Protein AF-A0A916I749-F1 (afdb_monomer_lite)

Radius of gyration: 33.37 Å; chains: 1; bounding box: 80×60×101 Å

Foldseek 3Di:
DDDDDPQDDDDADPVRDDDDDGPDDQKDKDKDADDDWDQDPNWTHGAQWFIAMDIGGCPPHPDDDDDDDIFGWEKEFEFEADLQLHTDAPVPFQPLLLKFKDWLPDFQLFQGPCLNRLHRSWDWIDDVVHTTTMDTDGQDPPIAIKMWGWDQAPLFGTAIFIFAPLSPHHRGHGPYYDYDHNLLRRLSVLLVVLVVLVVVVVVVVQDADVLLVVLSVQLVVLNVVLVVCVVVVVSSVSNNSSSSNRVSSLVSLQRSLLSLLVVLCCVQFKDKEKEFEAAPVRAGDFFWKKWKWFPDFLAQQEEEAPQQQWFADPDLVTIDRQGYNVLRLVLCVLLPGAEYEDLCLAQCNQDLDPPDGVVDPDCVVSLVVCVVSRHAYAYAACDEAPVDSRNDRPNCPPDDLVVVLVVLLVSLLVSLLSCVVRHQEYQSYAAPLQHDHPQDDLVSSLVSLQSSQVSSCVSPVRHFYEHEHEDSGSFSQSNPPVPRPHNHHRTRPVVSVVVSVVSPRDGQAYEYEDCDLQQGAHHRSSSVLVSVVVVLVPDPHAYEHEEDWHAACPVPPPDDASSQNRAGRPGRHLVVRLVVLLSVCSSQSSDNSYSYYYHYAQEQDHSYPVVPSSRRRHQHYPSSNHGGPSSNSSSVSVVVQIDTDMDIAHSSNMDMDIHGFHKMWMWIADPLRQIDIDIDGGHSDPHHYDYHHDDSVVSLVVLLVLLVVLLVLLVQLLVQCVVQQNDQLNVQLVVLSVQLVVCSVVSVSVSNNVSSVSSNVSLDQDQAFDCSNCPRGDFLDADPDDDDPDDDWAAFGTKGWGDDLWKTKIKTFTRWFHDQFQFRWWKWKADPDDPDTPIFTFTFGHHSSRGDDGGGFGDDVPDPPDRPRDDQDDDAGDGDGGMGMDIGTCVSDDAKIWIKIWHDDDDDDPDDDDTDIRTDDIDHPPD

pLDDT: mean 81.61, std 18.43, range [27.45, 98.75]

Sequence (927 aa):
TAIDKKLAVLTTDSDGNYRVTVPVSDHYIVQVNPLERQRLDGFLFPDSFTDTWRRVARGDSAELTINLTVQPAGVLYLEGYGTGGQYYYLHHYPDPRAFALFPVDTPPVHTSVQALNHQLPVFPVATGSGEVPAILVPAQTGEAYTLWLGWMVPEIGTVMLEMDNGGEGFAPPADTVQRVNVVYEITRTELRKAHQKYTSRLAAGYVFTPAVGEWLDQGDQFFQEAKTLFEAGNRSRVAVSAYRALTPIIKAKEAMALEIAQQDILKFRLVPITIRVVGPDQQPLAGIQVDYRQLHHDFLLSAGAPLDGTWGGTSHKTSYKIGNYVKTIDMVRQAGFENLVAEHCQWGQVQPTADKAHFEYRGNMLLRRLQEDGFRTSCNGIWFTPFHPQVYPSFLNGMSYEQIKTASVNYVTNVVRRYGRGIQAWGVVNEPNFANAYNFTPEQMLELIRATVEAGKAANPESQMQVILGAPGLSWGELQPDKTSSPIGSISSYDYLRQMLDYGIKADAIGLQLYYGVVLMPLDLGTLSDLLDVYGADFDVPFYIEEMEYPSLESYPGLRTPSSYLVWHGGHTDATQAEYATALYTLLFSKPYVIGANWLMGSDLPAYLSESFRIGDGWIEQDGETLRPMAFALHDLFASWTTTGRGKTDAEGRLQFMGYAGNYEITLTGDGDGIYQQSAHFDQTEESEIILQFDERQVKADNRSAAQATLDKAEEALKWADSWGKTAGKVDAQMFFEKANTAFRGEDYQRALELGKLAVESVSIKVDGQPEDWAGIDPIYTAPRPYMAGTDNNRLRRAFSTIDDSYFYLMLEFDGTAPQMDYLFTLRLGSYSKGYRDRWSYAIHTTAMGLESLFLNEYDDTHFDTLKVLNPRSTLDVIYDQVVEFRIPLSSLEGEHKILIENYRETRYPEWIFTESITLGSVERRD

Structure (mmCIF, N/CA/C/O backbone):
data_AF-A0A916I749-F1
#
_entry.id   AF-A0A916I749-F1
#
loop_
_atom_site.group_PDB
_atom_site.id
_atom_site.type_symbol
_atom_site.label_atom_id
_atom_site.label_alt_id
_atom_site.label_comp_id
_atom_site.label_asym_id
_atom_site.label_entity_id
_atom_site.label_seq_id
_atom_site.pdbx_PDB_ins_code
_atom_site.Cartn_x
_atom_site.Cartn_y
_atom_site.Cartn_z
_atom_site.occupancy
_atom_site.B_iso_or_equiv
_atom_site.auth_seq_id
_atom_site.auth_comp_id
_atom_site.auth_asym_id
_atom_site.auth_atom_id
_atom_site.pdbx_PDB_model_num
ATOM 1 N N . THR A 1 1 ? 32.161 -13.472 2.192 1.00 30.34 1 THR A N 1
ATOM 2 C CA . THR A 1 1 ? 31.080 -14.299 1.623 1.00 30.34 1 THR A CA 1
ATOM 3 C C . THR A 1 1 ? 31.488 -14.683 0.220 1.00 30.34 1 THR A C 1
ATOM 5 O O . THR A 1 1 ? 31.960 -13.840 -0.527 1.00 30.34 1 THR A O 1
ATOM 8 N N . ALA A 1 2 ? 31.507 -15.982 -0.059 1.00 30.62 2 ALA A N 1
ATOM 9 C CA . ALA A 1 2 ? 32.100 -16.569 -1.253 1.00 30.62 2 ALA A CA 1
ATOM 10 C C . ALA A 1 2 ? 31.045 -16.680 -2.356 1.00 30.62 2 ALA A C 1
ATOM 12 O O . ALA A 1 2 ? 30.399 -17.715 -2.438 1.00 30.62 2 ALA A O 1
ATOM 13 N N . ILE A 1 3 ? 30.812 -15.627 -3.140 1.00 37.69 3 ILE A N 1
ATOM 14 C CA . ILE A 1 3 ? 29.814 -15.651 -4.220 1.00 37.69 3 ILE A CA 1
ATOM 15 C C . ILE A 1 3 ? 30.368 -14.834 -5.406 1.00 37.69 3 ILE A C 1
ATOM 17 O O . ILE A 1 3 ? 31.003 -13.806 -5.191 1.00 37.69 3 ILE A O 1
ATOM 21 N N . ASP A 1 4 ? 30.228 -15.387 -6.616 1.00 49.81 4 ASP A N 1
ATOM 22 C CA . ASP A 1 4 ? 30.650 -14.878 -7.942 1.00 49.81 4 ASP A CA 1
ATOM 23 C C . ASP A 1 4 ? 32.105 -15.039 -8.379 1.00 49.81 4 ASP A C 1
ATOM 25 O O . ASP A 1 4 ? 32.723 -14.178 -9.012 1.00 49.81 4 ASP A O 1
ATOM 29 N N . LYS A 1 5 ? 32.655 -16.238 -8.174 1.00 58.03 5 LYS A N 1
ATOM 30 C CA . LYS A 1 5 ? 33.818 -16.648 -8.964 1.00 58.03 5 LYS A CA 1
ATOM 31 C C . LYS A 1 5 ? 33.342 -17.128 -10.337 1.00 58.03 5 LYS A C 1
ATOM 33 O O . LYS A 1 5 ? 32.892 -18.265 -10.452 1.00 58.03 5 LYS A O 1
ATOM 38 N N . LYS A 1 6 ? 33.491 -16.299 -11.383 1.00 73.44 6 LYS A N 1
ATOM 39 C CA . LYS A 1 6 ? 33.410 -16.762 -12.784 1.00 73.44 6 LYS A CA 1
ATOM 40 C C . LYS A 1 6 ? 34.273 -18.019 -12.920 1.00 73.44 6 LYS A C 1
ATOM 42 O O . LYS A 1 6 ? 35.494 -17.946 -12.773 1.00 73.44 6 LYS A O 1
ATOM 47 N N . LEU A 1 7 ? 33.635 -19.172 -13.129 1.00 84.00 7 LEU A N 1
ATOM 48 C CA . LEU A 1 7 ? 34.334 -20.460 -13.149 1.00 84.00 7 LEU A CA 1
ATOM 49 C C . LEU A 1 7 ? 35.195 -20.595 -14.411 1.00 84.00 7 LEU A C 1
ATOM 51 O O . LEU A 1 7 ? 36.276 -21.177 -14.352 1.00 84.00 7 LEU A O 1
ATOM 55 N N . ALA A 1 8 ? 34.728 -20.018 -15.522 1.00 84.50 8 ALA A N 1
ATOM 56 C CA . ALA A 1 8 ? 35.454 -19.869 -16.776 1.00 84.50 8 ALA A CA 1
ATOM 57 C C . ALA A 1 8 ? 34.826 -18.764 -17.644 1.00 84.50 8 ALA A C 1
ATOM 59 O O . ALA A 1 8 ? 33.644 -18.459 -17.504 1.00 84.50 8 ALA A O 1
ATOM 60 N N . VAL A 1 9 ? 35.617 -18.191 -18.554 1.00 85.75 9 VAL A N 1
ATOM 61 C CA . VAL A 1 9 ? 35.161 -17.322 -19.651 1.00 85.75 9 VAL A CA 1
ATOM 62 C C . VAL A 1 9 ? 35.869 -17.811 -20.907 1.00 85.75 9 VAL A C 1
ATOM 64 O O . VAL A 1 9 ? 37.098 -17.878 -20.922 1.00 85.75 9 VAL A O 1
ATOM 67 N N . LEU A 1 10 ? 35.104 -18.220 -21.914 1.00 87.81 10 LEU A N 1
ATOM 68 C CA . LEU A 1 10 ? 35.606 -18.906 -23.103 1.00 87.81 10 LEU A CA 1
ATOM 69 C C . LEU A 1 10 ? 34.877 -18.392 -24.343 1.00 87.81 10 LEU A C 1
ATOM 71 O O . LEU A 1 10 ? 33.757 -17.897 -24.245 1.00 87.81 10 LEU A O 1
ATOM 75 N N . THR A 1 11 ? 35.511 -18.546 -25.499 1.00 88.25 11 THR A N 1
ATOM 76 C CA . THR A 1 11 ? 34.900 -18.310 -26.811 1.00 88.25 11 THR A CA 1
ATOM 77 C C . THR A 1 11 ? 34.579 -19.660 -27.442 1.00 88.25 11 THR A C 1
ATOM 79 O O . THR A 1 11 ? 35.359 -20.604 -27.291 1.00 88.25 11 THR A O 1
ATOM 82 N N . THR A 1 12 ? 33.436 -19.763 -28.117 1.00 86.88 12 THR A N 1
ATOM 83 C CA . THR A 1 12 ? 33.058 -20.959 -28.877 1.00 86.88 12 THR A CA 1
ATOM 84 C C . THR A 1 12 ? 33.985 -21.170 -30.073 1.00 86.88 12 THR A C 1
ATOM 86 O O . THR A 1 12 ? 34.573 -20.221 -30.595 1.00 86.88 12 THR A O 1
ATOM 89 N N . ASP A 1 13 ? 34.121 -22.415 -30.518 1.00 88.81 13 ASP A N 1
ATOM 90 C CA . ASP A 1 13 ? 34.719 -22.717 -31.817 1.00 88.81 13 ASP A CA 1
ATOM 91 C C . ASP A 1 13 ? 33.779 -22.341 -32.980 1.00 88.81 13 ASP A C 1
ATOM 93 O O . ASP A 1 13 ? 32.685 -21.805 -32.780 1.00 88.81 13 ASP A O 1
ATOM 97 N N . SER A 1 14 ? 34.218 -22.598 -34.217 1.00 85.88 14 SER A N 1
ATOM 98 C CA . SER A 1 14 ? 33.455 -22.284 -35.434 1.00 85.88 14 SER A CA 1
ATOM 99 C C . SER A 1 14 ? 32.134 -23.042 -35.559 1.00 85.88 14 SER A C 1
ATOM 101 O O . SER A 1 14 ? 31.278 -22.621 -36.332 1.00 85.88 14 SER A O 1
ATOM 103 N N . ASP A 1 15 ? 31.974 -24.142 -34.823 1.00 87.88 15 ASP A N 1
ATOM 104 C CA . ASP A 1 15 ? 30.756 -24.949 -34.801 1.00 87.88 15 ASP A CA 1
ATOM 105 C C . ASP A 1 15 ? 29.852 -24.569 -33.608 1.00 87.88 15 ASP A C 1
ATOM 107 O O . ASP A 1 15 ? 28.849 -25.235 -33.352 1.00 87.88 15 ASP A O 1
ATOM 111 N N . GLY A 1 16 ? 30.200 -23.508 -32.866 1.00 86.25 16 GLY A N 1
ATOM 112 C CA . GLY A 1 16 ? 29.453 -23.025 -31.704 1.00 86.25 16 GLY A CA 1
ATOM 113 C C . GLY A 1 16 ? 29.706 -23.821 -30.420 1.00 86.25 16 GLY A C 1
ATOM 114 O O . GLY A 1 16 ? 29.005 -23.619 -29.429 1.00 86.25 16 GLY A O 1
ATOM 115 N N . ASN A 1 17 ? 30.697 -24.715 -30.399 1.00 89.75 17 ASN A N 1
ATOM 116 C CA . ASN A 1 17 ? 30.955 -25.588 -29.258 1.00 89.75 17 ASN A CA 1
ATOM 117 C C . ASN A 1 17 ? 32.032 -25.016 -28.333 1.00 89.75 17 ASN A C 1
ATOM 119 O O . ASN A 1 17 ? 32.954 -24.313 -28.744 1.00 89.75 17 ASN A O 1
ATOM 123 N N . TYR A 1 18 ? 31.955 -25.374 -27.054 1.00 88.50 18 TYR A N 1
ATOM 124 C CA . TYR A 1 18 ? 33.061 -25.225 -26.115 1.00 88.50 18 TYR A CA 1
ATOM 125 C C . TYR A 1 18 ? 33.040 -26.378 -25.110 1.00 88.50 18 TYR A C 1
ATOM 127 O O . TYR A 1 18 ? 32.007 -26.997 -24.855 1.00 88.50 18 TYR A O 1
ATOM 135 N N . ARG A 1 19 ? 34.195 -26.673 -24.513 1.00 91.12 19 ARG A N 1
ATOM 136 C CA . ARG A 1 19 ? 34.315 -27.648 -23.427 1.00 91.12 19 ARG A CA 1
ATOM 137 C C . ARG A 1 19 ? 35.172 -27.065 -22.321 1.00 91.12 19 ARG A C 1
ATOM 139 O O . ARG A 1 19 ? 36.220 -26.479 -22.583 1.00 91.12 19 ARG A O 1
ATOM 146 N N . VAL A 1 20 ? 34.737 -27.253 -21.082 1.00 92.19 20 VAL A N 1
ATOM 147 C CA . VAL A 1 20 ? 35.431 -26.735 -19.907 1.00 92.19 20 VAL A CA 1
ATOM 148 C C . VAL A 1 20 ? 35.296 -27.681 -18.729 1.00 92.19 20 VAL A C 1
ATOM 150 O O . VAL A 1 20 ? 34.247 -28.285 -18.524 1.00 92.19 20 VAL A O 1
ATOM 153 N N . THR A 1 21 ? 36.359 -27.778 -17.937 1.00 92.88 21 THR A N 1
ATOM 154 C CA . THR A 1 21 ? 36.325 -28.432 -16.629 1.00 92.88 21 THR A CA 1
ATOM 155 C C . THR A 1 21 ? 36.211 -27.355 -15.564 1.00 92.88 21 THR A C 1
ATOM 157 O O . THR A 1 21 ? 37.063 -26.473 -15.476 1.00 92.88 21 THR A O 1
ATOM 160 N N . VAL A 1 22 ? 35.169 -27.434 -14.746 1.00 90.00 22 VAL A N 1
ATOM 161 C CA . VAL A 1 22 ? 34.907 -26.501 -13.645 1.00 90.00 22 VAL A CA 1
ATOM 162 C C . VAL A 1 22 ? 34.875 -27.253 -12.312 1.00 90.00 22 VAL A C 1
ATOM 164 O O . VAL A 1 22 ? 34.677 -28.471 -12.309 1.00 90.00 22 VAL A O 1
ATOM 167 N N . PRO A 1 23 ? 35.079 -26.574 -11.167 1.00 89.06 23 PRO A N 1
ATOM 168 C CA . PRO A 1 23 ? 34.860 -27.181 -9.858 1.00 89.06 23 PRO A CA 1
ATOM 169 C C . PRO A 1 23 ? 33.461 -27.803 -9.738 1.00 89.06 23 PRO A C 1
ATOM 171 O O . PRO A 1 23 ? 32.492 -27.305 -10.319 1.00 89.06 23 PRO A O 1
ATOM 174 N N . VAL A 1 24 ? 33.357 -28.894 -8.976 1.00 85.19 24 VAL A N 1
ATOM 175 C CA . VAL A 1 24 ? 32.072 -29.555 -8.707 1.00 85.19 24 VAL A CA 1
ATOM 176 C C . VAL A 1 24 ? 31.161 -28.600 -7.935 1.00 85.19 24 VAL A C 1
ATOM 178 O O . VAL A 1 24 ? 31.573 -28.031 -6.926 1.00 85.19 24 VAL A O 1
ATOM 181 N N . SER A 1 25 ? 29.936 -28.439 -8.429 1.00 81.81 25 SER A N 1
ATOM 182 C CA . SER A 1 25 ? 28.856 -27.647 -7.836 1.00 81.81 25 SER A CA 1
ATOM 183 C C . SER A 1 25 ? 27.526 -28.372 -8.059 1.00 81.81 25 SER A C 1
ATOM 185 O O . SER A 1 25 ? 27.402 -29.155 -9.002 1.00 81.81 25 SER A O 1
ATOM 187 N N . ASP A 1 26 ? 26.522 -28.125 -7.220 1.00 75.56 26 ASP A N 1
ATOM 188 C CA . ASP A 1 26 ? 25.190 -28.735 -7.370 1.00 75.56 26 ASP A CA 1
ATOM 189 C C . ASP A 1 26 ? 24.421 -28.171 -8.571 1.00 75.56 26 ASP A C 1
ATOM 191 O O . ASP A 1 26 ? 23.558 -28.832 -9.150 1.00 75.56 26 ASP A O 1
ATOM 195 N N . HIS A 1 27 ? 24.766 -26.953 -8.980 1.00 76.81 27 HIS A N 1
ATOM 196 C CA . HIS A 1 27 ? 24.221 -26.296 -10.156 1.00 76.81 27 HIS A CA 1
ATOM 197 C C . HIS A 1 27 ? 25.260 -25.387 -10.812 1.00 76.81 27 HIS A C 1
ATOM 199 O O . HIS A 1 27 ? 26.238 -24.963 -10.187 1.00 76.81 27 HIS A O 1
ATOM 205 N N . TYR A 1 28 ? 25.002 -25.068 -12.075 1.00 81.50 28 TYR A N 1
ATOM 206 C CA . TYR A 1 28 ? 25.783 -24.152 -12.889 1.00 81.50 28 TYR A CA 1
ATOM 207 C C . TYR A 1 28 ? 24.856 -23.152 -13.574 1.00 81.50 28 TYR A C 1
ATOM 209 O O . TYR A 1 28 ? 23.740 -23.496 -13.960 1.00 81.50 28 TYR A O 1
ATOM 217 N N . ILE A 1 29 ? 25.329 -21.922 -13.742 1.00 80.50 29 ILE A N 1
ATOM 218 C CA . ILE A 1 29 ? 24.721 -20.935 -14.631 1.00 80.50 29 ILE A CA 1
ATOM 219 C C . ILE A 1 29 ? 25.610 -20.853 -15.866 1.00 80.50 29 ILE A C 1
ATOM 221 O O . ILE A 1 29 ? 26.815 -20.622 -15.749 1.00 80.50 29 ILE A O 1
ATOM 225 N N . VAL A 1 30 ? 25.022 -21.080 -17.038 1.00 84.88 30 VAL A N 1
ATOM 226 C CA . VAL A 1 30 ? 25.692 -20.894 -18.324 1.00 84.88 30 VAL A CA 1
ATOM 227 C C . VAL A 1 30 ? 25.063 -19.701 -19.011 1.00 84.88 30 VAL A C 1
ATOM 229 O O . VAL A 1 30 ? 23.859 -19.695 -19.236 1.00 84.88 30 VAL A O 1
ATOM 232 N N . GLN A 1 31 ? 25.885 -18.709 -19.334 1.00 83.69 31 GLN A N 1
ATOM 233 C CA . GLN A 1 31 ? 25.492 -17.505 -20.054 1.00 83.69 31 GLN A CA 1
ATOM 234 C C . GLN A 1 31 ? 26.287 -17.429 -21.357 1.00 83.69 31 GLN A C 1
ATOM 236 O O . GLN A 1 31 ? 27.496 -17.677 -21.364 1.00 83.69 31 GLN A O 1
ATOM 241 N N . VAL A 1 32 ? 25.602 -17.095 -22.445 1.00 85.88 32 VAL A N 1
ATOM 242 C CA . VAL A 1 32 ? 26.175 -16.888 -23.772 1.00 85.88 32 VAL A CA 1
ATOM 243 C C . VAL A 1 32 ? 25.912 -15.443 -24.157 1.00 85.88 32 VAL A C 1
ATOM 245 O O . VAL A 1 32 ? 24.762 -15.040 -24.312 1.00 85.88 32 VAL A O 1
ATOM 248 N N . ASN A 1 33 ? 27.002 -14.693 -24.303 1.00 81.69 33 ASN A N 1
ATOM 249 C CA . ASN A 1 33 ? 26.983 -13.297 -24.718 1.00 81.69 33 ASN A CA 1
ATOM 250 C C . ASN A 1 33 ? 27.656 -13.208 -26.093 1.00 81.69 33 ASN A C 1
ATOM 252 O O . ASN A 1 33 ? 28.843 -13.555 -26.194 1.00 81.69 33 ASN A O 1
ATOM 256 N N . PRO A 1 34 ? 26.938 -12.784 -27.140 1.00 79.81 34 PRO A N 1
ATOM 257 C CA . PRO A 1 34 ? 27.517 -12.559 -28.457 1.00 79.81 34 PRO A CA 1
ATOM 258 C C . PRO A 1 34 ? 28.655 -11.522 -28.380 1.00 79.81 34 PRO A C 1
ATOM 260 O O . PRO A 1 34 ? 28.524 -10.466 -27.757 1.00 79.81 34 PRO A O 1
ATOM 263 N N . LEU A 1 35 ? 29.829 -11.861 -28.926 1.00 69.94 35 LEU A N 1
ATOM 264 C CA . LEU A 1 35 ? 31.049 -11.047 -28.788 1.00 69.94 35 LEU A CA 1
ATOM 265 C C . LEU A 1 35 ? 31.276 -10.093 -29.964 1.00 69.94 35 LEU A C 1
ATOM 267 O O . LEU A 1 35 ? 32.113 -9.188 -29.852 1.00 69.94 35 LEU A O 1
ATOM 271 N N . GLU A 1 36 ? 30.598 -10.297 -31.094 1.00 67.56 36 GLU A N 1
ATOM 272 C CA . GLU A 1 36 ? 30.825 -9.482 -32.279 1.00 67.56 36 GLU A CA 1
ATOM 273 C C . GLU A 1 36 ? 30.108 -8.134 -32.146 1.00 67.56 36 GLU A C 1
ATOM 275 O O . GLU A 1 36 ? 29.117 -7.970 -31.442 1.00 67.56 36 GLU A O 1
ATOM 280 N N . ARG A 1 37 ? 30.676 -7.097 -32.762 1.00 72.31 37 ARG A N 1
ATOM 281 C CA . ARG A 1 37 ? 30.046 -5.777 -32.827 1.00 72.31 37 ARG A CA 1
ATOM 282 C C . ARG A 1 37 ? 29.819 -5.440 -34.277 1.00 72.31 37 ARG A C 1
ATOM 284 O O . ARG A 1 37 ? 30.774 -5.417 -35.057 1.00 72.31 37 ARG A O 1
ATOM 291 N N . GLN A 1 38 ? 28.587 -5.102 -34.625 1.00 74.81 38 GLN A N 1
ATOM 292 C CA . GLN A 1 38 ? 28.295 -4.608 -35.959 1.00 74.81 38 GLN A CA 1
ATOM 293 C C . GLN A 1 38 ? 28.712 -3.140 -36.079 1.00 74.81 38 GLN A C 1
ATOM 295 O O . GLN A 1 38 ? 28.508 -2.320 -35.176 1.00 74.81 38 GLN A O 1
ATOM 300 N N . ARG A 1 39 ? 29.327 -2.795 -37.212 1.00 76.19 39 ARG A N 1
ATOM 301 C CA . ARG A 1 39 ? 29.692 -1.414 -37.520 1.00 76.19 39 ARG A CA 1
ATOM 302 C C . ARG A 1 39 ? 28.665 -0.816 -38.468 1.00 76.19 39 ARG A C 1
ATOM 304 O O . ARG A 1 39 ? 28.627 -1.187 -39.637 1.00 76.19 39 ARG A O 1
ATOM 311 N N . LEU A 1 40 ? 27.897 0.152 -37.981 1.00 69.69 40 LEU A N 1
ATOM 312 C CA . LEU A 1 40 ? 26.879 0.865 -38.753 1.00 69.69 40 LEU A CA 1
ATOM 313 C C . LEU A 1 40 ? 27.088 2.375 -38.595 1.00 69.69 40 LEU A C 1
ATOM 315 O O . LEU A 1 40 ? 27.378 2.857 -37.504 1.00 69.69 40 LEU A O 1
ATOM 319 N N . ASP A 1 41 ? 27.032 3.121 -39.702 1.00 68.38 41 ASP A N 1
ATOM 320 C CA . ASP A 1 41 ? 27.251 4.579 -39.752 1.00 68.38 41 ASP A CA 1
ATOM 321 C C . ASP A 1 41 ? 28.530 5.083 -39.046 1.00 68.38 41 ASP A C 1
ATOM 323 O O . ASP A 1 41 ? 28.593 6.203 -38.542 1.00 68.38 41 ASP A O 1
ATOM 327 N N . GLY A 1 42 ? 29.578 4.254 -38.998 1.00 76.00 42 GLY A N 1
ATOM 328 C CA . GLY A 1 42 ? 30.845 4.578 -38.333 1.00 76.00 42 GLY A CA 1
ATOM 329 C C . GLY A 1 42 ? 30.873 4.325 -36.819 1.00 76.00 42 GLY A C 1
ATOM 330 O O . GLY A 1 42 ? 31.951 4.417 -36.226 1.00 76.00 42 GLY A O 1
ATOM 331 N N . PHE A 1 43 ? 29.751 3.929 -36.214 1.00 80.38 43 PHE A N 1
ATOM 332 C CA . PHE A 1 43 ? 29.644 3.544 -34.805 1.00 80.38 43 PHE A CA 1
ATOM 333 C C . PHE A 1 43 ? 29.657 2.021 -34.637 1.00 80.38 43 PHE A C 1
ATOM 335 O O . PHE A 1 43 ? 29.394 1.273 -35.579 1.00 80.38 43 PHE A O 1
ATOM 342 N N . LEU A 1 44 ? 30.018 1.563 -33.438 1.00 82.62 44 LEU A N 1
ATOM 343 C CA . LEU A 1 44 ? 29.990 0.149 -33.062 1.00 82.62 44 LEU A CA 1
ATOM 344 C C . LEU A 1 44 ? 28.759 -0.103 -32.198 1.00 82.62 44 LEU A C 1
ATOM 346 O O . LEU A 1 44 ? 28.671 0.433 -31.093 1.00 82.62 44 LEU A O 1
ATOM 350 N N . PHE A 1 45 ? 27.848 -0.920 -32.705 1.00 82.88 45 PHE A N 1
ATOM 351 C CA . PHE A 1 45 ? 26.634 -1.340 -32.018 1.00 82.88 45 PHE A CA 1
ATOM 352 C C . PHE A 1 45 ? 26.823 -2.728 -31.390 1.00 82.88 45 PHE A C 1
ATOM 354 O O . PHE A 1 45 ? 27.755 -3.445 -31.782 1.00 82.88 45 PHE A O 1
ATOM 361 N N . PRO A 1 46 ? 25.990 -3.102 -30.399 1.00 76.50 46 PRO A N 1
ATOM 362 C CA . PRO A 1 46 ? 25.928 -4.483 -29.926 1.00 76.50 46 PRO A CA 1
ATOM 363 C C . PRO A 1 46 ? 25.594 -5.453 -31.073 1.00 76.50 46 PRO A C 1
ATOM 365 O O . PRO A 1 46 ? 25.061 -5.037 -32.110 1.00 76.50 46 PRO A O 1
ATOM 368 N N . ASP A 1 47 ? 25.975 -6.718 -30.888 1.00 74.06 47 ASP A N 1
ATOM 369 C CA . ASP A 1 47 ? 25.757 -7.797 -31.855 1.00 74.06 47 ASP A CA 1
ATOM 370 C C . ASP A 1 47 ? 24.276 -7.937 -32.222 1.00 74.06 47 ASP A C 1
ATOM 372 O O . ASP A 1 47 ? 23.391 -7.568 -31.453 1.00 74.06 47 ASP A O 1
ATOM 376 N N . SER A 1 48 ? 23.993 -8.530 -33.372 1.00 77.81 48 SER A N 1
ATOM 377 C CA . SER A 1 48 ? 22.633 -8.775 -33.854 1.00 77.81 48 SER A CA 1
ATOM 378 C C . SER A 1 48 ? 22.000 -10.008 -33.220 1.00 77.81 48 SER A C 1
ATOM 380 O O . SER A 1 48 ? 21.219 -10.708 -33.862 1.00 77.81 48 SER A O 1
ATOM 382 N N . PHE A 1 49 ? 22.351 -10.304 -31.973 1.00 87.19 49 PHE A N 1
ATOM 383 C CA . PHE A 1 49 ? 21.837 -11.432 -31.217 1.00 87.19 49 PHE A CA 1
ATOM 384 C C . PHE A 1 49 ? 21.590 -11.012 -29.773 1.00 87.19 49 PHE A C 1
ATOM 386 O O . PHE A 1 49 ? 22.376 -10.259 -29.202 1.00 87.19 49 PHE A O 1
ATOM 393 N N . THR A 1 50 ? 20.510 -11.504 -29.173 1.00 86.69 50 THR A N 1
ATOM 394 C CA . THR A 1 50 ? 20.261 -11.318 -27.742 1.00 86.69 50 THR A CA 1
ATOM 395 C C . THR A 1 50 ? 21.254 -12.135 -26.920 1.00 86.69 50 THR A C 1
ATOM 397 O O . THR A 1 50 ? 21.710 -13.203 -27.347 1.00 86.69 50 THR A O 1
ATOM 400 N N . ASP A 1 51 ? 21.517 -11.683 -25.696 1.00 85.38 51 ASP A N 1
ATOM 401 C CA . ASP A 1 51 ? 22.122 -12.552 -24.689 1.00 85.38 51 ASP A CA 1
ATOM 402 C C . ASP A 1 51 ? 21.168 -13.725 -24.388 1.00 85.38 51 ASP A C 1
ATOM 404 O O . ASP A 1 51 ? 19.960 -13.671 -24.649 1.00 85.38 51 ASP A O 1
ATOM 408 N N . THR A 1 52 ? 21.708 -14.829 -23.880 1.00 84.94 52 THR A N 1
ATOM 409 C CA . THR A 1 52 ? 20.890 -15.920 -23.342 1.00 84.94 52 THR A CA 1
ATOM 410 C C . THR A 1 52 ? 21.608 -16.604 -22.198 1.00 84.94 52 THR A C 1
ATOM 412 O O . THR A 1 52 ? 22.841 -16.628 -22.116 1.00 84.94 52 THR A O 1
ATOM 415 N N . TRP A 1 53 ? 20.841 -17.216 -21.310 1.00 84.06 53 TRP A N 1
ATOM 416 C CA . TRP A 1 53 ? 21.393 -17.955 -20.198 1.00 84.06 53 TRP A CA 1
ATOM 417 C C . TRP A 1 53 ? 20.503 -19.131 -19.823 1.00 84.06 53 TRP A C 1
ATOM 419 O O . TRP A 1 53 ? 19.338 -19.228 -20.207 1.00 84.06 53 TRP A O 1
ATOM 429 N N . ARG A 1 54 ? 21.069 -20.048 -19.044 1.00 82.00 54 ARG A N 1
ATOM 430 C CA . ARG A 1 54 ? 20.326 -21.134 -18.424 1.00 82.00 54 ARG A CA 1
ATOM 431 C C . ARG A 1 54 ? 20.996 -21.574 -17.139 1.00 82.00 54 ARG A C 1
ATOM 433 O O . ARG A 1 54 ? 22.207 -21.806 -17.093 1.00 82.00 54 ARG A O 1
ATOM 440 N N . ARG A 1 55 ? 20.182 -21.784 -16.111 1.00 77.94 55 ARG A N 1
ATOM 441 C CA . ARG A 1 55 ? 20.578 -22.536 -14.923 1.00 77.94 55 ARG A CA 1
ATOM 442 C C . ARG A 1 55 ? 20.406 -24.032 -15.168 1.00 77.94 55 ARG A C 1
ATOM 444 O O . ARG A 1 55 ? 19.383 -24.477 -15.683 1.00 77.94 55 ARG A O 1
ATOM 451 N N . VAL A 1 56 ? 21.409 -24.818 -14.795 1.00 81.69 56 VAL A N 1
ATOM 452 C CA . VAL A 1 56 ? 21.442 -26.269 -15.006 1.00 81.69 56 VAL A CA 1
ATOM 453 C C . VAL A 1 56 ? 21.833 -26.963 -13.708 1.00 81.69 56 VAL A C 1
ATOM 455 O O . VAL A 1 56 ? 22.876 -26.669 -13.126 1.00 81.69 56 VAL A O 1
ATOM 458 N N . ALA A 1 57 ? 20.996 -27.892 -13.249 1.00 81.75 57 ALA A N 1
ATOM 459 C CA . ALA A 1 57 ? 21.315 -28.757 -12.118 1.00 81.75 57 ALA A CA 1
ATOM 460 C C . ALA A 1 57 ? 22.316 -29.842 -12.544 1.00 81.75 57 ALA A C 1
ATOM 462 O O . ALA A 1 57 ? 22.174 -30.434 -13.616 1.00 81.75 57 ALA A O 1
ATOM 463 N N . ARG A 1 58 ? 23.318 -30.126 -11.704 1.00 85.00 58 ARG A N 1
ATOM 464 C CA . ARG A 1 58 ? 24.310 -31.175 -11.986 1.00 85.00 58 ARG A CA 1
ATOM 465 C C . ARG A 1 58 ? 23.734 -32.581 -11.799 1.00 85.00 58 ARG A C 1
ATOM 467 O O . ARG A 1 58 ? 24.037 -33.481 -12.585 1.00 85.00 58 ARG A O 1
ATOM 474 N N . GLY A 1 59 ? 22.940 -32.776 -10.744 1.00 82.62 59 GLY A N 1
ATOM 475 C CA . GLY A 1 59 ? 22.588 -34.114 -10.260 1.00 82.62 59 GLY A CA 1
ATOM 476 C C . GLY A 1 59 ? 23.849 -34.927 -9.940 1.00 82.62 59 GLY A C 1
ATOM 477 O O . GLY A 1 59 ? 24.829 -34.378 -9.440 1.00 82.62 59 GLY A O 1
ATOM 478 N N . ASP A 1 60 ? 23.865 -36.210 -10.295 1.00 85.00 60 ASP A N 1
ATOM 479 C CA . ASP A 1 60 ? 25.027 -37.095 -10.104 1.00 85.00 60 ASP A CA 1
ATOM 480 C C . ASP A 1 60 ? 26.001 -37.109 -11.295 1.00 85.00 60 ASP A C 1
ATOM 482 O O . ASP A 1 60 ? 27.001 -37.829 -11.288 1.00 85.00 60 ASP A O 1
ATOM 486 N N . SER A 1 61 ? 25.742 -36.299 -12.323 1.00 86.94 61 SER A N 1
ATOM 487 C CA . SER A 1 61 ? 26.526 -36.308 -13.557 1.00 86.94 61 SER A CA 1
ATOM 488 C C . SER A 1 61 ? 27.912 -35.687 -13.358 1.00 86.94 61 SER A C 1
ATOM 490 O O . SER A 1 61 ? 28.069 -34.657 -12.693 1.00 86.94 61 SER A O 1
ATOM 492 N N . ALA A 1 62 ? 28.928 -36.311 -13.960 1.00 88.81 62 ALA A N 1
ATOM 493 C CA . ALA A 1 62 ? 30.296 -35.785 -14.029 1.00 88.81 62 ALA A CA 1
ATOM 494 C C . ALA A 1 62 ? 30.542 -34.918 -15.282 1.00 88.81 62 ALA A C 1
ATOM 496 O O . ALA A 1 62 ? 31.494 -34.142 -15.312 1.00 88.81 62 ALA A O 1
ATOM 497 N N . GLU A 1 63 ? 29.683 -35.037 -16.299 1.00 92.25 63 GLU A N 1
ATOM 498 C CA . GLU A 1 63 ? 29.684 -34.233 -17.525 1.00 92.25 63 GLU A CA 1
ATOM 499 C C . GLU A 1 63 ? 28.258 -33.726 -17.780 1.00 92.25 63 GLU A C 1
ATOM 501 O O . GLU A 1 63 ? 27.293 -34.471 -17.613 1.00 92.25 63 GLU A O 1
ATOM 506 N N . LEU A 1 64 ? 28.128 -32.453 -18.158 1.00 90.19 64 LEU A N 1
ATOM 507 C CA . LEU A 1 64 ? 26.862 -31.822 -18.527 1.00 90.19 64 LEU A CA 1
ATOM 508 C C . LEU A 1 64 ? 26.981 -31.292 -19.956 1.00 90.19 64 LEU A C 1
ATOM 510 O O . LEU A 1 64 ? 27.940 -30.591 -20.277 1.00 90.19 64 LEU A O 1
ATOM 514 N N . THR A 1 65 ? 25.994 -31.592 -20.798 1.00 91.56 65 THR A N 1
ATOM 515 C CA . THR A 1 65 ? 25.857 -31.001 -22.135 1.00 91.56 65 THR A CA 1
ATOM 516 C C . THR A 1 65 ? 24.691 -30.028 -22.117 1.00 91.56 65 THR A C 1
ATOM 518 O O . THR A 1 65 ? 23.571 -30.402 -21.770 1.00 91.56 65 THR A O 1
ATOM 521 N N . ILE A 1 66 ? 24.958 -28.771 -22.464 1.00 89.88 66 ILE A N 1
ATOM 522 C CA . ILE A 1 66 ? 23.998 -27.675 -22.347 1.00 89.88 66 ILE A CA 1
ATOM 523 C C . ILE A 1 66 ? 23.888 -27.021 -23.717 1.00 89.88 66 ILE A C 1
ATOM 525 O O . ILE A 1 66 ? 24.851 -26.441 -24.205 1.00 89.88 66 ILE A O 1
ATOM 529 N N . ASN A 1 67 ? 22.707 -27.127 -24.323 1.00 89.38 67 ASN A N 1
ATOM 530 C CA . ASN A 1 67 ? 22.396 -26.455 -25.578 1.00 89.38 67 ASN A CA 1
ATOM 531 C C . ASN A 1 67 ? 21.681 -25.140 -25.266 1.00 89.38 67 ASN A C 1
ATOM 533 O O . ASN A 1 67 ? 20.700 -25.132 -24.515 1.00 89.38 67 ASN A O 1
ATOM 537 N N . LEU A 1 68 ? 22.183 -24.056 -25.848 1.00 87.38 68 LEU A N 1
ATOM 538 C CA . LEU A 1 68 ? 21.627 -22.710 -25.772 1.00 87.38 68 LEU A CA 1
ATOM 539 C C . LEU A 1 68 ? 21.466 -22.175 -27.192 1.00 87.38 68 LEU A C 1
ATOM 541 O O . LEU A 1 68 ? 22.295 -22.447 -28.059 1.00 87.38 68 LEU A O 1
ATOM 545 N N . THR A 1 69 ? 20.399 -21.420 -27.426 1.00 86.62 69 THR A N 1
ATOM 546 C CA . THR A 1 69 ? 20.128 -20.780 -28.714 1.00 86.62 69 THR A CA 1
ATOM 547 C C . THR A 1 69 ? 20.001 -19.287 -28.474 1.00 86.62 69 THR A C 1
ATOM 549 O O . THR A 1 69 ? 19.115 -18.863 -27.738 1.00 86.62 69 THR A O 1
ATOM 552 N N . VAL A 1 70 ? 20.892 -18.507 -29.083 1.00 86.19 70 VAL A N 1
ATOM 553 C CA . VAL A 1 70 ? 20.784 -17.044 -29.120 1.00 86.19 70 VAL A CA 1
ATOM 554 C C . VAL A 1 70 ? 19.792 -16.640 -30.207 1.00 86.19 70 VAL A C 1
ATOM 556 O O . VAL A 1 70 ? 19.773 -17.243 -31.284 1.00 86.19 70 VAL A O 1
ATOM 559 N N . GLN A 1 71 ? 18.945 -15.653 -29.924 1.00 87.75 71 GLN A N 1
ATOM 560 C CA . GLN A 1 71 ? 17.958 -15.163 -30.885 1.00 87.75 71 GLN A CA 1
ATOM 561 C C . GLN A 1 71 ? 18.549 -14.009 -31.689 1.00 87.75 71 GLN A C 1
ATOM 563 O O . GLN A 1 71 ? 19.206 -13.163 -31.085 1.00 87.75 71 GLN A O 1
ATOM 568 N N . PRO A 1 72 ? 18.317 -13.924 -33.011 1.00 90.69 72 PRO A N 1
ATOM 569 C CA . PRO A 1 72 ? 18.637 -12.722 -33.768 1.00 90.69 72 PRO A CA 1
ATOM 570 C C . PRO A 1 72 ? 17.945 -11.495 -33.163 1.00 90.69 72 PRO A C 1
ATOM 572 O O . PRO A 1 72 ? 16.827 -11.590 -32.658 1.00 90.69 72 PRO A O 1
ATOM 575 N N . ALA A 1 73 ? 18.593 -10.342 -33.241 1.00 91.31 73 ALA A N 1
ATOM 576 C CA . ALA A 1 73 ? 18.141 -9.086 -32.673 1.00 91.31 73 ALA A CA 1
ATOM 577 C C . ALA A 1 73 ? 18.393 -7.924 -33.639 1.00 91.31 73 ALA A C 1
ATOM 579 O O . ALA A 1 73 ? 19.393 -7.884 -34.362 1.00 91.31 73 ALA A O 1
ATOM 580 N N . GLY A 1 74 ? 17.471 -6.968 -33.633 1.00 91.69 74 GLY A N 1
ATOM 581 C CA . GLY A 1 74 ? 17.701 -5.623 -34.141 1.00 91.69 74 GLY A CA 1
ATOM 582 C C . GLY A 1 74 ? 18.062 -4.676 -32.996 1.00 91.69 74 GLY A C 1
ATOM 583 O O . GLY A 1 74 ? 17.960 -5.019 -31.816 1.00 91.69 74 GLY A O 1
ATOM 584 N N . VAL A 1 75 ? 18.478 -3.458 -33.334 1.00 91.81 75 VAL A N 1
ATOM 585 C CA . VAL A 1 75 ? 18.921 -2.460 -32.353 1.00 91.81 75 VAL A CA 1
ATOM 586 C C . VAL A 1 75 ? 18.024 -1.229 -32.391 1.00 91.81 75 VAL A C 1
ATOM 588 O O . VAL A 1 75 ? 17.863 -0.607 -33.440 1.00 91.81 75 VAL A O 1
ATOM 591 N N . LEU A 1 76 ? 17.511 -0.808 -31.236 1.00 93.88 76 LEU A N 1
ATOM 592 C CA . LEU A 1 76 ? 16.955 0.532 -31.055 1.00 93.88 76 LEU A CA 1
ATOM 593 C C . LEU A 1 76 ? 18.052 1.487 -30.600 1.00 93.88 76 LEU A C 1
ATOM 595 O O . LEU A 1 76 ? 18.628 1.302 -29.534 1.00 93.88 76 LEU A O 1
ATOM 599 N N . TYR A 1 77 ? 18.330 2.521 -31.389 1.00 93.94 77 TYR A N 1
ATOM 600 C CA . TYR A 1 77 ? 19.246 3.603 -31.031 1.00 93.94 77 TYR A CA 1
ATOM 601 C C . TYR A 1 77 ? 18.454 4.804 -30.516 1.00 93.94 77 TYR A C 1
ATOM 603 O O . TYR A 1 77 ? 17.679 5.406 -31.265 1.00 93.94 77 TYR A O 1
ATOM 611 N N . LEU A 1 78 ? 18.640 5.137 -29.239 1.00 95.31 78 LEU A N 1
ATOM 612 C CA . LEU A 1 78 ? 17.782 6.075 -28.521 1.00 95.31 78 LEU A CA 1
ATOM 613 C C . LEU A 1 78 ? 18.350 7.505 -28.575 1.00 95.31 78 LEU A C 1
ATOM 615 O O . LEU A 1 78 ? 19.266 7.870 -27.832 1.00 95.31 78 LEU A O 1
ATOM 619 N N . GLU A 1 79 ? 17.789 8.339 -29.452 1.00 94.44 79 GLU A N 1
ATOM 620 C CA . GLU A 1 79 ? 18.127 9.760 -29.571 1.00 94.44 79 GLU A CA 1
ATOM 621 C C . GLU A 1 79 ? 17.335 10.574 -28.537 1.00 94.44 79 GLU A C 1
ATOM 623 O O . GLU A 1 79 ? 16.147 10.869 -28.707 1.00 94.44 79 GLU A O 1
ATOM 628 N N . GLY A 1 80 ? 18.010 10.933 -27.447 1.00 95.00 80 GLY A N 1
ATOM 629 C CA . GLY A 1 80 ? 17.447 11.729 -26.361 1.00 95.00 80 GLY A CA 1
ATOM 630 C C . GLY A 1 80 ? 17.735 13.211 -26.554 1.00 95.00 80 GLY A C 1
ATOM 631 O O . GLY A 1 80 ? 18.804 13.591 -27.035 1.00 95.00 80 GLY A O 1
ATOM 632 N N . TYR A 1 81 ? 16.802 14.058 -26.135 1.00 95.75 81 TYR A N 1
ATOM 633 C CA . TYR A 1 81 ? 16.965 15.506 -26.160 1.00 95.75 81 TYR A CA 1
ATOM 634 C C . TYR A 1 81 ? 16.350 16.113 -24.905 1.00 95.75 81 TYR A C 1
ATOM 636 O O . TYR A 1 81 ? 15.279 15.690 -24.483 1.00 95.75 81 TYR A O 1
ATOM 644 N N . GLY A 1 82 ? 17.002 17.120 -24.334 1.00 94.62 82 GLY A N 1
ATOM 645 C CA . GLY A 1 82 ? 16.464 17.850 -23.191 1.00 94.62 82 GLY A CA 1
ATOM 646 C C . GLY A 1 82 ? 15.434 18.910 -23.565 1.00 94.62 82 GLY A C 1
ATOM 647 O O . GLY A 1 82 ? 15.153 19.156 -24.738 1.00 94.62 82 GLY A O 1
ATOM 648 N N . THR A 1 83 ? 14.902 19.589 -22.549 1.00 93.88 83 THR A N 1
ATOM 649 C CA . THR A 1 83 ? 13.815 20.580 -22.682 1.00 93.88 83 THR A CA 1
ATOM 650 C C . THR A 1 83 ? 14.159 21.781 -23.568 1.00 93.88 83 THR A C 1
ATOM 652 O O . THR A 1 83 ? 13.263 22.393 -24.144 1.00 93.88 83 THR A O 1
ATOM 655 N N . GLY A 1 84 ? 15.446 22.104 -23.728 1.00 94.25 84 GLY A N 1
ATOM 656 C CA . GLY A 1 84 ? 15.947 23.136 -24.641 1.00 94.25 84 GLY A CA 1
ATOM 657 C C . GLY A 1 84 ? 16.341 22.616 -26.030 1.00 94.25 84 GLY A C 1
ATOM 658 O O . GLY A 1 84 ? 16.891 23.375 -26.826 1.00 94.25 84 GLY A O 1
ATOM 659 N N . GLY A 1 85 ? 16.103 21.335 -26.329 1.00 93.94 85 GLY A N 1
ATOM 660 C CA . GLY A 1 85 ? 16.482 20.686 -27.588 1.00 93.94 85 GLY A CA 1
ATOM 661 C C . GLY A 1 85 ? 17.953 20.256 -27.663 1.00 93.94 85 GLY A C 1
ATOM 662 O O . GLY A 1 85 ? 18.416 19.842 -28.728 1.00 93.94 85 GLY A O 1
ATOM 663 N N . GLN A 1 86 ? 18.708 20.349 -26.568 1.00 94.94 86 GLN A N 1
ATOM 664 C CA . GLN A 1 86 ? 20.082 19.856 -26.489 1.00 94.94 86 GLN A CA 1
ATOM 665 C C . GLN A 1 86 ? 20.123 18.326 -26.573 1.00 94.94 86 GLN A C 1
ATOM 667 O O . GLN A 1 86 ? 19.304 17.658 -25.952 1.00 94.94 86 GLN A O 1
ATOM 672 N N . TYR A 1 87 ? 21.079 17.773 -27.320 1.00 94.50 87 TYR A N 1
ATOM 673 C CA . TYR A 1 87 ? 21.243 16.323 -27.458 1.00 94.50 87 TYR A CA 1
ATOM 674 C C . TYR A 1 87 ? 21.709 15.689 -26.141 1.00 94.50 87 TYR A C 1
ATOM 676 O O . TYR A 1 87 ? 22.623 16.207 -25.496 1.00 94.50 87 TYR A O 1
ATOM 684 N N . TYR A 1 88 ? 21.107 14.564 -25.758 1.00 95.25 88 TYR A N 1
ATOM 685 C CA . TYR A 1 88 ? 21.447 13.807 -24.556 1.00 95.25 88 TYR A CA 1
ATOM 686 C C . TYR A 1 88 ? 22.294 12.578 -24.877 1.00 95.25 88 TYR A C 1
ATOM 688 O O . TYR A 1 88 ? 21.966 11.746 -25.718 1.00 95.25 88 TYR A O 1
ATOM 696 N N . TYR A 1 89 ? 23.382 12.455 -24.126 1.00 95.50 89 TYR A N 1
ATOM 697 C CA . TYR A 1 89 ? 24.162 11.228 -23.976 1.00 95.50 89 TYR A CA 1
ATOM 698 C C . TYR A 1 89 ? 23.641 10.394 -22.802 1.00 95.50 89 TYR A C 1
ATOM 700 O O . TYR A 1 89 ? 22.938 10.921 -21.944 1.00 95.50 89 TYR A O 1
ATOM 708 N N . LEU A 1 90 ? 24.050 9.129 -22.722 1.00 93.31 90 LEU A N 1
ATOM 709 C CA . LEU A 1 90 ? 23.632 8.129 -21.737 1.00 93.31 90 LEU A CA 1
ATOM 710 C C . LEU A 1 90 ? 23.606 8.648 -20.290 1.00 93.31 90 LEU A C 1
ATOM 712 O O . LEU A 1 90 ? 22.649 8.393 -19.576 1.00 93.31 90 LEU A O 1
ATOM 716 N N . HIS A 1 91 ? 24.601 9.436 -19.873 1.00 91.94 91 HIS A N 1
ATOM 717 C CA . HIS A 1 91 ? 24.674 9.992 -18.514 1.00 91.94 91 HIS A CA 1
ATOM 718 C C . HIS A 1 91 ? 23.592 11.038 -18.179 1.00 91.94 91 HIS A C 1
ATOM 720 O O . HIS A 1 91 ? 23.491 11.447 -17.027 1.00 91.94 91 HIS A O 1
ATOM 726 N N . HIS A 1 92 ? 22.815 11.498 -19.164 1.00 93.50 92 HIS A N 1
ATOM 727 C CA . HIS A 1 92 ? 21.659 12.373 -18.951 1.00 93.50 92 HIS A CA 1
ATOM 728 C C . HIS A 1 92 ? 20.354 11.598 -18.748 1.00 93.50 92 HIS A C 1
ATOM 730 O O . HIS A 1 92 ? 19.373 12.189 -18.304 1.00 93.50 92 HIS A O 1
ATOM 736 N N . TYR A 1 93 ? 20.310 10.315 -19.119 1.00 91.81 93 TYR A N 1
ATOM 737 C CA . TYR A 1 93 ? 19.114 9.500 -18.945 1.00 91.81 93 TYR A CA 1
ATOM 738 C C . TYR A 1 93 ? 18.953 9.145 -17.460 1.00 91.81 93 TYR A C 1
ATOM 740 O O . TYR A 1 93 ? 19.924 8.685 -16.849 1.00 91.81 93 TYR A O 1
ATOM 748 N N . PRO A 1 94 ? 17.762 9.344 -16.872 1.00 86.81 94 PRO A N 1
ATOM 749 C CA . PRO A 1 94 ? 17.492 8.928 -15.504 1.00 86.81 94 PRO A CA 1
ATOM 750 C C . PRO A 1 94 ? 17.557 7.406 -15.387 1.00 86.81 94 PRO A C 1
ATOM 752 O O . PRO A 1 94 ? 16.828 6.699 -16.072 1.00 86.81 94 PRO A O 1
ATOM 755 N N . ASP A 1 95 ? 18.470 6.931 -14.544 1.00 84.12 95 ASP A N 1
ATOM 756 C CA . ASP A 1 95 ? 18.737 5.519 -14.262 1.00 84.12 95 ASP A CA 1
ATOM 757 C C . ASP A 1 95 ? 18.538 4.543 -15.450 1.00 84.12 95 ASP A C 1
ATOM 759 O O . ASP A 1 95 ? 17.551 3.806 -15.504 1.00 84.12 95 ASP A O 1
ATOM 763 N N . PRO A 1 96 ? 19.508 4.447 -16.381 1.00 85.56 96 PRO A N 1
ATOM 764 C CA . PRO A 1 96 ? 19.436 3.533 -17.526 1.00 85.56 96 PRO A CA 1
ATOM 765 C C . PRO A 1 96 ? 19.271 2.048 -17.164 1.00 85.56 96 PRO A C 1
ATOM 767 O O . PRO A 1 96 ? 19.038 1.226 -18.045 1.00 85.56 96 PRO A O 1
ATOM 770 N N . ARG A 1 97 ? 19.418 1.677 -15.884 1.00 79.44 97 ARG A N 1
ATOM 771 C CA . ARG A 1 97 ? 19.212 0.303 -15.408 1.00 79.44 97 ARG A CA 1
ATOM 772 C C . ARG A 1 97 ? 17.730 -0.055 -15.279 1.00 79.44 97 ARG A C 1
ATOM 774 O O . ARG A 1 97 ? 17.431 -1.236 -15.176 1.00 79.44 97 ARG A O 1
ATOM 781 N N . ALA A 1 98 ? 16.831 0.929 -15.289 1.00 81.12 98 ALA A N 1
ATOM 782 C CA . ALA A 1 98 ? 15.385 0.737 -15.182 1.00 81.12 98 ALA A CA 1
ATOM 783 C C . ALA A 1 98 ? 14.687 0.552 -16.546 1.00 81.12 98 ALA A C 1
ATOM 785 O O . ALA A 1 98 ? 13.465 0.611 -16.623 1.00 81.12 98 ALA A O 1
ATOM 786 N N . PHE A 1 99 ? 15.438 0.381 -17.640 1.00 90.06 99 PHE A N 1
ATOM 787 C CA . PHE A 1 99 ? 14.852 0.264 -18.977 1.00 90.06 99 PHE A CA 1
ATOM 788 C C . PHE A 1 99 ? 14.384 -1.168 -19.215 1.00 90.06 99 PHE A C 1
ATOM 790 O O . PHE A 1 99 ? 15.170 -2.104 -19.067 1.00 90.06 99 PHE A O 1
ATOM 797 N N . ALA A 1 100 ? 13.133 -1.329 -19.633 1.00 90.69 100 ALA A N 1
ATOM 798 C CA . ALA A 1 100 ? 12.495 -2.635 -19.751 1.00 90.69 100 ALA A CA 1
ATOM 799 C C . ALA A 1 100 ? 11.702 -2.755 -21.058 1.00 90.69 100 ALA A C 1
ATOM 801 O O . ALA A 1 100 ? 10.921 -1.872 -21.411 1.00 90.69 100 ALA A O 1
ATOM 802 N N . LEU A 1 101 ? 11.931 -3.846 -21.788 1.00 92.75 101 LEU A N 1
ATOM 803 C CA . LEU A 1 101 ? 11.182 -4.224 -22.982 1.00 92.75 101 LEU A CA 1
ATOM 804 C C . LEU A 1 101 ? 10.112 -5.250 -22.622 1.00 92.75 101 LEU A C 1
ATOM 806 O O . LEU A 1 101 ? 10.403 -6.247 -21.955 1.00 92.75 101 LEU A O 1
ATOM 810 N N . PHE A 1 102 ? 8.919 -5.050 -23.173 1.00 93.75 102 PHE A N 1
ATOM 811 C CA . PHE A 1 102 ? 7.806 -5.993 -23.098 1.00 93.75 102 PHE A CA 1
ATOM 812 C C . PHE A 1 102 ? 7.217 -6.193 -24.494 1.00 93.75 102 PHE A C 1
ATOM 814 O O . PHE A 1 102 ? 7.226 -5.252 -25.287 1.00 93.75 102 PHE A O 1
ATOM 821 N N . PRO A 1 103 ? 6.710 -7.384 -24.845 1.00 94.81 103 PRO A N 1
ATOM 822 C CA . PRO A 1 103 ? 5.849 -7.523 -26.018 1.00 94.81 103 PRO A CA 1
ATOM 823 C C . PRO A 1 103 ? 4.637 -6.573 -25.930 1.00 94.81 103 PRO A C 1
ATOM 825 O O . PRO A 1 103 ? 4.153 -6.305 -24.834 1.00 94.81 103 PRO A O 1
ATOM 828 N N . VAL A 1 104 ? 4.133 -6.067 -27.063 1.00 92.19 104 VAL A N 1
ATOM 829 C CA . VAL A 1 104 ? 3.056 -5.042 -27.102 1.00 92.19 104 VAL A CA 1
ATOM 830 C C . VAL A 1 104 ? 1.803 -5.418 -26.298 1.00 92.19 104 VAL A C 1
ATOM 832 O O . VAL A 1 104 ? 1.216 -4.552 -25.654 1.00 92.19 104 VAL A O 1
ATOM 835 N N . ASP A 1 105 ? 1.426 -6.696 -26.290 1.00 85.94 105 ASP A N 1
ATOM 836 C CA . ASP A 1 105 ? 0.239 -7.197 -25.583 1.00 85.94 105 ASP A CA 1
ATOM 837 C C . ASP A 1 105 ? 0.553 -7.742 -24.177 1.00 85.94 105 ASP A C 1
ATOM 839 O O . ASP A 1 105 ? -0.279 -8.397 -23.550 1.00 85.94 105 ASP A O 1
ATOM 843 N N . THR A 1 106 ? 1.765 -7.509 -23.674 1.00 90.88 106 THR A N 1
ATOM 844 C CA . THR A 1 106 ? 2.209 -7.965 -22.356 1.00 90.88 106 THR A CA 1
ATOM 845 C C . THR A 1 106 ? 2.248 -6.781 -21.393 1.00 90.88 106 THR A C 1
ATOM 847 O O . THR A 1 106 ? 3.053 -5.866 -21.583 1.00 90.88 106 THR A O 1
ATOM 850 N N . PRO A 1 107 ? 1.409 -6.768 -20.342 1.00 91.19 107 PRO A N 1
ATOM 851 C CA . PRO A 1 107 ? 1.434 -5.689 -19.368 1.00 91.19 107 PRO A CA 1
ATOM 852 C C . PRO A 1 107 ? 2.787 -5.615 -18.636 1.00 91.19 107 PRO A C 1
ATOM 854 O O . PRO A 1 107 ? 3.420 -6.648 -18.400 1.00 91.19 107 PRO A O 1
ATOM 857 N N . PRO A 1 108 ? 3.229 -4.422 -18.202 1.00 92.00 108 PRO A N 1
ATOM 858 C CA . PRO A 1 108 ? 4.558 -4.211 -17.619 1.00 92.00 108 PRO A CA 1
ATOM 859 C C . PRO A 1 108 ? 4.685 -4.688 -16.150 1.00 92.00 108 PRO A C 1
ATOM 861 O O . PRO A 1 108 ? 5.414 -4.108 -15.343 1.00 92.00 108 PRO A O 1
ATOM 864 N N . VAL A 1 109 ? 3.941 -5.738 -15.800 1.00 92.62 109 VAL A N 1
ATOM 865 C CA . VAL A 1 109 ? 4.005 -6.493 -14.534 1.00 92.62 109 VAL A CA 1
ATOM 866 C C . VAL A 1 109 ? 4.750 -7.817 -14.693 1.00 92.62 109 VAL A C 1
ATOM 868 O O . VAL A 1 109 ? 5.171 -8.414 -13.706 1.00 92.62 109 VAL A O 1
ATOM 871 N N . HIS A 1 110 ? 4.893 -8.298 -15.929 1.00 91.00 110 HIS A N 1
ATOM 872 C CA . HIS A 1 110 ? 5.636 -9.511 -16.256 1.00 91.00 110 HIS A CA 1
ATOM 873 C C . HIS A 1 110 ? 7.144 -9.293 -16.169 1.00 91.00 110 HIS A C 1
ATOM 875 O O . HIS A 1 110 ? 7.612 -8.161 -16.101 1.00 91.00 110 HIS A O 1
ATOM 881 N N . THR A 1 111 ? 7.903 -10.384 -16.228 1.00 86.88 111 THR A N 1
ATOM 882 C CA . THR A 1 111 ? 9.360 -10.324 -16.351 1.00 86.88 111 THR A CA 1
ATOM 883 C C . THR A 1 111 ? 9.749 -9.746 -17.715 1.00 86.88 111 THR A C 1
ATOM 885 O O . THR A 1 111 ? 9.326 -10.247 -18.760 1.00 86.88 111 THR A O 1
ATOM 888 N N . SER A 1 112 ? 10.567 -8.694 -17.725 1.00 87.44 112 SER A N 1
ATOM 889 C CA . SER A 1 112 ? 11.022 -8.032 -18.952 1.00 87.44 112 SER A CA 1
ATOM 890 C C . SER A 1 112 ? 11.856 -8.949 -19.853 1.00 87.44 112 SER A C 1
ATOM 892 O O . SER A 1 112 ? 12.530 -9.881 -19.405 1.00 87.44 112 SER A O 1
ATOM 894 N N . VAL A 1 113 ? 11.878 -8.647 -21.154 1.00 87.81 113 VAL A N 1
ATOM 895 C CA . VAL A 1 113 ? 12.666 -9.405 -22.143 1.00 87.81 113 VAL A CA 1
ATOM 896 C C . VAL A 1 113 ? 14.151 -9.418 -21.780 1.00 87.81 113 VAL A C 1
ATOM 898 O O . VAL A 1 113 ? 14.812 -10.450 -21.915 1.00 87.81 113 VAL A O 1
ATOM 901 N N . GLN A 1 114 ? 14.692 -8.294 -21.300 1.00 85.19 114 GLN A N 1
ATOM 902 C CA . GLN A 1 114 ? 16.091 -8.233 -20.883 1.00 85.19 114 GLN A CA 1
ATOM 903 C C . GLN A 1 114 ? 16.362 -9.154 -19.693 1.00 85.19 114 GLN A C 1
ATOM 905 O O . GLN A 1 114 ? 17.351 -9.886 -19.711 1.00 85.19 114 GLN A O 1
ATOM 910 N N . ALA A 1 115 ? 15.473 -9.167 -18.701 1.00 80.75 115 ALA A N 1
ATOM 911 C CA . ALA A 1 115 ? 15.610 -10.020 -17.530 1.00 80.75 115 ALA A CA 1
ATOM 912 C C . ALA A 1 115 ? 15.528 -11.507 -17.886 1.00 80.75 115 ALA A C 1
ATOM 914 O O . ALA A 1 115 ? 16.410 -12.275 -17.501 1.00 80.75 115 ALA A O 1
ATOM 915 N N . LEU A 1 116 ? 14.559 -11.908 -18.716 1.00 82.19 116 LEU A N 1
ATOM 916 C CA . LEU A 1 116 ? 14.441 -13.288 -19.206 1.00 82.19 116 LEU A CA 1
ATOM 917 C C . LEU A 1 116 ? 15.721 -13.765 -19.908 1.00 82.19 116 LEU A C 1
ATOM 919 O O . LEU A 1 116 ? 16.159 -14.901 -19.718 1.00 82.19 116 LEU A O 1
ATOM 923 N N . ASN A 1 117 ? 16.357 -12.877 -20.671 1.00 80.00 117 ASN A N 1
ATOM 924 C CA . ASN A 1 117 ? 17.553 -13.179 -21.451 1.00 80.00 117 ASN A CA 1
ATOM 925 C C . ASN A 1 117 ? 18.878 -12.983 -20.690 1.00 80.00 117 ASN A C 1
ATOM 927 O O . ASN A 1 117 ? 19.932 -13.297 -21.243 1.00 80.00 117 ASN A O 1
ATOM 931 N N . HIS A 1 118 ? 18.861 -12.496 -19.438 1.00 78.00 118 HIS A N 1
ATOM 932 C CA . HIS A 1 118 ? 20.059 -11.986 -18.740 1.00 78.00 118 HIS A CA 1
ATOM 933 C C . HIS A 1 118 ? 20.845 -10.963 -19.582 1.00 78.00 118 HIS A C 1
ATOM 935 O O . HIS A 1 118 ? 22.078 -10.895 -19.542 1.00 78.00 118 HIS A O 1
ATOM 941 N N . GLN A 1 119 ? 20.112 -10.167 -20.354 1.00 79.50 119 GLN A N 1
ATOM 942 C CA . GLN A 1 119 ? 20.651 -9.137 -21.221 1.00 79.50 119 GLN A CA 1
ATOM 943 C C . GLN A 1 119 ? 20.840 -7.833 -20.449 1.00 79.50 119 GLN A C 1
ATOM 945 O O . GLN A 1 119 ? 20.071 -7.509 -19.543 1.00 79.50 119 GLN A O 1
ATOM 950 N N . LEU A 1 120 ? 21.833 -7.034 -20.843 1.00 80.25 120 LEU A N 1
ATOM 951 C CA . LEU A 1 120 ? 21.940 -5.670 -20.331 1.00 80.25 120 LEU A CA 1
ATOM 952 C C . LEU A 1 120 ? 20.676 -4.850 -20.676 1.00 80.25 120 LEU A C 1
ATOM 954 O O . LEU A 1 120 ? 20.205 -4.910 -21.818 1.00 80.25 120 LEU A O 1
ATOM 958 N N . PRO A 1 121 ? 20.173 -4.024 -19.735 1.00 82.81 121 PRO A N 1
ATOM 959 C CA . PRO A 1 121 ? 19.060 -3.113 -19.998 1.00 82.81 121 PRO A CA 1
ATOM 960 C C . PRO A 1 121 ? 19.372 -2.159 -21.159 1.00 82.81 121 PRO A C 1
ATOM 962 O O . PRO A 1 121 ? 18.512 -1.879 -21.990 1.00 82.81 121 PRO A O 1
ATOM 965 N N . VAL A 1 122 ? 20.626 -1.690 -21.221 1.00 89.06 122 VAL A N 1
ATOM 966 C CA . VAL A 1 122 ? 21.138 -0.715 -22.188 1.00 89.06 122 VAL A CA 1
ATOM 967 C C . VAL A 1 122 ? 22.567 -1.066 -22.601 1.00 89.06 122 VAL A C 1
ATOM 969 O O . VAL A 1 122 ? 23.421 -1.353 -21.761 1.00 89.06 122 VAL A O 1
ATOM 972 N N . PHE A 1 123 ? 22.855 -0.933 -23.894 1.00 88.12 123 PHE A N 1
ATOM 973 C CA . PHE A 1 123 ? 24.191 -0.999 -24.477 1.00 88.12 123 PHE A CA 1
ATOM 974 C C . PHE A 1 123 ? 24.703 0.411 -24.814 1.00 88.12 123 PHE A C 1
ATOM 976 O O . PHE A 1 123 ? 24.082 1.111 -25.619 1.00 88.12 123 PHE A O 1
ATOM 983 N N . PRO A 1 124 ? 25.837 0.858 -24.244 1.00 90.25 124 PRO A N 1
ATOM 984 C CA . PRO A 1 124 ? 26.417 2.154 -24.577 1.00 90.25 124 PRO A CA 1
ATOM 985 C C . PRO A 1 124 ? 27.065 2.130 -25.970 1.00 90.25 124 PRO A C 1
ATOM 987 O O . PRO A 1 124 ? 28.024 1.397 -26.221 1.00 90.25 124 PRO A O 1
ATOM 990 N N . VAL A 1 125 ? 26.578 2.981 -26.874 1.00 90.44 125 VAL A N 1
ATOM 991 C CA . VAL A 1 125 ? 27.170 3.202 -28.201 1.00 90.44 125 VAL A CA 1
ATOM 992 C C . VAL A 1 125 ? 28.071 4.429 -28.152 1.00 90.44 125 VAL A C 1
ATOM 994 O O . VAL A 1 125 ? 27.600 5.558 -28.014 1.00 90.44 125 VAL A O 1
ATOM 997 N N . ALA A 1 126 ? 29.381 4.220 -28.285 1.00 90.06 126 ALA A N 1
ATOM 998 C CA . ALA A 1 126 ? 30.357 5.303 -28.281 1.00 90.06 126 ALA A CA 1
ATOM 999 C C . ALA A 1 126 ? 30.261 6.138 -29.566 1.00 90.06 126 ALA A C 1
ATOM 1001 O O . ALA A 1 126 ? 30.637 5.693 -30.652 1.00 90.06 126 ALA A O 1
ATOM 1002 N N . THR A 1 127 ? 29.807 7.380 -29.423 1.00 83.88 127 THR A N 1
ATOM 1003 C CA . THR A 1 127 ? 29.929 8.434 -30.431 1.00 83.88 127 THR A CA 1
ATOM 1004 C C . THR A 1 127 ? 31.105 9.317 -30.019 1.00 83.88 127 THR A C 1
ATOM 1006 O O . THR A 1 127 ? 31.348 9.471 -28.829 1.00 83.88 127 THR A O 1
ATOM 1009 N N . GLY A 1 128 ? 31.882 9.906 -30.931 1.00 83.50 128 GLY A N 1
ATOM 1010 C CA . GLY A 1 128 ? 33.097 10.666 -30.559 1.00 83.50 128 GLY A CA 1
ATOM 1011 C C . GLY A 1 128 ? 32.906 11.811 -29.541 1.00 83.50 128 GLY A C 1
ATOM 1012 O O . GLY A 1 128 ? 33.890 12.389 -29.090 1.00 83.50 128 GLY A O 1
ATOM 1013 N N . SER A 1 129 ? 31.662 12.138 -29.181 1.00 86.62 129 SER A N 1
ATOM 1014 C CA . SER A 1 129 ? 31.266 13.156 -28.207 1.00 86.62 129 SER A CA 1
ATOM 1015 C C . SER A 1 129 ? 30.671 12.598 -26.900 1.00 86.62 129 SER A C 1
ATOM 1017 O O . SER A 1 129 ? 30.484 13.364 -25.959 1.00 86.62 129 SER A O 1
ATOM 1019 N N . GLY A 1 130 ? 30.390 11.294 -26.817 1.00 91.50 130 GLY A N 1
ATOM 1020 C CA . GLY A 1 130 ? 29.790 10.639 -25.653 1.00 91.50 130 GLY A CA 1
ATOM 1021 C C . GLY A 1 130 ? 29.094 9.321 -26.004 1.00 91.50 130 GLY A C 1
ATOM 1022 O O . GLY A 1 130 ? 29.006 8.932 -27.169 1.00 91.50 130 GLY A O 1
ATOM 1023 N N . GLU A 1 131 ? 28.580 8.621 -25.000 1.00 93.56 131 GLU A N 1
ATOM 1024 C CA . GLU A 1 131 ? 27.845 7.364 -25.193 1.00 93.56 131 GLU A CA 1
ATOM 1025 C C . GLU A 1 131 ? 26.353 7.626 -25.398 1.00 93.56 131 GLU A C 1
ATOM 1027 O O . GLU A 1 131 ? 25.791 8.509 -24.756 1.00 93.56 131 GLU A O 1
ATOM 1032 N N . VAL A 1 132 ? 25.701 6.870 -26.277 1.00 93.06 132 VAL A N 1
ATOM 1033 C CA . VAL A 1 132 ? 24.251 6.939 -26.519 1.00 93.06 132 VAL A CA 1
ATOM 1034 C C . VAL A 1 132 ? 23.631 5.580 -26.192 1.00 93.06 132 VAL A C 1
ATOM 1036 O O . VAL A 1 132 ? 24.231 4.565 -26.553 1.00 93.06 132 VAL A O 1
ATOM 1039 N N . PRO A 1 133 ? 22.478 5.528 -25.501 1.00 93.88 133 PRO A N 1
ATOM 1040 C CA . PRO A 1 133 ? 21.832 4.262 -25.195 1.00 93.88 133 PRO A CA 1
ATOM 1041 C C . PRO A 1 133 ? 21.347 3.557 -26.462 1.00 93.88 133 PRO A C 1
ATOM 1043 O O . PRO A 1 133 ? 20.717 4.164 -27.332 1.00 93.88 133 PRO A O 1
ATOM 1046 N N . ALA A 1 134 ? 21.604 2.257 -26.531 1.00 92.56 134 ALA A N 1
ATOM 1047 C CA . ALA A 1 134 ? 20.991 1.358 -27.490 1.00 92.56 134 ALA A CA 1
ATOM 1048 C C . ALA A 1 134 ? 20.396 0.136 -26.788 1.00 92.56 134 ALA A C 1
ATOM 1050 O O . ALA A 1 134 ? 20.917 -0.307 -25.768 1.00 92.56 134 ALA A O 1
ATOM 1051 N N . ILE A 1 135 ? 19.323 -0.415 -27.344 1.00 91.81 135 ILE A N 1
ATOM 1052 C CA . ILE A 1 135 ? 18.618 -1.577 -26.797 1.00 91.81 135 ILE A CA 1
ATOM 1053 C C . ILE A 1 135 ? 18.601 -2.675 -27.854 1.00 91.81 135 ILE A C 1
ATOM 1055 O O . ILE A 1 135 ? 18.275 -2.400 -29.009 1.00 91.81 135 ILE A O 1
ATOM 1059 N N . LEU A 1 136 ? 18.937 -3.905 -27.467 1.00 90.19 136 LEU A N 1
ATOM 1060 C CA . LEU A 1 136 ? 18.718 -5.072 -28.319 1.00 90.19 136 LEU A CA 1
ATOM 1061 C C . LEU A 1 136 ? 17.267 -5.524 -28.196 1.00 90.19 136 LEU A C 1
ATOM 1063 O O . LEU A 1 136 ? 16.793 -5.796 -27.092 1.00 90.19 136 LEU A O 1
ATOM 1067 N N . VAL A 1 137 ? 16.594 -5.608 -29.338 1.00 92.69 137 VAL A N 1
ATOM 1068 C CA . VAL A 1 137 ? 15.212 -6.069 -29.464 1.00 92.69 137 VAL A CA 1
ATOM 1069 C C . VAL A 1 137 ? 15.226 -7.388 -30.231 1.00 92.69 137 VAL A C 1
ATOM 1071 O O . VAL A 1 137 ? 15.762 -7.410 -31.344 1.00 92.69 137 VAL A O 1
ATOM 1074 N N . PRO A 1 138 ? 14.660 -8.482 -29.690 1.00 92.00 138 PRO A N 1
ATOM 1075 C CA . PRO A 1 138 ? 14.592 -9.743 -30.417 1.00 92.00 138 PRO A CA 1
ATOM 1076 C C . PRO A 1 138 ? 13.886 -9.560 -31.769 1.00 92.00 138 PRO A C 1
ATOM 1078 O O . PRO A 1 138 ? 12.803 -8.991 -31.851 1.00 92.00 138 PRO A O 1
ATOM 1081 N N . ALA A 1 139 ? 14.489 -10.058 -32.844 1.00 89.88 139 ALA A N 1
ATOM 1082 C CA . ALA A 1 139 ? 13.947 -9.981 -34.198 1.00 89.88 139 ALA A CA 1
ATOM 1083 C C . ALA A 1 139 ? 13.078 -11.213 -34.501 1.00 89.88 139 ALA A C 1
ATOM 1085 O O . ALA A 1 139 ? 13.325 -11.961 -35.452 1.00 89.88 139 ALA A O 1
ATOM 1086 N N . GLN A 1 140 ? 12.076 -11.455 -33.654 1.00 82.31 140 GLN A N 1
ATOM 1087 C CA . GLN A 1 140 ? 11.156 -12.578 -33.807 1.00 82.31 140 GLN A CA 1
ATOM 1088 C C . GLN A 1 140 ? 10.068 -12.252 -34.832 1.00 82.31 140 GLN A C 1
ATOM 1090 O O . GLN A 1 140 ? 9.534 -11.146 -34.892 1.00 82.31 140 GLN A O 1
ATOM 1095 N N . THR A 1 141 ? 9.745 -13.221 -35.691 1.00 77.50 141 THR A N 1
ATOM 1096 C CA . THR A 1 141 ? 8.765 -12.996 -36.760 1.00 77.50 141 THR A CA 1
ATOM 1097 C C . THR A 1 141 ? 7.372 -12.798 -36.168 1.00 77.50 141 THR A C 1
ATOM 1099 O O . THR A 1 141 ? 6.814 -13.730 -35.602 1.00 77.50 141 THR A O 1
ATOM 1102 N N . GLY A 1 142 ? 6.793 -11.614 -36.377 1.00 80.31 142 GLY A N 1
ATOM 1103 C CA . GLY A 1 142 ? 5.426 -11.296 -35.954 1.00 80.31 142 GLY A CA 1
ATOM 1104 C C . GLY A 1 142 ? 5.296 -10.780 -34.520 1.00 80.31 142 GLY A C 1
ATOM 1105 O O . GLY A 1 142 ? 4.171 -10.561 -34.087 1.00 80.31 142 GLY A O 1
ATOM 1106 N N . GLU A 1 143 ? 6.404 -10.557 -33.811 1.00 91.06 143 GLU A N 1
ATOM 1107 C CA . GLU A 1 143 ? 6.402 -9.912 -32.494 1.00 91.06 143 GLU A CA 1
ATOM 1108 C C . GLU A 1 143 ? 6.914 -8.472 -32.585 1.00 91.06 143 GLU A C 1
ATOM 1110 O O . GLU A 1 143 ? 7.805 -8.158 -33.376 1.00 91.06 143 GLU A O 1
ATOM 1115 N N . ALA A 1 144 ? 6.352 -7.600 -31.750 1.00 95.62 144 ALA A N 1
ATOM 1116 C CA . ALA A 1 144 ? 6.791 -6.226 -31.566 1.00 95.62 144 ALA A CA 1
ATOM 1117 C C . ALA A 1 144 ? 6.798 -5.883 -30.075 1.00 95.62 144 ALA A C 1
ATOM 1119 O O . ALA A 1 144 ? 6.068 -6.489 -29.286 1.00 95.62 144 ALA A O 1
ATOM 1120 N N . TYR A 1 145 ? 7.620 -4.905 -29.698 1.00 96.06 145 TYR A N 1
ATOM 1121 C CA . TYR A 1 145 ? 7.923 -4.616 -28.299 1.00 96.06 145 TYR A CA 1
ATOM 1122 C C . TYR A 1 145 ? 7.686 -3.146 -27.949 1.00 96.06 145 TYR A C 1
ATOM 1124 O O . TYR A 1 145 ? 7.973 -2.248 -28.743 1.00 96.06 145 TYR A O 1
ATOM 1132 N N . THR A 1 146 ? 7.196 -2.888 -26.745 1.00 97.00 146 THR A N 1
ATOM 1133 C CA . THR A 1 146 ? 7.167 -1.564 -26.121 1.00 97.00 146 THR A CA 1
ATOM 1134 C C . THR A 1 146 ? 8.399 -1.403 -25.243 1.00 97.00 146 THR A C 1
ATOM 1136 O O . THR A 1 146 ? 8.969 -2.381 -24.751 1.00 97.00 146 THR A O 1
ATOM 1139 N N . LEU A 1 147 ? 8.849 -0.161 -25.078 1.00 96.25 147 LEU A N 1
ATOM 1140 C CA . LEU A 1 147 ? 9.987 0.167 -24.231 1.00 96.25 147 LEU A CA 1
ATOM 1141 C C . LEU A 1 147 ? 9.542 1.114 -23.126 1.00 96.25 147 LEU A C 1
ATOM 1143 O O . LEU A 1 147 ? 9.009 2.187 -23.396 1.00 96.25 147 LEU A O 1
ATOM 1147 N N . TRP A 1 148 ? 9.817 0.715 -21.893 1.00 95.62 148 TRP A N 1
ATOM 1148 C CA . TRP A 1 148 ? 9.602 1.507 -20.697 1.00 95.62 148 TRP A CA 1
ATOM 1149 C C . TRP A 1 148 ? 10.926 2.055 -20.187 1.00 95.62 148 TRP A C 1
ATOM 1151 O O . TRP A 1 148 ? 11.926 1.334 -20.135 1.00 95.62 148 TRP A O 1
ATOM 1161 N N . LEU A 1 149 ? 10.939 3.332 -19.818 1.00 93.75 149 LEU A N 1
ATOM 1162 C CA . LEU A 1 149 ? 12.132 4.009 -19.326 1.00 93.75 149 LEU A CA 1
ATOM 1163 C C . LEU A 1 149 ? 11.790 5.178 -18.403 1.00 93.75 149 LEU A C 1
ATOM 1165 O O . LEU A 1 149 ? 10.751 5.818 -18.551 1.00 93.75 149 LEU A O 1
ATOM 1169 N N . GLY A 1 150 ? 12.711 5.493 -17.493 1.00 91.88 150 GLY A N 1
ATOM 1170 C CA . GLY A 1 150 ? 12.633 6.698 -16.676 1.00 91.88 150 GLY A CA 1
ATOM 1171 C C . GLY A 1 150 ? 12.874 7.951 -17.512 1.00 91.88 150 GLY A C 1
ATOM 1172 O O . GLY A 1 150 ? 13.870 8.046 -18.237 1.00 91.88 150 GLY A O 1
ATOM 1173 N N . TRP A 1 151 ? 11.990 8.938 -17.393 1.00 93.69 151 TRP A N 1
ATOM 1174 C CA . TRP A 1 151 ? 12.126 10.213 -18.088 1.00 93.69 151 TRP A CA 1
ATOM 1175 C C . TRP A 1 151 ? 11.675 11.385 -17.217 1.00 93.69 151 TRP A C 1
ATOM 1177 O O . TRP A 1 151 ? 10.653 11.314 -16.542 1.00 93.69 151 TRP A O 1
ATOM 1187 N N . MET A 1 152 ? 12.433 12.485 -17.249 1.00 92.88 152 MET A N 1
ATOM 1188 C CA . MET A 1 152 ? 12.061 13.712 -16.542 1.00 92.88 152 MET A CA 1
ATOM 1189 C C . MET A 1 152 ? 11.067 14.516 -17.377 1.00 92.88 152 MET A C 1
ATOM 1191 O O . MET A 1 152 ? 11.388 14.926 -18.496 1.00 92.88 152 MET A O 1
ATOM 1195 N N . VAL A 1 153 ? 9.891 14.772 -16.813 1.00 94.69 153 VAL A N 1
ATOM 1196 C CA . VAL A 1 153 ? 8.828 15.600 -17.380 1.00 94.69 153 VAL A CA 1
ATOM 1197 C C . VAL A 1 153 ? 8.680 16.870 -16.530 1.00 94.69 153 VAL A C 1
ATOM 1199 O O . VAL A 1 153 ? 8.533 16.773 -15.309 1.00 94.69 153 VAL A O 1
ATOM 1202 N N . PRO A 1 154 ? 8.713 18.075 -17.133 1.00 92.12 154 PRO A N 1
ATOM 1203 C CA . PRO A 1 154 ? 8.526 19.320 -16.392 1.00 92.12 154 PRO A CA 1
ATOM 1204 C C . PRO A 1 154 ? 7.237 19.311 -15.564 1.00 92.12 154 PRO A C 1
ATOM 1206 O O . PRO A 1 154 ? 6.193 18.896 -16.067 1.00 92.12 154 PRO A O 1
ATOM 1209 N N . GLU A 1 155 ? 7.328 19.789 -14.318 1.00 91.44 155 GLU A N 1
ATOM 1210 C CA . GLU A 1 155 ? 6.247 19.843 -13.309 1.00 91.44 155 GLU A CA 1
ATOM 1211 C C . GLU A 1 155 ? 5.759 18.487 -12.770 1.00 91.44 155 GLU A C 1
ATOM 1213 O O . GLU A 1 155 ? 5.083 18.471 -11.751 1.00 91.44 155 GLU A O 1
ATOM 1218 N N . ILE A 1 156 ? 6.122 17.369 -13.401 1.00 95.06 156 ILE A N 1
ATOM 1219 C CA . ILE A 1 156 ? 5.708 16.013 -12.999 1.00 95.06 156 ILE A CA 1
ATOM 1220 C C . ILE A 1 156 ? 6.843 15.254 -12.301 1.00 95.06 156 ILE A C 1
ATOM 1222 O O . ILE A 1 156 ? 6.591 14.407 -11.453 1.00 95.06 156 ILE A O 1
ATOM 1226 N N . GLY A 1 157 ? 8.100 15.545 -12.643 1.00 93.56 157 GLY A N 1
ATOM 1227 C CA . GLY A 1 157 ? 9.264 14.848 -12.095 1.00 93.56 157 GLY A CA 1
ATOM 1228 C C . GLY A 1 157 ? 9.778 13.734 -13.008 1.00 93.56 157 GLY A C 1
ATOM 1229 O O . GLY A 1 157 ? 9.551 13.751 -14.218 1.00 93.56 157 GLY A O 1
ATOM 1230 N N . THR A 1 158 ? 10.544 12.802 -12.448 1.00 92.06 158 THR A N 1
ATOM 1231 C CA . THR A 1 158 ? 11.107 11.661 -13.176 1.00 92.06 158 THR A CA 1
ATOM 1232 C C . THR A 1 158 ? 10.217 10.447 -12.971 1.00 92.06 158 THR A C 1
ATOM 1234 O O . THR A 1 158 ? 10.189 9.898 -11.877 1.00 92.06 158 THR A O 1
ATOM 1237 N N . VAL A 1 159 ? 9.523 10.016 -14.021 1.00 93.75 159 VAL A N 1
ATOM 1238 C CA . VAL A 1 159 ? 8.578 8.891 -13.972 1.00 93.75 159 VAL A CA 1
ATOM 1239 C C . VAL A 1 159 ? 8.907 7.844 -15.035 1.00 93.75 159 VAL A C 1
ATOM 1241 O O . VAL A 1 159 ? 9.541 8.163 -16.045 1.00 93.75 159 VAL A O 1
ATOM 1244 N N . MET A 1 160 ? 8.490 6.594 -14.823 1.00 94.06 160 MET A N 1
ATOM 1245 C CA . MET A 1 160 ? 8.495 5.580 -15.883 1.00 94.06 160 MET A CA 1
ATOM 1246 C C . MET A 1 160 ? 7.431 5.909 -16.924 1.00 94.06 160 MET A C 1
ATOM 1248 O O . MET A 1 160 ? 6.264 6.078 -16.578 1.00 94.06 160 MET A O 1
ATOM 1252 N N . LEU A 1 161 ? 7.833 5.954 -18.191 1.00 96.00 161 LEU A N 1
ATOM 1253 C CA . LEU A 1 161 ? 6.937 6.186 -19.319 1.00 96.00 161 LEU A CA 1
ATOM 1254 C C . LEU A 1 161 ? 7.122 5.112 -20.377 1.00 96.00 161 LEU A C 1
ATOM 1256 O O . LEU A 1 161 ? 8.218 4.567 -20.548 1.00 96.00 161 LEU A O 1
ATOM 1260 N N . GLU A 1 162 ? 6.047 4.851 -21.104 1.00 96.44 162 GLU A N 1
ATOM 1261 C CA . GLU A 1 162 ? 6.037 3.922 -22.217 1.00 96.44 162 GLU A CA 1
ATOM 1262 C C . GLU A 1 162 ? 6.325 4.653 -23.525 1.00 96.44 162 GLU A C 1
ATOM 1264 O O . GLU A 1 162 ? 5.854 5.766 -23.776 1.00 96.44 162 GLU A O 1
ATOM 1269 N N . MET A 1 163 ? 7.053 3.991 -24.417 1.00 96.50 163 MET A N 1
ATOM 1270 C CA . MET A 1 163 ? 7.083 4.370 -25.817 1.00 96.50 163 MET A CA 1
ATOM 1271 C C . MET A 1 163 ? 6.973 3.169 -26.745 1.00 96.50 163 MET A C 1
ATOM 1273 O O . MET A 1 163 ? 7.528 2.095 -26.498 1.00 96.50 163 MET A O 1
ATOM 1277 N N . ASP A 1 164 ? 6.285 3.396 -27.856 1.00 95.62 164 ASP A N 1
ATOM 1278 C CA . ASP A 1 164 ? 6.142 2.467 -28.963 1.00 95.62 164 ASP A CA 1
ATOM 1279 C C . ASP A 1 164 ? 6.190 3.199 -30.314 1.00 95.62 164 ASP A C 1
ATOM 1281 O O . ASP A 1 164 ? 6.365 4.415 -30.386 1.00 95.62 164 ASP A O 1
ATOM 1285 N N . ASN A 1 165 ? 6.038 2.461 -31.414 1.00 94.31 165 ASN A N 1
ATOM 1286 C CA . ASN A 1 165 ? 6.010 3.024 -32.766 1.00 94.31 165 ASN A CA 1
ATOM 1287 C C . ASN A 1 165 ? 4.600 3.495 -33.182 1.00 94.31 165 ASN A C 1
ATOM 1289 O O . ASN A 1 165 ? 4.118 3.206 -34.280 1.00 94.31 165 ASN A O 1
ATOM 1293 N N . GLY A 1 166 ? 3.901 4.205 -32.298 1.00 90.94 166 GLY A N 1
ATOM 1294 C CA . GLY A 1 166 ? 2.552 4.708 -32.541 1.00 90.94 166 GLY A CA 1
ATOM 1295 C C . GLY A 1 166 ? 1.458 3.647 -32.543 1.00 90.94 166 GLY A C 1
ATOM 1296 O O . GLY A 1 166 ? 0.530 3.761 -33.342 1.00 90.94 166 GLY A O 1
ATOM 1297 N N . GLY A 1 167 ? 1.557 2.657 -31.659 1.00 92.94 167 GLY A N 1
ATOM 1298 C CA . GLY A 1 167 ? 0.625 1.533 -31.525 1.00 92.94 167 GLY A CA 1
ATOM 1299 C C . GLY A 1 167 ? 1.109 0.219 -32.135 1.00 92.94 167 GLY A C 1
ATOM 1300 O O . GLY A 1 167 ? 0.559 -0.824 -31.810 1.00 92.94 167 GLY A O 1
ATOM 1301 N N . GLU A 1 168 ? 2.137 0.250 -32.987 1.00 94.31 168 GLU A N 1
ATOM 1302 C CA . GLU A 1 168 ? 2.629 -0.941 -33.703 1.00 94.31 168 GLU A CA 1
ATOM 1303 C C . GLU A 1 168 ? 3.764 -1.674 -32.964 1.00 94.31 168 GLU A C 1
ATOM 1305 O O . GLU A 1 168 ? 4.197 -2.740 -33.392 1.00 94.31 168 GLU A O 1
ATOM 1310 N N . GLY A 1 169 ? 4.294 -1.089 -31.884 1.00 96.25 169 GLY A N 1
ATOM 1311 C CA . GLY A 1 169 ? 5.511 -1.577 -31.233 1.00 96.25 169 GLY A CA 1
ATOM 1312 C C . GLY A 1 169 ? 6.782 -1.430 -32.081 1.00 96.25 169 GLY A C 1
ATOM 1313 O O . GLY A 1 169 ? 6.772 -1.061 -33.257 1.00 96.25 169 GLY A O 1
ATOM 1314 N N . PHE A 1 170 ? 7.923 -1.698 -31.459 1.00 96.81 170 PHE A N 1
ATOM 1315 C CA . PHE A 1 170 ? 9.224 -1.742 -32.111 1.00 96.81 170 PHE A CA 1
ATOM 1316 C C . PHE A 1 170 ? 9.576 -3.174 -32.509 1.00 96.81 170 PHE A C 1
ATOM 1318 O O . PHE A 1 170 ? 9.573 -4.072 -31.672 1.00 96.81 170 PHE A O 1
ATOM 1325 N N . ALA A 1 171 ? 9.927 -3.371 -33.778 1.00 95.06 171 ALA A N 1
ATOM 1326 C CA . ALA A 1 171 ? 10.373 -4.653 -34.320 1.00 95.06 171 ALA A CA 1
ATOM 1327 C C . ALA A 1 171 ? 11.470 -4.427 -35.379 1.00 95.06 171 ALA A C 1
ATOM 1329 O O . ALA A 1 171 ? 11.245 -4.674 -36.569 1.00 95.06 171 ALA A O 1
ATOM 1330 N N . PRO A 1 172 ? 12.639 -3.871 -34.998 1.00 92.62 172 PRO A N 1
ATOM 1331 C CA . PRO A 1 172 ? 13.733 -3.701 -35.943 1.00 92.62 172 PRO A CA 1
ATOM 1332 C C . PRO A 1 172 ? 14.152 -5.078 -36.488 1.00 92.62 172 PRO A C 1
ATOM 1334 O O . PRO A 1 172 ? 14.366 -6.000 -35.696 1.00 92.62 172 PRO A O 1
ATOM 1337 N N . PRO A 1 173 ? 14.283 -5.251 -37.818 1.00 90.81 173 PRO A N 1
ATOM 1338 C CA . PRO A 1 173 ? 14.787 -6.498 -38.381 1.00 90.81 173 PRO A CA 1
ATOM 1339 C C . PRO A 1 173 ? 16.159 -6.877 -37.808 1.00 90.81 173 PRO A C 1
ATOM 1341 O O . PRO A 1 173 ? 16.937 -6.003 -37.411 1.00 90.81 173 PRO A O 1
ATOM 1344 N N . ALA A 1 174 ? 16.479 -8.173 -37.828 1.00 88.44 174 ALA A N 1
ATOM 1345 C CA . ALA A 1 174 ? 17.812 -8.655 -37.472 1.00 88.44 174 ALA A CA 1
ATOM 1346 C C . ALA A 1 174 ? 18.893 -7.907 -38.271 1.00 88.44 174 ALA A C 1
ATOM 1348 O O . ALA A 1 174 ? 18.679 -7.583 -39.442 1.00 88.44 174 ALA A O 1
ATOM 1349 N N . ASP A 1 175 ? 20.028 -7.617 -37.632 1.00 83.12 175 ASP A N 1
ATOM 1350 C CA . ASP A 1 175 ? 21.155 -6.889 -38.238 1.00 83.12 175 ASP A CA 1
ATOM 1351 C C . ASP A 1 175 ? 20.843 -5.446 -38.675 1.00 83.12 175 ASP A C 1
ATOM 1353 O O . ASP A 1 175 ? 21.541 -4.867 -39.512 1.00 83.12 175 ASP A O 1
ATOM 1357 N N . THR A 1 176 ? 19.792 -4.832 -38.122 1.00 88.75 176 THR A N 1
ATOM 1358 C CA . THR A 1 176 ? 19.446 -3.434 -38.415 1.00 88.75 176 THR A CA 1
ATOM 1359 C C . THR A 1 176 ? 19.433 -2.556 -37.171 1.00 88.75 176 THR A C 1
ATOM 1361 O O . THR A 1 176 ? 19.214 -3.017 -36.052 1.00 88.75 176 THR A O 1
ATOM 1364 N N . VAL A 1 177 ? 19.651 -1.255 -37.382 1.00 90.38 177 VAL A N 1
ATOM 1365 C CA . VAL A 1 177 ? 19.505 -0.217 -36.358 1.00 90.38 177 VAL A CA 1
ATOM 1366 C C . VAL A 1 177 ? 18.327 0.676 -36.727 1.00 90.38 177 VAL A C 1
ATOM 1368 O O . VAL A 1 177 ? 18.335 1.331 -37.771 1.00 90.38 177 VAL A O 1
ATOM 1371 N N . GLN A 1 178 ? 17.348 0.761 -35.836 1.00 92.25 178 GLN A N 1
ATOM 1372 C CA . GLN A 1 178 ? 16.260 1.726 -35.896 1.00 92.25 178 GLN A CA 1
ATOM 1373 C C . GLN A 1 178 ? 16.551 2.872 -34.922 1.00 92.25 178 GLN A C 1
ATOM 1375 O O . GLN A 1 178 ? 16.671 2.675 -33.715 1.00 92.25 178 GLN A O 1
ATOM 1380 N N . ARG A 1 179 ? 16.673 4.095 -35.447 1.00 91.75 179 ARG A N 1
ATOM 1381 C CA . ARG A 1 179 ? 16.863 5.304 -34.633 1.00 91.75 179 ARG A CA 1
ATOM 1382 C C . ARG A 1 179 ? 15.515 5.875 -34.213 1.00 91.75 179 ARG A C 1
ATOM 1384 O O . ARG A 1 179 ? 14.649 6.065 -35.068 1.00 91.75 179 ARG A O 1
ATOM 1391 N N . VAL A 1 180 ? 15.365 6.190 -32.932 1.00 94.06 180 VAL A N 1
ATOM 1392 C CA . VAL A 1 180 ? 14.115 6.709 -32.360 1.00 94.06 180 VAL A CA 1
ATOM 1393 C C . VAL A 1 180 ? 14.369 8.001 -31.597 1.00 94.06 180 VAL A C 1
ATOM 1395 O O . VAL A 1 180 ? 15.359 8.118 -30.880 1.00 94.06 180 VAL A O 1
ATOM 1398 N N . ASN A 1 181 ? 13.473 8.979 -31.746 1.00 95.38 181 ASN A N 1
ATOM 1399 C CA . ASN A 1 181 ? 13.493 10.183 -30.919 1.00 95.38 181 ASN A CA 1
ATOM 1400 C C . ASN A 1 181 ? 12.673 9.907 -29.658 1.00 95.38 181 ASN A C 1
ATOM 1402 O O . ASN A 1 181 ? 11.450 9.810 -29.732 1.00 95.38 181 ASN A O 1
ATOM 1406 N N . VAL A 1 182 ? 13.354 9.775 -28.522 1.00 96.50 182 VAL A N 1
ATOM 1407 C CA . VAL A 1 182 ? 12.765 9.246 -27.283 1.00 96.50 182 VAL A CA 1
ATOM 1408 C C . VAL A 1 182 ? 11.561 10.068 -26.819 1.00 96.50 182 VAL A C 1
ATOM 1410 O O . VAL A 1 182 ? 10.475 9.527 -26.648 1.00 96.50 182 VAL A O 1
ATOM 1413 N N . VAL A 1 183 ? 11.711 11.390 -26.687 1.00 96.44 183 VAL A N 1
ATOM 1414 C CA . VAL A 1 183 ? 10.630 12.265 -26.188 1.00 96.44 183 VAL A CA 1
ATOM 1415 C C . VAL A 1 183 ? 9.434 12.268 -27.130 1.00 96.44 183 VAL A C 1
ATOM 1417 O O . VAL A 1 183 ? 8.291 12.321 -26.681 1.00 96.44 183 VAL A O 1
ATOM 1420 N N . TYR A 1 184 ? 9.687 12.229 -28.439 1.00 97.25 184 TYR A N 1
ATOM 1421 C CA . TYR A 1 184 ? 8.628 12.194 -29.438 1.00 97.25 184 TYR A CA 1
ATOM 1422 C C . TYR A 1 184 ? 7.786 10.922 -29.331 1.00 97.25 184 TYR A C 1
ATOM 1424 O O . TYR A 1 184 ? 6.562 11.028 -29.265 1.00 97.25 184 TYR A O 1
ATOM 1432 N N . GLU A 1 185 ? 8.422 9.747 -29.280 1.00 97.62 185 GLU A N 1
ATOM 1433 C CA . GLU A 1 185 ? 7.692 8.476 -29.209 1.00 97.62 185 GLU A CA 1
ATOM 1434 C C . GLU A 1 185 ? 7.004 8.287 -27.850 1.00 97.62 185 GLU A C 1
ATOM 1436 O O . GLU A 1 185 ? 5.855 7.849 -27.831 1.00 97.62 185 GLU A O 1
ATOM 1441 N N . ILE A 1 186 ? 7.622 8.715 -26.737 1.00 98.00 186 ILE A N 1
ATOM 1442 C CA . ILE A 1 186 ? 6.950 8.785 -25.424 1.00 98.00 186 ILE A CA 1
ATOM 1443 C C . ILE A 1 186 ? 5.674 9.622 -25.544 1.00 98.00 186 ILE A C 1
ATOM 1445 O O . ILE A 1 186 ? 4.577 9.161 -25.254 1.00 98.00 186 ILE A O 1
ATOM 1449 N N . THR A 1 187 ? 5.794 10.850 -26.051 1.00 98.31 187 THR A N 1
ATOM 1450 C CA . THR A 1 187 ? 4.664 11.786 -26.128 1.00 98.31 187 THR A CA 1
ATOM 1451 C C . THR A 1 187 ? 3.549 11.248 -27.022 1.00 98.31 187 THR A C 1
ATOM 1453 O O . THR A 1 187 ? 2.373 11.347 -26.678 1.00 98.31 187 THR A O 1
ATOM 1456 N N . ARG A 1 188 ? 3.908 10.646 -28.161 1.00 97.88 188 ARG A N 1
ATOM 1457 C CA . ARG A 1 188 ? 2.961 10.011 -29.083 1.00 97.88 188 ARG A CA 1
ATOM 1458 C C . ARG A 1 188 ? 2.208 8.855 -28.422 1.00 97.88 188 ARG A C 1
ATOM 1460 O O . ARG A 1 188 ? 1.000 8.726 -28.624 1.00 97.88 188 ARG A O 1
ATOM 1467 N N . THR A 1 189 ? 2.922 8.024 -27.669 1.00 98.12 189 THR A N 1
ATOM 1468 C CA . THR A 1 189 ? 2.382 6.831 -27.006 1.00 98.12 189 THR A CA 1
ATOM 1469 C C . THR A 1 189 ? 1.459 7.223 -25.860 1.00 98.12 189 THR A C 1
ATOM 1471 O O . THR A 1 189 ? 0.293 6.825 -25.843 1.00 98.12 189 THR A O 1
ATOM 1474 N N . GLU A 1 190 ? 1.939 8.081 -24.962 1.00 98.12 190 GLU A N 1
ATOM 1475 C CA . GLU A 1 190 ? 1.197 8.537 -23.787 1.00 98.12 190 GLU A CA 1
ATOM 1476 C C . GLU A 1 190 ? -0.074 9.307 -24.176 1.00 98.12 190 GLU A C 1
ATOM 1478 O O . GLU A 1 190 ? -1.138 9.052 -23.615 1.00 98.12 190 GLU A O 1
ATOM 1483 N N . LEU A 1 191 ? -0.019 10.174 -25.200 1.00 98.44 191 LEU A N 1
ATOM 1484 C CA . LEU A 1 191 ? -1.202 10.882 -25.712 1.00 98.44 191 LEU A CA 1
ATOM 1485 C C . LEU A 1 191 ? -2.263 9.906 -26.236 1.00 98.44 191 LEU A C 1
ATOM 1487 O O . LEU A 1 191 ? -3.446 10.022 -25.914 1.00 98.44 191 LEU A O 1
ATOM 1491 N N . ARG A 1 192 ? -1.839 8.922 -27.040 1.00 98.00 192 ARG A N 1
ATOM 1492 C CA . ARG A 1 192 ? -2.733 7.901 -27.598 1.00 98.00 192 ARG A CA 1
ATOM 1493 C C . ARG A 1 192 ? -3.407 7.103 -26.483 1.00 98.00 192 ARG A C 1
ATOM 1495 O O . ARG A 1 192 ? -4.624 6.923 -26.530 1.00 98.00 192 ARG A O 1
ATOM 1502 N N . LYS A 1 193 ? -2.641 6.632 -25.494 1.00 97.19 193 LYS A N 1
ATOM 1503 C CA . LYS A 1 193 ? -3.176 5.845 -24.371 1.00 97.19 193 LYS A CA 1
ATOM 1504 C C . LYS A 1 193 ? -4.089 6.680 -23.473 1.00 97.19 193 LYS A C 1
ATOM 1506 O O . LYS A 1 193 ? -5.143 6.187 -23.074 1.00 97.19 193 LYS A O 1
ATOM 1511 N N . ALA A 1 194 ? -3.759 7.950 -23.232 1.00 98.38 194 ALA A N 1
ATOM 1512 C CA . ALA A 1 194 ? -4.618 8.864 -22.484 1.00 98.38 194 ALA A CA 1
ATOM 1513 C C . ALA A 1 194 ? -5.983 9.049 -23.174 1.00 98.38 194 ALA A C 1
ATOM 1515 O O . ALA A 1 194 ? -7.017 8.877 -22.532 1.00 98.38 194 ALA A O 1
ATOM 1516 N N . HIS A 1 195 ? -6.009 9.274 -24.492 1.00 98.50 195 HIS A N 1
ATOM 1517 C CA . HIS A 1 195 ? -7.258 9.358 -25.268 1.00 98.50 195 HIS A CA 1
ATOM 1518 C C . HIS A 1 195 ? -8.060 8.053 -25.282 1.00 98.50 195 HIS A C 1
ATOM 1520 O O . HIS A 1 195 ? -9.288 8.073 -25.158 1.00 98.50 195 HIS A O 1
ATOM 1526 N N . GLN A 1 196 ? -7.382 6.908 -25.416 1.00 97.56 196 GLN A N 1
ATOM 1527 C CA . GLN A 1 196 ? -8.019 5.588 -25.354 1.00 97.56 196 GLN A CA 1
ATOM 1528 C C . GLN A 1 196 ? -8.687 5.356 -23.992 1.00 97.56 196 GLN A C 1
ATOM 1530 O O . GLN A 1 196 ? -9.838 4.914 -23.944 1.00 97.56 196 GLN A O 1
ATOM 1535 N N . LYS A 1 197 ? -7.999 5.693 -22.894 1.00 97.62 197 LYS A N 1
ATOM 1536 C CA . LYS A 1 197 ? -8.532 5.601 -21.528 1.00 97.62 197 LYS A CA 1
ATOM 1537 C C . LYS A 1 197 ? -9.688 6.575 -21.310 1.00 97.62 197 LYS A C 1
ATOM 1539 O O . LYS A 1 197 ? -10.741 6.152 -20.848 1.00 97.62 197 LYS A O 1
ATOM 1544 N N . TYR A 1 198 ? -9.541 7.834 -21.715 1.00 98.56 198 TYR A N 1
ATOM 1545 C CA . TYR A 1 198 ? -10.601 8.839 -21.617 1.00 98.56 198 TYR A CA 1
ATOM 1546 C C . TYR A 1 198 ? -11.881 8.379 -22.325 1.00 98.56 198 TYR A C 1
ATOM 1548 O O . TYR A 1 198 ? -12.954 8.318 -21.726 1.00 98.56 198 TYR A O 1
ATOM 1556 N N . THR A 1 199 ? -11.755 7.953 -23.584 1.00 98.31 199 THR A N 1
ATOM 1557 C CA . THR A 1 199 ? -12.891 7.509 -24.403 1.00 98.31 199 THR A CA 1
ATOM 1558 C C . THR A 1 199 ? -13.546 6.249 -23.839 1.00 98.31 199 THR A C 1
ATOM 1560 O O . THR A 1 199 ? -14.773 6.178 -23.755 1.00 98.31 199 THR A O 1
ATOM 1563 N N . SER A 1 200 ? -12.752 5.248 -23.440 1.00 98.12 200 SER A N 1
ATOM 1564 C CA . SER A 1 200 ? -13.294 3.989 -22.916 1.00 98.12 200 SER A CA 1
ATOM 1565 C C . SER A 1 200 ? -14.007 4.183 -21.578 1.00 98.12 200 SER A C 1
ATOM 1567 O O . SER A 1 200 ? -15.069 3.601 -21.360 1.00 98.12 200 SER A O 1
ATOM 1569 N N . ARG A 1 201 ? -13.481 5.047 -20.704 1.00 98.06 201 ARG A N 1
ATOM 1570 C CA . ARG A 1 201 ? -14.073 5.321 -19.390 1.00 98.06 201 ARG A CA 1
ATOM 1571 C C . ARG A 1 201 ? -15.306 6.220 -19.492 1.00 98.06 201 ARG A C 1
ATOM 1573 O O . ARG A 1 201 ? -16.298 5.923 -18.834 1.00 98.06 201 ARG A O 1
ATOM 1580 N N . LEU A 1 202 ? -15.329 7.202 -20.398 1.00 97.69 202 LEU A N 1
ATOM 1581 C CA . LEU A 1 202 ? -16.570 7.915 -20.735 1.00 97.69 202 LEU A CA 1
ATOM 1582 C C . LEU A 1 202 ? -17.662 6.951 -21.225 1.00 97.69 202 LEU A C 1
ATOM 1584 O O . LEU A 1 202 ? -18.806 7.032 -20.783 1.00 97.69 202 LEU A O 1
ATOM 1588 N N . ALA A 1 203 ? -17.313 6.004 -22.103 1.00 98.19 203 ALA A N 1
ATOM 1589 C CA . ALA A 1 203 ? -18.254 4.992 -22.584 1.00 98.19 203 ALA A CA 1
ATOM 1590 C C . ALA A 1 203 ? -18.738 4.046 -21.466 1.00 98.19 203 ALA A C 1
ATOM 1592 O O . ALA A 1 203 ? -19.864 3.554 -21.529 1.00 98.19 203 ALA A O 1
ATOM 1593 N N . ALA A 1 204 ? -17.919 3.826 -20.433 1.00 97.25 204 ALA A N 1
ATOM 1594 C CA . ALA A 1 204 ? -18.277 3.073 -19.232 1.00 97.25 204 ALA A CA 1
ATOM 1595 C C . ALA A 1 204 ? -19.084 3.890 -18.196 1.00 97.25 204 ALA A C 1
ATOM 1597 O O . ALA A 1 204 ? -19.451 3.349 -17.154 1.00 97.25 204 ALA A O 1
ATOM 1598 N N . GLY A 1 205 ? -19.392 5.161 -18.483 1.00 97.94 205 GLY A N 1
ATOM 1599 C CA . GLY A 1 205 ? -20.244 6.016 -17.653 1.00 97.94 205 GLY A CA 1
ATOM 1600 C C . GLY A 1 205 ? -19.508 6.857 -16.609 1.00 97.94 205 GLY A C 1
ATOM 1601 O O . GLY A 1 205 ? -20.174 7.517 -15.814 1.00 97.94 205 GLY A O 1
ATOM 1602 N N . TYR A 1 206 ? -18.172 6.862 -16.613 1.00 98.38 206 TYR A N 1
ATOM 1603 C CA . TYR A 1 206 ? -17.400 7.764 -15.760 1.00 98.38 206 TYR A CA 1
ATOM 1604 C C . TYR A 1 206 ? -17.552 9.206 -16.239 1.00 98.38 206 TYR A C 1
ATOM 1606 O O . TYR A 1 206 ? -17.591 9.479 -17.441 1.00 98.38 206 TYR A O 1
ATOM 1614 N N . VAL A 1 207 ? -17.617 10.135 -15.291 1.00 98.19 207 VAL A N 1
ATOM 1615 C CA . VAL A 1 207 ? -17.664 11.574 -15.554 1.00 98.19 207 VAL A CA 1
ATOM 1616 C C . VAL A 1 207 ? -16.313 12.181 -15.212 1.00 98.19 207 VAL A C 1
ATOM 1618 O O . VAL A 1 207 ? -15.759 11.875 -14.159 1.00 98.19 207 VAL A O 1
ATOM 1621 N N . PHE A 1 208 ? -15.813 13.046 -16.094 1.00 98.44 208 PHE A N 1
ATOM 1622 C CA . PHE A 1 208 ? -14.567 13.775 -15.882 1.00 98.44 208 PHE A CA 1
ATOM 1623 C C . PHE A 1 208 ? -14.800 15.279 -15.753 1.00 98.44 208 PHE A C 1
ATOM 1625 O O . PHE A 1 208 ? -15.712 15.833 -16.378 1.00 98.44 208 PHE A O 1
ATOM 1632 N N . THR A 1 209 ? -13.952 15.952 -14.980 1.00 98.25 209 THR A N 1
ATOM 1633 C CA . THR A 1 209 ? -13.917 17.413 -14.923 1.00 98.25 209 THR A CA 1
ATOM 1634 C C . THR A 1 209 ? -13.493 18.006 -16.276 1.00 98.25 209 THR A C 1
ATOM 1636 O O . THR A 1 209 ? -12.782 17.358 -17.054 1.00 98.25 209 THR A O 1
ATOM 1639 N N . PRO A 1 210 ? -13.880 19.261 -16.588 1.00 98.12 210 PRO A N 1
ATOM 1640 C CA . PRO A 1 210 ? -13.456 19.919 -17.827 1.00 98.12 210 PRO A CA 1
ATOM 1641 C C . PRO A 1 210 ? -11.932 19.986 -18.002 1.00 98.12 210 PRO A C 1
ATOM 1643 O O . PRO A 1 210 ? -11.450 19.911 -19.130 1.00 98.12 210 PRO A O 1
ATOM 1646 N N . ALA A 1 211 ? -11.180 20.059 -16.898 1.00 98.00 211 ALA A N 1
ATOM 1647 C CA . ALA A 1 211 ? -9.722 20.152 -16.908 1.00 98.00 211 ALA A CA 1
ATOM 1648 C C . ALA A 1 211 ? -9.056 18.964 -17.622 1.00 98.00 211 ALA A C 1
ATOM 1650 O O . ALA A 1 211 ? -8.111 19.166 -18.382 1.00 98.00 211 ALA A O 1
ATOM 1651 N N . VAL A 1 212 ? -9.581 17.742 -17.451 1.00 98.44 212 VAL A N 1
ATOM 1652 C CA . VAL A 1 212 ? -9.069 16.546 -18.144 1.00 98.44 212 VAL A CA 1
ATOM 1653 C C . VAL A 1 212 ? -9.142 16.725 -19.662 1.00 98.44 212 VAL A C 1
ATOM 1655 O O . VAL A 1 212 ? -8.152 16.506 -20.357 1.00 98.44 212 VAL A O 1
ATOM 1658 N N . GLY A 1 213 ? -10.294 17.170 -20.176 1.00 97.88 213 GLY A N 1
ATOM 1659 C CA . GLY A 1 213 ? -10.478 17.435 -21.606 1.00 97.88 213 GLY A CA 1
ATOM 1660 C C . GLY A 1 213 ? -9.583 18.570 -22.107 1.00 97.88 213 GLY A C 1
ATOM 1661 O O . GLY A 1 213 ? -8.906 18.419 -23.119 1.00 97.88 213 GLY A O 1
ATOM 1662 N N . GLU A 1 214 ? -9.501 19.673 -21.357 1.00 98.44 214 GLU A N 1
ATOM 1663 C CA . GLU A 1 214 ? -8.648 20.821 -21.697 1.00 98.44 214 GLU A CA 1
ATOM 1664 C C . GLU A 1 214 ? -7.157 20.457 -21.769 1.00 98.44 214 GLU A C 1
ATOM 1666 O O . GLU A 1 214 ? -6.424 20.999 -22.601 1.00 98.44 214 GLU A O 1
ATOM 1671 N N . TRP A 1 215 ? -6.681 19.556 -20.908 1.00 98.56 215 TRP A N 1
ATOM 1672 C CA . TRP A 1 215 ? -5.307 19.064 -20.960 1.00 98.56 215 TRP A CA 1
ATOM 1673 C C . TRP A 1 215 ? -5.059 18.127 -22.144 1.00 98.56 215 TRP A C 1
ATOM 1675 O O . TRP A 1 215 ? -4.012 18.239 -22.782 1.00 98.56 215 TRP A O 1
ATOM 1685 N N . LEU A 1 216 ? -6.008 17.250 -22.484 1.00 98.62 216 LEU A N 1
ATOM 1686 C CA . LEU A 1 216 ? -5.898 16.406 -23.679 1.00 98.62 216 LEU A CA 1
ATOM 1687 C C . LEU A 1 216 ? -5.866 17.251 -24.960 1.00 98.62 216 LEU A C 1
ATOM 1689 O O . LEU A 1 216 ? -4.986 17.043 -25.795 1.00 98.62 216 LEU A O 1
ATOM 1693 N N . ASP A 1 217 ? -6.724 18.271 -25.062 1.00 98.31 217 ASP A N 1
ATOM 1694 C CA . ASP A 1 217 ? -6.742 19.211 -26.191 1.00 98.31 217 ASP A CA 1
ATOM 1695 C C . ASP A 1 217 ? -5.409 19.977 -26.325 1.00 98.31 217 ASP A C 1
ATOM 1697 O O . ASP A 1 217 ? -4.883 20.159 -27.429 1.00 98.31 217 ASP A O 1
ATOM 1701 N N . GLN A 1 218 ? -4.818 20.406 -25.202 1.00 97.75 218 GLN A N 1
ATOM 1702 C CA . GLN A 1 218 ? -3.479 21.012 -25.183 1.00 97.75 218 GLN A CA 1
ATOM 1703 C C . GLN A 1 218 ? -2.398 20.023 -25.635 1.00 97.75 218 GLN A C 1
ATOM 1705 O O . GLN A 1 218 ? -1.518 20.385 -26.424 1.00 97.75 218 GLN A O 1
ATOM 1710 N N . GLY A 1 219 ? -2.472 18.778 -25.155 1.00 97.94 219 GLY A N 1
ATOM 1711 C CA . GLY A 1 219 ? -1.603 17.681 -25.569 1.00 97.94 219 GLY A CA 1
ATOM 1712 C C . GLY A 1 219 ? -1.643 17.472 -27.082 1.00 97.94 219 GLY A C 1
ATOM 1713 O O . GLY A 1 219 ? -0.593 17.478 -27.727 1.00 97.94 219 GLY A O 1
ATOM 1714 N N . ASP A 1 220 ? -2.841 17.396 -27.666 1.00 98.44 220 ASP A N 1
ATOM 1715 C CA . ASP A 1 220 ? -3.040 17.284 -29.112 1.00 98.44 220 ASP A CA 1
ATOM 1716 C C . ASP A 1 220 ? -2.437 18.469 -29.862 1.00 98.44 220 ASP A C 1
ATOM 1718 O O . ASP A 1 220 ? -1.660 18.281 -30.802 1.00 98.44 220 ASP A O 1
ATOM 1722 N N . GLN A 1 221 ? -2.751 19.698 -29.442 1.00 96.81 221 GLN A N 1
ATOM 1723 C CA . GLN A 1 221 ? -2.268 20.906 -30.105 1.00 96.81 221 GLN A CA 1
ATOM 1724 C C . GLN A 1 221 ? -0.734 20.943 -30.174 1.00 96.81 221 GLN A C 1
ATOM 1726 O O . GLN A 1 221 ? -0.162 21.190 -31.242 1.00 96.81 221 GLN A O 1
ATOM 1731 N N . PHE A 1 222 ? -0.055 20.698 -29.051 1.00 96.62 222 PHE A N 1
ATOM 1732 C CA . PHE A 1 222 ? 1.407 20.716 -29.000 1.00 96.62 222 PHE A CA 1
ATOM 1733 C C . PHE A 1 222 ? 2.029 19.500 -29.691 1.00 96.62 222 PHE A C 1
ATOM 1735 O O . PHE A 1 222 ? 3.074 19.629 -30.338 1.00 96.62 222 PHE A O 1
ATOM 1742 N N . PHE A 1 223 ? 1.378 18.337 -29.641 1.00 97.75 223 PHE A N 1
ATOM 1743 C CA . PHE A 1 223 ? 1.856 17.157 -30.348 1.00 97.75 223 PHE A CA 1
ATOM 1744 C C . PHE A 1 223 ? 1.761 17.310 -31.873 1.00 97.75 223 PHE A C 1
ATOM 1746 O O . PHE A 1 223 ? 2.676 16.883 -32.579 1.00 97.75 223 PHE A O 1
ATOM 1753 N N . GLN A 1 224 ? 0.738 17.989 -32.410 1.00 97.75 224 GLN A N 1
ATOM 1754 C CA . GLN A 1 224 ? 0.681 18.296 -33.849 1.00 97.75 224 GLN A CA 1
ATOM 1755 C C . GLN A 1 224 ? 1.857 19.178 -34.304 1.00 97.75 224 GLN A C 1
ATOM 1757 O O . GLN A 1 224 ? 2.407 18.972 -35.393 1.00 97.75 224 GLN A O 1
ATOM 1762 N N . GLU A 1 225 ? 2.295 20.128 -33.469 1.00 95.44 225 GLU A N 1
ATOM 1763 C CA . GLU A 1 225 ? 3.510 20.911 -33.732 1.00 95.44 225 GLU A CA 1
ATOM 1764 C C . GLU A 1 225 ? 4.750 20.002 -33.757 1.00 95.44 225 GLU A C 1
ATOM 1766 O O . GLU A 1 225 ? 5.532 20.042 -34.714 1.00 95.44 225 GLU A O 1
ATOM 1771 N N . ALA A 1 226 ? 4.904 19.135 -32.749 1.00 96.50 226 ALA A N 1
ATOM 1772 C CA . ALA A 1 226 ? 6.013 18.183 -32.667 1.00 96.50 226 ALA A CA 1
ATOM 1773 C C . ALA A 1 226 ? 6.049 17.235 -33.878 1.00 96.50 226 ALA A C 1
ATOM 1775 O O . ALA A 1 226 ? 7.111 17.018 -34.461 1.00 96.50 226 ALA A O 1
ATOM 1776 N N . LYS A 1 227 ? 4.889 16.728 -34.311 1.00 96.81 227 LYS A N 1
ATOM 1777 C CA . LYS A 1 227 ? 4.740 15.879 -35.499 1.00 96.81 227 LYS A CA 1
ATOM 1778 C C . LYS A 1 227 ? 5.169 16.600 -36.777 1.00 96.81 227 LYS A C 1
ATOM 1780 O O . LYS A 1 227 ? 5.969 16.060 -37.535 1.00 96.81 227 LYS A O 1
ATOM 1785 N N . THR A 1 228 ? 4.723 17.840 -36.977 1.00 96.88 228 THR A N 1
ATOM 1786 C CA . THR A 1 228 ? 5.127 18.656 -38.137 1.00 96.88 228 THR A CA 1
ATOM 1787 C C . THR A 1 228 ? 6.647 18.857 -38.173 1.00 96.88 228 THR A C 1
ATOM 1789 O O . THR A 1 228 ? 7.284 18.743 -39.221 1.00 96.88 228 THR A O 1
ATOM 1792 N N . LEU A 1 229 ? 7.263 19.129 -37.017 1.00 96.06 229 LEU A N 1
ATOM 1793 C CA . LEU A 1 229 ? 8.717 19.278 -36.896 1.00 96.06 229 LEU A CA 1
ATOM 1794 C C . LEU A 1 229 ? 9.466 17.960 -37.137 1.00 96.06 229 LEU A C 1
ATOM 1796 O O . LEU A 1 229 ? 10.573 17.982 -37.683 1.00 96.06 229 LEU A O 1
ATOM 1800 N N . PHE A 1 230 ? 8.872 16.831 -36.747 1.00 94.88 230 PHE A N 1
ATOM 1801 C CA . PHE A 1 230 ? 9.435 15.497 -36.939 1.00 94.88 230 PHE A CA 1
ATOM 1802 C C . PHE A 1 230 ? 9.464 15.134 -38.422 1.00 94.88 230 PHE A C 1
ATOM 1804 O O . PHE A 1 230 ? 10.514 14.744 -38.932 1.00 94.88 230 PHE A O 1
ATOM 1811 N N . GLU A 1 231 ? 8.360 15.368 -39.135 1.00 94.56 231 GLU A N 1
ATOM 1812 C CA . GLU A 1 231 ? 8.257 15.196 -40.591 1.00 94.56 231 GLU A CA 1
ATOM 1813 C C . GLU A 1 231 ? 9.232 16.113 -41.352 1.00 94.56 231 GLU A C 1
ATOM 1815 O O . GLU A 1 231 ? 9.788 15.725 -42.378 1.00 94.56 231 GLU A O 1
ATOM 1820 N N . ALA A 1 232 ? 9.517 17.304 -40.813 1.00 94.88 232 ALA A N 1
ATOM 1821 C CA . ALA A 1 232 ? 10.522 18.226 -41.344 1.00 94.88 232 ALA A CA 1
ATOM 1822 C C . ALA A 1 232 ? 11.982 17.861 -40.983 1.00 94.88 232 ALA A C 1
ATOM 1824 O O . ALA A 1 232 ? 12.904 18.593 -41.350 1.00 94.88 232 ALA A O 1
ATOM 1825 N N . GLY A 1 233 ? 12.220 16.771 -40.243 1.00 92.69 233 GLY A N 1
ATOM 1826 C CA . GLY A 1 233 ? 13.555 16.306 -39.848 1.00 92.69 233 GLY A CA 1
ATOM 1827 C C . GLY A 1 233 ? 14.233 17.135 -38.747 1.00 92.69 233 GLY A C 1
ATOM 1828 O O . GLY A 1 233 ? 15.435 16.992 -38.518 1.00 92.69 233 GLY A O 1
ATOM 1829 N N . ASN A 1 234 ? 13.500 18.001 -38.040 1.00 92.75 234 ASN A N 1
ATOM 1830 C CA . ASN A 1 234 ? 14.065 18.919 -37.048 1.00 92.75 234 ASN A CA 1
ATOM 1831 C C . ASN A 1 234 ? 14.125 18.307 -35.637 1.00 92.75 234 ASN A C 1
ATOM 1833 O O . ASN A 1 234 ? 13.479 18.788 -34.706 1.00 92.75 234 ASN A O 1
ATOM 1837 N N . ARG A 1 235 ? 14.912 17.234 -35.479 1.00 89.00 235 ARG A N 1
ATOM 1838 C CA . ARG A 1 235 ? 14.954 16.375 -34.274 1.00 89.00 235 ARG A CA 1
ATOM 1839 C C . ARG A 1 235 ? 15.070 17.131 -32.941 1.00 89.00 235 ARG A C 1
ATOM 1841 O O . ARG A 1 235 ? 14.373 16.796 -31.992 1.00 89.00 235 ARG A O 1
ATOM 1848 N N . SER A 1 236 ? 15.907 18.167 -32.884 1.00 90.88 236 SER A N 1
ATOM 1849 C CA . SER A 1 236 ? 16.103 18.993 -31.681 1.00 90.88 236 SER A CA 1
ATOM 1850 C C . SER A 1 236 ? 14.850 19.800 -31.315 1.00 90.88 236 SER A C 1
ATOM 1852 O O . SER A 1 236 ? 14.436 19.809 -30.157 1.00 90.88 236 SER A O 1
ATOM 1854 N N . ARG A 1 237 ? 14.193 20.436 -32.297 1.00 93.75 237 ARG A N 1
ATOM 1855 C CA . ARG A 1 237 ? 12.970 21.220 -32.049 1.00 93.75 237 ARG A CA 1
ATOM 1856 C C . ARG A 1 237 ? 11.753 20.350 -31.754 1.00 93.75 237 ARG A C 1
ATOM 1858 O O . ARG A 1 237 ? 10.883 20.803 -31.019 1.00 93.75 237 ARG A O 1
ATOM 1865 N N . VAL A 1 238 ? 11.705 19.125 -32.286 1.00 94.44 238 VAL A N 1
ATOM 1866 C CA . VAL A 1 238 ? 10.656 18.147 -31.951 1.00 94.44 238 VAL A CA 1
ATOM 1867 C C . VAL A 1 238 ? 10.555 17.965 -30.443 1.00 94.44 238 VAL A C 1
ATOM 1869 O O . VAL A 1 238 ? 9.457 18.042 -29.905 1.00 94.44 238 VAL A O 1
ATOM 1872 N N . ALA A 1 239 ? 11.690 17.785 -29.762 1.00 91.25 239 ALA A N 1
ATOM 1873 C CA . ALA A 1 239 ? 11.713 17.558 -28.322 1.00 91.25 239 ALA A CA 1
ATOM 1874 C C . ALA A 1 239 ? 11.112 18.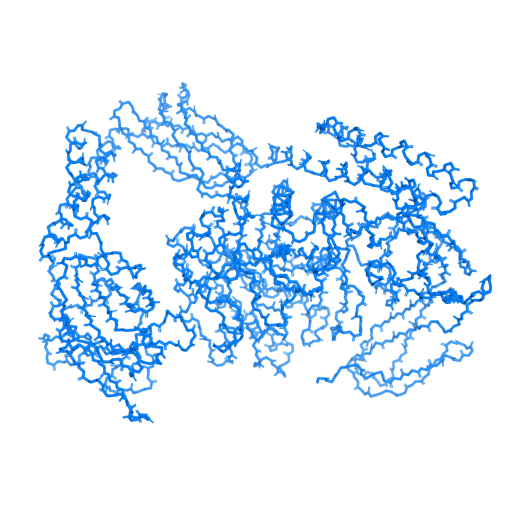730 -27.537 1.00 91.25 239 ALA A C 1
ATOM 1876 O O . ALA A 1 239 ? 10.301 18.512 -26.645 1.00 91.25 239 ALA A O 1
ATOM 1877 N N . VAL A 1 240 ? 11.435 19.973 -27.914 1.00 92.69 240 VAL A N 1
ATOM 1878 C CA . VAL A 1 240 ? 10.894 21.180 -27.262 1.00 92.69 240 VAL A CA 1
ATOM 1879 C C . VAL A 1 240 ? 9.363 21.217 -27.335 1.00 92.69 240 VAL A C 1
ATOM 1881 O O . VAL A 1 240 ? 8.707 21.487 -26.332 1.00 92.69 240 VAL A O 1
ATOM 1884 N N . SER A 1 241 ? 8.777 20.919 -28.500 1.00 94.06 241 SER A N 1
ATOM 1885 C CA . SER A 1 241 ? 7.315 20.848 -28.646 1.00 94.06 241 SER A CA 1
ATOM 1886 C C . SER A 1 241 ? 6.718 19.619 -27.956 1.00 94.06 241 SER A C 1
ATOM 1888 O O . SER A 1 241 ? 5.661 19.728 -27.343 1.00 94.06 241 SER A O 1
ATOM 1890 N N . ALA A 1 242 ? 7.402 18.473 -27.992 1.00 96.00 242 ALA A N 1
ATOM 1891 C CA . ALA A 1 242 ? 6.947 17.247 -27.344 1.00 96.00 242 ALA A CA 1
ATOM 1892 C C . ALA A 1 242 ? 6.873 17.397 -25.813 1.00 96.00 242 ALA A C 1
ATOM 1894 O O . ALA A 1 242 ? 5.864 17.035 -25.221 1.00 96.00 242 ALA A O 1
ATOM 1895 N N . TYR A 1 243 ? 7.847 18.053 -25.172 1.00 95.94 243 TYR A N 1
ATOM 1896 C CA . TYR A 1 243 ? 7.777 18.363 -23.736 1.00 95.94 243 TYR A CA 1
ATOM 1897 C C . TYR A 1 243 ? 6.566 19.223 -23.356 1.00 95.94 243 TYR A C 1
ATOM 1899 O O . TYR A 1 243 ? 5.973 19.005 -22.303 1.00 95.94 243 TYR A O 1
ATOM 1907 N N . ARG A 1 244 ? 6.171 20.176 -24.212 1.00 95.50 244 ARG A N 1
ATOM 1908 C CA . ARG A 1 244 ? 4.978 21.010 -23.978 1.00 95.50 244 ARG A CA 1
ATOM 1909 C C . ARG A 1 244 ? 3.688 20.198 -24.031 1.00 95.50 244 ARG A C 1
ATOM 1911 O O . ARG A 1 244 ? 2.743 20.551 -23.338 1.00 95.50 244 ARG A O 1
ATOM 1918 N N . ALA A 1 245 ? 3.653 19.143 -24.842 1.00 97.75 245 ALA A N 1
ATOM 1919 C CA . ALA A 1 245 ? 2.535 18.207 -24.890 1.00 97.75 245 ALA A CA 1
ATOM 1920 C C . ALA A 1 245 ? 2.555 17.239 -23.699 1.00 97.75 245 ALA A C 1
ATOM 1922 O O . ALA A 1 245 ? 1.511 16.950 -23.128 1.00 97.75 245 ALA A O 1
ATOM 1923 N N . LEU A 1 246 ? 3.734 16.753 -23.304 1.00 96.88 246 LEU A N 1
ATOM 1924 C CA . LEU A 1 246 ? 3.862 15.677 -22.324 1.00 96.88 246 LEU A CA 1
ATOM 1925 C C . LEU A 1 246 ? 3.332 16.062 -20.935 1.00 96.88 246 LEU A C 1
ATOM 1927 O O . LEU A 1 246 ? 2.597 15.284 -20.339 1.00 96.88 246 LEU A O 1
ATOM 1931 N N . THR A 1 247 ? 3.624 17.270 -20.441 1.00 96.50 247 THR A N 1
ATOM 1932 C CA . THR A 1 247 ? 3.124 17.728 -19.130 1.00 96.50 247 THR A CA 1
ATOM 1933 C C . THR A 1 247 ? 1.589 17.671 -19.013 1.00 96.50 247 THR A C 1
ATOM 1935 O O . THR A 1 247 ? 1.109 17.011 -18.092 1.00 96.50 247 THR A O 1
ATOM 1938 N N . PRO A 1 248 ? 0.781 18.301 -19.896 1.00 98.19 248 PRO A N 1
ATOM 1939 C CA . PRO A 1 248 ? -0.675 18.198 -19.799 1.00 98.19 248 PRO A CA 1
ATOM 1940 C C . PRO A 1 248 ? -1.192 16.770 -20.041 1.00 98.19 248 PRO A C 1
ATOM 1942 O O . PRO A 1 248 ? -2.153 16.374 -19.390 1.00 98.19 248 PRO A O 1
ATOM 1945 N N . ILE A 1 249 ? -0.538 15.960 -20.885 1.00 98.62 249 ILE A N 1
ATOM 1946 C CA . ILE A 1 249 ? -0.911 14.544 -21.065 1.00 98.62 249 ILE A CA 1
ATOM 1947 C C . ILE A 1 249 ? -0.824 13.780 -19.740 1.00 98.62 249 ILE A C 1
ATOM 1949 O O . ILE A 1 249 ? -1.778 13.098 -19.367 1.00 98.62 249 ILE A O 1
ATOM 1953 N N . ILE A 1 250 ? 0.291 13.904 -19.010 1.00 98.31 250 ILE A N 1
ATOM 1954 C CA . ILE A 1 250 ? 0.447 13.196 -17.734 1.00 98.31 250 ILE A CA 1
ATOM 1955 C C . ILE A 1 250 ? -0.512 13.755 -16.674 1.00 98.31 250 ILE A C 1
ATOM 1957 O O . ILE A 1 250 ? -1.163 12.964 -15.996 1.00 98.31 250 ILE A O 1
ATOM 1961 N N . LYS A 1 251 ? -0.725 15.080 -16.610 1.00 98.06 251 LYS A N 1
ATOM 1962 C CA . LYS A 1 251 ? -1.762 15.672 -15.735 1.00 98.06 251 LYS A CA 1
ATOM 1963 C C . LYS A 1 251 ? -3.147 15.079 -16.006 1.00 98.06 251 LYS A C 1
ATOM 1965 O O . LYS A 1 251 ? -3.859 14.734 -15.068 1.00 98.06 251 LYS A O 1
ATOM 1970 N N . ALA A 1 252 ? -3.514 14.904 -17.278 1.00 98.69 252 ALA A N 1
ATOM 1971 C CA . ALA A 1 252 ? -4.771 14.263 -17.650 1.00 98.69 252 ALA A CA 1
ATOM 1972 C C . ALA A 1 252 ? -4.825 12.792 -17.208 1.00 98.69 252 ALA A C 1
ATOM 1974 O O . ALA A 1 252 ? -5.850 12.361 -16.683 1.00 98.69 252 ALA A O 1
ATOM 1975 N N . LYS A 1 253 ? -3.740 12.019 -17.379 1.00 98.50 253 LYS A N 1
ATOM 1976 C CA . LYS A 1 253 ? -3.668 10.619 -16.917 1.00 98.50 253 LYS A CA 1
ATOM 1977 C C . LYS A 1 253 ? -3.872 10.501 -15.406 1.00 98.50 253 LYS A C 1
ATOM 1979 O O . LYS A 1 253 ? -4.668 9.668 -14.971 1.00 98.50 253 LYS A O 1
ATOM 1984 N N . GLU A 1 254 ? -3.175 11.323 -14.628 1.00 98.31 254 GLU A N 1
ATOM 1985 C CA . GLU A 1 254 ? -3.245 11.301 -13.166 1.00 98.31 254 GLU A CA 1
ATOM 1986 C C . GLU A 1 254 ? -4.618 11.752 -12.658 1.00 98.31 254 GLU A C 1
ATOM 1988 O O . GLU A 1 254 ? -5.228 11.065 -11.837 1.00 98.31 254 GLU A O 1
ATOM 1993 N N . ALA A 1 255 ? -5.163 12.837 -13.216 1.00 98.50 255 ALA A N 1
ATOM 1994 C CA . ALA A 1 255 ? -6.498 13.313 -12.869 1.00 98.50 255 ALA A CA 1
ATOM 1995 C C . ALA A 1 255 ? -7.587 12.295 -13.226 1.00 98.50 255 ALA A C 1
ATOM 1997 O O . ALA A 1 255 ? -8.451 12.018 -12.400 1.00 98.50 255 ALA A O 1
ATOM 1998 N N . MET A 1 256 ? -7.518 11.659 -14.404 1.00 98.75 256 MET A N 1
ATOM 1999 C CA . MET A 1 256 ? -8.442 10.572 -14.744 1.00 98.75 256 MET A CA 1
ATOM 2000 C C . MET A 1 256 ? -8.374 9.433 -13.728 1.00 98.75 256 MET A C 1
ATOM 2002 O O . MET A 1 256 ? -9.414 8.897 -13.360 1.00 98.75 256 MET A O 1
ATOM 2006 N N . ALA A 1 257 ? -7.177 9.047 -13.276 1.00 98.62 257 ALA A N 1
ATOM 2007 C CA . ALA A 1 257 ? -7.016 7.968 -12.305 1.00 98.62 257 ALA A CA 1
ATOM 2008 C C . ALA A 1 257 ? -7.698 8.297 -10.968 1.00 98.62 257 ALA A C 1
ATOM 2010 O O . ALA A 1 257 ? -8.423 7.458 -10.436 1.00 98.62 257 ALA A O 1
ATOM 2011 N N . LEU A 1 258 ? -7.520 9.523 -10.468 1.00 98.75 258 LEU A N 1
ATOM 2012 C CA . LEU A 1 258 ? -8.137 9.984 -9.224 1.00 98.75 258 LEU A CA 1
ATOM 2013 C C . LEU A 1 258 ? -9.651 10.195 -9.353 1.00 98.75 258 LEU A C 1
ATOM 2015 O O . LEU A 1 258 ? -10.399 9.792 -8.467 1.00 98.75 258 LEU A O 1
ATOM 2019 N N . GLU A 1 259 ? -10.129 10.769 -10.456 1.00 98.69 259 GLU A N 1
ATOM 2020 C CA . GLU A 1 259 ? -11.565 10.986 -10.680 1.00 98.69 259 GLU A CA 1
ATOM 2021 C C . GLU A 1 259 ? -12.321 9.664 -10.902 1.00 98.69 259 GLU A C 1
ATOM 2023 O O . GLU A 1 259 ? -13.464 9.521 -10.457 1.00 98.69 259 GLU A O 1
ATOM 2028 N N . ILE A 1 260 ? -11.687 8.667 -11.536 1.00 98.75 260 ILE A N 1
ATOM 2029 C CA . ILE A 1 260 ? -12.198 7.286 -11.586 1.00 98.75 260 ILE A CA 1
ATOM 2030 C C . ILE A 1 260 ? -12.243 6.705 -10.173 1.00 98.75 260 ILE A C 1
ATOM 2032 O O . ILE A 1 260 ? -13.286 6.198 -9.771 1.00 98.75 260 ILE A O 1
ATOM 2036 N N . ALA A 1 261 ? -11.156 6.829 -9.406 1.00 98.75 261 ALA A N 1
ATOM 2037 C CA . ALA A 1 261 ? -11.072 6.295 -8.051 1.00 98.75 261 ALA A CA 1
ATOM 2038 C C . ALA A 1 261 ? -12.155 6.865 -7.125 1.00 98.75 261 ALA A C 1
ATOM 2040 O O . ALA A 1 261 ? -12.819 6.115 -6.419 1.00 98.75 261 ALA A O 1
ATOM 2041 N N . GLN A 1 262 ? -12.406 8.173 -7.173 1.00 98.50 262 GLN A N 1
ATOM 2042 C CA . GLN A 1 262 ? -13.468 8.817 -6.392 1.00 98.50 262 GLN A CA 1
ATOM 2043 C C . GLN A 1 262 ? -14.860 8.258 -6.724 1.00 98.50 262 GLN A C 1
ATOM 2045 O O . GLN A 1 262 ? -15.659 8.007 -5.823 1.00 98.50 262 GLN A O 1
ATOM 2050 N N . GLN A 1 263 ? -15.152 8.023 -8.006 1.00 98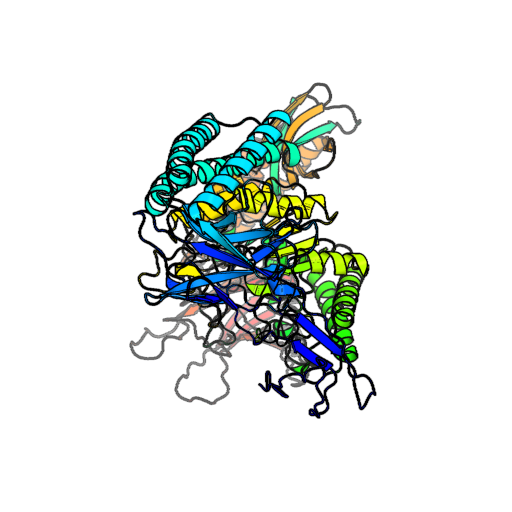.19 263 GLN A N 1
ATOM 2051 C CA . GLN A 1 263 ? -16.416 7.412 -8.435 1.00 98.19 263 GLN A CA 1
ATOM 2052 C C . GLN A 1 263 ? -16.497 5.932 -8.039 1.00 98.19 263 GLN A C 1
ATOM 2054 O O . GLN A 1 263 ? -17.549 5.465 -7.599 1.00 98.19 263 GLN A O 1
ATOM 2059 N N . ASP A 1 264 ? -15.387 5.206 -8.148 1.00 97.75 264 ASP A N 1
ATOM 2060 C CA . ASP A 1 264 ? -15.283 3.799 -7.773 1.00 97.75 264 ASP A CA 1
ATOM 2061 C C . ASP A 1 264 ? -15.422 3.594 -6.257 1.00 97.75 264 ASP A C 1
ATOM 2063 O O . ASP A 1 264 ? -16.067 2.637 -5.842 1.00 97.75 264 ASP A O 1
ATOM 2067 N N . ILE A 1 265 ? -14.944 4.519 -5.417 1.00 97.38 265 ILE A N 1
ATOM 2068 C CA . ILE A 1 265 ? -15.200 4.503 -3.966 1.00 97.38 265 ILE A CA 1
ATOM 2069 C C . ILE A 1 265 ? -16.709 4.548 -3.693 1.00 97.38 265 ILE A C 1
ATOM 2071 O O . ILE A 1 265 ? -17.236 3.700 -2.974 1.00 97.38 265 ILE A O 1
ATOM 2075 N N . LEU A 1 266 ? -17.431 5.484 -4.315 1.00 94.44 266 LEU A N 1
ATOM 2076 C CA . LEU A 1 266 ? -18.886 5.595 -4.145 1.00 94.44 266 LEU A CA 1
ATOM 2077 C C . LEU A 1 266 ? -19.636 4.367 -4.673 1.00 94.44 266 LEU A C 1
ATOM 2079 O O . LEU A 1 266 ? -20.708 4.038 -4.173 1.00 94.44 266 LEU A O 1
ATOM 2083 N N . LYS A 1 267 ? -19.091 3.706 -5.695 1.00 92.94 267 LYS A N 1
ATOM 2084 C CA . LYS A 1 267 ? -19.707 2.544 -6.337 1.00 92.94 267 LYS A CA 1
ATOM 2085 C C . LYS A 1 267 ? -19.433 1.235 -5.603 1.00 92.94 267 LYS A C 1
ATOM 2087 O O . LYS A 1 267 ? -20.314 0.384 -5.545 1.00 92.94 267 LYS A O 1
ATOM 2092 N N . PHE A 1 268 ? -18.208 1.045 -5.125 1.00 91.75 268 PHE A N 1
ATOM 2093 C CA . PHE A 1 268 ? -17.733 -0.237 -4.619 1.00 91.75 268 PHE A CA 1
ATOM 2094 C C . PHE A 1 268 ? -17.574 -0.262 -3.104 1.00 91.75 268 PHE A C 1
ATOM 2096 O O . PHE A 1 268 ? -17.723 -1.335 -2.533 1.00 91.75 268 PHE A O 1
ATOM 2103 N N . ARG A 1 269 ? -17.283 0.866 -2.442 1.00 92.19 269 ARG A N 1
ATOM 2104 C CA . ARG A 1 269 ? -17.042 0.915 -0.985 1.00 92.19 269 ARG A CA 1
ATOM 2105 C C . ARG A 1 269 ? -18.240 1.378 -0.175 1.00 92.19 269 ARG A C 1
ATOM 2107 O O . ARG A 1 269 ? -18.331 1.034 1.000 1.00 92.19 269 ARG A O 1
ATOM 2114 N N . LEU A 1 270 ? -19.129 2.156 -0.784 1.00 90.88 270 LEU A N 1
ATOM 2115 C CA . LEU A 1 270 ? -20.313 2.687 -0.127 1.00 90.88 270 LEU A CA 1
ATOM 2116 C C . LEU A 1 270 ? -21.512 1.759 -0.369 1.00 90.88 270 LEU A C 1
ATOM 2118 O O . LEU A 1 270 ? -21.951 1.585 -1.506 1.00 90.88 270 LEU A O 1
ATOM 2122 N N . VAL A 1 271 ? -22.057 1.177 0.699 1.00 89.75 271 VAL A N 1
ATOM 2123 C CA . VAL A 1 271 ? -23.150 0.195 0.648 1.00 89.75 271 VAL A CA 1
ATOM 2124 C C . VAL A 1 271 ? -24.412 0.710 1.353 1.00 89.75 271 VAL A C 1
ATOM 2126 O O . VAL A 1 271 ? -24.319 1.510 2.290 1.00 89.75 271 VAL A O 1
ATOM 2129 N N . PRO A 1 272 ? -25.615 0.294 0.916 1.00 92.38 272 PRO A N 1
ATOM 2130 C CA . PRO A 1 272 ? -26.847 0.590 1.636 1.00 92.38 272 PRO A CA 1
ATOM 2131 C C . PRO A 1 272 ? -26.932 -0.250 2.919 1.00 92.38 272 PRO A C 1
ATOM 2133 O O . PRO A 1 272 ? -26.939 -1.478 2.866 1.00 92.38 272 PRO A O 1
ATOM 2136 N N . ILE A 1 273 ? -27.061 0.415 4.065 1.00 93.81 273 ILE A N 1
ATOM 2137 C CA . ILE A 1 273 ? -27.236 -0.207 5.382 1.00 93.81 273 ILE A CA 1
ATOM 2138 C C . ILE A 1 273 ? -28.667 0.037 5.858 1.00 93.81 273 ILE A C 1
ATOM 2140 O O . ILE A 1 273 ? -29.166 1.165 5.796 1.00 93.81 273 ILE A O 1
ATOM 2144 N N . THR A 1 274 ? -29.321 -1.017 6.355 1.00 94.56 274 THR A N 1
ATOM 2145 C CA . THR A 1 274 ? -30.666 -0.928 6.936 1.00 94.56 274 THR A CA 1
ATOM 2146 C C . THR A 1 274 ? -30.650 -1.358 8.397 1.00 94.56 274 THR A C 1
ATOM 2148 O O . THR A 1 274 ? -30.262 -2.472 8.738 1.00 94.56 274 THR A O 1
ATOM 2151 N N . ILE A 1 275 ? -31.134 -0.489 9.279 1.00 95.69 275 ILE A N 1
ATOM 2152 C CA . ILE A 1 275 ? -31.387 -0.819 10.682 1.00 95.69 275 ILE A CA 1
ATOM 2153 C C . ILE A 1 275 ? -32.893 -0.945 10.856 1.00 95.69 275 ILE A C 1
ATOM 2155 O O . ILE A 1 275 ? -33.623 0.027 10.660 1.00 95.69 275 ILE A O 1
ATOM 2159 N N . ARG A 1 276 ? -33.361 -2.131 11.243 1.00 96.19 276 ARG A N 1
ATOM 2160 C CA . ARG A 1 276 ? -34.766 -2.388 11.549 1.00 96.19 276 ARG A CA 1
ATOM 2161 C C . ARG A 1 276 ? -34.952 -2.582 13.045 1.00 96.19 276 ARG A C 1
ATOM 2163 O O . ARG A 1 276 ? -34.403 -3.510 13.627 1.00 96.19 276 ARG A O 1
ATOM 2170 N N . VAL A 1 277 ? -35.763 -1.737 13.664 1.00 96.25 277 VAL A N 1
ATOM 2171 C CA . VAL A 1 277 ? -36.057 -1.785 15.096 1.00 96.25 277 VAL A CA 1
ATOM 2172 C C . VAL A 1 277 ? -37.428 -2.408 15.325 1.00 96.25 277 VAL A C 1
ATOM 2174 O O . VAL A 1 277 ? -38.432 -1.980 14.748 1.00 96.25 277 VAL A O 1
ATOM 2177 N N . VAL A 1 278 ? -37.476 -3.421 16.187 1.00 96.06 278 VAL A N 1
ATOM 2178 C CA . VAL A 1 278 ? -38.704 -4.132 16.559 1.00 96.06 278 VAL A CA 1
ATOM 2179 C C . VAL A 1 278 ? -38.896 -4.163 18.071 1.00 96.06 278 VAL A C 1
ATOM 2181 O O . VAL A 1 278 ? -37.933 -4.156 18.835 1.00 96.06 278 VAL A O 1
ATOM 2184 N N . GLY A 1 279 ? -40.147 -4.213 18.516 1.00 93.56 279 GLY A N 1
ATOM 2185 C CA . GLY A 1 279 ? -40.491 -4.422 19.917 1.00 93.56 279 GLY A CA 1
ATOM 2186 C C . GLY A 1 279 ? -40.331 -5.888 20.345 1.00 93.56 279 GLY A C 1
ATOM 2187 O O . GLY A 1 279 ? -40.066 -6.765 19.516 1.00 93.56 279 GLY A O 1
ATOM 2188 N N . PRO A 1 280 ? -40.547 -6.201 21.636 1.00 91.62 280 PRO A N 1
ATOM 2189 C CA . PRO A 1 280 ? -40.528 -7.578 22.146 1.00 91.62 280 PRO A CA 1
ATOM 2190 C C . PRO A 1 280 ? -41.522 -8.529 21.467 1.00 91.62 280 PRO A C 1
ATOM 2192 O O . PRO A 1 280 ? -41.338 -9.743 21.475 1.00 91.62 280 PRO A O 1
ATOM 2195 N N . ASP A 1 281 ? -42.583 -7.979 20.882 1.00 93.31 281 ASP A N 1
ATOM 2196 C CA . ASP A 1 281 ? -43.624 -8.678 20.130 1.00 93.31 281 ASP A CA 1
ATOM 2197 C C . ASP A 1 281 ? -43.305 -8.823 18.630 1.00 93.31 281 ASP A C 1
ATOM 2199 O O . ASP A 1 281 ? -44.165 -9.255 17.856 1.00 93.31 281 ASP A O 1
ATOM 2203 N N . GLN A 1 282 ? -42.077 -8.476 18.220 1.00 92.62 282 GLN A N 1
ATOM 2204 C CA . GLN A 1 282 ? -41.597 -8.471 16.834 1.00 92.62 282 GLN A CA 1
ATOM 2205 C C . GLN A 1 282 ? -42.342 -7.484 15.915 1.00 92.62 282 GLN A C 1
ATOM 2207 O O . GLN A 1 282 ? -42.191 -7.546 14.692 1.00 92.62 282 GLN A O 1
ATOM 2212 N N . GLN A 1 283 ? -43.138 -6.564 16.472 1.00 96.06 283 GLN A N 1
ATOM 2213 C CA . GLN A 1 283 ? -43.757 -5.492 15.695 1.00 96.06 283 GLN A CA 1
ATOM 2214 C C . GLN A 1 283 ? -42.758 -4.353 15.453 1.00 96.06 283 GLN A C 1
ATOM 2216 O O . GLN A 1 283 ? -41.935 -4.069 16.324 1.00 96.06 283 GLN A O 1
ATOM 2221 N N . PRO A 1 284 ? -42.802 -3.695 14.283 1.00 96.75 284 PRO A N 1
ATOM 2222 C CA . PRO A 1 284 ? -41.911 -2.582 13.980 1.00 96.75 284 PRO A CA 1
ATOM 2223 C C . PRO A 1 284 ? -42.165 -1.383 14.899 1.00 96.75 284 PRO A C 1
ATOM 2225 O O . PRO A 1 284 ? -43.315 -1.045 15.187 1.00 96.75 284 PRO A O 1
ATOM 2228 N N . LEU A 1 285 ? -41.089 -0.723 15.333 1.00 94.88 285 LEU A N 1
ATOM 2229 C CA . LEU A 1 285 ? -41.165 0.490 16.148 1.00 94.88 285 LEU A CA 1
ATOM 2230 C C . LEU A 1 285 ? -40.803 1.716 15.313 1.00 94.88 285 LEU A C 1
ATOM 2232 O O . LEU A 1 285 ? -39.647 1.898 14.936 1.00 94.88 285 LEU A O 1
ATOM 2236 N N . ALA A 1 286 ? -41.794 2.565 15.055 1.00 94.81 286 ALA A N 1
ATOM 2237 C CA . ALA A 1 286 ? -41.633 3.820 14.327 1.00 94.81 286 ALA A CA 1
ATOM 2238 C C . ALA A 1 286 ? -41.179 4.972 15.235 1.00 94.81 286 ALA A C 1
ATOM 2240 O O . ALA A 1 286 ? -41.542 5.028 16.408 1.00 94.81 286 ALA A O 1
ATOM 2241 N N . GLY A 1 287 ? -40.436 5.929 14.675 1.00 93.25 287 GLY A N 1
ATOM 2242 C CA . GLY A 1 287 ? -40.028 7.158 15.361 1.00 93.25 287 GLY A CA 1
ATOM 2243 C C . GLY A 1 287 ? -38.875 7.013 16.359 1.00 93.25 287 GLY A C 1
ATOM 2244 O O . GLY A 1 287 ? -38.467 8.032 16.924 1.00 93.25 287 GLY A O 1
ATOM 2245 N N . ILE A 1 288 ? -38.321 5.807 16.525 1.00 94.88 288 ILE A N 1
ATOM 2246 C CA . ILE A 1 288 ? -37.136 5.548 17.352 1.00 94.88 288 ILE A CA 1
ATOM 2247 C C . ILE A 1 288 ? -35.951 6.271 16.727 1.00 94.88 288 ILE A C 1
ATOM 2249 O O . ILE A 1 288 ? -35.676 6.104 15.537 1.00 94.88 288 ILE A O 1
ATOM 2253 N N . GLN A 1 289 ? -35.257 7.090 17.514 1.00 95.19 289 GLN A N 1
ATOM 2254 C CA . GLN A 1 289 ? -34.033 7.729 17.054 1.00 95.19 289 GLN A CA 1
ATOM 2255 C C . GLN A 1 289 ? -32.911 6.693 17.008 1.00 95.19 289 GLN A C 1
ATOM 2257 O O . GLN A 1 289 ? -32.741 5.921 17.945 1.00 95.19 289 GLN A O 1
ATOM 2262 N N . VAL A 1 290 ? -32.142 6.706 15.926 1.00 96.38 290 VAL A N 1
ATOM 2263 C CA . VAL A 1 290 ? -30.981 5.845 15.726 1.00 96.38 290 VAL A CA 1
ATOM 2264 C C . VAL A 1 290 ? -29.782 6.736 15.435 1.00 96.38 290 VAL A C 1
ATOM 2266 O O . VAL A 1 290 ? -29.755 7.422 14.413 1.00 96.38 290 VAL A O 1
ATOM 2269 N N . ASP A 1 291 ? -28.807 6.737 16.333 1.00 96.50 291 ASP A N 1
ATOM 2270 C CA . ASP A 1 291 ? -27.478 7.297 16.111 1.00 96.50 291 ASP A CA 1
ATOM 2271 C C . ASP A 1 291 ? -26.539 6.159 15.699 1.00 96.50 291 ASP A C 1
ATOM 2273 O O . ASP A 1 291 ? -26.545 5.095 16.318 1.00 96.50 291 ASP A O 1
ATOM 2277 N N . TYR A 1 292 ? -25.738 6.358 14.658 1.00 96.50 292 TYR A N 1
ATOM 2278 C CA . TYR A 1 292 ? -24.788 5.359 14.172 1.00 96.50 292 TYR A CA 1
ATOM 2279 C C . TYR A 1 292 ? -23.410 5.986 13.974 1.00 96.50 292 TYR A C 1
ATOM 2281 O O . TYR A 1 292 ? -23.281 7.096 13.450 1.00 96.50 292 TYR A O 1
ATOM 2289 N N . ARG A 1 293 ? -22.372 5.264 14.400 1.00 96.25 293 ARG A N 1
ATOM 2290 C CA . ARG A 1 293 ? -20.974 5.687 14.305 1.00 96.25 293 ARG A CA 1
ATOM 2291 C C . ARG A 1 293 ? -20.102 4.513 13.893 1.00 96.25 293 ARG A C 1
ATOM 2293 O O . ARG A 1 293 ? -20.017 3.533 14.627 1.00 96.25 293 ARG A O 1
ATOM 2300 N N . GLN A 1 294 ? -19.446 4.621 12.746 1.00 95.25 294 GLN A N 1
ATOM 2301 C CA . GLN A 1 294 ? -18.437 3.657 12.332 1.00 95.25 294 GLN A CA 1
ATOM 2302 C C . GLN A 1 294 ? -17.248 3.715 13.299 1.00 95.25 294 GLN A C 1
ATOM 2304 O O . GLN A 1 294 ? -16.761 4.791 13.648 1.00 95.25 294 GLN A O 1
ATOM 2309 N N . LEU A 1 295 ? -16.850 2.545 13.785 1.00 90.94 295 LEU A N 1
ATOM 2310 C CA . LEU A 1 295 ? -15.735 2.332 14.703 1.00 90.94 295 LEU A CA 1
ATOM 2311 C C . LEU A 1 295 ? -14.473 1.915 13.956 1.00 90.94 295 LEU A C 1
ATOM 2313 O O . LEU A 1 295 ? -13.389 2.344 14.327 1.00 90.94 295 LEU A O 1
ATOM 2317 N N . HIS A 1 296 ? -14.635 1.061 12.942 1.00 91.81 296 HIS A N 1
ATOM 2318 C CA . HIS A 1 296 ? -13.541 0.569 12.115 1.00 91.81 296 HIS A CA 1
ATOM 2319 C C . HIS A 1 296 ? -14.016 0.291 10.696 1.00 91.81 296 HIS A C 1
ATOM 2321 O O . HIS A 1 296 ? -15.151 -0.153 10.506 1.00 91.81 296 HIS A O 1
ATOM 2327 N N . HIS A 1 297 ? -13.124 0.454 9.730 1.00 94.56 297 HIS A N 1
ATOM 2328 C CA . HIS A 1 297 ? -13.324 0.059 8.341 1.00 94.56 297 HIS A CA 1
ATOM 2329 C C . HIS A 1 297 ? -12.996 -1.423 8.145 1.00 94.56 297 HIS A C 1
ATOM 2331 O O . HIS A 1 297 ? -12.202 -2.006 8.886 1.00 94.56 297 HIS A O 1
ATOM 2337 N N . ASP A 1 298 ? -13.569 -2.056 7.126 1.00 92.56 298 ASP A N 1
ATOM 2338 C CA . ASP A 1 298 ? -13.059 -3.355 6.657 1.00 92.56 298 ASP A CA 1
ATOM 2339 C C . ASP A 1 298 ? -11.743 -3.202 5.908 1.00 92.56 298 ASP A C 1
ATOM 2341 O O . ASP A 1 298 ? -10.852 -4.041 6.030 1.00 92.56 298 ASP A O 1
ATOM 2345 N N . PHE A 1 299 ? -11.593 -2.084 5.196 1.00 95.12 299 PHE A N 1
ATOM 2346 C CA . PHE A 1 299 ? -10.320 -1.700 4.616 1.00 95.12 299 PHE A CA 1
ATOM 2347 C C . PHE A 1 299 ? -9.309 -1.399 5.727 1.00 95.12 299 PHE A C 1
ATOM 2349 O O . PHE A 1 299 ? -9.534 -0.525 6.563 1.00 95.12 299 PHE A O 1
ATOM 2356 N N . LEU A 1 300 ? -8.186 -2.112 5.742 1.00 93.75 300 LEU A N 1
ATOM 2357 C CA . LEU A 1 300 ? -7.167 -1.946 6.774 1.00 93.75 300 LEU A CA 1
ATOM 2358 C C . LEU A 1 300 ? -6.360 -0.667 6.520 1.00 93.75 300 LEU A C 1
ATOM 2360 O O . LEU A 1 300 ? -5.468 -0.644 5.671 1.00 93.75 300 LEU A O 1
ATOM 2364 N N . LEU A 1 301 ? -6.683 0.389 7.270 1.00 95.88 301 LEU A N 1
ATOM 2365 C CA . LEU A 1 301 ? -5.925 1.640 7.336 1.00 95.88 301 LEU A CA 1
ATOM 2366 C C . LEU A 1 301 ? -4.735 1.449 8.279 1.00 95.88 301 LEU A C 1
ATOM 2368 O O . LEU A 1 301 ? -4.889 1.534 9.501 1.00 95.88 301 LEU A O 1
ATOM 2372 N N . SER A 1 302 ? -3.574 1.118 7.715 1.00 93.88 302 SER A N 1
ATOM 2373 C CA . SER A 1 302 ? -2.431 0.626 8.480 1.00 93.88 302 SER A CA 1
ATOM 2374 C C . SER A 1 302 ? -1.234 1.570 8.483 1.00 93.88 302 SER A C 1
ATOM 2376 O O . SER A 1 302 ? -0.963 2.266 7.503 1.00 93.88 302 SER A O 1
ATOM 2378 N N . ALA A 1 303 ? -0.474 1.523 9.574 1.00 91.62 303 ALA A N 1
ATOM 2379 C CA . ALA A 1 303 ? 0.852 2.116 9.644 1.00 91.62 303 ALA A CA 1
ATOM 2380 C C . ALA A 1 303 ? 1.839 1.242 10.428 1.00 91.62 303 ALA A C 1
ATOM 2382 O O . ALA A 1 303 ? 1.470 0.539 11.377 1.00 91.62 303 ALA A O 1
ATOM 2383 N N . GLY A 1 304 ? 3.121 1.340 10.077 1.00 87.62 304 GLY A N 1
ATOM 2384 C CA . GLY A 1 304 ? 4.191 1.028 11.019 1.00 87.62 304 GLY A CA 1
ATOM 2385 C C . GLY A 1 304 ? 4.294 2.129 12.074 1.00 87.62 304 GLY A C 1
ATOM 2386 O O . GLY A 1 304 ? 4.051 3.305 11.796 1.00 87.62 304 GLY A O 1
ATOM 2387 N N . ALA A 1 305 ? 4.626 1.753 13.308 1.00 80.62 305 ALA A N 1
ATOM 2388 C CA . ALA A 1 305 ? 4.723 2.688 14.423 1.00 80.62 305 ALA A CA 1
ATOM 2389 C C . ALA A 1 305 ? 5.798 2.241 15.428 1.00 80.62 305 ALA A C 1
ATOM 2391 O O . ALA A 1 305 ? 5.911 1.042 15.699 1.00 80.62 305 ALA A O 1
ATOM 2392 N N . PRO A 1 306 ? 6.550 3.176 16.038 1.00 70.00 306 PRO A N 1
ATOM 2393 C CA . PRO A 1 306 ? 7.540 2.876 17.072 1.00 70.00 306 PRO A CA 1
ATOM 2394 C C . PRO A 1 306 ? 6.875 2.578 18.420 1.00 70.00 306 PRO A C 1
ATOM 2396 O O . PRO A 1 306 ? 6.997 3.335 19.380 1.00 70.00 306 PRO A O 1
ATOM 2399 N N . LEU A 1 307 ? 6.129 1.476 18.498 1.00 67.25 307 LEU A N 1
ATOM 2400 C CA . LEU A 1 307 ? 5.254 1.167 19.635 1.00 67.25 307 LEU A CA 1
ATOM 2401 C C . LEU A 1 307 ? 5.994 0.990 20.958 1.00 67.25 307 LEU A C 1
ATOM 2403 O O . LEU A 1 307 ? 5.415 1.201 22.019 1.00 67.25 307 LEU A O 1
ATOM 2407 N N . ASP A 1 308 ? 7.266 0.622 20.910 1.00 56.19 308 ASP A N 1
ATOM 2408 C CA . ASP A 1 308 ? 8.105 0.485 22.089 1.00 56.19 308 ASP A CA 1
ATOM 2409 C C . ASP A 1 308 ? 8.928 1.776 22.351 1.00 56.19 308 ASP A C 1
ATOM 2411 O O . ASP A 1 308 ? 9.831 1.827 23.175 1.00 56.19 308 ASP A O 1
ATOM 2415 N N . GLY A 1 309 ? 8.632 2.888 21.672 1.00 54.66 309 GLY A N 1
ATOM 2416 C CA . GLY A 1 309 ? 9.380 4.139 21.840 1.00 54.66 309 GLY A CA 1
ATOM 2417 C C . GLY A 1 309 ? 10.856 4.027 21.443 1.00 54.66 309 GLY A C 1
ATOM 2418 O O . GLY A 1 309 ? 11.632 4.966 21.651 1.00 54.66 309 GLY A O 1
ATOM 2419 N N . THR A 1 310 ? 11.258 2.894 20.863 1.00 55.69 310 THR A N 1
ATOM 2420 C CA . THR A 1 310 ? 12.529 2.718 20.185 1.00 55.69 310 THR A CA 1
ATOM 2421 C C . THR A 1 310 ? 12.290 2.462 18.713 1.00 55.69 310 THR A C 1
ATOM 2423 O O . THR A 1 310 ? 11.306 1.863 18.295 1.00 55.69 310 THR A O 1
ATOM 2426 N N . TRP A 1 311 ? 13.196 2.976 17.900 1.00 55.72 311 TRP A N 1
ATOM 2427 C CA . TRP A 1 311 ? 13.162 2.787 16.464 1.00 55.72 311 TRP A CA 1
ATOM 2428 C C . TRP A 1 311 ? 14.583 2.796 15.951 1.00 55.72 311 TRP A C 1
ATOM 2430 O O . TRP A 1 311 ? 15.444 3.523 16.455 1.00 55.72 311 TRP A O 1
ATOM 2440 N N . GLY A 1 312 ? 14.857 1.963 14.960 1.00 48.38 312 GLY A N 1
ATOM 2441 C CA . GLY A 1 312 ? 16.222 1.781 14.501 1.00 48.38 312 GLY A CA 1
ATOM 2442 C C . GLY A 1 312 ? 17.009 0.736 15.296 1.00 48.38 312 GLY A C 1
ATOM 2443 O O . GLY A 1 312 ? 16.832 0.557 16.497 1.00 48.38 312 GLY A O 1
ATOM 2444 N N . GLY A 1 313 ? 17.967 0.097 14.626 1.00 45.41 313 GLY A N 1
ATOM 2445 C CA . GLY A 1 313 ? 19.101 -0.592 15.236 1.00 45.41 313 GLY A CA 1
ATOM 2446 C C . GLY A 1 313 ? 18.887 -2.061 15.612 1.00 45.41 313 GLY A C 1
ATOM 2447 O O . GLY A 1 313 ? 17.847 -2.492 16.083 1.00 45.41 313 GLY A O 1
ATOM 2448 N N . THR A 1 314 ? 19.948 -2.861 15.484 1.00 44.59 314 THR A N 1
ATOM 2449 C CA . THR A 1 314 ? 19.965 -4.280 15.901 1.00 44.59 314 THR A CA 1
ATOM 2450 C C . THR A 1 314 ? 20.561 -4.479 17.301 1.00 44.59 314 THR A C 1
ATOM 2452 O O . THR A 1 314 ? 20.881 -5.599 17.696 1.00 44.59 314 THR A O 1
ATOM 2455 N N . SER A 1 315 ? 20.812 -3.386 18.027 1.00 47.00 315 SER A N 1
ATOM 2456 C CA . SER A 1 315 ? 21.427 -3.362 19.357 1.00 47.00 315 SER A CA 1
ATOM 2457 C C . SER A 1 315 ? 21.072 -2.076 20.103 1.00 47.00 315 SER A C 1
ATOM 2459 O O . SER A 1 315 ? 20.815 -1.054 19.468 1.00 47.00 315 SER A O 1
ATOM 2461 N N . HIS A 1 316 ? 21.210 -2.088 21.434 1.00 43.09 316 HIS A N 1
ATOM 2462 C CA . HIS A 1 316 ? 21.000 -0.911 22.292 1.00 43.09 316 HIS A CA 1
ATOM 2463 C C . HIS A 1 316 ? 21.851 0.317 21.893 1.00 43.09 316 HIS A C 1
ATOM 2465 O O . HIS A 1 316 ? 21.524 1.446 22.240 1.00 43.09 316 HIS A O 1
ATOM 2471 N N . LYS A 1 317 ? 22.979 0.102 21.198 1.00 39.41 317 LYS A N 1
ATOM 2472 C CA . LYS A 1 317 ? 23.904 1.168 20.771 1.00 39.41 317 LYS A CA 1
ATOM 2473 C C . LYS A 1 317 ? 23.499 1.831 19.460 1.00 39.41 317 LYS A C 1
ATOM 2475 O O . LYS A 1 317 ? 24.078 2.845 19.090 1.00 39.41 317 LYS A O 1
ATOM 2480 N N . THR A 1 318 ? 22.591 1.198 18.730 1.00 48.97 318 THR A N 1
ATOM 2481 C CA . THR A 1 318 ? 22.166 1.590 17.383 1.00 48.97 318 THR A CA 1
ATOM 2482 C C . THR A 1 318 ? 20.681 1.930 17.324 1.00 48.97 318 THR A C 1
ATOM 2484 O O . THR A 1 318 ? 20.226 2.354 16.271 1.00 48.97 318 THR A O 1
ATOM 2487 N N . SER A 1 319 ? 19.944 1.703 18.416 1.00 53.44 319 SER A N 1
ATOM 2488 C CA . SER A 1 319 ? 18.534 2.050 18.552 1.00 53.44 319 SER A CA 1
ATOM 2489 C C . SER A 1 319 ? 18.355 3.477 19.033 1.00 53.44 319 SER A C 1
ATOM 2491 O O . SER A 1 319 ? 18.999 3.891 20.000 1.00 53.44 319 SER A O 1
ATOM 2493 N N . TYR A 1 320 ? 17.472 4.214 18.368 1.00 54.59 320 TYR A N 1
ATOM 2494 C CA . TYR A 1 320 ? 17.098 5.569 18.736 1.00 54.59 320 TYR A CA 1
ATOM 2495 C C . TYR A 1 320 ? 15.864 5.503 19.627 1.00 54.59 320 TYR A C 1
ATOM 2497 O O . TYR A 1 320 ? 14.912 4.791 19.322 1.00 54.59 320 TYR A O 1
ATOM 2505 N N . LYS A 1 321 ? 15.877 6.231 20.744 1.00 57.31 321 LYS A N 1
ATOM 2506 C CA . LYS A 1 321 ? 14.663 6.447 21.530 1.00 57.31 321 LYS A CA 1
ATOM 2507 C C . LYS A 1 321 ? 13.892 7.579 20.859 1.00 57.31 321 LYS A C 1
ATOM 2509 O O . LYS A 1 321 ? 14.413 8.690 20.813 1.00 57.31 321 LYS A O 1
ATOM 2514 N N . ILE A 1 322 ? 12.711 7.284 20.330 1.00 55.00 322 ILE A N 1
ATOM 2515 C CA . ILE A 1 322 ? 11.911 8.216 19.525 1.00 55.00 322 ILE A CA 1
ATOM 2516 C C . ILE A 1 322 ? 10.477 8.340 20.060 1.00 55.00 322 ILE A C 1
ATOM 2518 O O . ILE A 1 322 ? 9.513 8.332 19.312 1.00 55.00 322 ILE A O 1
ATOM 2522 N N . GLY A 1 323 ? 10.323 8.401 21.382 1.00 54.62 323 GLY A N 1
ATOM 2523 C CA . GLY A 1 323 ? 9.025 8.586 22.036 1.00 54.62 323 GLY A CA 1
ATOM 2524 C C . GLY A 1 323 ? 8.690 7.478 23.034 1.00 54.62 323 GLY A C 1
ATOM 2525 O O . GLY A 1 323 ? 9.584 6.874 23.632 1.00 54.62 323 GLY A O 1
ATOM 2526 N N . ASN A 1 324 ? 7.393 7.252 23.254 1.00 61.69 324 ASN A N 1
ATOM 2527 C CA . ASN A 1 324 ? 6.844 6.180 24.090 1.00 61.69 324 ASN A CA 1
ATOM 2528 C C . ASN A 1 324 ? 5.509 5.677 23.519 1.00 61.69 324 ASN A C 1
ATOM 2530 O O . ASN A 1 324 ? 4.926 6.322 22.642 1.00 61.69 324 ASN A O 1
ATOM 2534 N N . TYR A 1 325 ? 5.017 4.547 24.033 1.00 70.81 325 TYR A N 1
ATOM 2535 C CA . TYR A 1 325 ? 3.788 3.920 23.547 1.00 70.81 325 TYR A CA 1
ATOM 2536 C C . TYR A 1 325 ? 2.578 4.871 23.579 1.00 70.81 325 TYR A C 1
ATOM 2538 O O . TYR A 1 325 ? 1.894 5.004 22.571 1.00 70.81 325 TYR A O 1
ATOM 2546 N N . VAL A 1 326 ? 2.317 5.551 24.705 1.00 68.31 326 VAL A N 1
ATOM 2547 C CA . VAL A 1 326 ? 1.113 6.393 24.887 1.00 68.31 326 VAL A CA 1
ATOM 2548 C C . VAL A 1 326 ? 1.076 7.510 23.851 1.00 68.31 326 VAL A C 1
ATOM 2550 O O . VAL A 1 326 ? 0.094 7.655 23.127 1.00 68.31 326 VAL A O 1
ATOM 2553 N N . LYS A 1 327 ? 2.184 8.245 23.720 1.00 72.94 327 LYS A N 1
ATOM 2554 C CA . LYS A 1 327 ? 2.310 9.328 22.747 1.00 72.94 327 LYS A CA 1
ATOM 2555 C C . LYS A 1 327 ? 2.196 8.808 21.317 1.00 72.94 327 LYS A C 1
ATOM 2557 O O . LYS A 1 327 ? 1.516 9.420 20.500 1.00 72.94 327 LYS A O 1
ATOM 2562 N N . THR A 1 328 ? 2.829 7.672 21.024 1.00 77.69 328 THR A N 1
ATOM 2563 C CA . THR A 1 328 ? 2.752 7.036 19.702 1.00 77.69 328 THR A CA 1
ATOM 2564 C C . THR A 1 328 ? 1.314 6.683 19.362 1.00 77.69 328 THR A C 1
ATOM 2566 O O . THR A 1 328 ? 0.839 7.048 18.295 1.00 77.69 328 THR A O 1
ATOM 2569 N N . ILE A 1 329 ? 0.584 6.052 20.278 1.00 82.62 329 ILE A N 1
ATOM 2570 C CA . ILE A 1 329 ? -0.815 5.694 20.065 1.00 82.62 329 ILE A CA 1
ATOM 2571 C C . ILE A 1 329 ? -1.712 6.923 19.898 1.00 82.62 329 ILE A C 1
ATOM 2573 O O . ILE A 1 329 ? -2.572 6.923 19.020 1.00 82.62 329 ILE A O 1
ATOM 2577 N N . ASP A 1 330 ? -1.501 7.993 20.662 1.00 83.50 330 ASP A N 1
ATOM 2578 C CA . ASP A 1 330 ? -2.251 9.236 20.462 1.00 83.50 330 ASP A CA 1
ATOM 2579 C C . ASP A 1 330 ? -1.979 9.853 19.084 1.00 83.50 330 ASP A C 1
ATOM 2581 O O . ASP A 1 330 ? -2.899 10.372 18.451 1.00 83.50 330 ASP A O 1
ATOM 2585 N N . MET A 1 331 ? -0.743 9.763 18.589 1.00 89.25 331 MET A N 1
ATOM 2586 C CA . MET A 1 331 ? -0.383 10.174 17.231 1.00 89.25 331 MET A CA 1
ATOM 2587 C C . MET A 1 331 ? -1.016 9.264 16.166 1.00 89.25 331 MET A C 1
ATOM 2589 O O . MET A 1 331 ? -1.540 9.777 15.181 1.00 89.25 331 MET A O 1
ATOM 2593 N N . VAL A 1 332 ? -1.053 7.942 16.380 1.00 91.94 332 VAL A N 1
ATOM 2594 C CA . VAL A 1 332 ? -1.748 6.979 15.500 1.00 91.94 332 VAL A CA 1
ATOM 2595 C C . VAL A 1 332 ? -3.238 7.334 15.397 1.00 91.94 332 VAL A C 1
ATOM 2597 O O . VAL A 1 332 ? -3.772 7.420 14.290 1.00 91.94 332 VAL A O 1
ATOM 2600 N N . ARG A 1 333 ? -3.906 7.610 16.531 1.00 91.62 333 ARG A N 1
ATOM 2601 C CA . ARG A 1 333 ? -5.320 8.038 16.563 1.00 91.62 333 ARG A CA 1
ATOM 2602 C C . ARG A 1 333 ? -5.527 9.366 15.842 1.00 91.62 333 ARG A C 1
ATOM 2604 O O . ARG A 1 333 ? -6.495 9.508 15.100 1.00 91.62 333 ARG A O 1
ATOM 2611 N N . GLN A 1 334 ? -4.627 10.328 16.046 1.00 93.50 334 GLN A N 1
ATOM 2612 C CA . GLN A 1 334 ? -4.677 11.622 15.362 1.00 93.50 334 GLN A CA 1
ATOM 2613 C C . GLN A 1 334 ? -4.509 11.483 13.850 1.00 93.50 334 GLN A C 1
ATOM 2615 O O . GLN A 1 334 ? -5.219 12.159 13.120 1.00 93.50 334 GLN A O 1
ATOM 2620 N N . ALA A 1 335 ? -3.638 10.591 13.376 1.00 94.81 335 ALA A N 1
ATOM 2621 C CA . ALA A 1 335 ? -3.473 10.308 11.951 1.00 94.81 335 ALA A CA 1
ATOM 2622 C C . ALA A 1 335 ? -4.648 9.507 11.348 1.00 94.81 335 ALA A C 1
ATOM 2624 O O . ALA A 1 335 ? -4.819 9.485 10.133 1.00 94.81 335 ALA A O 1
ATOM 2625 N N . GLY A 1 336 ? -5.474 8.868 12.185 1.00 94.69 336 GLY A N 1
ATOM 2626 C CA . GLY A 1 336 ? -6.646 8.095 11.761 1.00 94.69 336 GLY A CA 1
ATOM 2627 C C . GLY A 1 336 ? -6.348 6.648 11.351 1.00 94.69 336 GLY A C 1
ATOM 2628 O O . GLY A 1 336 ? -7.189 6.018 10.716 1.00 94.69 336 GLY A O 1
ATOM 2629 N N . PHE A 1 337 ? -5.176 6.106 11.693 1.00 95.44 337 PHE A N 1
ATOM 2630 C CA . PHE A 1 337 ? -4.866 4.694 11.448 1.00 95.44 337 PHE A CA 1
ATOM 2631 C C . PHE A 1 337 ? -5.631 3.783 12.420 1.00 95.44 337 PHE A C 1
ATOM 2633 O O . PHE A 1 337 ? -5.828 4.120 13.587 1.00 95.44 337 PHE A O 1
ATOM 2640 N N . GLU A 1 338 ? -6.028 2.600 11.952 1.00 93.69 338 GLU A N 1
ATOM 2641 C CA . GLU A 1 338 ? -6.839 1.633 12.714 1.00 93.69 338 GLU A CA 1
ATOM 2642 C C . GLU A 1 338 ? -6.147 0.271 12.888 1.00 93.69 338 GLU A C 1
ATOM 2644 O O . GLU A 1 338 ? -6.523 -0.528 13.754 1.00 93.69 338 GLU A O 1
ATOM 2649 N N . ASN A 1 339 ? -5.132 -0.001 12.066 1.00 93.06 339 ASN A N 1
ATOM 2650 C CA . ASN A 1 339 ? -4.313 -1.204 12.104 1.00 93.06 339 ASN A CA 1
ATOM 2651 C C . ASN A 1 339 ? -2.836 -0.838 12.275 1.00 93.06 339 ASN A C 1
ATOM 2653 O O . ASN A 1 339 ? -2.357 0.137 11.704 1.00 93.06 339 ASN A O 1
ATOM 2657 N N . LEU A 1 340 ? -2.106 -1.641 13.046 1.00 90.12 340 LEU A N 1
ATOM 2658 C CA . LEU A 1 340 ? -0.675 -1.452 13.254 1.00 90.12 340 LEU A CA 1
ATOM 2659 C C . LEU A 1 340 ? 0.102 -2.712 12.879 1.00 90.12 340 LEU A C 1
ATOM 2661 O O . LEU A 1 340 ? -0.329 -3.837 13.150 1.00 90.12 340 LEU A O 1
ATOM 2665 N N . VAL A 1 341 ? 1.259 -2.533 12.250 1.00 83.38 341 VAL A N 1
ATOM 2666 C CA . VAL A 1 341 ? 2.176 -3.642 11.961 1.00 83.38 341 VAL A CA 1
ATOM 2667 C C . VAL A 1 341 ? 3.052 -3.886 13.188 1.00 83.38 341 VAL A C 1
ATOM 2669 O O . VAL A 1 341 ? 3.856 -3.043 13.576 1.00 83.38 341 VAL A O 1
ATOM 2672 N N . ALA A 1 342 ? 2.894 -5.044 13.825 1.00 71.06 342 ALA A N 1
ATOM 2673 C CA . ALA A 1 342 ? 3.722 -5.458 14.945 1.00 71.06 342 ALA A CA 1
ATOM 2674 C C . ALA A 1 342 ? 5.044 -6.053 14.451 1.00 71.06 342 ALA A C 1
ATOM 2676 O O . ALA A 1 342 ? 5.072 -7.124 13.850 1.00 71.06 342 ALA A O 1
ATOM 2677 N N . GLU A 1 343 ? 6.159 -5.417 14.805 1.00 64.25 343 GLU A N 1
ATOM 2678 C CA . GLU A 1 343 ? 7.506 -5.907 14.474 1.00 64.25 343 GLU A CA 1
ATOM 2679 C C . GLU A 1 343 ? 7.966 -7.070 15.380 1.00 64.25 343 GLU A C 1
ATOM 2681 O O . GLU A 1 343 ? 8.918 -7.782 15.073 1.00 64.25 343 GLU A O 1
ATOM 2686 N N . HIS A 1 344 ? 7.261 -7.332 16.487 1.00 63.16 344 HIS A N 1
ATOM 2687 C CA . HIS A 1 344 ? 7.664 -8.307 17.515 1.00 63.16 344 HIS A CA 1
ATOM 2688 C C . HIS A 1 344 ? 7.262 -9.764 17.240 1.00 63.16 344 HIS A C 1
ATOM 2690 O O . HIS A 1 344 ? 7.315 -10.611 18.136 1.00 63.16 344 HIS A O 1
ATOM 2696 N N . CYS A 1 345 ? 6.841 -10.061 16.015 1.00 71.88 345 CYS A N 1
ATOM 2697 C CA . CYS A 1 345 ? 6.500 -11.403 15.545 1.00 71.88 345 CYS A CA 1
ATOM 2698 C C . CYS A 1 345 ? 7.578 -12.013 14.628 1.00 71.88 345 CYS A C 1
ATOM 2700 O O . CYS A 1 345 ? 7.413 -13.136 14.156 1.00 71.88 345 CYS A O 1
ATOM 2702 N N . GLN A 1 346 ? 8.669 -11.288 14.372 1.00 76.94 346 GLN A N 1
ATOM 2703 C CA . GLN A 1 346 ? 9.753 -11.729 13.501 1.00 76.94 346 GLN A CA 1
ATOM 2704 C C . GLN A 1 346 ? 10.550 -12.882 14.131 1.00 76.94 346 GLN A C 1
ATOM 2706 O O . GLN A 1 346 ? 10.824 -12.900 15.338 1.00 76.94 346 GLN A O 1
ATOM 2711 N N . TRP A 1 347 ? 10.956 -13.865 13.320 1.00 83.88 347 TRP A N 1
ATOM 2712 C CA . TRP A 1 347 ? 11.497 -15.120 13.849 1.00 83.88 347 TRP A CA 1
ATOM 2713 C C . TRP A 1 347 ? 12.803 -14.946 14.629 1.00 83.88 347 TRP A C 1
ATOM 2715 O O . TRP A 1 347 ? 12.909 -15.433 15.753 1.00 83.88 347 TRP A O 1
ATOM 2725 N N . GLY A 1 348 ? 13.775 -14.205 14.103 1.00 78.06 348 GLY A N 1
ATOM 2726 C CA . GLY A 1 348 ? 15.036 -13.937 14.805 1.00 78.06 348 GLY A CA 1
ATOM 2727 C C . GLY A 1 348 ? 14.865 -13.198 16.144 1.00 78.06 348 GLY A C 1
ATOM 2728 O O . GLY A 1 348 ? 15.641 -13.444 17.067 1.00 78.06 348 GLY A O 1
ATOM 2729 N N . GLN A 1 349 ? 13.835 -12.356 16.290 1.00 73.50 349 GLN A N 1
ATOM 2730 C CA . GLN A 1 349 ? 13.501 -11.686 17.551 1.00 73.50 349 GLN A CA 1
ATOM 2731 C C . GLN A 1 349 ? 12.853 -12.654 18.550 1.00 73.50 349 GLN A C 1
ATOM 2733 O O . GLN A 1 349 ? 13.237 -12.702 19.720 1.00 73.50 349 GLN A O 1
ATOM 2738 N N . VAL A 1 350 ? 11.874 -13.443 18.093 1.00 77.06 350 VAL A N 1
ATOM 2739 C CA . VAL A 1 350 ? 11.105 -14.353 18.957 1.00 77.06 350 VAL A CA 1
ATOM 2740 C C . VAL A 1 350 ? 11.915 -15.594 19.334 1.00 77.06 350 VAL A C 1
ATOM 2742 O O . VAL A 1 350 ? 11.784 -16.099 20.444 1.00 77.06 350 VAL A O 1
ATOM 2745 N N . GLN A 1 351 ? 12.754 -16.110 18.442 1.00 79.50 351 GLN A N 1
ATOM 2746 C CA . GLN A 1 351 ? 13.570 -17.302 18.662 1.00 79.50 351 GLN A CA 1
ATOM 2747 C C . GLN A 1 351 ? 14.982 -17.084 18.089 1.00 79.50 351 GLN A C 1
ATOM 2749 O O . GLN A 1 351 ? 15.286 -17.549 16.993 1.00 79.50 351 GLN A O 1
ATOM 2754 N N . PRO A 1 352 ? 15.882 -16.401 18.815 1.00 74.44 352 PRO A N 1
ATOM 2755 C CA . PRO A 1 352 ? 17.243 -16.144 18.343 1.00 74.44 352 PRO A CA 1
ATOM 2756 C C . PRO A 1 352 ? 18.150 -17.385 18.390 1.00 74.44 352 PRO A C 1
ATOM 2758 O O . PRO A 1 352 ? 19.146 -17.436 17.664 1.00 74.44 352 PRO A O 1
ATOM 2761 N N . THR A 1 353 ? 17.835 -18.392 19.219 1.00 76.31 353 THR A N 1
ATOM 2762 C CA . THR A 1 353 ? 18.570 -19.669 19.297 1.00 76.31 353 THR A CA 1
ATOM 2763 C C . THR A 1 353 ? 17.623 -20.869 19.236 1.00 76.31 353 THR A C 1
ATOM 2765 O O . THR A 1 353 ? 16.454 -20.779 19.608 1.00 76.31 353 THR A O 1
ATOM 2768 N N . ALA A 1 354 ? 18.123 -22.021 18.775 1.00 73.94 354 ALA A N 1
ATOM 2769 C CA . ALA A 1 354 ? 17.306 -23.222 18.570 1.00 73.94 354 ALA A CA 1
ATOM 2770 C C . ALA A 1 354 ? 16.622 -23.728 19.859 1.00 73.94 354 ALA A C 1
ATOM 2772 O O . ALA A 1 354 ? 15.529 -24.284 19.804 1.00 73.94 354 ALA A O 1
ATOM 2773 N N . ASP A 1 355 ? 17.266 -23.524 21.009 1.00 70.31 355 ASP A N 1
ATOM 2774 C CA . ASP A 1 355 ? 16.856 -23.972 22.342 1.00 70.31 355 ASP A CA 1
ATOM 2775 C C . ASP A 1 355 ? 16.070 -22.922 23.146 1.00 70.31 355 ASP A C 1
ATOM 2777 O O . ASP A 1 355 ? 15.437 -23.274 24.142 1.00 70.31 355 ASP A O 1
ATOM 2781 N N . LYS A 1 356 ? 16.084 -21.646 22.735 1.00 60.50 356 LYS A N 1
ATOM 2782 C CA . LYS A 1 356 ? 15.411 -20.551 23.446 1.00 60.50 356 LYS A CA 1
ATOM 2783 C C . LYS A 1 356 ? 14.475 -19.801 22.516 1.00 60.50 356 LYS A C 1
ATOM 2785 O O . LYS A 1 356 ? 14.888 -18.945 21.738 1.00 60.50 356 LYS A O 1
ATOM 2790 N N . ALA A 1 357 ? 13.187 -20.080 22.661 1.00 59.53 357 ALA A N 1
ATOM 2791 C CA . ALA A 1 357 ? 12.163 -19.181 22.169 1.00 59.53 357 ALA A CA 1
ATOM 2792 C C . ALA A 1 357 ? 11.803 -18.177 23.274 1.00 59.53 357 ALA A C 1
ATOM 2794 O O . ALA A 1 357 ? 11.322 -18.551 24.342 1.00 59.53 357 ALA A O 1
ATOM 2795 N N . HIS A 1 358 ? 12.033 -16.894 23.016 1.00 58.72 358 HIS A N 1
ATOM 2796 C CA . HIS A 1 358 ? 11.643 -15.772 23.864 1.00 58.72 358 HIS A CA 1
ATOM 2797 C C . HIS A 1 358 ? 10.180 -15.370 23.613 1.00 58.72 358 HIS A C 1
ATOM 2799 O O . HIS A 1 358 ? 9.863 -14.201 23.420 1.00 58.72 358 HIS A O 1
ATOM 2805 N N . PHE A 1 359 ? 9.261 -16.339 23.659 1.00 56.19 359 PHE A N 1
ATOM 2806 C CA . PHE A 1 359 ? 7.821 -16.121 23.462 1.00 56.19 359 PHE A CA 1
ATOM 2807 C C . PHE A 1 359 ? 7.158 -15.203 24.517 1.00 56.19 359 PHE A C 1
ATOM 2809 O O . PHE A 1 359 ? 5.947 -14.971 24.469 1.00 56.19 359 PHE A O 1
ATOM 2816 N N . GLU A 1 360 ? 7.863 -14.779 25.568 1.00 49.78 360 GLU A N 1
ATOM 2817 C CA . GLU A 1 360 ? 7.191 -14.568 26.854 1.00 49.78 360 GLU A CA 1
ATOM 2818 C C . GLU A 1 360 ? 6.835 -13.129 27.236 1.00 49.78 360 GLU A C 1
ATOM 2820 O O . GLU A 1 360 ? 5.796 -12.982 27.877 1.00 49.78 360 GLU A O 1
ATOM 2825 N N . TYR A 1 361 ? 7.546 -12.075 26.808 1.00 43.97 361 TYR A N 1
ATOM 2826 C CA . TYR A 1 361 ? 7.337 -10.754 27.436 1.00 43.97 361 TYR A CA 1
ATOM 2827 C C . TYR A 1 361 ? 6.900 -9.605 26.510 1.00 43.97 361 TYR A C 1
ATOM 2829 O O . TYR A 1 361 ? 5.739 -9.204 26.567 1.00 43.97 361 TYR A O 1
ATOM 2837 N N . ARG A 1 362 ? 7.776 -9.083 25.636 1.00 53.06 362 ARG A N 1
ATOM 2838 C CA . ARG A 1 362 ? 7.503 -7.832 24.889 1.00 53.06 362 ARG A CA 1
ATOM 2839 C C . ARG A 1 362 ? 6.289 -7.919 23.960 1.00 53.06 362 ARG A C 1
ATOM 2841 O O . ARG A 1 362 ? 5.386 -7.096 24.061 1.00 53.06 362 ARG A O 1
ATOM 2848 N N . GLY A 1 363 ? 6.223 -8.966 23.133 1.00 57.78 363 GLY A N 1
ATOM 2849 C CA . GLY A 1 363 ? 5.109 -9.160 22.200 1.00 57.78 363 GLY A CA 1
ATOM 2850 C C . GLY A 1 363 ? 3.756 -9.332 22.899 1.00 57.78 363 GLY A C 1
ATOM 2851 O O . GLY A 1 363 ? 2.769 -8.767 22.457 1.00 57.78 363 GLY A O 1
ATOM 2852 N N . ASN A 1 364 ? 3.692 -10.043 24.032 1.00 62.38 364 ASN A N 1
ATOM 2853 C CA . ASN A 1 364 ? 2.429 -10.253 24.755 1.00 62.38 364 ASN A CA 1
ATOM 2854 C C . ASN A 1 364 ? 1.851 -8.955 25.340 1.00 62.38 364 ASN A C 1
ATOM 2856 O O . ASN A 1 364 ? 0.638 -8.763 25.296 1.00 62.38 364 ASN A O 1
ATOM 2860 N N . MET A 1 365 ? 2.697 -8.102 25.931 1.00 60.78 365 MET A N 1
ATOM 2861 C CA . MET A 1 365 ? 2.229 -6.864 26.560 1.00 60.78 365 MET A CA 1
ATOM 2862 C C . MET A 1 365 ? 1.798 -5.835 25.523 1.00 60.78 365 MET A C 1
ATOM 2864 O O . MET A 1 365 ? 0.699 -5.304 25.636 1.00 60.78 365 MET A O 1
ATOM 2868 N N . LEU A 1 366 ? 2.624 -5.606 24.498 1.00 69.12 366 LEU A N 1
ATOM 2869 C CA . LEU A 1 366 ? 2.308 -4.645 23.442 1.00 69.12 366 LEU A CA 1
ATOM 2870 C C . LEU A 1 366 ? 1.059 -5.063 22.668 1.00 69.12 366 LEU A C 1
ATOM 2872 O O . LEU A 1 366 ? 0.150 -4.257 22.530 1.00 69.12 366 LEU A O 1
ATOM 2876 N N . LEU A 1 367 ? 0.950 -6.335 22.263 1.00 73.12 367 LEU A N 1
ATOM 2877 C CA . LEU A 1 367 ? -0.252 -6.827 21.580 1.00 73.12 367 LEU A CA 1
ATOM 2878 C C . LEU A 1 367 ? -1.505 -6.674 22.440 1.00 73.12 367 LEU A C 1
ATOM 2880 O O . LEU A 1 367 ? -2.533 -6.236 21.939 1.00 73.12 367 LEU A O 1
ATOM 2884 N N . ARG A 1 368 ? -1.435 -6.996 23.738 1.00 72.06 368 ARG A N 1
ATOM 2885 C CA . ARG A 1 368 ? -2.575 -6.780 24.635 1.00 72.06 368 ARG A CA 1
ATOM 2886 C C . ARG A 1 368 ? -2.942 -5.300 24.714 1.00 72.06 368 ARG A C 1
ATOM 2888 O O . ARG A 1 368 ? -4.122 -4.987 24.662 1.00 72.06 368 ARG A O 1
ATOM 2895 N N . ARG A 1 369 ? -1.956 -4.415 24.857 1.00 73.56 369 ARG A N 1
ATOM 2896 C CA . ARG A 1 369 ? -2.204 -2.980 24.991 1.00 73.56 369 ARG A CA 1
ATOM 2897 C C . ARG A 1 369 ? -2.847 -2.414 23.730 1.00 73.56 369 ARG A C 1
ATOM 2899 O O . ARG A 1 369 ? -3.854 -1.734 23.838 1.00 73.56 369 ARG A O 1
ATOM 2906 N N . LEU A 1 370 ? -2.362 -2.815 22.553 1.00 79.12 370 LEU A N 1
ATOM 2907 C CA . LEU A 1 370 ? -2.984 -2.481 21.271 1.00 79.12 370 LEU A CA 1
ATOM 2908 C C . LEU A 1 370 ? -4.453 -2.915 21.226 1.00 79.12 370 LEU A C 1
ATOM 2910 O O . LEU A 1 370 ? -5.310 -2.130 20.835 1.00 79.12 370 LEU A O 1
ATOM 2914 N N . GLN A 1 371 ? -4.755 -4.135 21.681 1.00 79.50 371 GLN A N 1
ATOM 2915 C CA . GLN A 1 371 ? -6.131 -4.631 21.756 1.00 79.50 371 GLN A CA 1
ATOM 2916 C C . GLN A 1 371 ? -6.993 -3.839 22.749 1.00 79.50 371 GLN A C 1
ATOM 2918 O O . GLN A 1 371 ? -8.141 -3.529 22.441 1.00 79.50 371 GLN A O 1
ATOM 2923 N N . GLU A 1 372 ? -6.465 -3.525 23.936 1.00 76.94 372 GLU A N 1
ATOM 2924 C CA . GLU A 1 372 ? -7.145 -2.705 24.952 1.00 76.94 372 GLU A CA 1
ATOM 2925 C C . GLU A 1 372 ? -7.406 -1.278 24.444 1.00 76.94 372 GLU A C 1
ATOM 2927 O O . GLU A 1 372 ? -8.446 -0.698 24.745 1.00 76.94 372 GLU A O 1
ATOM 2932 N N . ASP A 1 373 ? -6.500 -0.753 23.620 1.00 80.56 373 ASP A N 1
ATOM 2933 C CA . ASP A 1 373 ? -6.589 0.553 22.971 1.00 80.56 373 ASP A CA 1
ATOM 2934 C C . ASP A 1 373 ? -7.464 0.576 21.708 1.00 80.56 373 ASP A C 1
ATOM 2936 O O . ASP A 1 373 ? -7.677 1.656 21.144 1.00 80.56 373 ASP A O 1
ATOM 2940 N N . GLY A 1 374 ? -7.984 -0.584 21.288 1.00 85.00 374 GLY A N 1
ATOM 2941 C CA . GLY A 1 374 ? -8.908 -0.737 20.163 1.00 85.00 374 GLY A CA 1
ATOM 2942 C C . GLY A 1 374 ? -8.252 -0.914 18.790 1.00 85.00 374 GLY A C 1
ATOM 2943 O O . GLY A 1 374 ? -8.944 -0.802 17.784 1.00 85.00 374 GLY A O 1
ATOM 2944 N N . PHE A 1 375 ? -6.951 -1.192 18.712 1.00 88.00 375 PHE A N 1
ATOM 2945 C CA . PHE A 1 375 ? -6.247 -1.371 17.439 1.00 88.00 375 PHE A CA 1
ATOM 2946 C C . PHE A 1 375 ? -6.272 -2.810 16.938 1.00 88.00 375 PHE A C 1
ATOM 2948 O O . PHE A 1 375 ? -6.146 -3.774 17.701 1.00 88.00 375 PHE A O 1
ATOM 2955 N N . ARG A 1 376 ? -6.355 -2.946 15.612 1.00 89.50 376 ARG A N 1
ATOM 2956 C CA . ARG A 1 376 ? -6.035 -4.196 14.917 1.00 89.50 376 ARG A CA 1
ATOM 2957 C C . ARG A 1 376 ? -4.526 -4.332 14.764 1.00 89.50 376 ARG A C 1
ATOM 2959 O O . ARG A 1 376 ? -3.782 -3.350 14.835 1.00 89.50 376 ARG A O 1
ATOM 2966 N N . THR A 1 377 ? -4.057 -5.558 14.579 1.00 88.38 377 THR A N 1
ATOM 2967 C CA . THR A 1 377 ? -2.635 -5.833 14.428 1.00 88.38 377 THR A CA 1
ATOM 2968 C C . THR A 1 377 ? -2.360 -6.841 13.326 1.00 88.38 377 THR A C 1
ATOM 2970 O O . THR A 1 377 ? -2.955 -7.918 13.244 1.00 88.38 377 THR A O 1
ATOM 2973 N N . SER A 1 378 ? -1.367 -6.505 12.518 1.00 89.19 378 SER A N 1
ATOM 2974 C CA . SER A 1 378 ? -0.789 -7.368 11.493 1.00 89.19 378 SER A CA 1
ATOM 2975 C C . SER A 1 378 ? 0.677 -7.648 11.810 1.00 89.19 378 SER A C 1
ATOM 2977 O O . SER A 1 378 ? 1.286 -6.965 12.628 1.00 89.19 378 SER A O 1
ATOM 2979 N N . CYS A 1 379 ? 1.235 -8.686 11.210 1.00 85.75 379 CYS A N 1
ATOM 2980 C CA . CYS A 1 379 ? 2.629 -9.070 11.361 1.00 85.75 379 CYS A CA 1
ATOM 2981 C C . CYS A 1 379 ? 3.283 -9.114 9.985 1.00 85.75 379 CYS A C 1
ATOM 2983 O O . CYS A 1 379 ? 2.861 -9.914 9.150 1.00 85.75 379 CYS A O 1
ATOM 2985 N N . ASN A 1 380 ? 4.330 -8.315 9.783 1.00 79.88 380 ASN A N 1
ATOM 2986 C CA . ASN A 1 380 ? 5.129 -8.351 8.564 1.00 79.88 380 ASN A CA 1
ATOM 2987 C C . ASN A 1 380 ? 6.285 -9.351 8.727 1.00 79.88 380 ASN A C 1
ATOM 2989 O O . ASN A 1 380 ? 7.083 -9.258 9.664 1.00 79.88 380 ASN A O 1
ATOM 2993 N N . GLY A 1 381 ? 6.356 -10.304 7.796 1.00 70.19 381 GLY A N 1
ATOM 2994 C CA . GLY A 1 381 ? 7.521 -11.150 7.564 1.00 70.19 381 GLY A CA 1
ATOM 2995 C C . GLY A 1 381 ? 7.937 -12.021 8.751 1.00 70.19 381 GLY A C 1
ATOM 2996 O O . GLY A 1 381 ? 8.882 -11.707 9.471 1.00 70.19 381 GLY A O 1
ATOM 2997 N N . ILE A 1 382 ? 7.334 -13.204 8.893 1.00 75.12 382 ILE A N 1
ATOM 2998 C CA . ILE A 1 382 ? 7.896 -14.273 9.738 1.00 75.12 382 ILE A CA 1
ATOM 2999 C C . ILE A 1 382 ? 9.239 -14.750 9.164 1.00 75.12 382 ILE A C 1
ATOM 3001 O O . ILE A 1 382 ? 10.181 -15.030 9.911 1.00 75.12 382 ILE A O 1
ATOM 3005 N N . TRP A 1 383 ? 9.328 -14.850 7.836 1.00 73.44 383 TRP A N 1
ATOM 3006 C CA . TRP A 1 383 ? 10.517 -15.288 7.118 1.00 73.44 383 TRP A CA 1
ATOM 3007 C C . TRP A 1 383 ? 10.860 -14.311 5.990 1.00 73.44 383 TRP A C 1
ATOM 3009 O O . TRP A 1 383 ? 9.984 -13.945 5.216 1.00 73.44 383 TRP A O 1
ATOM 3019 N N . PHE A 1 384 ? 12.125 -13.884 5.903 1.00 71.06 384 PHE A N 1
ATOM 3020 C CA . PHE A 1 384 ? 12.560 -12.841 4.966 1.00 71.06 384 PHE A CA 1
ATOM 3021 C C . PHE A 1 384 ? 13.917 -13.168 4.315 1.00 71.06 384 PHE A C 1
ATOM 3023 O O . PHE A 1 384 ? 14.008 -13.981 3.400 1.00 71.06 384 PHE A O 1
ATOM 3030 N N . THR A 1 385 ? 15.007 -12.571 4.797 1.00 66.56 385 THR A N 1
ATOM 3031 C CA . THR A 1 385 ? 16.332 -12.607 4.155 1.00 66.56 385 THR A CA 1
ATOM 3032 C C . THR A 1 385 ? 17.440 -12.599 5.221 1.00 66.56 385 THR A C 1
ATOM 3034 O O . THR A 1 385 ? 17.199 -12.116 6.331 1.00 66.56 385 THR A O 1
ATOM 3037 N N . PRO A 1 386 ? 18.669 -13.104 4.961 1.00 60.28 386 PRO A N 1
ATOM 3038 C CA . PRO A 1 386 ? 19.684 -13.250 6.002 1.00 60.28 386 PRO A CA 1
ATOM 3039 C C . PRO A 1 386 ? 20.331 -11.915 6.392 1.00 60.28 386 PRO A C 1
ATOM 3041 O O . PRO A 1 386 ? 21.126 -11.870 7.330 1.00 60.28 386 PRO A O 1
ATOM 3044 N N . PHE A 1 387 ? 20.011 -10.831 5.678 1.00 60.41 387 PHE A N 1
ATOM 3045 C CA . PHE A 1 387 ? 20.499 -9.484 5.968 1.00 60.41 387 PHE A CA 1
ATOM 3046 C C . PHE A 1 387 ? 19.833 -8.864 7.205 1.00 60.41 387 PHE A C 1
ATOM 3048 O O . PHE A 1 387 ? 20.420 -7.970 7.812 1.00 60.41 387 PHE A O 1
ATOM 3055 N N . HIS A 1 388 ? 18.667 -9.375 7.623 1.00 68.50 388 HIS A N 1
ATOM 3056 C CA . HIS A 1 388 ? 17.931 -8.886 8.790 1.00 68.50 388 HIS A CA 1
ATOM 3057 C C . HIS A 1 388 ? 17.943 -9.941 9.908 1.00 68.50 388 HIS A C 1
ATOM 3059 O O . HIS A 1 388 ? 17.091 -10.832 9.928 1.00 68.50 388 HIS A O 1
ATOM 3065 N N . PRO A 1 389 ? 18.878 -9.863 10.877 1.00 66.31 389 PRO A N 1
ATOM 3066 C CA . PRO A 1 389 ? 19.016 -10.865 11.942 1.00 66.31 389 PRO A CA 1
ATOM 3067 C C . PRO A 1 389 ? 17.804 -10.936 12.886 1.00 66.31 389 PRO A C 1
ATOM 3069 O O . PRO A 1 389 ? 17.680 -11.884 13.655 1.00 66.31 389 PRO A O 1
ATOM 3072 N N . GLN A 1 390 ? 16.917 -9.939 12.835 1.00 66.31 390 GLN A N 1
ATOM 3073 C CA . GLN A 1 390 ? 15.655 -9.902 13.570 1.00 66.31 390 GLN A CA 1
ATOM 3074 C C . GLN A 1 390 ? 14.583 -10.815 12.951 1.00 66.31 390 GLN A C 1
ATOM 3076 O O . GLN A 1 390 ? 13.781 -11.389 13.677 1.00 66.31 390 GLN A O 1
ATOM 3081 N N . VAL A 1 391 ? 14.612 -11.038 11.636 1.00 72.69 391 VAL A N 1
ATOM 3082 C CA . VAL A 1 391 ? 13.697 -11.964 10.943 1.00 72.69 391 VAL A CA 1
ATOM 3083 C C . VAL A 1 391 ? 14.365 -13.306 10.664 1.00 72.69 391 VAL A C 1
ATOM 3085 O O . VAL A 1 391 ? 13.702 -14.330 10.577 1.00 72.69 391 VAL A O 1
ATOM 3088 N N . TYR A 1 392 ? 15.693 -13.326 10.569 1.00 77.94 392 TYR A N 1
ATOM 3089 C CA . TYR A 1 392 ? 16.471 -14.507 10.226 1.00 77.94 392 TYR A CA 1
ATOM 3090 C C . TYR A 1 392 ? 17.246 -15.054 11.437 1.00 77.94 392 TYR A C 1
ATOM 3092 O O . TYR A 1 392 ? 18.265 -14.476 11.834 1.00 77.94 392 TYR A O 1
ATOM 3100 N N . PRO A 1 393 ? 16.839 -16.200 12.014 1.00 79.19 393 PRO A N 1
ATOM 3101 C CA . PRO A 1 393 ? 17.598 -16.827 13.086 1.00 79.19 393 PRO A CA 1
ATOM 3102 C C . PRO A 1 393 ? 18.912 -17.429 12.582 1.00 79.19 393 PRO A C 1
ATOM 3104 O O . PRO A 1 393 ? 18.943 -18.353 11.767 1.00 79.19 393 PRO A O 1
ATOM 3107 N N . SER A 1 394 ? 20.031 -16.965 13.138 1.00 78.12 394 SER A N 1
ATOM 3108 C CA . SER A 1 394 ? 21.368 -17.425 12.731 1.00 78.12 394 SER A CA 1
ATOM 3109 C C . SER A 1 394 ? 21.616 -18.927 12.942 1.00 78.12 394 SER A C 1
ATOM 3111 O O . SER A 1 394 ? 22.471 -19.501 12.266 1.00 78.12 394 SER A O 1
ATOM 3113 N N . PHE A 1 395 ? 20.867 -19.588 13.835 1.00 83.75 395 PHE A N 1
ATOM 3114 C CA . PHE A 1 395 ? 21.016 -21.024 14.104 1.00 83.75 395 PHE A CA 1
ATOM 3115 C C . PHE A 1 395 ? 20.584 -21.913 12.931 1.00 83.75 395 PHE A C 1
ATOM 3117 O O . PHE A 1 395 ? 20.967 -23.078 12.886 1.00 83.75 395 PHE A O 1
ATOM 3124 N N . LEU A 1 396 ? 19.812 -21.380 11.982 1.00 85.81 396 LEU A N 1
ATOM 3125 C CA . LEU A 1 396 ? 19.418 -22.095 10.770 1.00 85.81 396 LEU A CA 1
ATOM 3126 C C . LEU A 1 396 ? 20.593 -22.276 9.788 1.00 85.81 396 LEU A C 1
ATOM 3128 O O . LEU A 1 396 ? 20.518 -23.078 8.857 1.00 85.81 396 LEU A O 1
ATOM 3132 N N . ASN A 1 397 ? 21.698 -21.547 9.982 1.00 83.38 397 ASN A N 1
ATOM 3133 C CA . ASN A 1 397 ? 22.879 -21.648 9.131 1.00 83.38 397 ASN A CA 1
ATOM 3134 C C . ASN A 1 397 ? 23.463 -23.070 9.146 1.00 83.38 397 ASN A C 1
ATOM 3136 O O . ASN A 1 397 ? 23.798 -23.613 10.197 1.00 83.38 397 ASN A O 1
ATOM 3140 N N . GLY A 1 398 ? 23.641 -23.652 7.957 1.00 81.88 398 GLY A N 1
ATOM 3141 C CA . GLY A 1 398 ? 24.199 -24.997 7.784 1.00 81.88 398 GLY A CA 1
ATOM 3142 C C . GLY A 1 398 ? 23.194 -26.141 7.957 1.00 81.88 398 GLY A C 1
ATOM 3143 O O . GLY A 1 398 ? 23.585 -27.301 7.833 1.00 81.88 398 GLY A O 1
ATOM 3144 N N . MET A 1 399 ? 21.917 -25.844 8.215 1.00 89.38 399 MET A N 1
ATOM 3145 C CA . MET A 1 399 ? 20.850 -26.844 8.192 1.00 89.38 399 MET A CA 1
ATOM 3146 C C . MET A 1 399 ? 20.496 -27.259 6.755 1.00 89.38 399 MET A C 1
ATOM 3148 O O . MET A 1 399 ? 20.621 -26.483 5.810 1.00 89.38 399 MET A O 1
ATOM 3152 N N . SER A 1 400 ? 20.031 -28.499 6.595 1.00 90.50 400 SER A N 1
ATOM 3153 C CA . SER A 1 400 ? 19.447 -28.984 5.337 1.00 90.50 400 SER A CA 1
ATOM 3154 C C . SER A 1 400 ? 18.077 -28.353 5.066 1.00 90.50 400 SER A C 1
ATOM 3156 O O . SER A 1 400 ? 17.409 -27.885 5.989 1.00 90.50 400 SER A O 1
ATOM 3158 N N . TYR A 1 401 ? 17.619 -28.408 3.810 1.00 90.56 401 TYR A N 1
ATOM 3159 C CA . TYR A 1 401 ? 16.281 -27.945 3.421 1.00 90.56 401 TYR A CA 1
ATOM 3160 C C . TYR A 1 401 ? 15.170 -28.527 4.312 1.00 90.56 401 TYR A C 1
ATOM 3162 O O . TYR A 1 401 ? 14.371 -27.775 4.860 1.00 90.56 401 TYR A O 1
ATOM 3170 N N . GLU A 1 402 ? 15.163 -29.846 4.536 1.00 95.12 402 GLU A N 1
ATOM 3171 C CA . GLU A 1 402 ? 14.139 -30.507 5.360 1.00 95.12 402 GLU A CA 1
ATOM 3172 C C . GLU A 1 402 ? 14.159 -30.034 6.821 1.00 95.12 402 GLU A C 1
ATOM 3174 O O . GLU A 1 402 ? 13.110 -29.881 7.451 1.00 95.12 402 GLU A O 1
ATOM 3179 N N . GLN A 1 403 ? 15.348 -29.756 7.366 1.00 93.25 403 GLN A N 1
ATOM 3180 C CA . GLN A 1 403 ? 15.489 -29.206 8.715 1.00 93.25 403 GLN A CA 1
ATOM 3181 C C . GLN A 1 403 ? 14.959 -27.773 8.794 1.00 93.25 403 GLN A C 1
ATOM 3183 O O . GLN A 1 403 ? 14.228 -27.463 9.733 1.00 93.25 403 GLN A O 1
ATOM 3188 N N . ILE A 1 404 ? 15.277 -26.928 7.807 1.00 91.38 404 ILE A N 1
ATOM 3189 C CA . ILE A 1 404 ? 14.780 -25.547 7.751 1.00 91.38 404 ILE A CA 1
ATOM 3190 C C . ILE A 1 404 ? 13.261 -25.548 7.592 1.00 91.38 404 ILE A C 1
ATOM 3192 O O . ILE A 1 404 ? 12.579 -24.918 8.390 1.00 91.38 404 ILE A O 1
ATOM 3196 N N . LYS A 1 405 ? 12.714 -26.328 6.653 1.00 93.31 405 LYS A N 1
ATOM 3197 C CA . LYS A 1 405 ? 11.265 -26.466 6.461 1.00 93.31 405 LYS A CA 1
ATOM 3198 C C . LYS A 1 405 ? 10.553 -26.896 7.740 1.00 93.31 405 LYS A C 1
ATOM 3200 O O . LYS A 1 405 ? 9.559 -26.285 8.129 1.00 93.31 405 LYS A O 1
ATOM 3205 N N . THR A 1 406 ? 11.083 -27.910 8.423 1.00 94.19 406 THR A N 1
ATOM 3206 C CA . THR A 1 406 ? 10.535 -28.379 9.703 1.00 94.19 406 THR A CA 1
ATOM 3207 C C . THR A 1 406 ? 10.583 -27.280 10.766 1.00 94.19 406 THR A C 1
ATOM 3209 O O . THR A 1 406 ? 9.605 -27.075 11.485 1.00 94.19 406 THR A O 1
ATOM 3212 N N . ALA A 1 407 ? 11.696 -26.548 10.867 1.00 91.19 407 ALA A N 1
ATOM 3213 C CA . ALA A 1 407 ? 11.834 -25.438 11.803 1.00 91.19 407 ALA A CA 1
ATOM 3214 C C . ALA A 1 407 ? 10.837 -24.305 11.499 1.00 91.19 407 ALA A C 1
ATOM 3216 O O . ALA A 1 407 ? 10.186 -23.829 12.427 1.00 91.19 407 ALA A O 1
ATOM 3217 N N . SER A 1 408 ? 10.652 -23.944 10.225 1.00 90.69 408 SER A N 1
ATOM 3218 C CA . SER A 1 408 ? 9.717 -22.897 9.791 1.00 90.69 408 SER A CA 1
ATOM 3219 C C . SER A 1 408 ? 8.275 -23.263 10.117 1.00 90.69 408 SER A C 1
ATOM 3221 O O . SER A 1 408 ? 7.557 -22.471 10.722 1.00 90.69 408 SER A O 1
ATOM 3223 N N . VAL A 1 409 ? 7.857 -24.492 9.791 1.00 93.94 409 VAL A N 1
ATOM 3224 C CA . VAL A 1 409 ? 6.516 -25.004 10.116 1.00 93.94 409 VAL A CA 1
ATOM 3225 C C . VAL A 1 409 ? 6.271 -24.984 11.624 1.00 93.94 409 VAL A C 1
ATOM 3227 O O . VAL A 1 409 ? 5.217 -24.529 12.073 1.00 93.94 409 VAL A O 1
ATOM 3230 N N . ASN A 1 410 ? 7.244 -25.435 12.421 1.00 91.38 410 ASN A N 1
ATOM 3231 C CA . ASN A 1 410 ? 7.133 -25.427 13.878 1.00 91.38 410 ASN A CA 1
ATOM 3232 C C . ASN A 1 410 ? 7.029 -24.004 14.433 1.00 91.38 410 ASN A C 1
ATOM 3234 O O . ASN A 1 410 ? 6.200 -23.749 15.307 1.00 91.38 410 ASN A O 1
ATOM 3238 N N . TYR A 1 411 ? 7.848 -23.079 13.930 1.00 89.31 411 TYR A N 1
ATOM 3239 C CA . TYR A 1 411 ? 7.821 -21.690 14.365 1.00 89.31 411 TYR A CA 1
ATOM 3240 C C . TYR A 1 411 ? 6.475 -21.029 14.047 1.00 89.31 411 TYR A C 1
ATOM 3242 O O . TYR A 1 411 ? 5.815 -20.548 14.969 1.00 89.31 411 TYR A O 1
ATOM 3250 N N . VAL A 1 412 ? 6.026 -21.097 12.787 1.00 91.38 412 VAL A N 1
ATOM 3251 C CA . VAL A 1 412 ? 4.736 -20.539 12.345 1.00 91.38 412 VAL A CA 1
ATOM 3252 C C . VAL A 1 412 ? 3.584 -21.126 13.161 1.00 91.38 412 VAL A C 1
ATOM 3254 O O . VAL A 1 412 ? 2.753 -20.392 13.691 1.00 91.38 412 VAL A O 1
ATOM 3257 N N . THR A 1 413 ? 3.575 -22.446 13.361 1.00 91.88 413 THR A N 1
ATOM 3258 C CA . THR A 1 413 ? 2.552 -23.109 14.181 1.00 91.88 413 THR A CA 1
ATOM 3259 C C . THR A 1 413 ? 2.515 -22.546 15.603 1.00 91.88 413 THR A C 1
ATOM 3261 O O . THR A 1 413 ? 1.440 -22.283 16.144 1.00 91.88 413 THR A O 1
ATOM 3264 N N . ASN A 1 414 ? 3.678 -22.371 16.234 1.00 87.69 414 ASN A N 1
ATOM 3265 C CA . ASN A 1 414 ? 3.767 -21.922 17.621 1.00 87.69 414 ASN A CA 1
ATOM 3266 C C . ASN A 1 414 ? 3.411 -20.438 17.777 1.00 87.69 414 ASN A C 1
ATOM 3268 O O . ASN A 1 414 ? 2.670 -20.092 18.700 1.00 87.69 414 ASN A O 1
ATOM 3272 N N . VAL A 1 415 ? 3.904 -19.574 16.885 1.00 85.88 415 VAL A N 1
ATOM 3273 C CA . VAL A 1 415 ? 3.663 -18.124 16.944 1.00 85.88 415 VAL A CA 1
ATOM 3274 C C . VAL A 1 415 ? 2.193 -17.805 16.653 1.00 85.88 415 VAL A C 1
ATOM 3276 O O . VAL A 1 415 ? 1.571 -17.077 17.426 1.00 85.88 415 VAL A O 1
ATOM 3279 N N . VAL A 1 416 ? 1.585 -18.454 15.652 1.00 89.69 416 VAL A N 1
ATOM 3280 C CA . VAL A 1 416 ? 0.166 -18.264 15.314 1.00 89.69 416 VAL A CA 1
ATOM 3281 C C . VAL A 1 416 ? -0.746 -18.842 16.399 1.00 89.69 416 VAL A C 1
ATOM 3283 O O . VAL A 1 416 ? -1.687 -18.175 16.816 1.00 89.69 416 VAL A O 1
ATOM 3286 N N . ARG A 1 417 ? -0.456 -20.028 16.961 1.00 87.69 417 ARG A N 1
ATOM 3287 C CA . ARG A 1 417 ? -1.243 -20.558 18.100 1.00 87.69 417 ARG A CA 1
ATOM 3288 C C . ARG A 1 417 ? -1.218 -19.633 19.311 1.00 87.69 417 ARG A C 1
ATOM 3290 O O . ARG A 1 417 ? -2.192 -19.575 20.060 1.00 87.69 417 ARG A O 1
ATOM 3297 N N . ARG A 1 418 ? -0.091 -18.959 19.538 1.00 84.25 418 ARG A N 1
ATOM 3298 C CA . ARG A 1 418 ? 0.100 -18.092 20.699 1.00 84.25 418 ARG A CA 1
ATOM 3299 C C . ARG A 1 418 ? -0.542 -16.722 20.510 1.00 84.25 418 ARG A C 1
ATOM 3301 O O . ARG A 1 418 ? -1.246 -16.273 21.409 1.00 84.25 418 ARG A O 1
ATOM 3308 N N . TYR A 1 419 ? -0.302 -16.077 19.370 1.00 82.69 419 TYR A N 1
ATOM 3309 C CA . TYR A 1 419 ? -0.673 -14.679 19.134 1.00 82.69 419 TYR A CA 1
ATOM 3310 C C . TYR A 1 419 ? -1.811 -14.492 18.128 1.00 82.69 419 TYR A C 1
ATOM 3312 O O . TYR A 1 419 ? -2.279 -13.373 17.967 1.00 82.69 419 TYR A O 1
ATOM 3320 N N . GLY A 1 420 ? -2.313 -15.550 17.486 1.00 84.69 420 GLY A N 1
ATOM 3321 C CA . GLY A 1 420 ? -3.349 -15.462 16.446 1.00 84.69 420 GLY A CA 1
ATOM 3322 C C . GLY A 1 420 ? -4.698 -14.908 16.918 1.00 84.69 420 GLY A C 1
ATOM 3323 O O . GLY A 1 420 ? -5.539 -14.575 16.094 1.00 84.69 420 GLY A O 1
ATOM 3324 N N . ARG A 1 421 ? -4.910 -14.770 18.236 1.00 82.50 421 ARG A N 1
ATOM 3325 C CA . ARG A 1 421 ? -6.051 -14.021 18.793 1.00 82.50 421 ARG A CA 1
ATOM 3326 C C . ARG A 1 421 ? -5.860 -12.501 18.754 1.00 82.50 421 ARG A C 1
ATOM 3328 O O . ARG A 1 421 ? -6.851 -11.784 18.785 1.00 82.50 421 ARG A O 1
ATOM 3335 N N . GLY A 1 422 ? -4.615 -12.025 18.768 1.00 81.06 422 GLY A N 1
ATOM 3336 C CA . GLY A 1 422 ? -4.278 -10.599 18.757 1.00 81.06 422 GLY A CA 1
ATOM 3337 C C . GLY A 1 422 ? -3.752 -10.080 17.431 1.00 81.06 422 GLY A C 1
ATOM 3338 O O . GLY A 1 422 ? -3.961 -8.912 17.138 1.00 81.06 422 GLY A O 1
ATOM 3339 N N . ILE A 1 423 ? -3.151 -10.945 16.617 1.00 87.88 423 ILE A N 1
ATOM 3340 C CA . ILE A 1 423 ? -2.685 -10.616 15.271 1.00 87.88 423 ILE A CA 1
ATOM 3341 C C . ILE A 1 423 ? -3.617 -11.286 14.261 1.00 87.88 423 ILE A C 1
ATOM 3343 O O . ILE A 1 423 ? -3.714 -12.520 14.220 1.00 8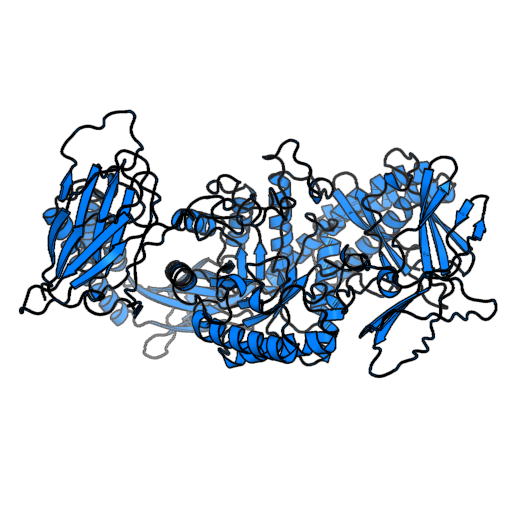7.88 423 ILE A O 1
ATOM 3347 N N . GLN A 1 424 ? -4.297 -10.473 13.454 1.00 85.56 424 GLN A N 1
ATOM 3348 C CA . GLN A 1 424 ? -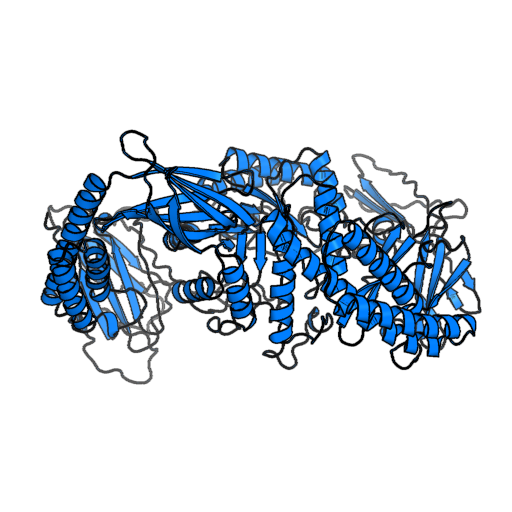5.281 -10.942 12.478 1.00 85.56 424 GLN A CA 1
ATOM 3349 C C . GLN A 1 424 ? -4.618 -11.371 11.166 1.00 85.56 424 GLN A C 1
ATOM 3351 O O . GLN A 1 424 ? -4.985 -12.412 10.628 1.00 85.56 424 GLN A O 1
ATOM 3356 N N . ALA A 1 425 ? -3.618 -10.623 10.691 1.00 89.81 425 ALA A N 1
ATOM 3357 C CA . ALA A 1 425 ? -2.939 -10.864 9.418 1.00 89.81 425 ALA A CA 1
ATOM 3358 C C . ALA A 1 425 ? -1.445 -11.162 9.594 1.00 89.81 425 ALA A C 1
ATOM 3360 O O . ALA A 1 425 ? -0.767 -10.525 10.398 1.00 89.81 425 ALA A O 1
ATOM 3361 N N . TRP A 1 426 ? -0.941 -12.137 8.838 1.00 91.50 426 TRP A N 1
ATOM 3362 C CA . TRP A 1 426 ? 0.406 -12.680 8.979 1.00 91.50 426 TRP A CA 1
ATOM 3363 C C . TRP A 1 426 ? 1.108 -12.792 7.628 1.00 91.50 426 TRP A C 1
ATOM 3365 O O . TRP A 1 426 ? 0.822 -13.709 6.860 1.00 91.50 426 TRP A O 1
ATOM 3375 N N . GLY A 1 427 ? 2.082 -11.924 7.372 1.00 90.75 427 GLY A N 1
ATOM 3376 C CA . GLY A 1 427 ? 3.054 -12.074 6.296 1.00 90.75 427 GLY A CA 1
ATOM 3377 C C . GLY A 1 427 ? 3.995 -13.239 6.589 1.00 90.75 427 GLY A C 1
ATOM 3378 O O . GLY A 1 427 ? 4.987 -13.098 7.301 1.00 90.75 427 GLY A O 1
ATOM 3379 N N . VAL A 1 428 ? 3.683 -14.427 6.076 1.00 89.00 428 VAL A N 1
ATOM 3380 C CA . VAL A 1 428 ? 4.415 -15.657 6.413 1.00 89.00 428 VAL A CA 1
ATOM 3381 C C . VAL A 1 428 ? 5.798 -15.672 5.764 1.00 89.00 428 VAL A C 1
ATOM 3383 O O . VAL A 1 428 ? 6.775 -16.096 6.384 1.00 89.00 428 VAL A O 1
ATOM 3386 N N . VAL A 1 429 ? 5.882 -15.206 4.517 1.00 88.38 429 VAL A N 1
ATOM 3387 C CA . VAL A 1 429 ? 7.122 -15.115 3.743 1.00 88.38 429 VAL A CA 1
ATOM 3388 C C . VAL A 1 429 ? 7.155 -13.773 3.026 1.00 88.38 429 VAL A C 1
ATOM 3390 O O . VAL A 1 429 ? 6.195 -13.433 2.332 1.00 88.38 429 VAL A O 1
ATOM 3393 N N . ASN A 1 430 ? 8.251 -13.039 3.204 1.00 87.75 430 ASN A N 1
ATOM 3394 C CA . ASN A 1 430 ? 8.473 -11.735 2.605 1.00 87.75 430 ASN A CA 1
ATOM 3395 C C . ASN A 1 430 ? 9.411 -11.825 1.396 1.00 87.75 430 ASN A C 1
ATOM 3397 O O . ASN A 1 430 ? 10.515 -12.364 1.490 1.00 87.75 430 ASN A O 1
ATOM 3401 N N . GLU A 1 431 ? 8.938 -11.299 0.272 1.00 85.88 431 GLU A N 1
ATOM 3402 C CA . GLU A 1 431 ? 9.650 -11.101 -0.990 1.00 85.88 431 GLU A CA 1
ATOM 3403 C C . GLU A 1 431 ? 10.362 -12.344 -1.572 1.00 85.88 431 GLU A C 1
ATOM 3405 O O . GLU A 1 431 ? 11.509 -12.279 -2.035 1.00 85.88 431 GLU A O 1
ATOM 3410 N N . PRO A 1 432 ? 9.693 -13.514 -1.610 1.00 84.94 432 PRO A N 1
ATOM 3411 C CA . PRO A 1 432 ? 10.280 -14.748 -2.125 1.00 84.94 432 PRO A CA 1
ATOM 3412 C C . PRO A 1 432 ? 10.583 -14.703 -3.634 1.00 84.94 432 PRO A C 1
ATOM 3414 O O . PRO A 1 432 ? 11.313 -15.560 -4.135 1.00 84.94 432 PRO A O 1
ATOM 3417 N N . ASN A 1 433 ? 10.049 -13.707 -4.354 1.00 82.25 433 ASN A N 1
ATOM 3418 C CA . ASN A 1 433 ? 10.330 -13.449 -5.766 1.00 82.25 433 ASN A CA 1
ATOM 3419 C C . ASN A 1 433 ? 11.765 -12.944 -6.015 1.00 82.25 433 ASN A C 1
ATOM 3421 O O . ASN A 1 433 ? 12.242 -13.001 -7.147 1.00 82.25 433 ASN A O 1
ATOM 3425 N N . PHE A 1 434 ? 12.483 -12.515 -4.969 1.00 74.31 434 PHE A N 1
ATOM 3426 C CA . PHE A 1 434 ? 13.904 -12.166 -5.071 1.00 74.31 434 PHE A CA 1
ATOM 3427 C C . PHE A 1 434 ? 14.778 -12.675 -3.913 1.00 74.31 434 PHE A C 1
ATOM 3429 O O . PHE A 1 434 ? 15.974 -12.921 -4.109 1.00 74.31 434 PHE A O 1
ATOM 3436 N N . ALA A 1 435 ? 14.228 -12.851 -2.708 1.00 75.00 435 ALA A N 1
ATOM 3437 C CA . ALA A 1 435 ? 14.984 -13.248 -1.526 1.00 75.00 435 ALA A CA 1
ATOM 3438 C C . ALA A 1 435 ? 15.116 -14.778 -1.423 1.00 75.00 435 ALA A C 1
ATOM 3440 O O . ALA A 1 435 ? 14.133 -15.511 -1.366 1.00 75.00 435 ALA A O 1
ATOM 3441 N N . ASN A 1 436 ? 16.356 -15.281 -1.358 1.00 76.62 436 ASN A N 1
ATOM 3442 C CA . ASN A 1 436 ? 16.630 -16.709 -1.160 1.00 76.62 436 ASN A CA 1
ATOM 3443 C C . ASN A 1 436 ? 17.975 -16.945 -0.461 1.00 76.62 436 ASN A C 1
ATOM 3445 O O . ASN A 1 436 ? 18.985 -17.291 -1.074 1.00 76.62 436 ASN A O 1
ATOM 3449 N N . ALA A 1 437 ? 17.975 -16.754 0.855 1.00 72.31 437 ALA A N 1
ATOM 3450 C CA . ALA A 1 437 ? 19.155 -16.869 1.713 1.00 72.31 437 ALA A CA 1
ATOM 3451 C C . ALA A 1 437 ? 19.890 -18.220 1.619 1.00 72.31 437 ALA A C 1
ATOM 3453 O O . ALA A 1 437 ? 21.106 -18.288 1.801 1.00 72.31 437 ALA A O 1
ATOM 3454 N N . TYR A 1 438 ? 19.136 -19.298 1.395 1.00 76.56 438 TYR A N 1
ATOM 3455 C CA . TYR A 1 438 ? 19.600 -20.683 1.529 1.00 76.56 438 TYR A CA 1
ATOM 3456 C C . TYR A 1 438 ? 19.787 -21.395 0.203 1.00 76.56 438 TYR A C 1
ATOM 3458 O O . TYR A 1 438 ? 20.027 -22.603 0.173 1.00 76.56 438 TYR A O 1
ATOM 3466 N N . ASN A 1 439 ? 19.681 -20.657 -0.894 1.00 74.62 439 ASN A N 1
ATOM 3467 C CA . ASN A 1 439 ? 19.828 -21.205 -2.220 1.00 74.62 439 ASN A CA 1
ATOM 3468 C C . ASN A 1 439 ? 18.844 -22.351 -2.533 1.00 74.62 439 ASN A C 1
ATOM 3470 O O . ASN A 1 439 ? 19.195 -23.314 -3.220 1.00 74.62 439 ASN A O 1
ATOM 3474 N N . PHE A 1 440 ? 17.602 -22.241 -2.059 1.00 80.56 440 PHE A N 1
ATOM 3475 C CA . PHE A 1 440 ? 16.544 -23.198 -2.371 1.00 80.56 440 PHE A CA 1
ATOM 3476 C C . PHE A 1 440 ? 16.202 -23.192 -3.860 1.00 80.56 440 PHE A C 1
ATOM 3478 O O . PHE A 1 440 ? 16.174 -22.148 -4.508 1.00 80.56 440 PHE A O 1
ATOM 3485 N N . THR A 1 441 ? 15.931 -24.368 -4.416 1.00 80.00 441 THR A N 1
ATOM 3486 C CA . THR A 1 441 ? 15.315 -24.467 -5.747 1.00 80.00 441 THR A CA 1
ATOM 3487 C C . THR A 1 441 ? 13.940 -23.779 -5.757 1.00 80.00 441 THR A C 1
ATOM 3489 O O . THR A 1 441 ? 13.321 -23.679 -4.694 1.00 80.00 441 THR A O 1
ATOM 3492 N N . PRO A 1 442 ? 13.443 -23.314 -6.920 1.00 81.94 442 PRO A N 1
ATOM 3493 C CA . PRO A 1 442 ? 12.090 -22.767 -7.026 1.00 81.94 442 PRO A CA 1
ATOM 3494 C C . PRO A 1 442 ? 11.031 -23.675 -6.387 1.00 81.94 442 PRO A C 1
ATOM 3496 O O . PRO A 1 442 ? 10.246 -23.221 -5.561 1.00 81.94 442 PRO A O 1
ATOM 3499 N N . GLU A 1 443 ? 11.083 -24.982 -6.652 1.00 87.56 443 GLU A N 1
ATOM 3500 C CA . GLU A 1 443 ? 10.144 -25.959 -6.095 1.00 87.56 443 GLU A CA 1
ATOM 3501 C C . GLU A 1 443 ? 10.263 -26.077 -4.570 1.00 87.56 443 GLU A C 1
ATOM 3503 O O . GLU A 1 443 ? 9.253 -26.158 -3.876 1.00 87.56 443 GLU A O 1
ATOM 3508 N N . GLN A 1 444 ? 11.485 -26.055 -4.028 1.00 90.12 444 GLN A N 1
ATOM 3509 C CA . GLN A 1 444 ? 11.709 -26.052 -2.579 1.00 90.12 444 GLN A CA 1
ATOM 3510 C C . GLN A 1 444 ? 11.136 -24.801 -1.910 1.00 90.12 444 GLN A C 1
ATOM 3512 O O . GLN A 1 444 ? 10.595 -24.909 -0.807 1.00 90.12 444 GLN A O 1
ATOM 3517 N N . MET A 1 445 ? 11.258 -23.639 -2.559 1.00 89.44 445 MET A N 1
ATOM 3518 C CA . MET A 1 445 ? 10.716 -22.376 -2.063 1.00 89.44 445 MET A CA 1
ATOM 3519 C C . MET A 1 445 ? 9.185 -22.393 -2.061 1.00 89.44 445 MET A C 1
ATOM 3521 O O . MET A 1 445 ? 8.578 -22.117 -1.028 1.00 89.44 445 MET A O 1
ATOM 3525 N N . LEU A 1 446 ? 8.565 -22.800 -3.175 1.00 93.38 446 LEU A N 1
ATOM 3526 C CA . LEU A 1 446 ? 7.110 -22.937 -3.291 1.00 93.38 446 LEU A CA 1
ATOM 3527 C C . LEU A 1 446 ? 6.552 -23.930 -2.262 1.00 93.38 446 LEU A C 1
ATOM 3529 O O . LEU A 1 446 ? 5.584 -23.631 -1.566 1.00 93.38 446 LEU A O 1
ATOM 3533 N N . GLU A 1 447 ? 7.204 -25.081 -2.089 1.00 95.94 447 GLU A N 1
ATOM 3534 C CA . GLU A 1 447 ? 6.803 -26.078 -1.095 1.00 95.94 447 GLU A CA 1
ATOM 3535 C C . GLU A 1 447 ? 6.962 -25.578 0.348 1.00 95.94 447 GLU A C 1
ATOM 3537 O O . GLU A 1 447 ? 6.165 -25.928 1.220 1.00 95.94 447 GLU A O 1
ATOM 3542 N N . LEU A 1 448 ? 7.979 -24.759 0.621 1.00 93.25 448 LEU A N 1
ATOM 3543 C CA . LEU A 1 448 ? 8.164 -24.156 1.936 1.00 93.25 448 LEU A CA 1
ATOM 3544 C C . LEU A 1 448 ? 7.058 -23.142 2.241 1.00 93.25 448 LEU A C 1
ATOM 3546 O O . LEU A 1 448 ? 6.477 -23.216 3.320 1.00 93.25 448 LEU A O 1
ATOM 3550 N N . ILE A 1 449 ? 6.728 -22.265 1.284 1.00 94.81 449 ILE A N 1
ATOM 3551 C CA . ILE A 1 449 ? 5.613 -21.312 1.396 1.00 94.81 449 ILE A CA 1
ATOM 3552 C C . ILE A 1 449 ? 4.293 -22.063 1.610 1.00 94.81 449 ILE A C 1
ATOM 3554 O O . ILE A 1 449 ? 3.541 -21.743 2.528 1.00 94.81 449 ILE A O 1
ATOM 3558 N N . ARG A 1 450 ? 4.022 -23.104 0.809 1.00 97.25 450 ARG A N 1
ATOM 3559 C CA . ARG A 1 450 ? 2.822 -23.939 0.957 1.00 97.25 450 ARG A CA 1
ATOM 3560 C C . ARG A 1 450 ? 2.722 -24.513 2.371 1.00 97.25 450 ARG A C 1
ATOM 3562 O O . ARG A 1 450 ? 1.693 -24.371 3.027 1.00 97.25 450 ARG A O 1
ATOM 3569 N N . ALA A 1 451 ? 3.805 -25.126 2.852 1.00 97.00 451 ALA A N 1
ATOM 3570 C CA . ALA A 1 451 ? 3.840 -25.769 4.159 1.00 97.00 451 ALA A CA 1
ATOM 3571 C C . ALA A 1 451 ? 3.657 -24.776 5.319 1.00 97.00 451 ALA A C 1
ATOM 3573 O O . ALA A 1 451 ? 2.999 -25.111 6.302 1.00 97.00 451 ALA A O 1
ATOM 3574 N N . THR A 1 452 ? 4.218 -23.567 5.234 1.00 94.44 452 THR A N 1
ATOM 3575 C CA . THR A 1 452 ? 4.078 -22.556 6.292 1.00 94.44 452 THR A CA 1
ATOM 3576 C C . THR A 1 452 ? 2.697 -21.900 6.292 1.00 94.44 452 THR A C 1
ATOM 3578 O O . THR A 1 452 ? 2.127 -21.731 7.369 1.00 94.44 452 THR A O 1
ATOM 3581 N N . VAL A 1 453 ? 2.112 -21.616 5.122 1.00 96.44 453 VAL A N 1
ATOM 3582 C CA . VAL A 1 453 ? 0.721 -21.134 5.004 1.00 96.44 453 VAL A CA 1
ATOM 3583 C C . VAL A 1 453 ? -0.259 -22.162 5.582 1.00 96.44 453 VAL A C 1
ATOM 3585 O O . VAL A 1 453 ? -1.087 -21.823 6.430 1.00 96.44 453 VAL A O 1
ATOM 3588 N N . GLU A 1 454 ? -0.128 -23.439 5.206 1.00 96.88 454 GLU A N 1
ATOM 3589 C CA . GLU A 1 454 ? -0.959 -24.525 5.747 1.00 96.88 454 GLU A CA 1
ATOM 3590 C C . GLU A 1 454 ? -0.788 -24.682 7.266 1.00 96.88 454 GLU A C 1
ATOM 3592 O O . GLU A 1 454 ? -1.768 -24.887 7.984 1.00 96.88 454 GLU A O 1
ATOM 3597 N N . ALA A 1 455 ? 0.442 -24.552 7.775 1.00 96.12 455 ALA A N 1
ATOM 3598 C CA . ALA A 1 455 ? 0.729 -24.629 9.204 1.00 96.12 455 ALA A CA 1
ATOM 3599 C C . ALA A 1 455 ? 0.065 -23.493 9.996 1.00 96.12 455 ALA A C 1
ATOM 3601 O O . ALA A 1 455 ? -0.523 -23.746 11.050 1.00 96.12 455 ALA A O 1
ATOM 3602 N N . GLY A 1 456 ? 0.123 -22.261 9.484 1.00 94.69 456 GLY A N 1
ATOM 3603 C CA . GLY A 1 456 ? -0.540 -21.106 10.086 1.00 94.69 456 GLY A CA 1
ATOM 3604 C C . GLY A 1 456 ? -2.060 -21.269 10.115 1.00 94.69 456 GLY A C 1
ATOM 3605 O O . GLY A 1 456 ? -2.674 -21.138 11.175 1.00 94.69 456 GLY A O 1
ATOM 3606 N N . LYS A 1 457 ? -2.663 -21.698 8.998 1.00 95.75 457 LYS A N 1
ATOM 3607 C CA . LYS A 1 457 ? -4.101 -22.003 8.936 1.00 95.75 457 LYS A CA 1
ATOM 3608 C C . LYS A 1 457 ? -4.526 -23.124 9.881 1.00 95.75 457 LYS A C 1
ATOM 3610 O O . LYS A 1 457 ? -5.561 -23.025 10.535 1.00 95.75 457 LYS A O 1
ATOM 3615 N N . ALA A 1 458 ? -3.730 -24.187 9.989 1.00 96.56 458 ALA A N 1
ATOM 3616 C CA . ALA A 1 458 ? -3.999 -25.281 10.921 1.00 96.56 458 ALA A CA 1
ATOM 3617 C C . ALA A 1 458 ? -3.816 -24.865 12.393 1.00 96.56 458 ALA A C 1
ATOM 3619 O O . ALA A 1 458 ? -4.418 -25.461 13.289 1.00 96.56 458 ALA A O 1
ATOM 3620 N N . ALA A 1 459 ? -2.968 -23.870 12.660 1.00 95.12 459 ALA A N 1
ATOM 3621 C CA . ALA A 1 459 ? -2.751 -23.304 13.984 1.00 95.12 459 ALA A CA 1
ATOM 3622 C C . ALA A 1 459 ? -3.914 -22.412 14.440 1.00 95.12 459 ALA A C 1
ATOM 3624 O O . ALA A 1 459 ? -4.339 -22.537 15.591 1.00 95.12 459 ALA A O 1
ATOM 3625 N N . ASN A 1 460 ? -4.420 -21.549 13.555 1.00 94.56 460 ASN A N 1
ATOM 3626 C CA . ASN A 1 460 ? -5.610 -20.735 13.779 1.00 94.56 460 ASN A CA 1
ATOM 3627 C C . ASN A 1 460 ? -6.320 -20.424 12.443 1.00 94.56 460 ASN A C 1
ATOM 3629 O O . ASN A 1 460 ? -5.815 -19.596 11.684 1.00 94.56 460 ASN A O 1
ATOM 3633 N N . PRO A 1 461 ? -7.491 -21.026 12.159 1.00 93.44 461 PRO A N 1
ATOM 3634 C CA . PRO A 1 461 ? -8.214 -20.802 10.902 1.00 93.44 461 PRO A CA 1
ATOM 3635 C C . PRO A 1 461 ? -8.640 -19.346 10.659 1.00 93.44 461 PRO A C 1
ATOM 3637 O O . PRO A 1 461 ? -8.713 -18.929 9.502 1.00 93.44 461 PRO A O 1
ATOM 3640 N N . GLU A 1 462 ? -8.876 -18.592 11.740 1.00 91.25 462 GLU A N 1
ATOM 3641 C CA . GLU A 1 462 ? -9.296 -17.181 11.721 1.00 91.25 462 GLU A CA 1
ATOM 3642 C C . GLU A 1 462 ? -8.153 -16.217 11.369 1.00 91.25 462 GLU A C 1
ATOM 3644 O O . GLU A 1 462 ? -8.394 -15.065 11.021 1.00 91.25 462 GLU A O 1
ATOM 3649 N N . SER A 1 463 ? -6.895 -16.656 11.477 1.00 90.69 463 SER A N 1
ATOM 3650 C CA . SER A 1 463 ? -5.753 -15.824 11.102 1.00 90.69 463 SER A CA 1
ATOM 3651 C C . SER A 1 463 ? -5.572 -15.829 9.581 1.00 90.69 463 SER A C 1
ATOM 3653 O O . SER A 1 463 ? -5.516 -16.888 8.949 1.00 90.69 463 SER A O 1
ATOM 3655 N N . GLN A 1 464 ? -5.445 -14.639 9.000 1.00 92.12 464 GLN A N 1
ATOM 3656 C CA . GLN A 1 464 ? -5.161 -14.447 7.583 1.00 92.12 464 GLN A CA 1
ATOM 3657 C C . GLN A 1 464 ? -3.678 -14.693 7.313 1.00 92.12 464 GLN A C 1
ATOM 3659 O O . GLN A 1 464 ? -2.815 -14.018 7.875 1.00 92.12 464 GLN A O 1
ATOM 3664 N N . MET A 1 465 ? -3.378 -15.668 6.464 1.00 94.69 465 MET A N 1
ATOM 3665 C CA . MET A 1 465 ? -2.029 -16.001 6.024 1.00 94.69 465 MET A CA 1
ATOM 3666 C C . MET A 1 465 ? -1.747 -15.315 4.695 1.00 94.69 465 MET A C 1
ATOM 3668 O O . MET A 1 465 ? -2.424 -15.573 3.701 1.00 94.69 465 MET A O 1
ATOM 3672 N N . GLN A 1 466 ? -0.724 -14.471 4.679 1.00 94.69 466 GLN A N 1
ATOM 3673 C CA . GLN A 1 466 ? -0.325 -13.678 3.529 1.00 94.69 466 GLN A CA 1
ATOM 3674 C C . GLN A 1 466 ? 1.073 -14.072 3.052 1.00 94.69 466 GLN A C 1
ATOM 3676 O O . GLN A 1 466 ? 1.929 -14.499 3.834 1.00 94.69 466 GLN A O 1
ATOM 3681 N N . VAL A 1 467 ? 1.311 -13.905 1.755 1.00 94.69 467 VAL A N 1
ATOM 3682 C CA . VAL A 1 467 ? 2.654 -13.935 1.165 1.00 94.69 467 VAL A CA 1
ATOM 3683 C C . VAL A 1 467 ? 2.899 -12.574 0.547 1.00 94.69 467 VAL A C 1
ATOM 3685 O O . VAL A 1 467 ? 2.053 -12.087 -0.200 1.00 94.69 467 VAL A O 1
ATOM 3688 N N . ILE A 1 468 ? 4.027 -11.958 0.880 1.00 92.94 468 ILE A N 1
ATOM 3689 C CA . ILE A 1 468 ? 4.328 -10.587 0.479 1.00 92.94 468 ILE A CA 1
ATOM 3690 C C . ILE A 1 468 ? 5.293 -10.632 -0.704 1.00 92.94 468 ILE A C 1
ATOM 3692 O O . ILE A 1 468 ? 6.317 -11.306 -0.636 1.00 92.94 468 ILE A O 1
ATOM 3696 N N . LEU A 1 469 ? 4.965 -9.934 -1.785 1.00 91.56 469 LEU A N 1
ATOM 3697 C CA . LEU A 1 469 ? 5.748 -9.847 -3.012 1.00 91.56 469 LEU A CA 1
ATOM 3698 C C . LEU A 1 469 ? 6.231 -8.411 -3.217 1.00 91.56 469 LEU A C 1
ATOM 3700 O O . LEU A 1 469 ? 5.464 -7.451 -3.104 1.00 91.56 469 LEU A O 1
ATOM 3704 N N . GLY A 1 470 ? 7.513 -8.265 -3.537 1.00 87.00 470 GLY A N 1
ATOM 3705 C CA . GLY A 1 470 ? 8.128 -6.954 -3.699 1.00 87.00 470 GLY A CA 1
ATOM 3706 C C . GLY A 1 470 ? 8.017 -6.437 -5.127 1.00 87.00 470 GLY A C 1
ATOM 3707 O O . GLY A 1 470 ? 8.234 -7.196 -6.071 1.00 87.00 470 GLY A O 1
ATOM 3708 N N . ALA A 1 471 ? 7.734 -5.145 -5.296 1.00 83.69 471 ALA A N 1
ATOM 3709 C CA . ALA A 1 471 ? 7.789 -4.439 -6.575 1.00 83.69 471 ALA A CA 1
ATOM 3710 C C . ALA A 1 471 ? 6.927 -5.080 -7.699 1.00 83.69 471 ALA A C 1
ATOM 3712 O O . ALA A 1 471 ? 7.443 -5.819 -8.543 1.00 83.69 471 ALA A O 1
ATOM 3713 N N . PRO A 1 472 ? 5.610 -4.799 -7.742 1.00 89.38 472 PRO A N 1
ATOM 3714 C CA . PRO A 1 472 ? 4.641 -5.516 -8.585 1.00 89.38 472 PRO A CA 1
ATOM 3715 C C . PRO A 1 472 ? 4.783 -5.308 -10.105 1.00 89.38 472 PRO A C 1
ATOM 3717 O O . PRO A 1 472 ? 4.098 -5.950 -10.891 1.00 89.38 472 PRO A O 1
ATOM 3720 N N . GLY A 1 473 ? 5.674 -4.432 -10.557 1.00 88.88 473 GLY A N 1
ATOM 3721 C CA . GLY A 1 473 ? 5.988 -4.261 -11.974 1.00 88.88 473 GLY A CA 1
ATOM 3722 C C . GLY A 1 473 ? 7.002 -3.147 -12.186 1.00 88.88 473 GLY A C 1
ATOM 3723 O O . GLY A 1 473 ? 7.348 -2.442 -11.236 1.00 88.88 473 GLY A O 1
ATOM 3724 N N . LEU A 1 474 ? 7.498 -2.984 -13.414 1.00 86.50 474 LEU A N 1
ATOM 3725 C CA . LEU A 1 474 ? 8.442 -1.911 -13.776 1.00 86.50 474 LEU A CA 1
ATOM 3726 C C . LEU A 1 474 ? 9.585 -1.713 -12.759 1.00 86.50 474 LEU A C 1
ATOM 3728 O O . LEU A 1 474 ? 9.944 -0.585 -12.415 1.00 86.50 474 LEU A O 1
ATOM 3732 N N . SER A 1 475 ? 10.119 -2.810 -12.220 1.00 71.88 475 SER A N 1
ATOM 3733 C CA . SER A 1 475 ? 11.021 -2.760 -11.076 1.00 71.88 475 SER A CA 1
ATOM 3734 C C . SER A 1 475 ? 12.474 -3.020 -11.456 1.00 71.88 475 SER A C 1
ATOM 3736 O O . SER A 1 475 ? 12.811 -3.790 -12.352 1.00 71.88 475 SER A O 1
ATOM 3738 N N . TRP A 1 476 ? 13.366 -2.361 -10.720 1.00 55.12 476 TRP A N 1
ATOM 3739 C CA . TRP A 1 476 ? 14.816 -2.397 -10.919 1.00 55.12 476 TRP A CA 1
ATOM 3740 C C . TRP A 1 476 ? 15.445 -3.763 -10.543 1.00 55.12 476 TRP A C 1
ATOM 3742 O O . TRP A 1 476 ? 16.609 -4.032 -10.851 1.00 55.12 476 TRP A O 1
ATOM 3752 N N . GLY A 1 477 ? 14.670 -4.645 -9.895 1.00 49.94 477 GLY A N 1
ATOM 3753 C CA . GLY A 1 477 ? 15.106 -5.941 -9.368 1.00 49.94 477 GLY A CA 1
ATOM 3754 C C . GLY A 1 477 ? 15.253 -7.054 -10.404 1.00 49.94 477 GLY A C 1
ATOM 3755 O O . GLY A 1 477 ? 15.908 -8.056 -10.119 1.00 49.94 477 GLY A O 1
ATOM 3756 N N . GLU A 1 478 ? 14.730 -6.883 -11.618 1.00 51.25 478 GLU A N 1
ATOM 3757 C CA . GLU A 1 478 ? 14.802 -7.917 -12.658 1.00 51.25 478 GLU A CA 1
ATOM 3758 C C . GLU A 1 478 ? 16.199 -8.059 -13.302 1.00 51.25 478 GLU A C 1
ATOM 3760 O O . GLU A 1 478 ? 16.427 -8.953 -14.111 1.00 51.25 478 GLU A O 1
ATOM 3765 N N . LEU A 1 479 ? 17.162 -7.189 -12.955 1.00 42.53 479 LEU A N 1
ATOM 3766 C CA . LEU A 1 479 ? 18.376 -6.981 -13.761 1.00 42.53 479 LEU A CA 1
ATOM 3767 C C . LEU A 1 479 ? 19.703 -6.953 -12.976 1.00 42.53 479 LEU A C 1
ATOM 3769 O O . LEU A 1 479 ? 20.694 -6.436 -13.490 1.00 42.53 479 LEU A O 1
ATOM 3773 N N . GLN A 1 480 ? 19.790 -7.532 -11.769 1.00 44.09 480 GLN A N 1
ATOM 3774 C CA . GLN A 1 480 ? 21.098 -7.744 -11.101 1.00 44.09 480 GLN A CA 1
ATOM 3775 C C . GLN A 1 480 ? 21.417 -9.224 -10.829 1.00 44.09 480 GLN A C 1
ATOM 3777 O O . GLN A 1 480 ? 21.577 -9.626 -9.672 1.00 44.09 480 GLN A O 1
ATOM 3782 N N . PRO A 1 481 ? 21.593 -10.036 -11.895 1.00 41.12 481 PRO A N 1
ATOM 3783 C CA . PRO A 1 481 ? 22.041 -11.424 -11.776 1.00 41.12 481 PRO A CA 1
ATOM 3784 C C . PRO A 1 481 ? 23.449 -11.565 -11.168 1.00 41.12 481 PRO A C 1
ATOM 3786 O O . PRO A 1 481 ? 23.825 -12.662 -10.769 1.00 41.12 481 PRO A O 1
ATOM 3789 N N . ASP A 1 482 ? 24.229 -10.480 -11.073 1.00 40.09 482 ASP A N 1
ATOM 3790 C CA . ASP A 1 482 ? 25.555 -10.446 -10.441 1.00 40.09 482 ASP A CA 1
ATOM 3791 C C . ASP A 1 482 ? 25.528 -10.119 -8.938 1.00 40.09 482 ASP A C 1
ATOM 3793 O O . ASP A 1 482 ? 26.583 -10.073 -8.308 1.00 40.09 482 ASP A O 1
ATOM 3797 N N . LYS A 1 483 ? 24.350 -9.855 -8.354 1.00 38.47 483 LYS A N 1
ATOM 3798 C CA . LYS A 1 483 ? 24.209 -9.579 -6.912 1.00 38.47 483 LYS A CA 1
ATOM 3799 C C . LYS A 1 483 ? 23.166 -10.425 -6.213 1.00 38.47 483 LYS A C 1
ATOM 3801 O O . LYS A 1 483 ? 23.265 -10.613 -4.999 1.00 38.47 483 LYS A O 1
ATOM 3806 N N . THR A 1 484 ? 22.186 -10.960 -6.935 1.00 43.84 484 THR A N 1
ATOM 3807 C CA . THR A 1 484 ? 21.280 -11.949 -6.363 1.00 43.84 484 THR A CA 1
ATOM 3808 C C . THR A 1 484 ? 21.974 -13.303 -6.400 1.00 43.84 484 THR A C 1
ATOM 3810 O O . THR A 1 484 ? 21.897 -14.044 -7.373 1.00 43.84 484 THR A O 1
ATOM 3813 N N . SER A 1 485 ? 22.599 -13.680 -5.288 1.00 41.75 485 SER A N 1
ATOM 3814 C CA . SER A 1 485 ? 23.060 -15.044 -4.999 1.00 41.75 485 SER A CA 1
ATOM 3815 C C . SER A 1 485 ? 21.955 -16.115 -5.063 1.00 41.75 485 SER A C 1
ATOM 3817 O O . SER A 1 485 ? 22.214 -17.265 -4.726 1.00 41.75 485 SER A O 1
ATOM 3819 N N . SER A 1 486 ? 20.725 -15.740 -5.437 1.00 48.38 486 SER A N 1
ATOM 3820 C CA . SER A 1 486 ? 19.513 -16.545 -5.382 1.00 48.38 486 SER A CA 1
ATOM 3821 C C . SER A 1 486 ? 19.393 -17.478 -6.597 1.00 48.38 486 SER A C 1
ATOM 3823 O O . SER A 1 486 ? 19.281 -17.017 -7.732 1.00 48.38 486 SER A O 1
ATOM 3825 N N . PRO A 1 487 ? 19.317 -18.800 -6.392 1.00 46.28 487 PRO A N 1
ATOM 3826 C CA . PRO A 1 487 ? 19.055 -19.777 -7.443 1.00 46.28 487 PRO A CA 1
ATOM 3827 C C . PRO A 1 487 ? 17.652 -19.729 -8.059 1.00 46.28 487 PRO A C 1
ATOM 3829 O O . PRO A 1 487 ? 17.404 -20.487 -9.001 1.00 46.28 487 PRO A O 1
ATOM 3832 N N . ILE A 1 488 ? 16.751 -18.891 -7.540 1.00 49.56 488 ILE A N 1
ATOM 3833 C CA . ILE A 1 488 ? 15.421 -18.668 -8.124 1.00 49.56 488 ILE A CA 1
ATOM 3834 C C . ILE A 1 488 ? 15.523 -17.754 -9.360 1.00 49.56 488 ILE A C 1
ATOM 3836 O O . ILE A 1 488 ? 14.700 -17.875 -10.260 1.00 49.56 488 ILE A O 1
ATOM 3840 N N . GLY A 1 489 ? 16.583 -16.936 -9.466 1.00 54.09 489 GLY A N 1
ATOM 3841 C CA . GLY A 1 489 ? 16.639 -15.830 -10.428 1.00 54.09 489 GLY A CA 1
ATOM 3842 C C . GLY A 1 489 ? 15.684 -14.701 -10.025 1.00 54.09 489 GLY A C 1
ATOM 3843 O O . GLY A 1 489 ? 14.815 -14.897 -9.177 1.00 54.09 489 GLY A O 1
ATOM 3844 N N . SER A 1 490 ? 15.860 -13.509 -10.593 1.00 62.19 490 SER A N 1
ATOM 3845 C CA . SER A 1 490 ? 14.863 -12.447 -10.447 1.00 62.19 490 SER A CA 1
ATOM 3846 C C . SER A 1 490 ? 13.690 -12.743 -11.378 1.00 62.19 490 SER A C 1
ATOM 3848 O O . SER A 1 490 ? 13.870 -12.818 -12.591 1.00 62.19 490 SER A O 1
ATOM 3850 N N . ILE A 1 491 ? 12.506 -12.926 -10.808 1.00 78.50 491 ILE A N 1
ATOM 3851 C CA . ILE A 1 491 ? 11.240 -13.110 -11.521 1.00 78.50 491 ILE A CA 1
ATOM 3852 C C . ILE A 1 491 ? 10.271 -12.030 -11.052 1.00 78.50 491 ILE A C 1
ATOM 3854 O O . ILE A 1 491 ? 10.300 -11.638 -9.880 1.00 78.50 491 ILE A O 1
ATOM 3858 N N . SER A 1 492 ? 9.425 -11.535 -11.953 1.00 86.06 492 SER A N 1
ATOM 3859 C CA . SER A 1 492 ? 8.444 -10.526 -11.573 1.00 86.06 492 SER A CA 1
ATOM 3860 C C . SER A 1 492 ? 7.465 -11.066 -10.527 1.00 86.06 492 SER A C 1
ATOM 3862 O O . SER A 1 492 ? 7.165 -12.263 -10.466 1.00 86.06 492 SER A O 1
ATOM 3864 N N . SER A 1 493 ? 6.931 -10.175 -9.696 1.00 90.25 493 SER A N 1
ATOM 3865 C CA . SER A 1 493 ? 5.924 -10.541 -8.695 1.00 90.25 493 SER A CA 1
ATOM 3866 C C . SER A 1 493 ? 4.674 -11.153 -9.323 1.00 90.25 493 SER A C 1
ATOM 3868 O O . SER A 1 493 ? 4.093 -12.071 -8.753 1.00 90.25 493 SER A O 1
ATOM 3870 N N . TYR A 1 494 ? 4.273 -10.686 -10.507 1.00 93.44 494 TYR A N 1
ATOM 3871 C CA . TYR A 1 494 ? 3.137 -11.242 -11.239 1.00 93.44 494 TYR A CA 1
ATOM 3872 C C . TYR A 1 494 ? 3.398 -12.698 -11.651 1.00 93.44 494 TYR A C 1
ATOM 3874 O O . TYR A 1 494 ? 2.590 -13.585 -11.365 1.00 93.44 494 TYR A O 1
ATOM 3882 N N . ASP A 1 495 ? 4.548 -12.967 -12.278 1.00 91.19 495 ASP A N 1
ATOM 3883 C CA . ASP A 1 495 ? 4.885 -14.312 -12.748 1.00 91.19 495 ASP A CA 1
ATOM 3884 C C . ASP A 1 495 ? 5.120 -15.270 -11.565 1.00 91.19 495 ASP A C 1
ATOM 3886 O O . ASP A 1 495 ? 4.730 -16.439 -11.623 1.00 91.19 495 ASP A O 1
ATOM 3890 N N . TYR A 1 496 ? 5.694 -14.777 -10.461 1.00 91.50 496 TYR A N 1
ATOM 3891 C CA . TYR A 1 496 ? 5.861 -15.554 -9.231 1.00 91.50 496 TYR A CA 1
ATOM 3892 C C . TYR A 1 496 ? 4.520 -15.897 -8.575 1.00 91.50 496 TYR A C 1
ATOM 3894 O O . TYR A 1 496 ? 4.300 -17.051 -8.204 1.00 91.50 496 TYR A O 1
ATOM 3902 N N . LEU A 1 497 ? 3.595 -14.933 -8.479 1.00 95.44 497 LEU A N 1
ATOM 3903 C CA . LEU A 1 497 ? 2.245 -15.174 -7.967 1.00 95.44 497 LEU A CA 1
ATOM 3904 C C . LEU A 1 497 ? 1.532 -16.249 -8.791 1.00 95.44 497 LEU A C 1
ATOM 3906 O O . LEU A 1 497 ? 0.955 -17.179 -8.228 1.00 95.44 497 LEU A O 1
ATOM 3910 N N . ARG A 1 498 ? 1.634 -16.181 -10.122 1.00 95.56 498 ARG A N 1
ATOM 3911 C CA . ARG A 1 498 ? 1.076 -17.212 -11.002 1.00 95.56 498 ARG A CA 1
ATOM 3912 C C . ARG A 1 498 ? 1.647 -18.596 -10.689 1.00 95.56 498 ARG A C 1
ATOM 3914 O O . ARG A 1 498 ? 0.878 -19.532 -10.491 1.00 95.56 498 ARG A O 1
ATOM 3921 N N . GLN A 1 499 ? 2.971 -18.716 -10.557 1.00 94.12 499 GLN A N 1
ATOM 3922 C CA . GLN A 1 499 ? 3.614 -19.982 -10.180 1.00 94.12 499 GLN A CA 1
ATOM 3923 C C . GLN A 1 499 ? 3.148 -20.495 -8.816 1.00 94.12 499 GLN A C 1
ATOM 3925 O O . GLN A 1 499 ? 2.929 -21.694 -8.656 1.00 94.12 499 GLN A O 1
ATOM 3930 N N . MET A 1 500 ? 2.973 -19.608 -7.834 1.00 95.62 500 MET A N 1
ATOM 3931 C CA . MET A 1 500 ? 2.464 -19.982 -6.515 1.00 95.62 500 MET A CA 1
ATOM 3932 C C . MET A 1 500 ? 1.051 -20.567 -6.582 1.00 95.62 500 MET A C 1
ATOM 3934 O O . MET A 1 500 ? 0.789 -21.614 -5.981 1.00 95.62 500 MET A O 1
ATOM 3938 N N . LEU A 1 501 ? 0.150 -19.904 -7.310 1.00 96.50 501 LEU A N 1
ATOM 3939 C CA . LEU A 1 501 ? -1.235 -20.346 -7.466 1.00 96.50 501 LEU A CA 1
ATOM 3940 C C . LEU A 1 501 ? -1.313 -21.660 -8.255 1.00 96.50 501 LEU A C 1
ATOM 3942 O O . LEU A 1 501 ? -2.006 -22.583 -7.824 1.00 96.50 501 LEU A O 1
ATOM 3946 N N . ASP A 1 502 ? -0.533 -21.795 -9.332 1.00 96.69 502 ASP A N 1
ATOM 3947 C CA . ASP A 1 502 ? -0.429 -23.031 -10.121 1.00 96.69 502 ASP A CA 1
ATOM 3948 C C . ASP A 1 502 ? 0.133 -24.203 -9.293 1.00 96.69 502 ASP A C 1
ATOM 3950 O O . ASP A 1 502 ? -0.273 -25.354 -9.475 1.00 96.69 502 ASP A O 1
ATOM 3954 N N . TYR A 1 503 ? 1.027 -23.925 -8.336 1.00 97.44 503 TYR A N 1
ATOM 3955 C CA . TYR A 1 503 ? 1.543 -24.911 -7.377 1.00 97.44 503 TYR A CA 1
ATOM 3956 C C . TYR A 1 503 ? 0.513 -25.309 -6.299 1.00 97.44 503 TYR A C 1
ATOM 3958 O O . TYR A 1 503 ? 0.726 -26.261 -5.546 1.00 97.44 503 TYR A O 1
ATOM 3966 N N . GLY A 1 504 ? -0.623 -24.609 -6.219 1.00 96.75 504 GLY A N 1
ATOM 3967 C CA . GLY A 1 504 ? -1.711 -24.891 -5.283 1.00 96.75 504 GLY A CA 1
ATOM 3968 C C . GLY A 1 504 ? -1.570 -24.219 -3.915 1.00 96.75 504 GLY A C 1
ATOM 3969 O O . GLY A 1 504 ? -2.184 -24.682 -2.951 1.00 96.75 504 GLY A O 1
ATOM 3970 N N . ILE A 1 505 ? -0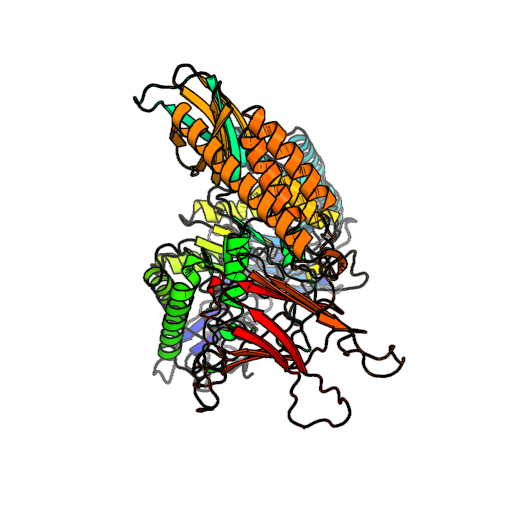.774 -23.151 -3.805 1.00 97.12 505 ILE A N 1
ATOM 3971 C CA . ILE A 1 505 ? -0.655 -22.351 -2.577 1.00 97.12 505 ILE A CA 1
ATOM 3972 C C . ILE A 1 505 ? -1.930 -21.519 -2.394 1.00 97.12 505 ILE A C 1
ATOM 3974 O O . ILE A 1 505 ? -2.363 -20.826 -3.308 1.00 97.12 505 ILE A O 1
ATOM 3978 N N . LYS A 1 506 ? -2.525 -21.577 -1.198 1.00 94.75 506 LYS A N 1
ATOM 3979 C CA . LYS A 1 506 ? -3.791 -20.903 -0.860 1.00 94.75 506 LYS A CA 1
ATOM 3980 C C . LYS A 1 506 ? -3.592 -19.894 0.269 1.00 94.75 506 LYS A C 1
ATOM 3982 O O . LYS A 1 506 ? -4.003 -20.146 1.400 1.00 94.75 506 LYS A O 1
ATOM 3987 N N . ALA A 1 507 ? -2.895 -18.802 -0.029 1.00 95.44 507 ALA A N 1
ATOM 3988 C CA . ALA A 1 507 ? -2.847 -17.649 0.868 1.00 95.44 507 ALA A CA 1
ATOM 3989 C C . ALA A 1 507 ? -4.223 -16.955 0.901 1.00 95.44 507 ALA A C 1
ATOM 3991 O O . ALA A 1 507 ? -4.954 -17.002 -0.086 1.00 95.44 507 ALA A O 1
ATOM 3992 N N . ASP A 1 508 ? -4.572 -16.325 2.023 1.00 95.81 508 ASP A N 1
ATOM 3993 C CA . ASP A 1 508 ? -5.825 -15.565 2.162 1.00 95.81 508 ASP A CA 1
ATOM 3994 C C . ASP A 1 508 ? -5.756 -14.201 1.470 1.00 95.81 508 ASP A C 1
ATOM 3996 O O . ASP A 1 508 ? -6.782 -13.659 1.075 1.00 95.81 508 ASP A O 1
ATOM 4000 N N . ALA A 1 509 ? -4.549 -13.646 1.347 1.00 95.50 509 ALA A N 1
ATOM 4001 C CA . ALA A 1 509 ? -4.266 -12.426 0.605 1.00 95.50 509 ALA A CA 1
ATOM 4002 C C . ALA A 1 509 ? -2.798 -12.400 0.153 1.00 95.50 509 ALA A C 1
ATOM 4004 O O . ALA A 1 509 ? -1.954 -13.136 0.676 1.00 95.50 509 ALA A O 1
ATOM 4005 N N . ILE A 1 510 ? -2.493 -11.527 -0.802 1.00 97.06 510 ILE A N 1
ATOM 4006 C CA . ILE A 1 510 ? -1.135 -11.256 -1.277 1.00 97.06 510 ILE A CA 1
ATOM 4007 C C . ILE A 1 510 ? -0.732 -9.842 -0.864 1.00 97.06 510 ILE A C 1
ATOM 4009 O O . ILE A 1 510 ? -1.417 -8.875 -1.194 1.00 97.06 510 ILE A O 1
ATOM 4013 N N . GLY A 1 511 ? 0.386 -9.731 -0.151 1.00 95.31 511 GLY A N 1
ATOM 4014 C CA . GLY A 1 511 ? 1.011 -8.449 0.156 1.00 95.31 511 GLY A CA 1
ATOM 4015 C C . GLY A 1 511 ? 1.760 -7.923 -1.070 1.00 95.31 511 GLY A C 1
ATOM 4016 O O . GLY A 1 511 ? 2.492 -8.688 -1.693 1.00 95.31 511 GLY A O 1
ATOM 4017 N N . LEU A 1 512 ? 1.615 -6.647 -1.423 1.00 95.19 512 LEU A N 1
ATOM 4018 C CA . LEU A 1 512 ? 2.414 -5.986 -2.463 1.00 95.19 512 LEU A CA 1
ATOM 4019 C C . LEU A 1 512 ? 3.196 -4.815 -1.867 1.00 95.19 512 LEU A C 1
ATOM 4021 O O . LEU A 1 512 ? 2.624 -4.000 -1.145 1.00 95.19 512 LEU A O 1
ATOM 4025 N N . GLN A 1 513 ? 4.480 -4.705 -2.208 1.00 92.44 513 GLN A N 1
ATOM 4026 C CA . GLN A 1 513 ? 5.330 -3.590 -1.775 1.00 92.44 513 GLN A CA 1
ATOM 4027 C C . GLN A 1 513 ? 5.566 -2.583 -2.911 1.00 92.44 513 GLN A C 1
ATOM 4029 O O . GLN A 1 513 ? 6.092 -2.931 -3.974 1.00 92.44 513 GLN A O 1
ATOM 4034 N N . LEU A 1 514 ? 5.177 -1.329 -2.685 1.00 92.94 514 LEU A N 1
ATOM 4035 C CA . LEU A 1 514 ? 5.202 -0.211 -3.628 1.00 92.94 514 LEU A CA 1
ATOM 4036 C C . LEU A 1 514 ? 6.288 0.807 -3.244 1.00 92.94 514 LEU A C 1
ATOM 4038 O O . LEU A 1 514 ? 6.017 1.827 -2.620 1.00 92.94 514 LEU A O 1
ATOM 4042 N N . TYR A 1 515 ? 7.522 0.572 -3.686 1.00 89.00 515 TYR A N 1
ATOM 4043 C CA . TYR A 1 515 ? 8.664 1.467 -3.427 1.00 89.00 515 TYR A CA 1
ATOM 4044 C C . TYR A 1 515 ? 8.906 2.542 -4.509 1.00 89.00 515 TYR A C 1
ATOM 4046 O O . TYR A 1 515 ? 10.035 3.022 -4.687 1.00 89.00 515 TYR A O 1
ATOM 4054 N N . TYR A 1 516 ? 7.875 2.905 -5.277 1.00 91.12 516 TYR A N 1
ATOM 4055 C CA . TYR A 1 516 ? 7.973 3.894 -6.359 1.00 91.12 516 TYR A CA 1
ATOM 4056 C C . TYR A 1 516 ? 8.147 5.312 -5.799 1.00 91.12 516 TYR A C 1
ATOM 4058 O O . TYR A 1 516 ? 7.235 5.857 -5.188 1.00 91.12 516 TYR A O 1
ATOM 4066 N N . GLY A 1 517 ? 9.312 5.920 -6.036 1.00 89.69 517 GLY A N 1
ATOM 4067 C CA . GLY A 1 517 ? 9.724 7.204 -5.450 1.00 89.69 517 GLY A CA 1
ATOM 4068 C C . GLY A 1 517 ? 10.663 7.092 -4.250 1.00 89.69 517 GLY A C 1
ATOM 4069 O O . GLY A 1 517 ? 11.190 8.106 -3.799 1.00 89.69 517 GLY A O 1
ATOM 4070 N N . VAL A 1 518 ? 10.946 5.869 -3.791 1.00 87.75 518 VAL A N 1
ATOM 4071 C CA . VAL A 1 518 ? 11.902 5.596 -2.706 1.00 87.75 518 VAL A CA 1
ATOM 4072 C C . VAL A 1 518 ? 13.158 4.933 -3.265 1.00 87.75 518 VAL A C 1
ATOM 4074 O O . VAL A 1 518 ? 14.234 5.523 -3.293 1.00 87.75 518 VAL A O 1
ATOM 4077 N N . VAL A 1 519 ? 13.023 3.710 -3.783 1.00 83.56 519 VAL A N 1
ATOM 4078 C CA . VAL A 1 519 ? 14.120 2.977 -4.445 1.00 83.56 519 VAL A CA 1
ATOM 4079 C C . VAL A 1 519 ? 13.765 2.512 -5.854 1.00 83.56 519 VAL A C 1
ATOM 4081 O O . VAL A 1 519 ? 14.657 2.113 -6.598 1.00 83.56 519 VAL A O 1
ATOM 4084 N N . LEU A 1 520 ? 12.493 2.593 -6.247 1.00 86.25 520 LEU A N 1
ATOM 4085 C CA . LEU A 1 520 ? 12.029 2.356 -7.611 1.00 86.25 520 LEU A CA 1
ATOM 4086 C C . LEU A 1 520 ? 11.679 3.682 -8.280 1.00 86.25 520 LEU A C 1
ATOM 4088 O O . LEU A 1 520 ? 11.257 4.629 -7.618 1.00 86.25 520 LEU A O 1
ATOM 4092 N N . MET A 1 521 ? 11.821 3.741 -9.603 1.00 88.94 521 MET A N 1
ATOM 4093 C CA . MET A 1 521 ? 11.433 4.919 -10.377 1.00 88.94 521 MET A CA 1
ATOM 4094 C C . MET A 1 521 ? 9.959 5.276 -10.105 1.00 88.94 521 MET A C 1
ATOM 4096 O O . MET A 1 521 ? 9.125 4.374 -10.168 1.00 88.94 521 MET A O 1
ATOM 4100 N N . PRO A 1 522 ? 9.613 6.543 -9.817 1.00 92.94 522 PRO A N 1
ATOM 4101 C CA . PRO A 1 522 ? 8.224 6.956 -9.654 1.00 92.94 522 PRO A CA 1
ATOM 4102 C C . PRO A 1 522 ? 7.348 6.545 -10.843 1.00 92.94 522 PRO A C 1
ATOM 4104 O O . PRO A 1 522 ? 7.804 6.499 -11.989 1.00 92.94 522 PRO A O 1
ATOM 4107 N N . LEU A 1 523 ? 6.072 6.286 -10.576 1.00 94.50 523 LEU A N 1
ATOM 4108 C CA . LEU A 1 523 ? 5.051 6.089 -11.603 1.00 94.50 523 LEU A CA 1
ATOM 4109 C C . LEU A 1 523 ? 4.084 7.269 -11.567 1.00 94.50 523 LEU A C 1
ATOM 4111 O O . LEU A 1 523 ? 3.789 7.786 -10.491 1.00 94.50 523 LEU A O 1
ATOM 4115 N N . ASP A 1 524 ? 3.551 7.663 -12.724 1.00 95.88 524 ASP A N 1
ATOM 4116 C CA . ASP A 1 524 ? 2.340 8.480 -12.717 1.00 95.88 524 ASP A CA 1
ATOM 4117 C C . ASP A 1 524 ? 1.158 7.659 -12.175 1.00 95.88 524 ASP A C 1
ATOM 4119 O O . ASP A 1 524 ? 1.082 6.437 -12.362 1.00 95.88 524 ASP A O 1
ATOM 4123 N N . LEU A 1 525 ? 0.214 8.335 -11.522 1.00 97.44 525 LEU A N 1
ATOM 4124 C CA . LEU A 1 525 ? -0.954 7.703 -10.896 1.00 97.44 525 LEU A CA 1
ATOM 4125 C C . LEU A 1 525 ? -1.806 6.889 -11.886 1.00 97.44 525 LEU A C 1
ATOM 4127 O O . LEU A 1 525 ? -2.416 5.887 -11.508 1.00 97.44 525 LEU A O 1
ATOM 4131 N N . GLY A 1 526 ? -1.842 7.290 -13.162 1.00 97.31 526 GLY A N 1
ATOM 4132 C CA . GLY A 1 526 ? -2.541 6.561 -14.217 1.00 97.31 526 GLY A CA 1
ATOM 4133 C C . GLY A 1 526 ? -1.910 5.202 -14.492 1.00 97.31 526 GLY A C 1
ATOM 4134 O O . GLY A 1 526 ? -2.628 4.202 -14.518 1.00 97.31 526 GLY A O 1
ATOM 4135 N N . THR A 1 527 ? -0.587 5.174 -14.639 1.00 96.50 527 THR A N 1
ATOM 4136 C CA . THR A 1 527 ? 0.202 3.953 -14.841 1.00 96.50 527 THR A CA 1
ATOM 4137 C C . THR A 1 527 ? 0.126 3.025 -13.632 1.00 96.50 527 THR A C 1
ATOM 4139 O O . THR A 1 527 ? -0.111 1.832 -13.806 1.00 96.50 527 THR A O 1
ATOM 4142 N N . LEU A 1 528 ? 0.261 3.548 -12.407 1.00 96.31 528 LEU A N 1
ATOM 4143 C CA . LEU A 1 528 ? 0.133 2.732 -11.194 1.00 96.31 528 LEU A CA 1
ATOM 4144 C C . LEU A 1 528 ? -1.269 2.112 -11.064 1.00 96.31 528 LEU A C 1
ATOM 4146 O O . LEU A 1 528 ? -1.398 0.935 -10.735 1.00 96.31 528 LEU A O 1
ATOM 4150 N N . SER A 1 529 ? -2.320 2.880 -11.365 1.00 97.56 529 SER A N 1
ATOM 4151 C CA . SER A 1 529 ? -3.703 2.385 -11.356 1.00 97.56 529 SER A CA 1
ATOM 4152 C C . SER A 1 529 ? -3.918 1.264 -12.378 1.00 97.56 529 SER A C 1
ATOM 4154 O O . SER A 1 529 ? -4.504 0.240 -12.034 1.00 97.56 529 SER A O 1
ATOM 4156 N N . ASP A 1 530 ? -3.400 1.422 -13.602 1.00 96.44 530 ASP A N 1
ATOM 4157 C CA . ASP A 1 530 ? -3.500 0.397 -14.651 1.00 96.44 530 ASP A CA 1
ATOM 4158 C C . ASP A 1 530 ? -2.697 -0.866 -14.292 1.00 96.44 530 ASP A C 1
ATOM 4160 O O . ASP A 1 530 ? -3.151 -1.979 -14.544 1.00 96.44 530 ASP A O 1
ATOM 4164 N N . LEU A 1 531 ? -1.533 -0.708 -13.651 1.00 95.69 531 LEU A N 1
ATOM 4165 C CA . LEU A 1 531 ? -0.721 -1.817 -13.146 1.00 95.69 531 LEU A CA 1
ATOM 4166 C C . LEU A 1 531 ? -1.509 -2.658 -12.130 1.00 95.69 531 LEU A C 1
ATOM 4168 O O . LEU A 1 531 ? -1.572 -3.880 -12.253 1.00 95.69 531 LEU A O 1
ATOM 4172 N N . LEU A 1 532 ? -2.151 -2.012 -11.153 1.00 97.06 532 LEU A N 1
ATOM 4173 C CA . LEU A 1 532 ? -2.973 -2.698 -10.152 1.00 97.06 532 LEU A CA 1
ATOM 4174 C C . LEU A 1 532 ? -4.260 -3.293 -10.751 1.00 97.06 532 LEU A C 1
ATOM 4176 O O . LEU A 1 532 ? -4.735 -4.311 -10.251 1.00 97.06 532 LEU A O 1
ATOM 4180 N N . ASP A 1 533 ? -4.831 -2.688 -11.800 1.00 97.38 533 ASP A N 1
ATOM 4181 C CA . ASP A 1 533 ? -5.988 -3.237 -12.534 1.00 97.38 533 ASP A CA 1
ATOM 4182 C C . ASP A 1 533 ? -5.666 -4.592 -13.177 1.00 97.38 533 ASP A C 1
ATOM 4184 O O . ASP A 1 533 ? -6.521 -5.475 -13.178 1.00 97.38 533 ASP A O 1
ATOM 4188 N N . VAL A 1 534 ? -4.435 -4.799 -13.660 1.00 97.25 534 VAL A N 1
ATOM 4189 C CA . VAL A 1 534 ? -4.002 -6.099 -14.204 1.00 97.25 534 VAL A CA 1
ATOM 4190 C C . VAL A 1 534 ? -4.033 -7.182 -13.123 1.00 97.25 534 VAL A C 1
ATOM 4192 O O . VAL A 1 534 ? -4.588 -8.255 -13.344 1.00 97.25 534 VAL A O 1
ATOM 4195 N N . TYR A 1 535 ? -3.510 -6.891 -11.928 1.00 97.38 535 TYR A N 1
ATOM 4196 C CA . TYR A 1 535 ? -3.546 -7.835 -10.805 1.00 97.38 535 TYR A CA 1
ATOM 4197 C C . TYR A 1 535 ? -4.976 -8.210 -10.402 1.00 97.38 535 TYR A C 1
ATOM 4199 O O . TYR A 1 535 ? -5.275 -9.393 -10.253 1.00 97.38 535 TYR A O 1
ATOM 4207 N N . GLY A 1 536 ? -5.861 -7.219 -10.258 1.00 96.75 536 GLY A N 1
ATOM 4208 C CA . GLY A 1 536 ? -7.257 -7.458 -9.887 1.00 96.75 536 GLY A CA 1
ATOM 4209 C C . GLY A 1 536 ? -8.092 -8.144 -10.971 1.00 96.75 536 GLY A C 1
ATOM 4210 O O . GLY A 1 536 ? -9.098 -8.773 -10.654 1.00 96.75 536 GLY A O 1
ATOM 4211 N N . ALA A 1 537 ? -7.699 -8.027 -12.242 1.00 96.88 537 ALA A N 1
ATOM 4212 C CA . ALA A 1 537 ? -8.359 -8.710 -13.351 1.00 96.88 537 ALA A CA 1
ATOM 4213 C C . ALA A 1 537 ? -7.923 -10.178 -13.485 1.00 96.88 537 ALA A C 1
ATOM 4215 O O . ALA A 1 537 ? -8.751 -11.034 -13.800 1.00 96.88 537 ALA A O 1
ATOM 4216 N N . ASP A 1 538 ? -6.640 -10.463 -13.252 1.00 96.88 538 ASP A N 1
ATOM 4217 C CA . ASP A 1 538 ? -6.051 -11.772 -13.544 1.00 96.88 538 ASP A CA 1
ATOM 4218 C C . ASP A 1 538 ? -6.046 -12.733 -12.348 1.00 96.88 538 ASP A C 1
ATOM 4220 O O . ASP A 1 538 ? -5.977 -13.951 -12.547 1.00 96.88 538 ASP A O 1
ATOM 4224 N N . PHE A 1 539 ? -6.127 -12.219 -11.116 1.00 96.75 539 PHE A N 1
ATOM 4225 C CA . PHE A 1 539 ? -6.067 -13.032 -9.903 1.00 96.75 539 PHE A CA 1
ATOM 4226 C C . PHE A 1 539 ? -7.283 -12.822 -8.996 1.00 96.75 539 PHE A C 1
ATOM 4228 O O . PHE A 1 539 ? -7.571 -11.714 -8.555 1.00 96.75 539 PHE A O 1
ATOM 4235 N N . ASP A 1 540 ? -7.942 -13.925 -8.641 1.00 94.38 540 ASP A N 1
ATOM 4236 C CA . ASP A 1 540 ? -9.056 -13.963 -7.684 1.00 94.38 540 ASP A CA 1
ATOM 4237 C C . ASP A 1 540 ? -8.537 -14.147 -6.246 1.00 94.38 540 ASP A C 1
ATOM 4239 O O . ASP A 1 540 ? -8.828 -15.132 -5.565 1.00 94.38 540 ASP A O 1
ATOM 4243 N N . VAL A 1 541 ? -7.661 -13.233 -5.819 1.00 95.75 541 VAL A N 1
ATOM 4244 C CA . VAL A 1 541 ? -7.140 -13.161 -4.447 1.00 95.75 541 VAL A CA 1
ATOM 4245 C C . VAL A 1 541 ? -7.161 -11.711 -3.959 1.00 95.75 541 VAL A C 1
ATOM 4247 O O . VAL A 1 541 ? -6.883 -10.802 -4.741 1.00 95.75 541 VAL A O 1
ATOM 4250 N N . PRO A 1 542 ? -7.454 -11.464 -2.674 1.00 96.38 542 PRO A N 1
ATOM 4251 C CA . PRO A 1 542 ? -7.318 -10.135 -2.097 1.00 96.38 542 PRO A CA 1
ATOM 4252 C C . PRO A 1 542 ? -5.864 -9.653 -2.089 1.00 96.38 542 PRO A C 1
ATOM 4254 O O . PRO A 1 542 ? -4.942 -10.428 -1.820 1.00 96.38 542 PRO A O 1
ATOM 4257 N N . PHE A 1 543 ? -5.667 -8.355 -2.301 1.00 97.56 543 PHE A N 1
ATOM 4258 C CA . PHE A 1 543 ? -4.365 -7.700 -2.226 1.00 97.56 543 PHE A CA 1
ATOM 4259 C C . PHE A 1 543 ? -4.298 -6.743 -1.041 1.00 97.56 543 PHE A C 1
ATOM 4261 O O . PHE A 1 543 ? -5.199 -5.937 -0.824 1.00 97.56 543 PHE A O 1
ATOM 4268 N N . TYR A 1 544 ? -3.211 -6.793 -0.287 1.00 96.12 544 TYR A N 1
ATOM 4269 C CA . TYR A 1 544 ? -2.903 -5.827 0.759 1.00 96.12 544 TYR A CA 1
ATOM 4270 C C . TYR A 1 544 ? -1.637 -5.077 0.355 1.00 96.12 544 TYR A C 1
ATOM 4272 O O . TYR A 1 544 ? -0.649 -5.700 -0.027 1.00 96.12 544 TYR A O 1
ATOM 4280 N N . ILE A 1 545 ? -1.653 -3.746 0.375 1.00 96.31 545 ILE A N 1
ATOM 4281 C CA . ILE A 1 545 ? -0.424 -2.989 0.123 1.00 96.31 545 ILE A CA 1
ATOM 4282 C C . ILE A 1 545 ? 0.383 -2.984 1.416 1.00 96.31 545 ILE A C 1
ATOM 4284 O O . ILE A 1 545 ? 0.088 -2.221 2.332 1.00 96.31 545 ILE A O 1
ATOM 4288 N N . GLU A 1 546 ? 1.359 -3.886 1.496 1.00 92.50 546 GLU A N 1
ATOM 4289 C CA . GLU A 1 546 ? 2.124 -4.164 2.715 1.00 92.50 546 GLU A CA 1
ATOM 4290 C C . GLU A 1 546 ? 3.109 -3.038 3.031 1.00 92.50 546 GLU A C 1
ATOM 4292 O O . GLU A 1 546 ? 3.332 -2.712 4.194 1.00 92.50 546 GLU A O 1
ATOM 4297 N N . GLU A 1 547 ? 3.716 -2.444 2.003 1.00 90.31 547 GLU A N 1
ATOM 4298 C CA . GLU A 1 547 ? 4.742 -1.420 2.177 1.00 90.31 547 GLU A CA 1
ATOM 4299 C C . GLU A 1 547 ? 4.586 -0.345 1.107 1.00 90.31 547 GLU A C 1
ATOM 4301 O O . GLU A 1 547 ? 4.670 -0.630 -0.086 1.00 90.31 547 GLU A O 1
ATOM 4306 N N . MET A 1 548 ? 4.340 0.892 1.530 1.00 93.25 548 MET A N 1
ATOM 4307 C CA . MET A 1 548 ? 4.399 2.080 0.682 1.00 93.25 548 MET A CA 1
ATOM 4308 C C . MET A 1 548 ? 4.881 3.279 1.496 1.00 93.25 548 MET A C 1
ATOM 4310 O O . MET A 1 548 ? 4.572 3.401 2.684 1.00 93.25 548 MET A O 1
ATOM 4314 N N . GLU A 1 549 ? 5.646 4.145 0.843 1.00 92.12 549 GLU A N 1
ATOM 4315 C CA . GLU A 1 549 ? 6.408 5.231 1.457 1.00 92.12 549 GLU A CA 1
ATOM 4316 C C . GLU A 1 549 ? 6.702 6.306 0.395 1.00 92.12 549 GLU A C 1
ATOM 4318 O O . GLU A 1 549 ? 6.714 6.021 -0.806 1.00 92.12 549 GLU A O 1
ATOM 4323 N N . TYR A 1 550 ? 6.989 7.533 0.829 1.00 93.88 550 TYR A N 1
ATOM 4324 C CA . TYR A 1 550 ? 7.588 8.568 -0.016 1.00 93.88 550 TYR A CA 1
ATOM 4325 C C . TYR A 1 550 ? 8.353 9.585 0.854 1.00 93.88 550 TYR A C 1
ATOM 4327 O O . TYR A 1 550 ? 7.797 10.016 1.871 1.00 93.88 550 TYR A O 1
ATOM 4335 N N . PRO A 1 551 ? 9.578 10.015 0.482 1.00 93.06 551 PRO A N 1
ATOM 4336 C CA . PRO A 1 551 ? 10.382 10.874 1.348 1.00 93.06 551 PRO A CA 1
ATOM 4337 C C . PRO A 1 551 ? 9.946 12.338 1.335 1.00 93.06 551 PRO A C 1
ATOM 4339 O O . PRO A 1 551 ? 9.763 12.931 0.266 1.00 93.06 551 PRO A O 1
ATOM 4342 N N . SER A 1 552 ? 9.971 12.969 2.509 1.00 92.88 552 SER A N 1
ATOM 4343 C CA . SER A 1 552 ? 10.184 14.410 2.670 1.00 92.88 552 SER A CA 1
ATOM 4344 C C . SER A 1 552 ? 11.624 14.680 3.120 1.00 92.88 552 SER A C 1
ATOM 4346 O O . SER A 1 552 ? 12.077 14.223 4.169 1.00 92.88 552 SER A O 1
ATOM 4348 N N . LEU A 1 553 ? 12.374 15.443 2.321 1.00 90.38 553 LEU A N 1
ATOM 4349 C CA . LEU A 1 553 ? 13.778 15.784 2.582 1.00 90.38 553 LEU A CA 1
ATOM 4350 C C . LEU A 1 553 ? 13.966 17.245 3.025 1.00 90.38 553 LEU A C 1
ATOM 4352 O O . LEU A 1 553 ? 15.104 17.693 3.182 1.00 90.38 553 LEU A O 1
ATOM 4356 N N . GLU A 1 554 ? 12.881 17.992 3.257 1.00 87.38 554 GLU A N 1
ATOM 4357 C CA . GLU A 1 554 ? 12.931 19.390 3.719 1.00 87.38 554 GLU A CA 1
ATOM 4358 C C . GLU A 1 554 ? 13.632 19.528 5.076 1.00 87.38 554 GLU A C 1
ATOM 4360 O O . GLU A 1 554 ? 14.474 20.413 5.252 1.00 87.38 554 GLU A O 1
ATOM 4365 N N . SER A 1 555 ? 13.369 18.596 5.997 1.00 84.44 555 SER A N 1
ATOM 4366 C CA . SER A 1 555 ? 14.015 18.528 7.316 1.00 84.44 555 SER A CA 1
ATOM 4367 C C . SER A 1 555 ? 15.470 18.030 7.256 1.00 84.44 555 SER A C 1
ATOM 4369 O O . SER A 1 555 ? 16.178 18.070 8.263 1.00 84.44 555 SER A O 1
ATOM 4371 N N . TYR A 1 556 ? 15.952 17.599 6.081 1.00 86.62 556 TYR A N 1
ATOM 4372 C CA . TYR A 1 556 ? 17.265 16.968 5.881 1.00 86.62 556 TYR A CA 1
ATOM 4373 C C . TYR A 1 556 ? 18.119 17.685 4.822 1.00 86.62 556 TYR A C 1
ATOM 4375 O O . TYR A 1 556 ? 18.586 17.065 3.856 1.00 86.62 556 TYR A O 1
ATOM 4383 N N . PRO A 1 557 ? 18.382 18.997 4.974 1.00 82.62 557 PRO A N 1
ATOM 4384 C CA . PRO A 1 557 ? 19.085 19.768 3.961 1.00 82.62 557 PRO A CA 1
ATOM 4385 C C . PRO A 1 557 ? 20.485 19.202 3.690 1.00 82.62 557 PRO A C 1
ATOM 4387 O O . PRO A 1 557 ? 21.333 19.098 4.575 1.00 82.62 557 PRO A O 1
ATOM 4390 N N . GLY A 1 558 ? 20.745 18.870 2.424 1.00 82.19 558 GLY A N 1
ATOM 4391 C CA . GLY A 1 558 ? 22.037 18.356 1.965 1.00 82.19 558 GLY A CA 1
ATOM 4392 C C . GLY A 1 558 ? 22.209 16.839 2.070 1.00 82.19 558 GLY A C 1
ATOM 4393 O O . GLY A 1 558 ? 23.219 16.331 1.573 1.00 82.19 558 GLY A O 1
ATOM 4394 N N . LEU A 1 559 ? 21.241 16.113 2.642 1.00 83.94 559 LEU A N 1
ATOM 4395 C CA . LEU A 1 559 ? 21.209 14.656 2.566 1.00 83.94 559 LEU A CA 1
ATOM 4396 C C . LEU A 1 559 ? 21.026 14.221 1.103 1.00 83.94 559 LEU A C 1
ATOM 4398 O O . LEU A 1 559 ? 20.234 14.794 0.358 1.00 83.94 559 LEU A O 1
ATOM 4402 N N . ARG A 1 560 ? 21.800 13.218 0.680 1.00 83.00 560 ARG A N 1
ATOM 4403 C CA . ARG A 1 560 ? 21.669 12.589 -0.638 1.00 83.00 560 ARG A CA 1
ATOM 4404 C C . ARG A 1 560 ? 21.545 11.086 -0.455 1.00 83.00 560 ARG A C 1
ATOM 4406 O O . ARG A 1 560 ? 22.534 10.420 -0.151 1.00 83.00 560 ARG A O 1
ATOM 4413 N N . THR A 1 561 ? 20.341 10.578 -0.654 1.00 80.69 561 THR A N 1
ATOM 4414 C CA . THR A 1 561 ? 20.012 9.153 -0.711 1.00 80.69 561 THR A CA 1
ATOM 4415 C C . THR A 1 561 ? 19.723 8.754 -2.163 1.00 80.69 561 THR A C 1
ATOM 4417 O O . THR A 1 561 ? 19.585 9.631 -3.021 1.00 80.69 561 THR A O 1
ATOM 4420 N N . PRO A 1 562 ? 19.646 7.450 -2.489 1.00 78.62 562 PRO A N 1
ATOM 4421 C CA . PRO A 1 562 ? 19.083 6.998 -3.762 1.00 78.62 562 PRO A CA 1
ATOM 4422 C C . PRO A 1 562 ? 17.734 7.660 -4.089 1.00 78.62 562 PRO A C 1
ATOM 4424 O O . PRO A 1 562 ? 17.564 8.137 -5.211 1.00 78.62 562 PRO A O 1
ATOM 4427 N N . SER A 1 563 ? 16.849 7.798 -3.096 1.00 80.38 563 SER A N 1
ATOM 4428 C CA . SER A 1 563 ? 15.534 8.439 -3.218 1.00 80.38 563 SER A CA 1
ATOM 4429 C C . SER A 1 563 ? 15.623 9.900 -3.652 1.00 80.38 563 SER A C 1
ATOM 4431 O O . SER A 1 563 ? 14.795 10.342 -4.431 1.00 80.38 563 SER A O 1
ATOM 4433 N N . SER A 1 564 ? 16.678 10.638 -3.269 1.00 83.31 564 SER A N 1
ATOM 4434 C CA . SER A 1 564 ? 16.862 12.058 -3.634 1.00 83.31 564 SER A CA 1
ATOM 4435 C C . SER A 1 564 ? 16.946 12.337 -5.145 1.00 83.31 564 SER A C 1
ATOM 4437 O O . SER A 1 564 ? 16.960 13.499 -5.555 1.00 83.31 564 SER A O 1
ATOM 4439 N N . TYR A 1 565 ? 17.087 11.298 -5.972 1.00 83.31 565 TYR A N 1
ATOM 4440 C CA . TYR A 1 565 ? 17.110 11.391 -7.434 1.00 83.31 565 TYR A CA 1
ATOM 4441 C C . TYR A 1 565 ? 15.788 10.946 -8.082 1.00 83.31 565 TYR A C 1
ATOM 4443 O O . TYR A 1 565 ? 15.632 11.076 -9.297 1.00 83.31 565 TYR A O 1
ATOM 4451 N N . LEU A 1 566 ? 14.843 10.440 -7.288 1.00 87.94 566 LEU A N 1
ATOM 4452 C CA . LEU A 1 566 ? 13.575 9.840 -7.697 1.00 87.94 566 LEU A CA 1
ATOM 4453 C C . LEU A 1 566 ? 12.421 10.801 -7.398 1.00 87.94 566 LEU A C 1
ATOM 4455 O O . LEU A 1 566 ? 11.546 10.546 -6.579 1.00 87.94 566 LEU A O 1
ATOM 4459 N N . VAL A 1 567 ? 12.464 11.946 -8.072 1.00 90.56 567 VAL A N 1
ATOM 4460 C CA . VAL A 1 567 ? 11.550 13.068 -7.839 1.00 90.56 567 VAL A CA 1
ATOM 4461 C C . VAL A 1 567 ? 10.187 12.812 -8.475 1.00 90.56 567 VAL A C 1
ATOM 4463 O O . VAL A 1 567 ? 10.108 12.699 -9.697 1.00 90.56 567 VAL A O 1
ATOM 4466 N N . TRP A 1 568 ? 9.128 12.825 -7.669 1.00 94.19 568 TRP A N 1
ATOM 4467 C CA . TRP A 1 568 ? 7.740 12.969 -8.111 1.00 94.19 568 TRP A CA 1
ATOM 4468 C C . TRP A 1 568 ? 7.258 14.401 -7.826 1.00 94.19 568 TRP A C 1
ATOM 4470 O O . TRP A 1 568 ? 7.596 14.983 -6.796 1.00 94.19 568 TRP A O 1
ATOM 4480 N N . HIS A 1 569 ? 6.539 14.997 -8.778 1.00 94.19 569 HIS A N 1
ATOM 4481 C CA . HIS A 1 569 ? 5.946 16.341 -8.729 1.00 94.19 569 HIS A CA 1
ATOM 4482 C C . HIS A 1 569 ? 6.887 17.416 -8.156 1.00 94.19 569 HIS A C 1
ATOM 4484 O O . HIS A 1 569 ? 7.924 17.727 -8.751 1.00 94.19 569 HIS A O 1
ATOM 4490 N N . GLY A 1 570 ? 6.525 18.000 -7.008 1.00 88.12 570 GLY A N 1
ATOM 4491 C CA . GLY A 1 570 ? 7.232 19.089 -6.337 1.00 88.12 570 GLY A CA 1
ATOM 4492 C C . GLY A 1 570 ? 8.554 18.690 -5.678 1.00 88.12 570 GLY A C 1
ATOM 4493 O O . GLY A 1 570 ? 9.234 19.559 -5.129 1.00 88.12 570 GLY A O 1
ATOM 4494 N N . GLY A 1 571 ? 8.951 17.415 -5.745 1.00 91.88 571 GLY A N 1
ATOM 4495 C CA . GLY A 1 571 ? 10.159 16.904 -5.106 1.00 91.88 571 GLY A CA 1
ATOM 4496 C C . GLY A 1 571 ? 9.870 16.164 -3.810 1.00 91.88 571 GLY A C 1
ATOM 4497 O O . GLY A 1 571 ? 8.853 15.500 -3.654 1.00 91.88 571 GLY A O 1
ATOM 4498 N N . HIS A 1 572 ? 10.811 16.256 -2.879 1.00 93.00 572 HIS A N 1
ATOM 4499 C CA . HIS A 1 572 ? 10.720 15.617 -1.570 1.00 93.00 572 HIS A CA 1
ATOM 4500 C C . HIS A 1 572 ? 10.390 16.677 -0.522 1.00 93.00 572 HIS A C 1
ATOM 4502 O O . HIS A 1 572 ? 11.246 17.058 0.277 1.00 93.00 572 HIS A O 1
ATOM 4508 N N . THR A 1 573 ? 9.176 17.216 -0.607 1.00 93.94 573 THR A N 1
ATOM 4509 C CA . THR A 1 573 ? 8.637 18.228 0.312 1.00 93.94 573 THR A CA 1
ATOM 4510 C C . THR A 1 573 ? 7.485 17.655 1.117 1.00 93.94 573 THR A C 1
ATOM 4512 O O . THR A 1 573 ? 6.844 16.707 0.662 1.00 93.94 573 THR A O 1
ATOM 4515 N N . ASP A 1 574 ? 7.156 18.262 2.258 1.00 95.44 574 ASP A N 1
ATOM 4516 C CA . ASP A 1 574 ? 6.006 17.824 3.058 1.00 95.44 574 ASP A CA 1
ATOM 4517 C C . ASP A 1 574 ? 4.696 17.895 2.268 1.00 95.44 574 ASP A C 1
ATOM 4519 O O . ASP A 1 574 ? 3.846 17.011 2.369 1.00 95.44 574 ASP A O 1
ATOM 4523 N N . ALA A 1 575 ? 4.551 18.925 1.428 1.00 96.50 575 ALA A N 1
ATOM 4524 C CA . ALA A 1 575 ? 3.399 19.065 0.546 1.00 96.50 575 ALA A CA 1
ATOM 4525 C C . ALA A 1 575 ? 3.309 17.911 -0.464 1.00 96.50 575 ALA A C 1
ATOM 4527 O O . ALA A 1 575 ? 2.231 17.359 -0.661 1.00 96.50 575 ALA A O 1
ATOM 4528 N N . THR A 1 576 ? 4.439 17.513 -1.058 1.00 96.12 576 THR A N 1
ATOM 4529 C CA . THR A 1 576 ? 4.468 16.421 -2.042 1.00 96.12 576 THR A CA 1
ATOM 4530 C C . THR A 1 576 ? 4.270 15.059 -1.374 1.00 96.12 576 THR A C 1
ATOM 4532 O O . THR A 1 576 ? 3.589 14.205 -1.927 1.00 96.12 576 THR A O 1
ATOM 4535 N N . GLN A 1 577 ? 4.804 14.850 -0.165 1.00 96.69 577 GLN A N 1
ATOM 4536 C CA . GLN A 1 577 ? 4.561 13.630 0.610 1.00 96.69 577 GLN A CA 1
ATOM 4537 C C . GLN A 1 577 ? 3.076 13.491 0.983 1.00 96.69 577 GLN A C 1
ATOM 4539 O O . GLN A 1 577 ? 2.503 12.413 0.831 1.00 96.69 577 GLN A O 1
ATOM 4544 N N . ALA A 1 578 ? 2.432 14.580 1.419 1.00 97.56 578 ALA A N 1
ATOM 4545 C CA . ALA A 1 578 ? 0.998 14.598 1.702 1.00 97.56 578 ALA A CA 1
ATOM 4546 C C . ALA A 1 578 ? 0.151 14.356 0.439 1.00 97.56 578 ALA A C 1
ATOM 4548 O O . ALA A 1 578 ? -0.806 13.579 0.473 1.00 97.56 578 ALA A O 1
ATOM 4549 N N . GLU A 1 579 ? 0.518 14.975 -0.685 1.00 97.69 579 GLU A N 1
ATOM 4550 C CA . GLU A 1 579 ? -0.123 14.749 -1.984 1.00 97.69 579 GLU A CA 1
ATOM 4551 C C . GLU A 1 579 ? 0.011 13.286 -2.430 1.00 97.69 579 GLU A C 1
ATOM 4553 O O . GLU A 1 579 ? -0.990 12.651 -2.756 1.00 97.69 579 GLU A O 1
ATOM 4558 N N . TYR A 1 580 ? 1.219 12.719 -2.363 1.00 97.31 580 TYR A N 1
ATOM 4559 C CA . TYR A 1 580 ? 1.481 11.328 -2.729 1.00 97.31 580 TYR A CA 1
ATOM 4560 C C . TYR A 1 580 ? 0.665 10.366 -1.863 1.00 97.31 580 TYR A C 1
ATOM 4562 O O . TYR A 1 580 ? -0.023 9.489 -2.386 1.00 97.31 580 TYR A O 1
ATOM 4570 N N . ALA A 1 581 ? 0.688 10.553 -0.539 1.00 97.50 581 ALA A N 1
ATOM 4571 C CA . ALA A 1 581 ? -0.037 9.699 0.393 1.00 97.50 581 ALA A CA 1
ATOM 4572 C C . ALA A 1 581 ? -1.551 9.748 0.144 1.00 97.50 581 ALA A C 1
ATOM 4574 O O . ALA A 1 581 ? -2.187 8.705 -0.001 1.00 97.50 581 ALA A O 1
ATOM 4575 N N . THR A 1 582 ? -2.137 10.943 0.030 1.00 98.38 582 THR A N 1
ATOM 4576 C CA . THR A 1 582 ? -3.585 11.087 -0.193 1.00 98.38 582 THR A CA 1
ATOM 4577 C C . THR A 1 582 ? -4.027 10.542 -1.552 1.00 98.38 582 THR A C 1
ATOM 4579 O O . THR A 1 582 ? -5.047 9.849 -1.634 1.00 98.38 582 THR A O 1
ATOM 4582 N N . ALA A 1 583 ? -3.251 10.782 -2.611 1.00 98.31 583 ALA A N 1
ATOM 4583 C CA . ALA A 1 583 ? -3.517 10.241 -3.940 1.00 98.31 583 ALA A CA 1
ATOM 4584 C C . ALA A 1 583 ? -3.439 8.708 -3.961 1.00 98.31 583 ALA A C 1
ATOM 4586 O O . ALA A 1 583 ? -4.335 8.046 -4.496 1.00 98.31 583 ALA A O 1
ATOM 4587 N N . LEU A 1 584 ? -2.401 8.138 -3.343 1.00 97.50 584 LEU A N 1
ATOM 4588 C CA . LEU A 1 584 ? -2.191 6.697 -3.313 1.00 97.50 584 LEU A CA 1
ATOM 4589 C C . LEU A 1 584 ? -3.263 5.992 -2.478 1.00 97.50 584 LEU A C 1
ATOM 4591 O O . LEU A 1 584 ? -3.895 5.066 -2.981 1.00 97.50 584 LEU A O 1
ATOM 4595 N N . TYR A 1 585 ? -3.566 6.463 -1.263 1.00 98.38 585 TYR A N 1
ATOM 4596 C CA . TYR A 1 585 ? -4.662 5.895 -0.469 1.00 98.38 585 TYR A CA 1
ATOM 4597 C C . TYR A 1 585 ? -6.009 5.999 -1.195 1.00 98.38 585 TYR A C 1
ATOM 4599 O O . TYR A 1 585 ? -6.780 5.043 -1.161 1.00 98.38 585 TYR A O 1
ATOM 4607 N N . THR A 1 586 ? -6.290 7.102 -1.902 1.00 98.75 586 THR A N 1
ATOM 4608 C CA . THR A 1 586 ? -7.527 7.245 -2.695 1.00 98.75 586 THR A CA 1
ATOM 4609 C C . THR A 1 586 ? -7.609 6.195 -3.804 1.00 98.75 586 THR A C 1
ATOM 4611 O O . THR A 1 586 ? -8.640 5.538 -3.963 1.00 98.75 586 THR A O 1
ATOM 4614 N N . LEU A 1 587 ? -6.518 5.991 -4.551 1.00 98.50 587 LEU A N 1
ATOM 4615 C CA . LEU A 1 587 ? -6.443 4.937 -5.563 1.00 98.50 587 LEU A CA 1
ATOM 4616 C C . LEU A 1 587 ? -6.660 3.556 -4.946 1.00 98.50 587 LEU A C 1
ATOM 4618 O O . LEU A 1 587 ? -7.512 2.811 -5.425 1.00 98.50 587 LEU A O 1
ATOM 4622 N N . LEU A 1 588 ? -5.928 3.219 -3.885 1.00 98.25 588 LEU A N 1
ATOM 4623 C CA . LEU A 1 588 ? -5.971 1.898 -3.258 1.00 98.25 588 LEU A CA 1
ATOM 4624 C C . LEU A 1 588 ? -7.340 1.600 -2.638 1.00 98.25 588 LEU A C 1
ATOM 4626 O O . LEU A 1 588 ? -7.890 0.520 -2.854 1.00 98.25 588 LEU A O 1
ATOM 4630 N N . PHE A 1 589 ? -7.938 2.572 -1.946 1.00 98.12 589 PHE A N 1
ATOM 4631 C CA . PHE A 1 589 ? -9.277 2.434 -1.381 1.00 98.12 589 PHE A CA 1
ATOM 4632 C C . PHE A 1 589 ? -10.335 2.233 -2.473 1.00 98.12 589 PHE A C 1
ATOM 4634 O O . PHE A 1 589 ? -11.280 1.479 -2.270 1.00 98.12 589 PHE A O 1
ATOM 4641 N N . SER A 1 590 ? -10.169 2.806 -3.668 1.00 97.88 590 SER A N 1
ATOM 4642 C CA . SER A 1 590 ? -11.136 2.628 -4.763 1.00 97.88 590 SER A CA 1
ATOM 4643 C C . SER A 1 590 ? -11.189 1.221 -5.368 1.00 97.88 590 SER A C 1
ATOM 4645 O O . SER A 1 590 ? -12.212 0.841 -5.939 1.00 97.88 590 SER A O 1
ATOM 4647 N N . LYS A 1 591 ? -10.114 0.429 -5.251 1.00 97.31 591 LYS A N 1
ATOM 4648 C CA . LYS A 1 591 ? -10.018 -0.887 -5.897 1.00 97.31 591 LYS A CA 1
ATOM 4649 C C . LYS A 1 591 ? -10.680 -1.969 -5.033 1.00 97.31 591 LYS A C 1
ATOM 4651 O O . LYS A 1 591 ? -10.186 -2.230 -3.939 1.00 97.31 591 LYS A O 1
ATOM 4656 N N . PRO A 1 592 ? -11.741 -2.660 -5.492 1.00 94.25 592 PRO A N 1
ATOM 4657 C CA . PRO A 1 592 ? -12.479 -3.617 -4.658 1.00 94.25 592 PRO A CA 1
ATOM 4658 C C . PRO A 1 592 ? -11.663 -4.851 -4.238 1.00 94.25 592 PRO A C 1
ATOM 4660 O O . PRO A 1 592 ? -11.956 -5.445 -3.208 1.00 94.25 592 PRO A O 1
ATOM 4663 N N . TYR A 1 593 ? -10.633 -5.220 -5.002 1.00 95.81 593 TYR A N 1
ATOM 4664 C CA . TYR A 1 593 ? -9.726 -6.335 -4.700 1.00 95.81 593 TYR A CA 1
ATOM 4665 C C . TYR A 1 593 ? -8.556 -5.944 -3.780 1.00 95.81 593 TYR A C 1
ATOM 4667 O O . TYR A 1 593 ? -7.777 -6.810 -3.392 1.00 95.81 593 TYR A O 1
ATOM 4675 N N . VAL A 1 594 ? -8.417 -4.665 -3.410 1.00 97.50 594 VAL A N 1
ATOM 4676 C CA . VAL A 1 594 ? -7.437 -4.216 -2.409 1.00 97.50 594 VAL A CA 1
ATOM 4677 C C . VAL A 1 594 ? -8.130 -4.132 -1.048 1.00 97.50 594 VAL A C 1
ATOM 4679 O O . VAL A 1 594 ? -9.137 -3.446 -0.911 1.00 97.50 594 VAL A O 1
ATOM 4682 N N . ILE A 1 595 ? -7.626 -4.819 -0.028 1.00 95.25 595 ILE A N 1
ATOM 4683 C CA . ILE A 1 595 ? -8.267 -4.914 1.299 1.00 95.25 595 ILE A CA 1
ATOM 4684 C C . ILE A 1 595 ? -7.627 -4.017 2.359 1.00 95.25 595 ILE A C 1
ATOM 4686 O O . ILE A 1 595 ? -8.109 -3.945 3.485 1.00 95.25 595 ILE A O 1
ATOM 4690 N N . GLY A 1 596 ? -6.547 -3.324 2.023 1.00 95.38 596 GLY A N 1
ATOM 4691 C CA . GLY A 1 596 ? -5.893 -2.402 2.936 1.00 95.38 596 GLY A CA 1
ATOM 4692 C C . GLY A 1 596 ? -4.571 -1.895 2.397 1.00 95.38 596 GLY A C 1
ATOM 4693 O O . GLY A 1 596 ? -4.073 -2.380 1.375 1.00 95.38 596 GLY A O 1
ATOM 4694 N N . ALA A 1 597 ? -4.014 -0.921 3.102 1.00 96.12 597 ALA A N 1
ATOM 4695 C CA . ALA A 1 597 ? -2.728 -0.344 2.771 1.00 96.12 597 ALA A CA 1
ATOM 4696 C C . ALA A 1 597 ? -1.990 0.096 4.032 1.00 96.12 597 ALA A C 1
ATOM 4698 O O . ALA A 1 597 ? -2.605 0.586 4.982 1.00 96.12 597 ALA A O 1
ATOM 4699 N N . ASN A 1 598 ? -0.674 -0.079 4.012 1.00 94.69 598 ASN A N 1
ATOM 4700 C CA . ASN A 1 598 ? 0.209 0.207 5.123 1.00 94.69 598 ASN A CA 1
ATOM 4701 C C . ASN A 1 598 ? 1.272 1.230 4.742 1.00 94.69 598 ASN A C 1
ATOM 4703 O O . ASN A 1 598 ? 2.132 0.960 3.902 1.00 94.69 598 ASN A O 1
ATOM 4707 N N . TRP A 1 599 ? 1.247 2.383 5.410 1.00 94.69 599 TRP A N 1
ATOM 4708 C CA . TRP A 1 599 ? 2.394 3.284 5.378 1.00 94.69 599 TRP A CA 1
ATOM 4709 C C . TRP A 1 599 ? 3.489 2.719 6.283 1.00 94.69 599 TRP A C 1
ATOM 4711 O O . TRP A 1 599 ? 3.333 2.697 7.505 1.00 94.69 599 TRP A O 1
ATOM 4721 N N . LEU A 1 600 ? 4.571 2.204 5.698 1.00 88.62 600 LEU A N 1
ATOM 4722 C CA . LEU A 1 600 ? 5.491 1.343 6.446 1.00 88.62 600 LEU A CA 1
ATOM 4723 C C . LEU A 1 600 ? 6.284 2.109 7.512 1.00 88.62 600 LEU A C 1
ATOM 4725 O O . LEU A 1 600 ? 6.375 1.648 8.649 1.00 88.62 600 LEU A O 1
ATOM 4729 N N . MET A 1 601 ? 6.849 3.271 7.179 1.00 85.44 601 MET A N 1
ATOM 4730 C CA . MET A 1 601 ? 7.723 3.985 8.112 1.00 85.44 601 MET A CA 1
ATOM 4731 C C . MET A 1 601 ? 6.925 4.795 9.130 1.00 85.44 601 MET A C 1
ATOM 4733 O O . MET A 1 601 ? 6.273 5.781 8.794 1.00 85.44 601 MET A O 1
ATOM 4737 N N . GLY A 1 602 ? 7.046 4.408 10.401 1.00 85.50 602 GLY A N 1
ATOM 4738 C CA . GLY A 1 602 ? 6.517 5.165 11.532 1.00 85.50 602 GLY A CA 1
ATOM 4739 C C . GLY A 1 602 ? 7.211 6.507 11.725 1.00 85.50 602 GLY A C 1
ATOM 4740 O O . GLY A 1 602 ? 6.565 7.535 11.890 1.00 85.50 602 GLY A O 1
ATOM 4741 N N . SER A 1 603 ? 8.540 6.492 11.660 1.00 84.75 603 SER A N 1
ATOM 4742 C CA . SER A 1 603 ? 9.402 7.653 11.876 1.00 84.75 603 SER A CA 1
ATOM 4743 C C . SER A 1 603 ? 10.378 7.837 10.724 1.00 84.75 603 SER A C 1
ATOM 4745 O O . SER A 1 603 ? 10.753 6.872 10.066 1.00 84.75 603 SER A O 1
ATOM 4747 N N . ASP A 1 604 ? 10.842 9.066 10.515 1.00 85.75 604 ASP A N 1
ATOM 4748 C CA . ASP A 1 604 ? 11.851 9.386 9.500 1.00 85.75 604 ASP A CA 1
ATOM 4749 C C . ASP A 1 604 ? 13.226 8.769 9.723 1.00 85.75 604 ASP A C 1
ATOM 4751 O O . ASP A 1 604 ? 14.081 8.825 8.837 1.00 85.75 604 ASP A O 1
ATOM 4755 N N . LEU A 1 605 ? 13.507 8.257 10.917 1.00 76.44 605 LEU A N 1
ATOM 4756 C CA . LEU A 1 605 ? 14.716 7.474 11.109 1.00 76.44 605 LEU A CA 1
ATOM 4757 C C . LEU A 1 605 ? 14.491 6.080 10.532 1.00 76.44 605 LEU A C 1
ATOM 4759 O O . LEU A 1 605 ? 13.441 5.504 10.755 1.00 76.44 605 LEU A O 1
ATOM 4763 N N . PRO A 1 606 ? 15.448 5.478 9.819 1.00 69.94 606 PRO A N 1
ATOM 4764 C CA . PRO A 1 606 ? 15.275 4.120 9.334 1.00 69.94 606 PRO A CA 1
ATOM 4765 C C . PRO A 1 606 ? 15.328 3.114 10.491 1.00 69.94 606 PRO A C 1
ATOM 4767 O O . PRO A 1 606 ? 16.105 3.280 11.440 1.00 69.94 606 PRO A O 1
ATOM 4770 N N . ALA A 1 607 ? 14.591 2.007 10.363 1.00 62.41 607 ALA A N 1
ATOM 4771 C CA . ALA A 1 607 ? 14.671 0.882 11.298 1.00 62.41 607 ALA A CA 1
ATOM 4772 C C . ALA A 1 607 ? 16.072 0.223 11.306 1.00 62.41 607 ALA A C 1
ATOM 4774 O O . ALA A 1 607 ? 16.489 -0.397 12.288 1.00 62.41 607 ALA A O 1
ATOM 4775 N N . TYR A 1 608 ? 16.873 0.416 10.252 1.00 65.19 608 TYR A N 1
ATOM 4776 C CA . TYR A 1 608 ? 18.233 -0.113 10.158 1.00 65.19 608 TYR A CA 1
ATOM 4777 C C . TYR A 1 608 ? 19.204 0.914 9.564 1.00 65.19 608 TYR A C 1
ATOM 4779 O O . TYR A 1 608 ? 18.875 1.646 8.639 1.00 65.19 608 TYR A O 1
ATOM 4787 N N . LEU A 1 609 ? 20.466 0.922 10.015 1.00 65.25 609 LEU A N 1
ATOM 4788 C CA . LEU A 1 609 ? 21.502 1.788 9.420 1.00 65.25 609 LEU A CA 1
ATOM 4789 C C . LEU A 1 609 ? 21.731 1.494 7.925 1.00 65.25 609 LEU A C 1
ATOM 4791 O O . LEU A 1 609 ? 22.033 2.402 7.146 1.00 65.25 609 LEU A O 1
ATOM 4795 N N . SER A 1 610 ? 21.572 0.229 7.520 1.00 64.31 610 SER A N 1
ATOM 4796 C CA . SER A 1 610 ? 21.608 -0.203 6.116 1.00 64.31 610 SER A CA 1
ATOM 4797 C C . SER A 1 610 ? 20.485 0.399 5.273 1.00 64.31 610 SER A C 1
ATOM 4799 O O . SER A 1 610 ? 20.589 0.407 4.053 1.00 64.31 610 SER A O 1
ATOM 4801 N N . GLU A 1 611 ? 19.452 0.934 5.918 1.00 73.56 611 GLU A N 1
ATOM 4802 C CA . GLU A 1 611 ? 18.281 1.541 5.295 1.00 73.56 611 GLU A CA 1
ATOM 4803 C C . GLU A 1 611 ? 18.270 3.061 5.416 1.00 73.56 611 GLU A C 1
ATOM 4805 O O . GLU A 1 611 ? 17.244 3.696 5.227 1.00 73.56 611 GLU A O 1
ATOM 4810 N N . SER A 1 612 ? 19.427 3.682 5.648 1.00 75.00 612 SER A N 1
ATOM 4811 C CA . SER A 1 612 ? 19.589 5.146 5.600 1.00 75.00 612 SER A CA 1
ATOM 4812 C C . SER A 1 612 ? 19.105 5.814 4.305 1.00 75.00 612 SER A C 1
ATOM 4814 O O . SER A 1 612 ? 19.014 7.037 4.260 1.00 75.00 612 SER A O 1
ATOM 4816 N N . PHE A 1 613 ? 18.770 5.046 3.264 1.00 79.06 613 PHE A N 1
ATOM 4817 C CA . PHE A 1 613 ? 18.082 5.564 2.087 1.00 79.06 613 PHE A CA 1
ATOM 4818 C C . PHE A 1 613 ? 16.619 5.970 2.342 1.00 79.06 613 PHE A C 1
ATOM 4820 O O . PHE A 1 613 ? 16.135 6.816 1.600 1.00 79.06 613 PHE A O 1
ATOM 4827 N N . ARG A 1 614 ? 15.970 5.441 3.389 1.00 82.88 614 ARG A N 1
ATOM 4828 C CA . ARG A 1 614 ? 14.573 5.718 3.782 1.00 82.88 614 ARG A CA 1
ATOM 4829 C C . ARG A 1 614 ? 14.405 6.887 4.760 1.00 82.88 614 ARG A C 1
ATOM 4831 O O . ARG A 1 614 ? 13.408 6.997 5.470 1.00 82.88 614 ARG A O 1
ATOM 4838 N N . ILE A 1 615 ? 15.439 7.718 4.910 1.00 86.62 615 ILE A N 1
ATOM 4839 C CA . ILE A 1 615 ? 15.347 8.878 5.801 1.00 86.62 615 ILE A CA 1
ATOM 4840 C C . ILE A 1 615 ? 14.334 9.870 5.224 1.00 86.62 615 ILE A C 1
ATOM 4842 O O . ILE A 1 615 ? 14.494 10.299 4.082 1.00 86.62 615 ILE A O 1
ATOM 4846 N N . GLY A 1 616 ? 13.367 10.276 6.049 1.00 89.81 616 GLY A N 1
ATOM 4847 C CA . GLY A 1 616 ? 12.300 11.207 5.666 1.00 89.81 616 GLY A CA 1
ATOM 4848 C C . GLY A 1 616 ? 11.012 10.544 5.175 1.00 89.81 616 GLY A C 1
ATOM 4849 O O . GLY A 1 616 ? 10.100 11.250 4.755 1.00 89.81 616 GLY A O 1
ATOM 4850 N N . ASP A 1 617 ? 10.928 9.213 5.214 1.00 90.56 617 ASP A N 1
ATOM 4851 C CA . ASP A 1 617 ? 9.771 8.454 4.721 1.00 90.56 617 ASP A CA 1
ATOM 4852 C C . ASP A 1 617 ? 8.660 8.308 5.781 1.00 90.56 617 ASP A C 1
ATOM 4854 O O . ASP A 1 617 ? 7.609 7.728 5.505 1.00 90.56 617 ASP A O 1
ATOM 4858 N N . GLY A 1 618 ? 8.881 8.804 7.003 1.00 91.12 618 GLY A N 1
ATOM 4859 C CA . GLY A 1 618 ? 7.982 8.618 8.137 1.00 91.12 618 GLY A CA 1
ATOM 4860 C C . GLY A 1 618 ? 6.707 9.453 8.058 1.00 91.12 618 GLY A C 1
ATOM 4861 O O . GLY A 1 618 ? 6.625 10.421 7.307 1.00 91.12 618 GLY A O 1
ATOM 4862 N N . TRP A 1 619 ? 5.717 9.107 8.884 1.00 92.50 619 TRP A N 1
ATOM 4863 C CA . TRP A 1 619 ? 4.590 9.995 9.212 1.00 92.50 619 TRP A CA 1
ATOM 4864 C C . TRP A 1 619 ? 4.796 10.745 10.545 1.00 92.50 619 TRP A C 1
ATOM 4866 O O . TRP A 1 619 ? 4.078 11.704 10.841 1.00 92.50 619 TRP A O 1
ATOM 4876 N N . ILE A 1 620 ? 5.821 10.355 11.310 1.00 89.75 620 ILE A N 1
ATOM 4877 C CA . ILE A 1 620 ? 6.369 11.061 12.474 1.00 89.75 620 ILE A CA 1
ATOM 4878 C C . ILE A 1 620 ? 7.777 11.563 12.126 1.00 89.75 620 ILE A C 1
ATOM 4880 O O . ILE A 1 620 ? 8.570 10.848 11.505 1.00 89.75 620 ILE A O 1
ATOM 4884 N N . GLU A 1 621 ? 8.115 12.773 12.564 1.00 87.12 621 GLU A N 1
ATOM 4885 C CA . GLU A 1 621 ? 9.453 13.326 12.391 1.00 87.12 621 GLU A CA 1
ATOM 4886 C C . GLU A 1 621 ? 10.547 12.510 13.117 1.00 87.12 621 GLU A C 1
ATOM 4888 O O . GLU A 1 621 ? 10.287 11.611 13.925 1.00 87.12 621 GLU A O 1
ATOM 4893 N N . GLN A 1 622 ? 11.818 12.826 12.848 1.00 80.62 622 GLN A N 1
ATOM 4894 C CA . GLN A 1 622 ? 12.966 12.204 13.526 1.00 80.62 622 GLN A CA 1
ATOM 4895 C C . GLN A 1 622 ? 12.941 12.361 15.061 1.00 80.62 622 GLN A C 1
ATOM 4897 O O . GLN A 1 622 ? 13.561 11.556 15.762 1.00 80.62 622 GLN A O 1
ATOM 4902 N N . ASP A 1 623 ? 12.280 13.392 15.594 1.00 75.25 623 ASP A N 1
ATOM 4903 C CA . ASP A 1 623 ? 12.136 13.567 17.042 1.00 75.25 623 ASP A CA 1
ATOM 4904 C C . ASP A 1 623 ? 11.258 12.484 17.687 1.00 75.25 623 ASP A C 1
ATOM 4906 O O . ASP A 1 623 ? 11.340 12.284 18.899 1.00 75.25 623 ASP A O 1
ATOM 4910 N N . GLY A 1 624 ? 10.473 11.754 16.885 1.00 75.12 624 GLY A N 1
ATOM 4911 C CA . GLY A 1 624 ? 9.547 10.743 17.376 1.00 75.12 624 GLY A CA 1
ATOM 4912 C C . GLY A 1 624 ? 8.311 11.320 18.062 1.00 75.12 624 GLY A C 1
ATOM 4913 O O . GLY A 1 624 ? 7.594 10.623 18.778 1.00 75.12 624 GLY A O 1
ATOM 4914 N N . GLU A 1 625 ? 8.087 12.618 17.904 1.00 76.12 625 GLU A N 1
ATOM 4915 C CA . GLU A 1 625 ? 7.175 13.384 18.737 1.00 76.12 625 GLU A CA 1
ATOM 4916 C C . GLU A 1 625 ? 6.268 14.333 17.955 1.00 76.12 625 GLU A C 1
ATOM 4918 O O . GLU A 1 625 ? 5.242 14.758 18.497 1.00 76.12 625 GLU A O 1
ATOM 4923 N N . THR A 1 626 ? 6.638 14.646 16.715 1.00 85.94 626 THR A N 1
ATOM 4924 C CA . THR A 1 626 ? 5.944 15.588 15.843 1.00 85.94 626 THR A CA 1
ATOM 4925 C C . THR A 1 626 ? 5.356 14.851 14.637 1.00 85.94 626 THR A C 1
ATOM 4927 O O . THR A 1 626 ? 6.070 14.191 13.887 1.00 85.94 626 THR A O 1
ATOM 4930 N N . LEU A 1 627 ? 4.040 14.966 14.440 1.00 92.50 627 LEU A N 1
ATOM 4931 C CA . LEU A 1 627 ? 3.352 14.476 13.243 1.00 92.50 627 LEU A CA 1
ATOM 4932 C C . LEU A 1 627 ? 3.759 15.300 12.021 1.00 92.50 627 LEU A C 1
ATOM 4934 O O . LEU A 1 627 ? 3.704 16.532 12.060 1.00 92.50 627 LEU A O 1
ATOM 4938 N N . ARG A 1 628 ? 4.069 14.630 10.911 1.00 94.25 628 ARG A N 1
ATOM 4939 C CA . ARG A 1 628 ? 4.282 15.309 9.631 1.00 94.25 628 ARG A CA 1
ATOM 4940 C C . ARG A 1 628 ? 2.959 15.799 9.032 1.00 94.25 628 ARG A C 1
ATOM 4942 O O . ARG A 1 628 ? 1.911 15.202 9.293 1.00 94.25 628 ARG A O 1
ATOM 4949 N N . PRO A 1 629 ? 2.975 16.824 8.156 1.00 96.19 629 PRO A N 1
ATOM 4950 C CA . PRO A 1 629 ? 1.773 17.316 7.474 1.00 96.19 629 PRO A CA 1
ATOM 4951 C C . PRO A 1 629 ? 0.955 16.230 6.763 1.00 96.19 629 PRO A C 1
ATOM 4953 O O . PRO A 1 629 ? -0.274 16.305 6.733 1.00 96.19 629 PRO A O 1
ATOM 4956 N N . MET A 1 630 ? 1.619 15.191 6.248 1.00 96.38 630 MET A N 1
ATOM 4957 C CA . MET A 1 630 ? 0.951 14.060 5.605 1.00 96.38 630 MET A CA 1
ATOM 4958 C C . MET A 1 630 ? -0.005 13.307 6.547 1.00 96.38 630 MET A C 1
ATOM 4960 O O . MET A 1 630 ? -1.056 12.861 6.095 1.00 96.38 630 MET A O 1
ATOM 4964 N N . ALA A 1 631 ? 0.284 13.235 7.852 1.00 96.88 631 ALA A N 1
ATOM 4965 C CA . ALA A 1 631 ? -0.560 12.535 8.818 1.00 96.88 631 ALA A CA 1
ATOM 4966 C C . ALA A 1 631 ? -1.913 13.239 9.004 1.00 96.88 631 ALA A C 1
ATOM 4968 O O . ALA A 1 631 ? -2.949 12.587 9.098 1.00 96.88 631 ALA A O 1
ATOM 4969 N N . PHE A 1 632 ? -1.922 14.576 8.986 1.00 97.81 632 PHE A N 1
ATOM 4970 C CA . PHE A 1 632 ? -3.157 15.363 9.035 1.00 97.81 632 PHE A CA 1
ATOM 4971 C C . PHE A 1 632 ? -3.952 15.255 7.728 1.00 97.81 632 PHE A C 1
ATOM 4973 O O . PHE A 1 632 ? -5.174 15.152 7.755 1.00 97.81 632 PHE A O 1
ATOM 4980 N N . ALA A 1 633 ? -3.265 15.220 6.582 1.00 98.31 633 ALA A N 1
ATOM 4981 C CA . ALA A 1 633 ? -3.920 15.012 5.293 1.00 98.31 633 ALA A CA 1
ATOM 4982 C C . ALA A 1 633 ? -4.587 13.624 5.205 1.00 98.31 633 ALA A C 1
ATOM 4984 O O . ALA A 1 633 ? -5.691 13.502 4.673 1.00 98.31 633 ALA A O 1
ATOM 4985 N N . LEU A 1 634 ? -3.947 12.588 5.762 1.00 97.94 634 LEU A N 1
ATOM 4986 C CA . LEU A 1 634 ? -4.536 11.255 5.882 1.00 97.94 634 LEU A CA 1
ATOM 4987 C C . LEU A 1 634 ? -5.694 11.214 6.880 1.00 97.94 634 LEU A C 1
ATOM 4989 O O . LEU A 1 634 ? -6.710 10.604 6.562 1.00 97.94 634 LEU A O 1
ATOM 4993 N N . HIS A 1 635 ? -5.600 11.910 8.016 1.00 97.75 635 HIS A N 1
ATOM 4994 C CA . HIS A 1 635 ? -6.717 12.037 8.953 1.00 97.75 635 HIS A CA 1
ATOM 4995 C C . HIS A 1 635 ? -7.977 12.566 8.261 1.00 97.75 635 HIS A C 1
ATOM 4997 O O . HIS A 1 635 ? -9.034 11.940 8.341 1.00 97.75 635 HIS A O 1
ATOM 5003 N N . ASP A 1 636 ? -7.859 13.685 7.540 1.00 98.25 636 ASP A N 1
ATOM 5004 C CA . ASP A 1 636 ? -8.985 14.293 6.825 1.00 98.25 636 ASP A CA 1
ATOM 5005 C C . ASP A 1 636 ? -9.547 13.347 5.748 1.00 98.25 636 ASP A C 1
ATOM 5007 O O . ASP A 1 636 ? -10.766 13.231 5.578 1.00 98.25 636 ASP A O 1
ATOM 5011 N N . LEU A 1 637 ? -8.666 12.628 5.043 1.00 98.38 637 LEU A N 1
ATOM 5012 C CA . LEU A 1 637 ? -9.055 11.651 4.028 1.00 98.38 637 LEU A CA 1
ATOM 5013 C C . LEU A 1 637 ? -9.806 10.460 4.638 1.00 98.38 637 LEU A C 1
ATOM 5015 O O . LEU A 1 637 ? -10.894 10.122 4.172 1.00 98.38 637 LEU A O 1
ATOM 5019 N N . PHE A 1 638 ? -9.276 9.849 5.695 1.00 97.81 638 PHE A N 1
ATOM 5020 C CA . PHE A 1 638 ? -9.892 8.703 6.367 1.00 97.81 638 PHE A CA 1
ATOM 5021 C C . PHE A 1 638 ? -11.196 9.096 7.067 1.00 97.81 638 PHE A C 1
ATOM 5023 O O . PHE A 1 638 ? -12.183 8.360 7.006 1.00 97.81 638 PHE A O 1
ATOM 5030 N N . ALA A 1 639 ? -11.264 10.301 7.638 1.00 96.25 639 ALA A N 1
ATOM 5031 C CA . ALA A 1 639 ? -12.503 10.859 8.169 1.00 96.25 639 ALA A CA 1
ATOM 5032 C C . ALA A 1 639 ? -13.578 11.008 7.077 1.00 96.25 639 ALA A C 1
ATOM 5034 O O . ALA A 1 639 ? -14.754 10.758 7.339 1.00 96.25 639 ALA A O 1
ATOM 5035 N N . SER A 1 640 ? -13.194 11.335 5.834 1.00 96.81 640 SER A N 1
ATOM 5036 C CA . SER A 1 640 ? -14.125 11.372 4.691 1.00 96.81 640 SER A CA 1
ATOM 5037 C C . SER A 1 640 ? -14.663 9.990 4.284 1.00 96.81 640 SER A C 1
ATOM 5039 O O . SER A 1 640 ? -15.702 9.892 3.621 1.00 96.81 640 SER A O 1
ATOM 5041 N N . TRP A 1 641 ? -13.988 8.920 4.712 1.00 96.62 641 TRP A N 1
ATOM 5042 C CA . TRP A 1 641 ? -14.409 7.530 4.535 1.00 96.62 641 TRP A CA 1
ATOM 5043 C C . TRP A 1 641 ? -15.067 6.936 5.781 1.00 96.62 641 TRP A C 1
ATOM 5045 O O . TRP A 1 641 ? -15.450 5.775 5.771 1.00 96.62 641 TRP A O 1
ATOM 5055 N N . THR A 1 642 ? -15.285 7.736 6.827 1.00 96.00 642 THR A N 1
ATOM 5056 C CA . THR A 1 642 ? -15.909 7.282 8.071 1.00 96.00 642 THR A CA 1
ATOM 5057 C C . THR A 1 642 ? -17.389 7.658 8.109 1.00 96.00 642 THR A C 1
ATOM 5059 O O . THR A 1 642 ? -17.771 8.823 7.988 1.00 96.00 642 THR A O 1
ATOM 5062 N N . THR A 1 643 ? -18.256 6.674 8.333 1.00 96.44 643 THR A N 1
ATOM 5063 C CA . THR A 1 643 ? -19.709 6.883 8.349 1.00 96.44 643 THR A CA 1
ATOM 5064 C C . THR A 1 643 ? -20.215 7.226 9.745 1.00 96.44 643 THR A C 1
ATOM 5066 O O . THR A 1 643 ? -20.103 6.432 10.678 1.00 96.44 643 THR A O 1
ATOM 5069 N N . THR A 1 644 ? -20.866 8.378 9.893 1.00 96.94 644 THR A N 1
ATOM 5070 C CA . THR A 1 644 ? -21.605 8.732 11.114 1.00 96.94 644 THR A CA 1
ATOM 5071 C C . THR A 1 644 ? -22.919 9.422 10.766 1.00 96.94 644 THR A C 1
ATOM 5073 O O . THR A 1 644 ? -23.050 10.032 9.704 1.00 96.94 644 THR A O 1
ATOM 5076 N N . GLY A 1 645 ? -23.915 9.329 11.642 1.00 96.94 645 GLY A N 1
ATOM 5077 C CA . GLY A 1 645 ? -25.164 10.051 11.443 1.00 96.94 645 GLY A CA 1
ATOM 5078 C C . GLY A 1 645 ? -26.245 9.734 12.463 1.00 96.94 645 GLY A C 1
ATOM 5079 O O . GLY A 1 645 ? -26.047 8.994 13.424 1.00 96.94 645 GLY A O 1
ATOM 5080 N N . ARG A 1 646 ? -27.407 10.351 12.242 1.00 97.25 646 ARG A N 1
ATOM 5081 C CA . ARG A 1 646 ? -28.608 10.213 13.066 1.00 97.25 646 ARG A CA 1
ATOM 5082 C C . ARG A 1 646 ? -29.839 10.190 12.173 1.00 97.25 646 ARG A C 1
ATOM 5084 O O . ARG A 1 646 ? -29.980 11.040 11.295 1.00 97.25 646 ARG A O 1
ATOM 5091 N N . GLY A 1 647 ? -30.762 9.279 12.450 1.00 96.56 647 GLY A N 1
ATOM 5092 C CA . GLY A 1 647 ? -32.058 9.192 11.783 1.00 96.56 647 GLY A CA 1
ATOM 5093 C C . GLY A 1 647 ? -33.171 8.761 12.732 1.00 96.56 647 GLY A C 1
ATOM 5094 O O . GLY A 1 647 ? -32.943 8.549 13.922 1.00 96.56 647 GLY A O 1
ATOM 5095 N N . LYS A 1 648 ? -34.389 8.646 12.204 1.00 96.44 648 LYS A N 1
ATOM 5096 C CA . LYS A 1 648 ? -35.522 8.030 12.902 1.00 96.44 648 LYS A CA 1
ATOM 5097 C C . LYS A 1 648 ? -36.072 6.884 12.074 1.00 96.44 648 LYS A C 1
ATOM 5099 O O . LYS A 1 648 ? -36.075 6.983 10.849 1.00 96.44 648 LYS A O 1
ATOM 5104 N N . THR A 1 649 ? -36.555 5.843 12.740 1.00 97.25 649 THR A N 1
ATOM 5105 C CA . THR A 1 649 ? -37.226 4.734 12.066 1.00 97.25 649 THR A CA 1
ATOM 5106 C C . THR A 1 649 ? -38.558 5.161 11.443 1.00 97.25 649 THR A C 1
ATOM 5108 O O . THR A 1 649 ? -39.296 5.971 12.015 1.00 97.25 649 THR A O 1
ATOM 5111 N N . ASP A 1 650 ? -38.866 4.623 10.265 1.00 97.31 650 ASP A N 1
ATOM 5112 C CA . ASP A 1 650 ? -40.135 4.811 9.555 1.00 97.31 650 ASP A CA 1
ATOM 5113 C C . ASP A 1 650 ? -41.286 3.964 10.143 1.00 97.31 650 ASP A C 1
ATOM 5115 O O . ASP A 1 650 ? -41.158 3.365 11.211 1.00 97.31 650 ASP A O 1
ATOM 5119 N N . ALA A 1 651 ? -42.441 3.929 9.466 1.00 96.81 651 ALA A N 1
ATOM 5120 C CA . ALA A 1 651 ? -43.616 3.173 9.913 1.00 96.81 651 ALA A CA 1
ATOM 5121 C C . ALA A 1 651 ? -43.373 1.650 9.963 1.00 96.81 651 ALA A C 1
ATOM 5123 O O . ALA A 1 651 ? -44.014 0.942 10.742 1.00 96.81 651 ALA A O 1
ATOM 5124 N N . GLU A 1 652 ? -42.431 1.157 9.163 1.00 96.81 652 GLU A N 1
ATOM 5125 C CA . GLU A 1 652 ? -41.971 -0.225 9.103 1.00 96.81 652 GLU A CA 1
ATOM 5126 C C . GLU A 1 652 ? -40.803 -0.498 10.071 1.00 96.81 652 GLU A C 1
ATOM 5128 O O . GLU A 1 652 ? -40.271 -1.614 10.113 1.00 96.81 652 GLU A O 1
ATOM 5133 N N . GLY A 1 653 ? -40.441 0.490 10.896 1.00 96.69 653 GLY A N 1
ATOM 5134 C CA . GLY A 1 653 ? -39.389 0.399 11.899 1.00 96.69 653 GLY A CA 1
ATOM 5135 C C . GLY A 1 653 ? -37.985 0.486 11.310 1.00 96.69 653 GLY A C 1
ATOM 5136 O O . GLY A 1 653 ? -37.039 0.053 11.961 1.00 96.69 653 GLY A O 1
ATOM 5137 N N . ARG A 1 654 ? -37.822 1.008 10.091 1.00 97.31 654 ARG A N 1
ATOM 5138 C CA . ARG A 1 654 ? -36.554 1.009 9.355 1.00 97.31 654 ARG A CA 1
ATOM 5139 C C . ARG A 1 654 ? -35.904 2.382 9.293 1.00 97.31 654 ARG A C 1
ATOM 5141 O O . ARG A 1 654 ? -36.569 3.398 9.122 1.00 97.31 654 ARG A O 1
ATOM 5148 N N . LEU A 1 655 ? -34.579 2.395 9.381 1.00 97.12 655 LEU A N 1
ATOM 5149 C CA . LEU A 1 655 ? -33.726 3.499 8.961 1.00 97.12 655 LEU A CA 1
ATOM 5150 C C . LEU A 1 655 ? -32.748 2.974 7.910 1.00 97.12 655 LEU A C 1
ATOM 5152 O O . LEU A 1 655 ? -32.033 2.009 8.174 1.00 97.12 655 LEU A O 1
ATOM 5156 N N . GLN A 1 656 ? -32.696 3.631 6.753 1.00 95.56 656 GLN A N 1
ATOM 5157 C CA . GLN A 1 656 ? -31.749 3.320 5.686 1.00 95.56 656 GLN A CA 1
ATOM 5158 C C . GLN A 1 656 ? -30.778 4.484 5.477 1.00 95.56 656 GLN A C 1
ATOM 5160 O O . GLN A 1 656 ? -31.189 5.646 5.450 1.00 95.56 656 GLN A O 1
ATOM 5165 N N . PHE A 1 657 ? -29.498 4.171 5.310 1.00 95.06 657 PHE A N 1
ATOM 5166 C CA . PHE A 1 657 ? -28.453 5.133 4.968 1.00 95.06 657 PHE A CA 1
ATOM 5167 C C . PHE A 1 657 ? -27.368 4.463 4.119 1.00 95.06 657 PHE A C 1
ATOM 5169 O O . PHE A 1 657 ? -27.324 3.241 4.001 1.00 95.06 657 PHE A O 1
ATOM 5176 N N . MET A 1 658 ? -26.504 5.271 3.509 1.00 93.69 658 MET A N 1
ATOM 5177 C CA . MET A 1 658 ? -25.311 4.784 2.819 1.00 93.69 658 MET A CA 1
ATOM 5178 C C . MET A 1 658 ? -24.124 4.848 3.780 1.00 93.69 658 MET A C 1
ATOM 5180 O O . MET A 1 658 ? -23.915 5.890 4.404 1.00 93.69 658 MET A O 1
ATOM 5184 N N . GLY A 1 659 ? -23.362 3.764 3.896 1.00 94.19 659 GLY A N 1
ATOM 5185 C CA . GLY A 1 659 ? -22.187 3.698 4.761 1.00 94.19 659 GLY A CA 1
ATOM 5186 C C . GLY A 1 659 ? -21.095 2.803 4.197 1.00 94.19 659 GLY A C 1
ATOM 5187 O O . GLY A 1 659 ? -21.335 1.997 3.302 1.00 94.19 659 GLY A O 1
ATOM 5188 N N . TYR A 1 660 ? -19.877 2.978 4.691 1.00 95.12 660 TYR A N 1
ATOM 5189 C CA . TYR A 1 660 ? -18.734 2.145 4.327 1.00 95.12 660 TYR A CA 1
ATOM 5190 C C . TYR A 1 660 ? -18.741 0.831 5.114 1.00 95.12 660 TYR A C 1
ATOM 5192 O O . TYR A 1 660 ? -19.195 0.798 6.258 1.00 95.12 660 TYR A O 1
ATOM 5200 N N . ALA A 1 661 ? -18.234 -0.246 4.516 1.00 92.88 661 ALA A N 1
ATOM 5201 C CA . ALA A 1 661 ? -18.155 -1.546 5.180 1.00 92.88 661 ALA A CA 1
ATOM 5202 C C . ALA A 1 661 ? -17.257 -1.489 6.432 1.00 92.88 661 ALA A C 1
ATOM 5204 O O . ALA A 1 661 ? -16.222 -0.805 6.436 1.00 92.88 661 ALA A O 1
ATOM 5205 N N . GLY A 1 662 ? -17.677 -2.149 7.511 1.00 93.31 662 GLY A N 1
ATOM 5206 C CA . GLY A 1 662 ? -16.999 -2.041 8.796 1.00 93.31 662 GLY A CA 1
ATOM 5207 C C . GLY A 1 662 ? -17.845 -2.316 10.033 1.00 93.31 662 GLY A C 1
ATOM 5208 O O . GLY A 1 662 ? -19.014 -2.697 9.978 1.00 93.31 662 GLY A O 1
ATOM 5209 N N . ASN A 1 663 ? -17.234 -2.061 11.190 1.00 93.12 663 ASN A N 1
ATOM 5210 C CA . ASN A 1 663 ? -17.887 -2.136 12.494 1.00 93.12 663 ASN A CA 1
ATOM 5211 C C . ASN A 1 663 ? -18.524 -0.795 12.846 1.00 93.12 663 ASN A C 1
ATOM 5213 O O . ASN A 1 663 ? -17.887 0.245 12.716 1.00 93.12 663 ASN A O 1
ATOM 5217 N N . TYR A 1 664 ? -19.740 -0.828 13.373 1.00 94.88 664 TYR A N 1
ATOM 5218 C CA . TYR A 1 664 ? -20.515 0.330 13.794 1.00 94.88 664 TYR A CA 1
ATOM 5219 C C . TYR A 1 664 ? -20.965 0.170 15.236 1.00 94.88 664 TYR A C 1
ATOM 5221 O O . TYR A 1 664 ? -21.312 -0.923 15.672 1.00 94.88 664 TYR A O 1
ATOM 5229 N N . GLU A 1 665 ? -21.021 1.279 15.955 1.00 95.50 665 GLU A N 1
ATOM 5230 C CA . GLU A 1 665 ? -21.803 1.443 17.170 1.00 95.50 665 GLU A CA 1
ATOM 5231 C C . GLU A 1 665 ? -23.151 2.058 16.796 1.00 95.50 665 GLU A C 1
ATOM 5233 O O . GLU A 1 665 ? -23.210 3.113 16.162 1.00 95.50 665 GLU A O 1
ATOM 5238 N N . ILE A 1 666 ? -24.234 1.389 17.179 1.00 96.00 666 ILE A N 1
ATOM 5239 C CA . ILE A 1 666 ? -25.608 1.825 16.948 1.00 96.00 666 ILE A CA 1
ATOM 5240 C C . ILE A 1 666 ? -26.236 2.128 18.302 1.00 96.00 666 ILE A C 1
ATOM 5242 O O . ILE A 1 666 ? -26.209 1.294 19.205 1.00 96.00 666 ILE A O 1
ATOM 5246 N N . THR A 1 667 ? -26.824 3.311 18.430 1.00 94.25 667 THR A N 1
ATOM 5247 C CA . THR A 1 667 ? -27.527 3.766 19.628 1.00 94.25 667 THR A CA 1
ATOM 5248 C C . THR A 1 667 ? -28.990 4.042 19.288 1.00 94.25 667 THR A C 1
ATOM 5250 O O . THR A 1 667 ? -29.279 4.867 18.426 1.00 94.25 667 THR A O 1
ATOM 5253 N N . LEU A 1 668 ? -29.918 3.361 19.959 1.00 94.25 668 LEU A N 1
ATOM 5254 C CA . LEU A 1 668 ? -31.361 3.571 19.840 1.00 94.25 668 LEU A CA 1
ATOM 5255 C C . LEU A 1 668 ? -31.860 4.418 21.009 1.00 94.25 668 LEU A C 1
ATOM 5257 O O . LEU A 1 668 ? -31.570 4.077 22.154 1.00 94.25 668 LEU A O 1
ATOM 5261 N N . THR A 1 669 ? -32.648 5.456 20.730 1.00 89.75 669 THR A N 1
ATOM 5262 C CA . THR A 1 669 ? -33.267 6.324 21.743 1.00 89.75 669 THR A CA 1
ATOM 5263 C C . THR A 1 669 ? -34.783 6.402 21.530 1.00 89.75 669 THR A C 1
ATOM 5265 O O . THR A 1 669 ? -35.245 6.811 20.459 1.00 89.75 669 THR A O 1
ATOM 5268 N N . GLY A 1 670 ? -35.552 5.986 22.543 1.00 82.88 670 GLY A N 1
ATOM 5269 C CA . GLY A 1 670 ? -37.021 6.076 22.580 1.00 82.88 670 GLY A CA 1
ATOM 5270 C C . GLY A 1 670 ? -37.551 7.399 23.159 1.00 82.88 670 GLY A C 1
ATOM 5271 O O . GLY A 1 670 ? -36.778 8.234 23.623 1.00 82.88 670 GLY A O 1
ATOM 5272 N N . ASP A 1 671 ? -38.876 7.587 23.159 1.00 71.88 671 ASP A N 1
ATOM 5273 C CA . ASP A 1 671 ? -39.555 8.810 23.634 1.00 71.88 671 ASP A CA 1
ATOM 5274 C C . ASP A 1 671 ? -39.428 9.052 25.158 1.00 71.88 671 ASP A C 1
ATOM 5276 O O . ASP A 1 671 ? -39.703 10.149 25.644 1.00 71.88 671 ASP A O 1
ATOM 5280 N N . GLY A 1 672 ? -39.045 8.034 25.929 1.00 64.81 672 GLY A N 1
ATOM 5281 C CA . GLY A 1 672 ? -38.846 8.065 27.378 1.00 64.81 672 GLY A CA 1
ATOM 5282 C C . GLY A 1 672 ? -37.383 8.126 27.832 1.00 64.81 672 GLY A C 1
ATOM 5283 O O . GLY A 1 672 ? -37.131 7.810 29.001 1.00 64.81 672 GLY A O 1
ATOM 5284 N N . ASP A 1 673 ? -36.454 8.480 26.935 1.00 65.75 673 ASP A N 1
ATOM 5285 C CA . ASP A 1 673 ? -34.992 8.534 27.134 1.00 65.75 673 ASP A CA 1
ATOM 5286 C C . ASP A 1 673 ? -34.336 7.169 27.451 1.00 65.75 673 ASP A C 1
ATOM 5288 O O . ASP A 1 673 ? -33.251 7.082 28.033 1.00 65.75 673 ASP A O 1
ATOM 5292 N N . GLY A 1 674 ? -34.981 6.062 27.066 1.00 70.56 674 GLY A N 1
ATOM 5293 C CA . GLY A 1 674 ? -34.342 4.743 27.057 1.00 70.56 674 GLY A CA 1
ATOM 5294 C C . GLY A 1 674 ? -33.297 4.676 25.942 1.00 70.56 674 GLY A C 1
ATOM 5295 O O . GLY A 1 674 ? -33.653 4.855 24.780 1.00 70.56 674 GLY A O 1
ATOM 5296 N N . ILE A 1 675 ? -32.035 4.411 26.291 1.00 80.19 675 ILE A N 1
ATOM 5297 C CA . ILE A 1 675 ? -30.902 4.342 25.356 1.00 80.19 675 ILE A CA 1
ATOM 5298 C C . ILE A 1 675 ? -30.359 2.918 25.298 1.00 80.19 675 ILE A C 1
ATOM 5300 O O . ILE A 1 675 ? -29.903 2.399 26.313 1.00 80.19 675 ILE A O 1
ATOM 5304 N N . TYR A 1 676 ? -30.391 2.302 24.121 1.00 85.25 676 TYR A N 1
ATOM 5305 C CA . TYR A 1 676 ? -29.828 0.977 23.864 1.00 85.25 676 TYR A CA 1
ATOM 5306 C C . TYR A 1 676 ? -28.639 1.093 22.916 1.00 85.25 676 TYR A C 1
ATOM 5308 O O . TYR A 1 676 ? -28.776 1.692 21.855 1.00 85.25 676 TYR A O 1
ATOM 5316 N N . GLN A 1 677 ? -27.494 0.511 23.273 1.00 88.81 677 GLN A N 1
ATOM 5317 C CA . GLN A 1 677 ? -26.299 0.500 22.429 1.00 88.81 677 GLN A CA 1
ATOM 5318 C C . GLN A 1 677 ? -25.924 -0.922 22.023 1.00 88.81 677 GLN A C 1
ATOM 5320 O O . GLN A 1 677 ? -25.886 -1.823 22.861 1.00 88.81 677 GLN A O 1
ATOM 5325 N N . GLN A 1 678 ? -25.611 -1.110 20.744 1.00 90.12 678 GLN A N 1
ATOM 5326 C CA . GLN A 1 678 ? -25.123 -2.372 20.201 1.00 90.12 678 GLN A CA 1
ATOM 5327 C C . GLN A 1 678 ? -24.097 -2.119 19.095 1.00 90.12 678 GLN A C 1
ATOM 5329 O O . GLN A 1 678 ? -24.278 -1.235 18.259 1.00 90.12 678 GLN A O 1
ATOM 5334 N N . SER A 1 679 ? -23.044 -2.935 19.058 1.00 92.31 679 SER A N 1
ATOM 5335 C CA . SER A 1 679 ? -22.139 -2.982 17.912 1.00 92.31 679 SER A CA 1
ATOM 5336 C C . SER A 1 679 ? -22.660 -3.929 16.831 1.00 92.31 679 SER A C 1
ATOM 5338 O O . SER A 1 679 ? -23.166 -5.012 17.135 1.00 92.31 679 SER A O 1
ATOM 5340 N N . ALA A 1 680 ? -22.506 -3.534 15.573 1.00 91.69 680 ALA A N 1
ATOM 5341 C CA . ALA A 1 680 ? -22.866 -4.321 14.401 1.00 91.69 680 ALA A CA 1
ATOM 5342 C C . ALA A 1 680 ? -21.747 -4.260 13.361 1.00 91.69 680 ALA A C 1
ATOM 5344 O O . ALA A 1 680 ? -21.055 -3.251 13.260 1.00 91.69 680 ALA A O 1
ATOM 5345 N N . HIS A 1 681 ? -21.587 -5.329 12.593 1.00 92.12 681 HIS A N 1
ATOM 5346 C CA . HIS A 1 681 ? -20.689 -5.368 11.447 1.00 92.12 681 HIS A CA 1
ATOM 5347 C C . HIS A 1 681 ? -21.517 -5.353 10.164 1.00 92.12 681 HIS A C 1
ATOM 5349 O O . HIS A 1 681 ? -22.528 -6.056 10.090 1.00 92.12 681 HIS A O 1
ATOM 5355 N N . PHE A 1 682 ? -21.099 -4.564 9.180 1.00 91.00 682 PHE A N 1
ATOM 5356 C CA . PHE A 1 682 ? -21.716 -4.519 7.860 1.00 91.00 682 PHE A CA 1
ATOM 5357 C C . PHE A 1 682 ? -20.645 -4.772 6.802 1.00 91.00 682 PHE A C 1
ATOM 5359 O O . PHE A 1 682 ? -19.795 -3.914 6.579 1.00 91.00 682 PHE A O 1
ATOM 5366 N N . ASP A 1 683 ? -20.717 -5.938 6.162 1.00 87.00 683 ASP A N 1
ATOM 5367 C CA . ASP A 1 683 ? -19.815 -6.332 5.082 1.00 87.00 683 ASP A CA 1
ATOM 5368 C C . ASP A 1 683 ? -20.093 -5.558 3.780 1.00 87.00 683 ASP A C 1
ATOM 5370 O O . ASP A 1 683 ? -21.142 -4.936 3.587 1.00 87.00 683 ASP A O 1
ATOM 5374 N N . GLN A 1 684 ? -19.161 -5.667 2.833 1.00 78.31 684 GLN A N 1
ATOM 5375 C CA . GLN A 1 684 ? -19.219 -5.018 1.520 1.00 78.31 684 GLN A CA 1
ATOM 5376 C C . GLN A 1 684 ? -20.155 -5.722 0.499 1.00 78.31 684 GLN A C 1
ATOM 5378 O O . GLN A 1 684 ? -20.224 -5.303 -0.657 1.00 78.31 684 GLN A O 1
ATOM 5383 N N . THR A 1 685 ? -20.888 -6.780 0.881 1.00 63.94 685 THR A N 1
ATOM 5384 C CA . THR A 1 685 ? -21.784 -7.555 -0.011 1.00 63.94 685 THR A CA 1
ATOM 5385 C C . THR A 1 685 ? -23.264 -7.441 0.389 1.00 63.94 685 THR A C 1
ATOM 5387 O O . THR A 1 685 ? -23.564 -7.757 1.528 1.00 63.94 685 THR A O 1
ATOM 5390 N N . GLU A 1 686 ? -24.137 -7.062 -0.568 1.00 55.41 686 GLU A N 1
ATOM 5391 C CA . GLU A 1 686 ? -25.631 -7.017 -0.593 1.00 55.41 686 GLU A CA 1
ATOM 5392 C C . GLU A 1 686 ? -26.415 -6.612 0.686 1.00 55.41 686 GLU A C 1
ATOM 5394 O O . GLU A 1 686 ? -26.210 -7.166 1.752 1.00 55.41 686 GLU A O 1
ATOM 5399 N N . GLU A 1 687 ? -27.383 -5.684 0.531 1.00 61.25 687 GLU A N 1
ATOM 5400 C CA . GLU A 1 687 ? -28.313 -5.133 1.552 1.00 61.25 687 GLU A CA 1
ATOM 5401 C C . GLU A 1 687 ? -28.144 -5.671 2.986 1.00 61.25 687 GLU A C 1
ATOM 5403 O O . GLU A 1 687 ? -28.809 -6.617 3.416 1.00 61.25 687 GLU A O 1
ATOM 5408 N N . SER A 1 688 ? -27.288 -5.005 3.759 1.00 77.31 688 SER A N 1
ATOM 5409 C CA . SER A 1 688 ? -27.009 -5.391 5.137 1.00 77.31 688 SER A CA 1
ATOM 5410 C C . SER A 1 688 ? -28.120 -4.861 6.059 1.00 77.31 688 SER A C 1
ATOM 5412 O O . SER A 1 688 ? -28.047 -3.744 6.580 1.00 77.31 688 SER A O 1
ATOM 5414 N N . GLU A 1 689 ? -29.203 -5.635 6.215 1.00 89.25 689 GLU A N 1
ATOM 5415 C CA . GLU A 1 689 ? -30.259 -5.380 7.209 1.00 89.25 689 GLU A CA 1
ATOM 5416 C C . GLU A 1 689 ? -29.904 -6.043 8.548 1.00 89.25 689 GLU A C 1
ATOM 5418 O O . GLU A 1 689 ? -29.763 -7.263 8.635 1.00 89.25 689 GLU A O 1
ATOM 5423 N N . ILE A 1 690 ? -29.829 -5.247 9.618 1.00 92.19 690 ILE A N 1
ATOM 5424 C CA . ILE A 1 690 ? -29.793 -5.754 10.995 1.00 92.19 690 ILE A CA 1
ATOM 5425 C C . ILE A 1 690 ? -31.134 -5.507 11.682 1.00 92.19 690 ILE A C 1
ATOM 5427 O O . ILE A 1 690 ? -31.715 -4.425 11.579 1.00 92.19 690 ILE A O 1
ATOM 5431 N N . ILE A 1 691 ? -31.621 -6.511 12.414 1.00 94.06 691 ILE A N 1
ATOM 5432 C CA . ILE A 1 691 ? -32.833 -6.403 13.227 1.00 94.06 691 ILE A CA 1
ATOM 5433 C C . ILE A 1 691 ? -32.431 -6.242 14.693 1.00 94.06 691 ILE A C 1
ATOM 5435 O O . ILE A 1 691 ? -31.827 -7.139 15.278 1.00 94.06 691 ILE A O 1
ATOM 5439 N N . LEU A 1 692 ? -32.795 -5.107 15.284 1.00 94.06 692 LEU A N 1
ATOM 5440 C CA . LEU A 1 692 ? -32.537 -4.766 16.678 1.00 94.06 692 LEU A CA 1
ATOM 5441 C C . LEU A 1 692 ? -33.841 -4.820 17.472 1.00 94.06 692 LEU A C 1
ATOM 5443 O O . LEU A 1 692 ? -34.824 -4.165 17.122 1.00 94.06 692 LEU A O 1
ATOM 5447 N N . GLN A 1 693 ? -33.854 -5.590 18.557 1.00 93.12 693 GLN A N 1
ATOM 5448 C CA . GLN A 1 693 ? -34.996 -5.637 19.464 1.00 93.12 693 GLN A CA 1
ATOM 5449 C C . GLN A 1 693 ? -34.847 -4.560 20.545 1.00 93.12 693 GLN A C 1
ATOM 5451 O O . GLN A 1 693 ? -33.871 -4.565 21.291 1.00 93.12 693 GLN A O 1
ATOM 5456 N N . PHE A 1 694 ? -35.830 -3.667 20.661 1.00 92.38 694 PHE A N 1
ATOM 5457 C CA . PHE A 1 694 ? -35.824 -2.552 21.607 1.00 92.38 694 PHE A CA 1
ATOM 5458 C C . PHE A 1 694 ? -37.037 -2.621 22.545 1.00 92.38 694 PHE A C 1
ATOM 5460 O O . PHE A 1 694 ? -38.178 -2.394 22.142 1.00 92.38 694 PHE A O 1
ATOM 5467 N N . ASP A 1 695 ? -36.787 -2.947 23.816 1.00 90.94 695 ASP A N 1
ATOM 5468 C CA . ASP A 1 695 ? -37.769 -2.836 24.900 1.00 90.94 695 ASP A CA 1
ATOM 5469 C C . ASP A 1 695 ? -37.448 -1.602 25.739 1.00 90.94 695 ASP A C 1
ATOM 5471 O O . ASP A 1 695 ? -36.638 -1.647 26.664 1.00 90.94 695 ASP A O 1
ATOM 5475 N N . GLU A 1 696 ? -38.091 -0.486 25.419 1.00 86.00 696 GLU A N 1
ATOM 5476 C CA . GLU A 1 696 ? -37.825 0.794 26.069 1.00 86.00 696 GLU A CA 1
ATOM 5477 C C . GLU A 1 696 ? -37.975 0.747 27.599 1.00 86.00 696 GLU A C 1
ATOM 5479 O O . GLU A 1 696 ? -37.208 1.386 28.320 1.00 86.00 696 GLU A O 1
ATOM 5484 N N . ARG A 1 697 ? -38.935 -0.029 28.124 1.00 86.19 697 ARG A N 1
ATOM 5485 C CA . ARG A 1 697 ? -39.147 -0.120 29.578 1.00 86.19 697 ARG A CA 1
ATOM 5486 C C . ARG A 1 697 ? -38.003 -0.855 30.254 1.00 86.19 697 ARG A C 1
ATOM 5488 O O . ARG A 1 697 ? -37.548 -0.413 31.310 1.00 86.19 697 ARG A O 1
ATOM 5495 N N . GLN A 1 698 ? -37.567 -1.960 29.657 1.00 87.88 698 GLN A N 1
ATOM 5496 C CA . GLN A 1 698 ? -36.442 -2.735 30.165 1.00 87.88 698 GLN A CA 1
ATOM 5497 C C . GLN A 1 698 ? -35.148 -1.921 30.070 1.00 87.88 698 GLN A C 1
ATOM 5499 O O . GLN A 1 698 ? -34.463 -1.752 31.073 1.00 87.88 698 GLN A O 1
ATOM 5504 N N . VAL A 1 699 ? -34.887 -1.306 28.914 1.00 87.75 699 VAL A N 1
ATOM 5505 C CA . VAL A 1 699 ? -33.707 -0.462 28.682 1.00 87.75 699 VAL A CA 1
ATOM 5506 C C . VAL A 1 699 ? -33.657 0.708 29.664 1.00 87.75 699 VAL A C 1
ATOM 5508 O O . VAL A 1 699 ? -32.616 0.967 30.262 1.00 87.75 699 VAL A O 1
ATOM 5511 N N . LYS A 1 700 ? -34.778 1.397 29.915 1.00 85.75 700 LYS A N 1
ATOM 5512 C CA . LYS A 1 700 ? -34.811 2.485 30.906 1.00 85.75 700 LYS A CA 1
ATOM 5513 C C . LYS A 1 700 ? -34.511 1.982 32.325 1.00 85.75 700 LYS A C 1
ATOM 5515 O O . LYS A 1 700 ? -33.824 2.668 33.083 1.00 85.75 700 LYS A O 1
ATOM 5520 N N . ALA A 1 701 ? -34.998 0.795 32.697 1.00 88.31 701 ALA A N 1
ATOM 5521 C CA . ALA A 1 701 ? -34.702 0.185 33.994 1.00 88.31 701 ALA A CA 1
ATOM 5522 C C . ALA A 1 701 ? -33.222 -0.223 34.127 1.00 88.31 701 ALA A C 1
ATOM 5524 O O . ALA A 1 701 ? -32.619 -0.008 35.186 1.00 88.31 701 ALA A O 1
ATOM 5525 N N . ASP A 1 702 ? -32.631 -0.748 33.055 1.00 88.31 702 ASP A N 1
ATOM 5526 C CA . ASP A 1 702 ? -31.219 -1.126 32.993 1.00 88.31 702 ASP A CA 1
ATOM 5527 C C . ASP A 1 702 ? -30.319 0.115 33.061 1.00 88.31 702 ASP A C 1
ATOM 5529 O O . ASP A 1 702 ? -29.420 0.174 33.901 1.00 88.31 702 ASP A O 1
ATOM 5533 N N . ASN A 1 703 ? -30.634 1.162 32.291 1.00 88.38 703 ASN A N 1
ATOM 5534 C CA . ASN A 1 703 ? -29.910 2.436 32.308 1.00 88.38 703 ASN A CA 1
ATOM 5535 C C . ASN A 1 703 ? -29.958 3.099 33.684 1.00 88.38 703 ASN A C 1
ATOM 5537 O O . ASN A 1 703 ? -28.936 3.570 34.180 1.00 88.38 703 ASN A O 1
ATOM 5541 N N . ARG A 1 704 ? -31.123 3.093 34.345 1.00 91.12 704 ARG A N 1
ATOM 5542 C CA . ARG A 1 704 ? -31.252 3.582 35.724 1.00 91.12 704 ARG A CA 1
ATOM 5543 C C . ARG A 1 704 ? -30.349 2.808 36.680 1.00 91.12 704 ARG A C 1
ATOM 5545 O O . ARG A 1 704 ? -29.695 3.411 37.528 1.00 91.12 704 ARG A O 1
ATOM 5552 N N . SER A 1 705 ? -30.327 1.483 36.561 1.00 93.00 705 SER A N 1
ATOM 5553 C CA . SER A 1 705 ? -29.521 0.617 37.426 1.00 93.00 705 SER A CA 1
ATOM 5554 C C . SER A 1 705 ? -28.023 0.841 37.199 1.00 93.00 705 SER A C 1
ATOM 5556 O O . SER A 1 705 ? -27.273 0.971 38.165 1.00 93.00 705 SER A O 1
ATOM 5558 N N . ALA A 1 706 ? -27.596 0.971 35.940 1.00 90.88 706 ALA A N 1
ATOM 5559 C CA . ALA A 1 706 ? -26.217 1.279 35.574 1.00 90.88 706 ALA A CA 1
ATOM 5560 C C . ALA A 1 706 ? -25.787 2.670 36.066 1.00 90.88 706 ALA A C 1
ATOM 5562 O O . ALA A 1 706 ? -24.732 2.802 36.681 1.00 90.88 706 ALA A O 1
ATOM 5563 N N . ALA A 1 707 ? -26.624 3.694 35.869 1.00 92.00 707 ALA A N 1
ATOM 5564 C CA . ALA A 1 707 ? -26.350 5.051 36.330 1.00 92.00 707 ALA A CA 1
ATOM 5565 C C . ALA A 1 707 ? -26.228 5.132 37.858 1.00 92.00 707 ALA A C 1
ATOM 5567 O O . ALA A 1 707 ? -25.325 5.799 38.358 1.00 92.00 707 ALA A O 1
ATOM 5568 N N . GLN A 1 708 ? -27.084 4.417 38.600 1.00 95.31 708 GLN A N 1
ATOM 5569 C CA . GLN A 1 708 ? -26.967 4.329 40.057 1.00 95.31 708 GLN A CA 1
ATOM 5570 C C . GLN A 1 708 ? -25.642 3.675 40.462 1.00 95.31 708 GLN A C 1
ATOM 5572 O O . GLN A 1 708 ? -24.909 4.245 41.261 1.00 95.31 708 GLN A O 1
ATOM 5577 N N . ALA A 1 709 ? -25.291 2.535 39.860 1.00 94.69 709 ALA A N 1
ATOM 5578 C CA . ALA A 1 709 ? -24.032 1.856 40.156 1.00 94.69 709 ALA A CA 1
ATOM 5579 C C . ALA A 1 709 ? -22.803 2.731 39.838 1.00 94.69 709 ALA A C 1
ATOM 5581 O O . ALA A 1 709 ? -21.805 2.691 40.553 1.00 94.69 709 ALA A O 1
ATOM 5582 N N . THR A 1 710 ? -22.854 3.539 38.774 1.00 94.62 710 THR A N 1
ATOM 5583 C CA . THR A 1 710 ? -21.785 4.495 38.454 1.00 94.62 710 THR A CA 1
ATOM 5584 C C . THR A 1 710 ? -21.728 5.658 39.444 1.00 94.62 710 THR A C 1
ATOM 5586 O O . THR A 1 710 ? -20.629 6.078 39.797 1.00 94.62 710 THR A O 1
ATOM 5589 N N . LEU A 1 711 ? -22.868 6.169 39.917 1.00 95.94 711 LEU A N 1
ATOM 5590 C CA . LEU A 1 711 ? -22.894 7.180 40.977 1.00 95.94 711 LEU A CA 1
ATOM 5591 C C . LEU A 1 711 ? -22.294 6.644 42.277 1.00 95.94 711 LEU A C 1
ATOM 5593 O O . LEU A 1 711 ? -21.475 7.334 42.877 1.00 95.94 711 LEU A O 1
ATOM 5597 N N . ASP A 1 712 ? -22.639 5.418 42.667 1.00 95.31 712 ASP A N 1
ATOM 5598 C CA . ASP A 1 712 ? -22.090 4.784 43.868 1.00 95.31 712 ASP A CA 1
ATOM 5599 C C . ASP A 1 712 ? -20.552 4.693 43.767 1.00 95.31 712 ASP A C 1
ATOM 5601 O O . ASP A 1 712 ? -19.843 5.145 44.667 1.00 95.31 712 ASP A O 1
ATOM 5605 N N . LYS A 1 713 ? -20.027 4.262 42.608 1.00 93.19 713 LYS A N 1
ATOM 5606 C CA . LYS A 1 713 ? -18.579 4.246 42.324 1.00 93.19 713 LYS A CA 1
ATOM 5607 C C . LYS A 1 713 ? -17.934 5.632 42.341 1.00 93.19 713 LYS A C 1
ATOM 5609 O O . LYS A 1 713 ? -16.820 5.786 42.830 1.00 93.19 713 LYS A O 1
ATOM 5614 N N . ALA A 1 714 ? -18.594 6.646 41.785 1.00 94.94 714 ALA A N 1
ATOM 5615 C CA . ALA A 1 714 ? -18.084 8.016 41.795 1.00 94.94 714 ALA A CA 1
ATOM 5616 C C . ALA A 1 714 ? -18.006 8.579 43.221 1.00 94.94 714 ALA A C 1
ATOM 5618 O O . ALA A 1 714 ? -17.045 9.266 43.569 1.00 94.94 714 ALA A O 1
ATOM 5619 N N . GLU A 1 715 ? -18.988 8.256 44.064 1.00 95.56 715 GLU A N 1
ATOM 5620 C CA . GLU A 1 715 ? -18.971 8.612 45.480 1.00 95.56 715 GLU A CA 1
ATOM 5621 C C . GLU A 1 715 ? -17.831 7.898 46.224 1.00 95.56 715 GLU A C 1
ATOM 5623 O O . GLU A 1 715 ? -17.125 8.522 47.019 1.00 95.56 715 GLU A O 1
ATOM 5628 N N . GLU A 1 716 ? -17.618 6.607 45.956 1.00 93.69 716 GLU A N 1
ATOM 5629 C CA . GLU A 1 716 ? -16.501 5.826 46.500 1.00 93.69 716 GLU A CA 1
ATOM 5630 C C . GLU A 1 716 ? -15.143 6.388 46.065 1.00 93.69 716 GLU A C 1
ATOM 5632 O O . GLU A 1 716 ? -14.278 6.600 46.914 1.00 93.69 716 GLU A O 1
ATOM 5637 N N . ALA A 1 717 ? -14.976 6.741 44.788 1.00 91.19 717 ALA A N 1
ATOM 5638 C CA . ALA A 1 717 ? -13.752 7.349 44.265 1.00 91.19 717 ALA A CA 1
ATOM 5639 C C . ALA A 1 717 ? -13.451 8.714 44.916 1.00 91.19 717 ALA A C 1
ATOM 5641 O O . ALA A 1 717 ? -12.304 9.013 45.255 1.00 91.19 717 ALA A O 1
ATOM 5642 N N . LEU A 1 718 ? -14.478 9.537 45.162 1.00 94.56 718 LEU A N 1
ATOM 5643 C CA . LEU A 1 718 ? -14.332 10.798 45.896 1.00 94.56 718 LEU A CA 1
ATOM 5644 C C . LEU A 1 718 ? -13.935 10.570 47.363 1.00 94.56 718 LEU A C 1
ATOM 5646 O O . LEU A 1 718 ? -13.025 11.238 47.857 1.00 94.56 718 LEU A O 1
ATOM 5650 N N . LYS A 1 719 ? -14.562 9.601 48.047 1.00 93.94 719 LYS A N 1
ATOM 5651 C CA . LYS A 1 719 ? -14.200 9.211 49.424 1.00 93.94 719 LYS A CA 1
ATOM 5652 C C . LYS A 1 719 ? -12.774 8.672 49.502 1.00 93.94 719 LYS A C 1
ATOM 5654 O O . LYS A 1 719 ? -12.046 8.988 50.443 1.00 93.94 719 LYS A O 1
ATOM 5659 N N . TRP A 1 720 ? -12.368 7.882 48.515 1.00 92.50 720 TRP A N 1
ATOM 5660 C CA . TRP A 1 720 ? -11.003 7.402 48.375 1.00 92.50 720 TRP A CA 1
ATOM 5661 C C . TRP A 1 720 ? -10.029 8.581 48.238 1.00 92.50 720 TRP A C 1
ATOM 5663 O O . TRP A 1 720 ? -9.082 8.679 49.022 1.00 92.50 720 TRP A O 1
ATOM 5673 N N . ALA A 1 721 ? -10.307 9.535 47.344 1.00 91.56 721 ALA A N 1
ATOM 5674 C CA . ALA A 1 721 ? -9.463 10.713 47.145 1.00 91.56 721 ALA A CA 1
ATOM 5675 C C . ALA A 1 721 ? -9.348 11.560 48.426 1.00 91.56 721 ALA A C 1
ATOM 5677 O O . ALA A 1 721 ? -8.256 12.010 48.774 1.00 91.56 721 ALA A O 1
ATOM 5678 N N . ASP A 1 722 ? -10.452 11.730 49.164 1.00 92.00 722 ASP A N 1
ATOM 5679 C CA . ASP A 1 722 ? -10.463 12.364 50.488 1.00 92.00 722 ASP A CA 1
ATOM 5680 C C . ASP A 1 722 ? -9.562 11.629 51.489 1.00 92.00 722 ASP A C 1
ATOM 5682 O O . ASP A 1 722 ? -8.780 12.268 52.193 1.00 92.00 722 ASP A O 1
ATOM 5686 N N . SER A 1 723 ? -9.646 10.296 51.539 1.00 89.38 723 SER A N 1
ATOM 5687 C CA . SER A 1 723 ? -8.888 9.475 52.491 1.00 89.38 723 SER A CA 1
ATOM 5688 C C . SER A 1 723 ? -7.372 9.544 52.283 1.00 89.38 723 SER A C 1
ATOM 5690 O O . SER A 1 723 ? -6.621 9.475 53.255 1.00 89.38 723 SER A O 1
ATOM 5692 N N . TRP A 1 724 ? -6.936 9.745 51.037 1.00 87.38 724 TRP A N 1
ATOM 5693 C CA . TRP A 1 724 ? -5.527 9.873 50.656 1.00 87.38 724 TRP A CA 1
ATOM 5694 C C . TRP A 1 724 ? -5.033 11.322 50.585 1.00 87.38 724 TRP A C 1
ATOM 5696 O O . TRP A 1 724 ? -3.860 11.550 50.302 1.00 87.38 724 TRP A O 1
ATOM 5706 N N . GLY A 1 725 ? -5.907 12.309 50.811 1.00 89.88 725 GLY A N 1
ATOM 5707 C CA . GLY A 1 725 ? -5.562 13.728 50.686 1.00 89.88 725 GLY A CA 1
ATOM 5708 C C . GLY A 1 725 ? -5.358 14.212 49.245 1.00 89.88 725 GLY A C 1
ATOM 5709 O O . GLY A 1 725 ? -4.963 15.361 49.046 1.00 89.88 725 GLY A O 1
ATOM 5710 N N . LYS A 1 726 ? -5.664 13.386 48.233 1.00 92.19 726 LYS A N 1
ATOM 5711 C CA . LYS A 1 726 ? -5.477 13.719 46.815 1.00 92.19 726 LYS A CA 1
ATOM 5712 C C . LYS A 1 726 ? -6.251 14.991 46.453 1.00 92.19 726 LYS A C 1
ATOM 5714 O O . LYS A 1 726 ? -7.435 15.134 46.767 1.00 92.19 726 LYS A O 1
ATOM 5719 N N . THR A 1 727 ? -5.582 15.917 45.774 1.00 93.75 727 THR A N 1
ATOM 5720 C CA . THR A 1 727 ? -6.160 17.177 45.284 1.00 93.75 727 THR A CA 1
ATOM 5721 C C . THR A 1 727 ? -6.257 17.228 43.763 1.00 93.75 727 THR A C 1
ATOM 5723 O O . THR A 1 727 ? -7.155 17.902 43.253 1.00 93.75 727 THR A O 1
ATOM 5726 N N . ALA A 1 728 ? -5.400 16.496 43.042 1.00 91.88 728 ALA A N 1
ATOM 5727 C CA . ALA A 1 728 ? -5.459 16.379 41.585 1.00 91.88 728 ALA A CA 1
ATOM 5728 C C . ALA A 1 728 ? -6.847 15.902 41.114 1.00 91.88 728 ALA A C 1
ATOM 5730 O O . ALA A 1 728 ? -7.375 14.919 41.635 1.00 91.88 728 ALA A O 1
ATOM 5731 N N . GLY A 1 729 ? -7.455 16.644 40.180 1.00 92.25 729 GLY A N 1
ATOM 5732 C CA . GLY A 1 729 ? -8.752 16.339 39.553 1.00 92.25 729 GLY A CA 1
ATOM 5733 C C . GLY A 1 729 ? -9.980 16.298 40.478 1.00 92.25 729 GLY A C 1
ATOM 5734 O O . GLY A 1 729 ? -11.102 16.085 40.022 1.00 92.25 729 GLY A O 1
ATOM 5735 N N . LYS A 1 730 ? -9.817 16.565 41.779 1.00 93.94 730 LYS A N 1
ATOM 5736 C CA . LYS A 1 730 ? -10.893 16.478 42.777 1.00 93.94 730 LYS A CA 1
ATOM 5737 C C . LYS A 1 730 ? -12.009 17.500 42.576 1.00 93.94 730 LYS A C 1
ATOM 5739 O O . LYS A 1 730 ? -13.176 17.172 42.769 1.00 93.94 730 LYS A O 1
ATOM 5744 N N . VAL A 1 731 ? -11.661 18.730 42.195 1.00 95.06 731 VAL A N 1
ATOM 5745 C CA . VAL A 1 731 ? -12.649 19.791 41.925 1.00 95.06 731 VAL A CA 1
ATOM 5746 C C . VAL A 1 731 ? -13.545 19.393 40.753 1.00 95.06 731 VAL A C 1
ATOM 5748 O O . VAL A 1 731 ? -14.768 19.507 40.844 1.00 95.06 731 VAL A O 1
ATOM 5751 N N . ASP A 1 732 ? -12.944 18.862 39.688 1.00 95.06 732 ASP A N 1
ATOM 5752 C CA . ASP A 1 732 ? -13.677 18.396 38.514 1.00 95.06 732 ASP A CA 1
ATOM 5753 C C . ASP A 1 732 ? -14.533 17.174 38.845 1.00 95.06 732 ASP A C 1
ATOM 5755 O O . ASP A 1 732 ? -15.714 17.155 38.506 1.00 95.06 732 ASP A O 1
ATOM 5759 N N . ALA A 1 733 ? -14.000 16.208 39.600 1.00 95.81 733 ALA A N 1
ATOM 5760 C CA . ALA A 1 733 ? -14.764 15.046 40.048 1.00 95.81 733 ALA A CA 1
ATOM 5761 C C . ALA A 1 733 ? -15.994 15.427 40.880 1.00 95.81 733 ALA A C 1
ATOM 5763 O O . ALA A 1 733 ? -17.083 14.911 40.633 1.00 95.81 733 ALA A O 1
ATOM 5764 N N . GLN A 1 734 ? -15.855 16.363 41.826 1.00 97.06 734 GLN A N 1
ATOM 5765 C CA . GLN A 1 734 ? -16.981 16.867 42.620 1.00 97.06 734 GLN A CA 1
ATOM 5766 C C . GLN A 1 734 ? -18.023 17.552 41.731 1.00 97.06 734 GLN A C 1
ATOM 5768 O O . GLN A 1 734 ? -19.213 17.248 41.823 1.00 97.06 734 GLN A O 1
ATOM 5773 N N . MET A 1 735 ? -17.580 18.418 40.816 1.00 97.62 735 MET A N 1
ATOM 5774 C CA . MET A 1 735 ? -18.463 19.072 39.853 1.00 97.62 735 MET A CA 1
ATOM 5775 C C . MET A 1 735 ? -19.211 18.049 38.982 1.00 97.62 735 MET A C 1
ATOM 5777 O O . MET A 1 735 ? -20.420 18.182 38.771 1.00 97.62 735 MET A O 1
ATOM 5781 N N . PHE A 1 736 ? -18.515 17.046 38.442 1.00 97.94 736 PHE A N 1
ATOM 5782 C CA . PHE A 1 736 ? -19.120 16.011 37.608 1.00 97.94 736 PHE A CA 1
ATOM 5783 C C . PHE A 1 736 ? -20.092 15.142 38.406 1.00 97.94 736 PHE A C 1
ATOM 5785 O O . PHE A 1 736 ? -21.202 14.908 37.933 1.00 97.94 736 PHE A O 1
ATOM 5792 N N . PHE A 1 737 ? -19.749 14.758 39.636 1.00 97.81 737 PHE A N 1
ATOM 5793 C CA . PHE A 1 737 ? -20.619 13.986 40.522 1.00 97.81 737 PHE A CA 1
ATOM 5794 C C . PHE A 1 737 ? -21.910 14.733 40.895 1.00 97.81 737 PHE A C 1
ATOM 5796 O O . PHE A 1 737 ? -23.001 14.156 40.876 1.00 97.81 737 PHE A O 1
ATOM 5803 N N . GLU A 1 738 ? -21.837 16.035 41.186 1.00 97.31 738 GLU A N 1
ATOM 5804 C CA . GLU A 1 738 ? -23.022 16.861 41.458 1.00 97.31 738 GLU A CA 1
ATOM 5805 C C . GLU A 1 738 ? -23.934 16.984 40.229 1.00 97.31 738 GLU A C 1
ATOM 5807 O O . GLU A 1 738 ? -25.165 16.868 40.330 1.00 97.31 738 GLU A O 1
ATOM 5812 N N . LYS A 1 739 ? -23.337 17.182 39.048 1.00 97.38 739 LYS A N 1
ATOM 5813 C CA . LYS A 1 739 ? -24.073 17.205 37.778 1.00 97.38 739 LYS A CA 1
ATOM 5814 C C . LYS A 1 739 ? -24.693 15.837 37.473 1.00 97.38 739 LYS A C 1
ATOM 5816 O O . LYS A 1 739 ? -25.855 15.795 37.077 1.00 97.38 739 LYS A O 1
ATOM 5821 N N . ALA A 1 740 ? -23.979 14.741 37.727 1.00 96.19 740 ALA A N 1
ATOM 5822 C CA . ALA A 1 740 ? -24.469 13.376 37.544 1.00 96.19 740 ALA A CA 1
ATOM 5823 C C . ALA A 1 740 ? -25.686 13.088 38.441 1.00 96.19 740 ALA A C 1
ATOM 5825 O O . ALA A 1 740 ? -26.714 12.619 37.963 1.00 96.19 740 ALA A O 1
ATOM 5826 N N . ASN A 1 741 ? -25.627 13.466 39.723 1.00 97.00 741 ASN A N 1
ATOM 5827 C CA . ASN A 1 741 ? -26.754 13.346 40.657 1.00 97.00 741 ASN A CA 1
ATOM 5828 C C . ASN A 1 741 ? -27.960 14.214 40.270 1.00 97.00 741 ASN A C 1
ATOM 5830 O O . ASN A 1 741 ? -29.112 13.887 40.570 1.00 97.00 741 ASN A O 1
ATOM 5834 N N . THR A 1 742 ? -27.712 15.368 39.652 1.00 96.88 742 THR A N 1
ATOM 5835 C CA . THR A 1 742 ? -28.777 16.232 39.131 1.00 96.88 742 THR A CA 1
ATOM 5836 C C . THR A 1 742 ? -29.448 15.584 37.922 1.00 96.88 742 THR A C 1
ATOM 5838 O O . THR A 1 742 ? -30.674 15.500 37.900 1.00 96.88 742 THR A O 1
ATOM 5841 N N . ALA A 1 743 ? -28.661 15.053 36.982 1.00 93.12 743 ALA A N 1
ATOM 5842 C CA . ALA A 1 743 ? -29.159 14.315 35.823 1.00 93.12 743 ALA A CA 1
ATOM 5843 C C . ALA A 1 743 ? -29.965 13.072 36.238 1.00 93.12 743 ALA A C 1
ATOM 5845 O O . ALA A 1 743 ? -31.102 12.906 35.809 1.00 93.12 743 ALA A O 1
ATOM 5846 N N . PHE A 1 744 ? -29.453 12.276 37.183 1.00 93.81 744 PHE A N 1
ATOM 5847 C CA . PHE A 1 744 ? -30.130 11.074 37.677 1.00 93.81 744 PHE A CA 1
ATOM 5848 C C . PHE A 1 744 ? -31.500 11.375 38.298 1.00 93.81 744 PHE A C 1
ATOM 5850 O O . PHE A 1 744 ? -32.473 10.661 38.057 1.00 93.81 744 PHE A O 1
ATOM 5857 N N . ARG A 1 745 ? -31.604 12.463 39.076 1.00 93.75 745 ARG A N 1
ATOM 5858 C CA . ARG A 1 745 ? -32.882 12.932 39.646 1.00 93.75 745 ARG A CA 1
ATOM 5859 C C . ARG A 1 745 ? -33.833 13.497 38.594 1.00 93.75 745 ARG A C 1
ATOM 5861 O O . ARG A 1 745 ? -35.040 13.465 38.810 1.00 93.75 745 ARG A O 1
ATOM 5868 N N . GLY A 1 746 ? -33.291 14.009 37.493 1.00 90.38 746 GLY A N 1
ATOM 5869 C CA . GLY A 1 746 ? -34.042 14.411 36.307 1.00 90.38 746 GLY A CA 1
ATOM 5870 C C . GLY A 1 746 ? -34.435 13.250 35.388 1.00 90.38 746 GLY A C 1
ATOM 5871 O O . GLY A 1 746 ? -35.001 13.519 34.339 1.00 90.38 746 GLY A O 1
ATOM 5872 N N . GLU A 1 747 ? -34.144 11.998 35.769 1.00 87.88 747 GLU A N 1
ATOM 5873 C CA . GLU A 1 747 ? -34.305 10.782 34.951 1.00 87.88 747 GLU A CA 1
ATOM 5874 C C . GLU A 1 747 ? -33.455 10.727 33.668 1.00 87.88 747 GLU A C 1
ATOM 5876 O O . GLU A 1 747 ? -33.629 9.820 32.857 1.00 87.88 747 GLU A O 1
ATOM 5881 N N . ASP A 1 748 ? -32.474 11.619 33.524 1.00 87.25 748 ASP A N 1
ATOM 5882 C CA . ASP A 1 748 ? -31.478 11.574 32.452 1.00 87.25 748 ASP A CA 1
ATOM 5883 C C . ASP A 1 748 ? -30.342 10.619 32.857 1.00 87.25 748 ASP A C 1
ATOM 5885 O O . ASP A 1 748 ? -29.262 11.010 33.318 1.00 87.25 748 ASP A O 1
ATOM 5889 N N . TYR A 1 749 ? -30.643 9.321 32.786 1.00 88.94 749 TYR A N 1
ATOM 5890 C CA . TYR A 1 749 ? -29.754 8.270 33.280 1.00 88.94 749 TYR A CA 1
ATOM 5891 C C . TYR A 1 749 ? -28.477 8.135 32.452 1.00 88.94 749 TYR A C 1
ATOM 5893 O O . TYR A 1 749 ? -27.434 7.815 33.016 1.00 88.94 749 TYR A O 1
ATOM 5901 N N . GLN A 1 750 ? -28.518 8.431 31.152 1.00 82.19 750 GLN A N 1
ATOM 5902 C CA . GLN A 1 750 ? -27.313 8.411 30.327 1.00 82.19 750 GLN A CA 1
ATOM 5903 C C . GLN A 1 750 ? -26.370 9.538 30.715 1.00 82.19 750 GLN A C 1
ATOM 5905 O O . GLN A 1 750 ? -25.184 9.303 30.947 1.00 82.19 750 GLN A O 1
ATOM 5910 N N . ARG A 1 751 ? -26.892 10.760 30.859 1.00 87.62 751 ARG A N 1
ATOM 5911 C CA . ARG A 1 751 ? -26.056 11.879 31.275 1.00 87.62 751 ARG A CA 1
ATOM 5912 C C . ARG A 1 751 ? -25.497 11.664 32.675 1.00 87.62 751 ARG A C 1
ATOM 5914 O O . ARG A 1 751 ? -24.350 12.026 32.935 1.00 87.62 751 ARG A O 1
ATOM 5921 N N . ALA A 1 752 ? -26.275 11.044 33.563 1.00 92.31 752 ALA A N 1
ATOM 5922 C CA . ALA A 1 752 ? -25.800 10.618 34.873 1.00 92.31 752 ALA A CA 1
ATOM 5923 C C . ALA A 1 752 ? -24.664 9.586 34.780 1.00 92.31 752 ALA A C 1
ATOM 5925 O O . ALA A 1 752 ? -23.659 9.738 35.471 1.00 92.31 752 ALA A O 1
ATOM 5926 N N . LEU A 1 753 ? -24.793 8.581 33.908 1.00 89.94 753 LEU A N 1
ATOM 5927 C CA . LEU A 1 753 ? -23.766 7.569 33.656 1.00 89.94 753 LEU A CA 1
ATOM 5928 C C . LEU A 1 753 ? -22.468 8.201 33.121 1.00 89.94 753 LEU A C 1
ATOM 5930 O O . LEU A 1 753 ? -21.398 7.950 33.668 1.00 89.94 753 LEU A O 1
ATOM 5934 N N . GLU A 1 754 ? -22.549 9.041 32.084 1.00 89.75 754 GLU A N 1
ATOM 5935 C CA . GLU A 1 754 ? -21.396 9.728 31.477 1.00 89.75 754 GLU A CA 1
ATOM 5936 C C . GLU A 1 754 ? -20.650 10.606 32.485 1.00 89.75 754 GLU A C 1
ATOM 5938 O O . GLU A 1 754 ? -19.439 10.485 32.660 1.00 89.75 754 GLU A O 1
ATOM 5943 N N . LEU A 1 755 ? -21.379 11.486 33.175 1.00 96.06 755 LEU A N 1
ATOM 5944 C CA . LEU A 1 755 ? -20.796 12.387 34.165 1.00 96.06 755 LEU A CA 1
ATOM 5945 C C . LEU A 1 755 ? -20.254 11.619 35.373 1.00 96.06 755 LEU A C 1
ATOM 5947 O O . LEU A 1 755 ? -19.234 12.006 35.931 1.00 96.06 755 LEU A O 1
ATOM 5951 N N . GLY A 1 756 ? -20.908 10.527 35.770 1.00 95.81 756 GLY A N 1
ATOM 5952 C CA . GLY A 1 756 ? -20.423 9.659 36.835 1.00 95.81 756 GLY A CA 1
ATOM 5953 C C . GLY A 1 756 ? -19.103 8.974 36.468 1.00 95.81 756 GLY A C 1
ATOM 5954 O O . GLY A 1 756 ? -18.187 8.959 37.287 1.00 95.81 756 GLY A O 1
ATOM 5955 N N . LYS A 1 757 ? -18.953 8.486 35.226 1.00 93.81 757 LYS A N 1
ATOM 5956 C CA . LYS A 1 757 ? -17.674 7.949 34.724 1.00 93.81 757 LYS A CA 1
ATOM 5957 C C . LYS A 1 757 ? -16.578 9.016 34.732 1.00 93.81 757 LYS A C 1
ATOM 5959 O O . LYS A 1 757 ? -15.521 8.775 35.304 1.00 93.81 757 LYS A O 1
ATOM 5964 N N . LEU A 1 758 ? -16.865 10.215 34.215 1.00 94.94 758 LEU A N 1
ATOM 5965 C CA . LEU A 1 758 ? -15.927 11.345 34.256 1.00 94.94 758 LEU A CA 1
ATOM 5966 C C . LEU A 1 758 ? -15.531 11.721 35.687 1.00 94.94 758 LEU A C 1
ATOM 5968 O O . LEU A 1 758 ? -14.381 12.085 35.930 1.00 94.94 758 LEU A O 1
ATOM 5972 N N . ALA A 1 759 ? -16.459 11.629 36.644 1.00 95.62 759 ALA A N 1
ATOM 5973 C CA . ALA A 1 759 ? -16.158 11.874 38.047 1.00 95.62 759 ALA A CA 1
ATOM 5974 C C . ALA A 1 759 ? -15.154 10.851 38.600 1.00 95.62 759 ALA A C 1
ATOM 5976 O O . ALA A 1 759 ? -14.179 11.257 39.226 1.00 95.62 759 ALA A O 1
ATOM 5977 N N . VAL A 1 760 ? -15.351 9.555 38.323 1.00 93.25 760 VAL A N 1
ATOM 5978 C CA . VAL A 1 760 ? -14.405 8.487 38.699 1.00 93.25 760 VAL A CA 1
ATOM 5979 C C . VAL A 1 760 ? -13.040 8.713 38.043 1.00 93.25 760 VAL A C 1
ATOM 5981 O O . VAL A 1 760 ? -12.015 8.721 38.725 1.00 93.25 760 VAL A O 1
ATOM 5984 N N . GLU A 1 761 ? -13.015 8.941 36.729 1.00 90.56 761 GLU A N 1
ATOM 5985 C CA . GLU A 1 761 ? -11.782 9.133 35.955 1.00 90.56 761 GLU A CA 1
ATOM 5986 C C . GLU A 1 761 ? -10.984 10.352 36.427 1.00 90.56 761 GLU A C 1
ATOM 5988 O O . GLU A 1 761 ? -9.761 10.284 36.527 1.00 90.56 761 GLU A O 1
ATOM 5993 N N . SER A 1 762 ? -11.662 11.449 36.778 1.00 92.75 762 SER A N 1
ATOM 5994 C CA . SER A 1 762 ? -11.015 12.699 37.196 1.00 92.75 762 SER A CA 1
ATOM 5995 C C . SER A 1 762 ? -10.159 12.537 38.456 1.00 92.75 762 SER A C 1
ATOM 5997 O O . SER A 1 762 ? -9.130 13.196 38.572 1.00 92.75 762 SER A O 1
ATOM 5999 N N . VAL A 1 763 ? -10.547 11.672 39.400 1.00 91.06 763 VAL A N 1
ATOM 6000 C CA . VAL A 1 763 ? -9.763 11.418 40.628 1.00 91.06 763 VAL A CA 1
ATOM 6001 C C . VAL A 1 763 ? -8.916 10.154 40.572 1.00 91.06 763 VAL A C 1
ATOM 6003 O O . VAL A 1 763 ? -8.099 9.950 41.466 1.00 91.06 763 VAL A O 1
ATOM 6006 N N . SER A 1 764 ? -9.050 9.325 39.543 1.00 88.69 764 SER A N 1
ATOM 6007 C CA . SER A 1 764 ? -8.228 8.120 39.403 1.00 88.69 764 SER A CA 1
ATOM 6008 C C . SER A 1 764 ? -6.733 8.469 39.298 1.00 88.69 764 SER A C 1
ATOM 6010 O O . SER A 1 764 ? -6.358 9.580 38.912 1.00 88.69 764 SER A O 1
ATOM 6012 N N . ILE A 1 765 ? -5.850 7.542 39.682 1.00 86.00 765 ILE A N 1
ATOM 6013 C CA . ILE A 1 765 ? -4.415 7.691 39.399 1.00 86.00 765 ILE A CA 1
ATOM 6014 C C . ILE A 1 765 ? -4.190 7.379 37.922 1.00 86.00 765 ILE A C 1
ATOM 6016 O O . ILE A 1 765 ? -4.448 6.261 37.472 1.00 86.00 765 ILE A O 1
ATOM 6020 N N . LYS A 1 766 ? -3.708 8.374 37.179 1.00 80.19 766 LYS A N 1
ATOM 6021 C CA . LYS A 1 766 ? -3.188 8.190 35.826 1.00 80.19 766 LYS A CA 1
ATOM 6022 C C . LYS A 1 766 ? -1.722 7.792 35.930 1.00 80.19 766 LYS A C 1
ATOM 6024 O O . LYS A 1 766 ? -1.035 8.208 36.856 1.00 80.19 766 LYS A O 1
ATOM 6029 N N . VAL A 1 767 ? -1.299 6.903 35.039 1.00 73.12 767 VAL A N 1
ATOM 6030 C CA . VAL A 1 767 ? 0.053 6.337 35.026 1.00 73.12 767 VAL A CA 1
ATOM 6031 C C . VAL A 1 767 ? 0.699 6.732 33.705 1.00 73.12 767 VAL A C 1
ATOM 6033 O O . VAL A 1 767 ? 0.821 5.928 32.783 1.00 73.12 767 VAL A O 1
ATOM 6036 N N . ASP A 1 768 ? 0.954 8.029 33.570 1.00 68.25 768 ASP A N 1
ATOM 6037 C CA . ASP A 1 768 ? 1.407 8.693 32.347 1.00 68.25 768 ASP A CA 1
ATOM 6038 C C . ASP A 1 768 ? 2.709 9.485 32.549 1.00 68.25 768 ASP A C 1
ATOM 6040 O O . ASP A 1 768 ? 3.179 10.143 31.617 1.00 68.25 768 ASP A O 1
ATOM 6044 N N . GLY A 1 769 ? 3.321 9.373 33.735 1.00 69.19 769 GLY A N 1
ATOM 6045 C CA . GLY A 1 769 ? 4.575 10.015 34.096 1.00 69.19 769 GLY A CA 1
ATOM 6046 C C . GLY A 1 769 ? 4.476 11.442 34.601 1.00 69.19 769 GLY A C 1
ATOM 6047 O O . GLY A 1 769 ? 5.533 12.038 34.822 1.00 69.19 769 GLY A O 1
ATOM 6048 N N . GLN A 1 770 ? 3.274 11.999 34.768 1.00 78.69 770 GLN A N 1
ATOM 6049 C CA . GLN A 1 770 ? 3.086 13.353 35.280 1.00 78.69 770 GLN A CA 1
ATOM 6050 C C . GLN A 1 770 ? 2.999 13.350 36.816 1.00 78.69 770 GLN A C 1
ATOM 6052 O O . GLN A 1 770 ? 2.000 12.916 37.396 1.00 78.69 770 GLN A O 1
ATOM 6057 N N . PRO A 1 771 ? 3.991 13.906 37.545 1.00 82.25 771 PRO A N 1
ATOM 6058 C CA . PRO A 1 771 ? 3.944 13.953 39.009 1.00 82.25 771 PRO A CA 1
ATOM 6059 C C . PRO A 1 771 ? 2.747 14.730 39.566 1.00 82.25 771 PRO A C 1
ATOM 6061 O O . PRO A 1 771 ? 2.415 14.592 40.747 1.00 82.25 771 PRO A O 1
ATOM 6064 N N . GLU A 1 772 ? 2.123 15.587 38.752 1.00 87.00 772 GLU A N 1
ATOM 6065 C CA . GLU A 1 772 ? 0.944 16.355 39.148 1.00 87.00 772 GLU A CA 1
ATOM 6066 C C . GLU A 1 772 ? -0.263 15.468 39.467 1.00 87.00 772 GLU A C 1
ATOM 6068 O O . GLU A 1 772 ? -1.073 15.852 40.313 1.00 87.00 772 GLU A O 1
ATOM 6073 N N . ASP A 1 773 ? -0.364 14.269 38.885 1.00 87.12 773 ASP A N 1
ATOM 6074 C CA . ASP A 1 773 ? -1.456 13.336 39.179 1.00 87.12 773 ASP A CA 1
ATOM 6075 C C . ASP A 1 773 ? -1.438 12.847 40.629 1.00 87.12 773 ASP A C 1
ATOM 6077 O O . ASP A 1 773 ? -2.477 12.498 41.198 1.00 87.12 773 ASP A O 1
ATOM 6081 N N . TRP A 1 774 ? -0.281 12.897 41.282 1.00 90.81 774 TRP A N 1
ATOM 6082 C CA . TRP A 1 774 ? -0.116 12.544 42.690 1.00 90.81 774 TRP A CA 1
ATOM 6083 C C . TRP A 1 774 ? -0.311 13.732 43.634 1.00 90.81 774 TRP A C 1
ATOM 6085 O O . TRP A 1 774 ? -0.141 13.591 44.847 1.00 90.81 774 TRP A O 1
ATOM 6095 N N . ALA A 1 775 ? -0.675 14.914 43.122 1.00 91.38 775 ALA A N 1
ATOM 6096 C CA . ALA A 1 775 ? -0.825 16.103 43.950 1.00 91.38 775 ALA A CA 1
ATOM 6097 C C . ALA A 1 775 ? -1.819 15.873 45.104 1.00 91.38 775 ALA A C 1
ATOM 6099 O O . ALA A 1 775 ? -2.938 15.386 44.917 1.00 91.38 775 ALA A O 1
ATOM 6100 N N . GLY A 1 776 ? -1.387 16.245 46.312 1.00 90.50 776 GLY A N 1
ATOM 6101 C CA . GLY A 1 776 ? -2.132 16.070 47.562 1.00 90.50 776 GLY A CA 1
ATOM 6102 C C . GLY A 1 776 ? -1.886 14.736 48.273 1.00 90.50 776 GLY A C 1
ATOM 6103 O O . GLY A 1 776 ? -2.112 14.662 49.476 1.00 90.50 776 GLY A O 1
ATOM 6104 N N . ILE A 1 777 ? -1.370 13.717 47.579 1.00 91.00 777 ILE A N 1
ATOM 6105 C CA . ILE A 1 777 ? -0.964 12.459 48.213 1.00 91.00 777 ILE A CA 1
ATOM 6106 C C . ILE A 1 777 ? 0.398 12.666 48.877 1.00 91.00 777 ILE A C 1
ATOM 6108 O O . ILE A 1 777 ? 1.363 13.086 48.232 1.00 91.00 777 ILE A O 1
ATOM 6112 N N . ASP A 1 778 ? 0.484 12.364 50.171 1.00 87.19 778 ASP A N 1
ATOM 6113 C CA . ASP A 1 778 ? 1.740 12.476 50.905 1.00 87.19 778 ASP A CA 1
ATOM 6114 C C . ASP A 1 778 ? 2.750 11.419 50.427 1.00 87.19 778 ASP A C 1
ATOM 6116 O O . ASP A 1 778 ? 2.412 10.236 50.293 1.00 87.19 778 ASP A O 1
ATOM 6120 N N . PRO A 1 779 ? 4.019 11.801 50.197 1.00 86.31 779 PRO A N 1
ATOM 6121 C CA . PRO A 1 779 ? 5.036 10.837 49.838 1.00 86.31 779 PRO A CA 1
ATOM 6122 C C . PRO A 1 779 ? 5.314 9.900 51.020 1.00 86.31 779 PRO A C 1
ATOM 6124 O O . PRO A 1 779 ? 5.672 10.323 52.119 1.00 86.31 779 PRO A O 1
ATOM 6127 N N . ILE A 1 780 ? 5.244 8.599 50.754 1.00 78.38 780 ILE A N 1
ATOM 6128 C CA . ILE A 1 780 ? 5.683 7.515 51.652 1.00 78.38 780 ILE A CA 1
ATOM 6129 C C . ILE A 1 780 ? 7.194 7.573 51.931 1.00 78.38 780 ILE A C 1
ATOM 6131 O O . ILE A 1 780 ? 7.681 6.961 52.882 1.00 78.38 780 ILE A O 1
ATOM 6135 N N . TYR A 1 781 ? 7.942 8.311 51.108 1.00 78.25 781 TYR A N 1
ATOM 6136 C CA . TYR A 1 781 ? 9.367 8.545 51.273 1.00 78.25 781 TYR A CA 1
ATOM 6137 C C . TYR A 1 781 ? 9.788 9.893 50.686 1.00 78.25 781 TYR A C 1
ATOM 6139 O O . TYR A 1 781 ? 9.392 10.252 49.582 1.00 78.25 781 TYR A O 1
ATOM 6147 N N . THR A 1 782 ? 10.648 10.623 51.396 1.00 81.62 782 THR A N 1
ATOM 6148 C CA . THR A 1 782 ? 11.323 11.826 50.890 1.00 81.62 782 THR A CA 1
ATOM 6149 C C . THR A 1 782 ? 12.783 11.794 51.311 1.00 81.62 782 THR A C 1
ATOM 6151 O O . THR A 1 782 ? 13.095 11.540 52.477 1.00 81.62 782 THR A O 1
ATOM 6154 N N . ALA A 1 783 ? 13.682 12.070 50.371 1.00 73.56 783 ALA A N 1
ATOM 6155 C CA . ALA A 1 783 ? 15.108 11.931 50.597 1.00 73.56 783 ALA A CA 1
ATOM 6156 C C . ALA A 1 783 ? 15.626 12.919 51.673 1.00 73.56 783 ALA A C 1
ATOM 6158 O O . ALA A 1 783 ? 15.386 14.126 51.584 1.00 73.56 783 ALA A O 1
ATOM 6159 N N . PRO A 1 784 ? 16.406 12.466 52.675 1.00 66.75 784 PRO A N 1
ATOM 6160 C CA . PRO A 1 784 ? 16.709 13.252 53.882 1.00 66.75 784 PRO A CA 1
ATOM 6161 C C . PRO A 1 784 ? 17.746 14.383 53.709 1.00 66.75 784 PRO A C 1
ATOM 6163 O O . PRO A 1 784 ? 18.119 15.028 54.689 1.00 66.75 784 PRO A O 1
ATOM 6166 N N . ARG A 1 785 ? 18.266 14.629 52.496 1.00 61.94 785 ARG A N 1
ATOM 6167 C CA . ARG A 1 785 ? 19.300 15.657 52.225 1.00 61.94 785 ARG A CA 1
ATOM 6168 C C . ARG A 1 785 ? 19.064 16.366 50.886 1.00 61.94 785 ARG A C 1
ATOM 6170 O O . ARG A 1 785 ? 18.711 15.658 49.944 1.00 61.94 785 ARG A O 1
ATOM 6177 N N . PRO A 1 786 ? 19.331 17.684 50.767 1.00 59.12 786 PRO A N 1
ATOM 6178 C CA . PRO A 1 786 ? 19.259 18.408 49.494 1.00 59.12 786 PRO A CA 1
ATOM 6179 C C . PRO A 1 786 ? 20.285 17.885 48.480 1.00 59.12 786 PRO A C 1
ATOM 6181 O O . PRO A 1 786 ? 21.371 17.453 48.873 1.00 59.12 786 PRO A O 1
ATOM 6184 N N . TYR A 1 787 ? 19.944 17.956 47.193 1.00 53.62 787 TYR A N 1
ATOM 6185 C CA . TYR A 1 787 ? 20.833 17.633 46.074 1.00 53.62 787 TYR A CA 1
ATOM 6186 C C . TYR A 1 787 ? 22.154 18.424 46.151 1.00 53.62 787 TYR A C 1
ATOM 6188 O O . TYR A 1 787 ? 22.146 19.640 46.362 1.00 53.62 787 TYR A O 1
ATOM 6196 N N . MET A 1 788 ? 23.291 17.740 45.977 1.00 54.41 788 MET A N 1
ATOM 6197 C CA . MET A 1 788 ? 24.602 18.374 45.798 1.00 54.41 788 MET A CA 1
ATOM 6198 C C . MET A 1 788 ? 25.016 18.231 44.334 1.00 54.41 788 MET A C 1
ATOM 6200 O O . MET A 1 788 ? 25.186 17.118 43.849 1.00 54.41 788 MET A O 1
ATOM 6204 N N . ALA A 1 789 ? 25.178 19.353 43.634 1.00 46.81 789 ALA A N 1
ATOM 6205 C CA . ALA A 1 789 ? 25.559 19.356 42.224 1.00 46.81 789 ALA A CA 1
ATOM 6206 C C . ALA A 1 789 ? 26.935 18.693 42.007 1.00 46.81 789 ALA A C 1
ATOM 6208 O O . ALA A 1 789 ? 27.913 19.100 42.637 1.00 46.81 789 ALA A O 1
ATOM 6209 N N . GLY A 1 790 ? 27.012 17.713 41.094 1.00 51.56 790 GLY A N 1
ATOM 6210 C CA . GLY A 1 790 ? 28.278 17.132 40.614 1.00 51.56 790 GLY A CA 1
ATOM 6211 C C . GLY A 1 790 ? 28.468 15.612 40.753 1.00 51.56 790 GLY A C 1
ATOM 6212 O O . GLY A 1 790 ? 29.556 15.137 40.444 1.00 51.56 790 GLY A O 1
ATOM 6213 N N . THR A 1 791 ? 27.462 14.845 41.187 1.00 48.16 791 THR A N 1
ATOM 6214 C CA . THR A 1 791 ? 27.478 13.364 41.197 1.00 48.16 791 THR A CA 1
ATOM 6215 C C . THR A 1 791 ? 26.340 12.824 40.326 1.00 48.16 791 THR A C 1
ATOM 6217 O O . THR A 1 791 ? 25.232 13.337 40.461 1.00 48.16 791 THR A O 1
ATOM 6220 N N . ASP A 1 792 ? 26.594 11.830 39.461 1.00 50.56 792 ASP A N 1
ATOM 6221 C CA . ASP A 1 792 ? 25.624 11.213 38.532 1.00 50.56 792 ASP A CA 1
ATOM 6222 C C . ASP A 1 792 ? 24.212 11.040 39.129 1.00 50.56 792 ASP A C 1
ATOM 6224 O O . ASP A 1 792 ? 23.989 10.632 40.273 1.00 50.56 792 ASP A O 1
ATOM 6228 N N . ASN A 1 793 ? 23.246 11.403 38.298 1.00 54.94 793 ASN A N 1
ATOM 6229 C CA . ASN A 1 793 ? 21.982 12.048 38.635 1.00 54.94 793 ASN A CA 1
ATOM 6230 C C . ASN A 1 793 ? 20.821 11.086 38.979 1.00 54.94 793 ASN A C 1
ATOM 6232 O O . ASN A 1 793 ? 19.678 11.360 38.645 1.00 54.94 793 ASN A O 1
ATOM 6236 N N . ASN A 1 794 ? 21.070 9.979 39.685 1.00 61.56 794 ASN A N 1
ATOM 6237 C CA . ASN A 1 794 ? 20.111 8.857 39.748 1.00 61.56 794 ASN A CA 1
ATOM 6238 C C . ASN A 1 794 ? 19.512 8.595 41.151 1.00 61.56 794 ASN A C 1
ATOM 6240 O O . ASN A 1 794 ? 19.127 7.467 41.472 1.00 61.56 794 ASN A O 1
ATOM 6244 N N . ARG A 1 795 ? 19.489 9.591 42.044 1.00 69.44 795 ARG A N 1
ATOM 6245 C CA . ARG A 1 795 ? 19.030 9.416 43.437 1.00 69.44 795 ARG A CA 1
ATOM 6246 C C . ARG A 1 795 ? 17.508 9.499 43.542 1.00 69.44 795 ARG A C 1
ATOM 6248 O O . ARG A 1 795 ? 16.936 10.466 43.060 1.00 69.44 795 ARG A O 1
ATOM 6255 N N . LEU A 1 796 ? 16.872 8.550 44.240 1.00 72.25 796 LEU A N 1
ATOM 6256 C CA . LEU A 1 796 ? 15.446 8.624 44.582 1.00 72.25 796 LEU A CA 1
ATOM 6257 C C . LEU A 1 796 ? 15.185 9.851 45.473 1.00 72.25 796 LEU A C 1
ATOM 6259 O O . LEU A 1 796 ? 15.716 9.950 46.580 1.00 72.25 796 LEU A O 1
ATOM 6263 N N . ARG A 1 797 ? 14.371 10.775 44.975 1.00 79.31 797 ARG A N 1
ATOM 6264 C CA . ARG A 1 797 ? 13.958 12.032 45.600 1.00 79.31 797 ARG A CA 1
ATOM 6265 C C . ARG A 1 797 ? 12.711 11.844 46.459 1.00 79.31 797 ARG A C 1
ATOM 6267 O O . ARG A 1 797 ? 12.703 12.252 47.624 1.00 79.31 797 ARG A O 1
ATOM 6274 N N . ARG A 1 798 ? 11.666 11.231 45.897 1.00 84.50 798 ARG A N 1
ATOM 6275 C CA . ARG A 1 798 ? 10.391 10.941 46.570 1.00 84.50 798 ARG A CA 1
ATOM 6276 C C . ARG A 1 798 ? 9.832 9.597 46.110 1.00 84.50 798 ARG A C 1
ATOM 6278 O O . ARG A 1 798 ? 10.091 9.173 44.991 1.00 84.50 798 ARG A O 1
ATOM 6285 N N . ALA A 1 799 ? 9.053 8.945 46.965 1.00 82.50 799 ALA A N 1
ATOM 6286 C CA . ALA A 1 799 ? 8.176 7.853 46.555 1.00 82.50 799 ALA A CA 1
ATOM 6287 C C . ALA A 1 799 ? 6.760 8.109 47.065 1.00 82.50 799 ALA A C 1
ATOM 6289 O O . ALA A 1 799 ? 6.588 8.640 48.164 1.00 82.50 799 ALA A O 1
ATOM 6290 N N . PHE A 1 800 ? 5.771 7.699 46.282 1.00 86.75 800 PHE A N 1
ATOM 6291 C CA . PHE A 1 800 ? 4.346 7.841 46.556 1.00 86.75 800 PHE A CA 1
ATOM 6292 C C . PHE A 1 800 ? 3.661 6.498 46.357 1.00 86.75 800 PHE A C 1
ATOM 6294 O O . PHE A 1 800 ? 4.072 5.717 45.506 1.00 86.75 800 PHE A O 1
ATOM 6301 N N . SER A 1 801 ? 2.630 6.208 47.139 1.00 83.75 801 SER A N 1
ATOM 6302 C CA . SER A 1 801 ? 1.846 4.988 46.973 1.00 83.75 801 SER A CA 1
ATOM 6303 C C . SER A 1 801 ? 0.411 5.225 47.408 1.00 83.75 801 SER A C 1
ATOM 6305 O O . SER A 1 801 ? 0.158 6.000 48.328 1.00 83.75 801 SER A O 1
ATOM 6307 N N . THR A 1 802 ? -0.514 4.557 46.729 1.00 85.25 802 THR A N 1
ATOM 6308 C CA . THR A 1 802 ? -1.934 4.517 47.076 1.00 85.25 802 THR A CA 1
ATOM 6309 C C . THR A 1 802 ? -2.545 3.203 46.584 1.00 85.25 802 THR A C 1
ATOM 6311 O O . THR A 1 802 ? -1.885 2.419 45.904 1.00 85.25 802 THR A O 1
ATOM 6314 N N . ILE A 1 803 ? -3.785 2.923 46.958 1.00 82.81 803 ILE A N 1
ATOM 6315 C CA . ILE A 1 803 ? -4.524 1.721 46.568 1.00 82.81 803 ILE A CA 1
ATOM 6316 C C . ILE A 1 803 ? -6.003 2.067 46.448 1.00 82.81 803 ILE A C 1
ATOM 6318 O O . ILE A 1 803 ? -6.546 2.681 47.366 1.00 82.81 803 ILE A O 1
ATOM 6322 N N . ASP A 1 804 ? -6.630 1.706 45.331 1.00 80.69 804 ASP A N 1
ATOM 6323 C CA . ASP A 1 804 ? -8.088 1.714 45.153 1.00 80.69 804 ASP A CA 1
ATOM 6324 C C . ASP A 1 804 ? -8.631 0.272 45.162 1.00 80.69 804 ASP A C 1
ATOM 6326 O O . ASP A 1 804 ? -7.898 -0.670 45.461 1.00 80.69 804 ASP A O 1
ATOM 6330 N N . ASP A 1 805 ? -9.910 0.075 44.846 1.00 74.94 805 ASP A N 1
ATOM 6331 C CA . ASP A 1 805 ? -10.547 -1.250 44.897 1.00 74.94 805 ASP A CA 1
ATOM 6332 C C . ASP A 1 805 ? -10.042 -2.227 43.819 1.00 74.94 805 ASP A C 1
ATOM 6334 O O . ASP A 1 805 ? -10.309 -3.429 43.873 1.00 74.94 805 ASP A O 1
ATOM 6338 N N . SER A 1 806 ? -9.328 -1.725 42.813 1.00 71.75 806 SER A N 1
ATOM 6339 C CA . SER A 1 806 ? -8.866 -2.482 41.651 1.00 71.75 806 SER A CA 1
ATOM 6340 C C . SER A 1 806 ? -7.346 -2.587 41.570 1.00 71.75 806 SER A C 1
ATOM 6342 O O . SER A 1 806 ? -6.845 -3.608 41.093 1.00 71.75 806 SER A O 1
ATOM 6344 N N . TYR A 1 807 ? -6.605 -1.583 42.042 1.00 76.19 807 TYR A N 1
ATOM 6345 C CA . TYR A 1 807 ? -5.169 -1.448 41.828 1.00 76.19 807 TYR A CA 1
ATOM 6346 C C . TYR A 1 807 ? -4.425 -0.890 43.043 1.00 76.19 807 TYR A C 1
ATOM 6348 O O . TYR A 1 807 ? -4.867 0.029 43.727 1.00 76.19 807 TYR A O 1
ATOM 6356 N N . PHE A 1 808 ? -3.213 -1.400 43.242 1.00 76.38 808 PHE A N 1
ATOM 6357 C CA . PHE A 1 808 ? -2.161 -0.754 44.018 1.00 76.38 808 PHE A CA 1
ATOM 6358 C C . PHE A 1 808 ? -1.313 0.124 43.095 1.00 76.38 808 PHE A C 1
ATOM 6360 O O . PHE A 1 808 ? -0.866 -0.364 42.063 1.00 76.38 808 PHE A O 1
ATOM 6367 N N . TYR A 1 809 ? -1.021 1.362 43.483 1.00 81.31 809 TYR A N 1
ATOM 6368 C CA . TYR A 1 809 ? -0.206 2.307 42.718 1.00 81.31 809 TYR A CA 1
ATOM 6369 C C . TYR A 1 809 ? 1.083 2.667 43.465 1.00 81.31 809 TYR A C 1
ATOM 6371 O O . TYR A 1 809 ? 1.104 2.784 44.697 1.00 81.31 809 TYR A O 1
ATOM 6379 N N . LEU A 1 810 ? 2.153 2.911 42.709 1.00 79.50 810 LEU A N 1
ATOM 6380 C CA . LEU A 1 810 ? 3.445 3.379 43.209 1.00 79.50 810 LEU A CA 1
ATOM 6381 C C . LEU A 1 810 ? 4.061 4.356 42.201 1.00 79.50 810 LEU A C 1
ATOM 6383 O O . LEU A 1 810 ? 4.114 4.048 41.019 1.00 79.50 810 LEU A O 1
ATOM 6387 N N . MET A 1 811 ? 4.584 5.485 42.672 1.00 84.12 811 MET A N 1
ATOM 6388 C CA . MET A 1 811 ? 5.442 6.379 41.888 1.00 84.12 811 MET A CA 1
ATOM 6389 C C . MET A 1 811 ? 6.771 6.581 42.609 1.00 84.12 811 MET A C 1
ATOM 6391 O O . MET A 1 811 ? 6.814 6.774 43.825 1.00 84.12 811 MET A O 1
ATOM 6395 N N . LEU A 1 812 ? 7.858 6.574 41.848 1.00 79.50 812 LEU A N 1
ATOM 6396 C CA . LEU A 1 812 ? 9.214 6.885 42.271 1.00 79.50 812 LEU A CA 1
ATOM 6397 C C . LEU A 1 812 ? 9.719 8.081 41.472 1.00 79.50 812 LEU A C 1
ATOM 6399 O O . LEU A 1 812 ? 9.746 8.042 40.250 1.00 79.50 812 LEU A O 1
ATOM 6403 N N . GLU A 1 813 ? 10.163 9.122 42.157 1.00 81.81 813 GLU A N 1
ATOM 6404 C CA . GLU A 1 813 ? 10.723 10.325 41.547 1.00 81.81 813 GLU A CA 1
ATOM 6405 C C . GLU A 1 813 ? 12.194 10.460 41.932 1.00 81.81 813 GLU A C 1
ATOM 6407 O O . GLU A 1 813 ? 12.550 10.227 43.089 1.00 81.81 813 GLU A O 1
ATOM 6412 N N . PHE A 1 814 ? 13.044 10.876 41.000 1.00 76.62 814 PHE A N 1
ATOM 6413 C CA . PHE A 1 814 ? 14.495 10.965 41.126 1.00 76.62 814 PHE A CA 1
ATOM 6414 C C . PHE A 1 814 ? 14.981 12.429 41.029 1.00 76.62 814 PHE A C 1
ATOM 6416 O O . PHE A 1 814 ? 14.311 13.280 40.460 1.00 76.62 814 PHE A O 1
ATOM 6423 N N . ASP A 1 815 ? 16.138 12.756 41.620 1.00 71.06 815 ASP A N 1
ATOM 6424 C CA . ASP A 1 815 ? 16.743 14.109 41.581 1.00 71.06 815 ASP A CA 1
ATOM 6425 C C . ASP A 1 815 ? 17.305 14.473 40.180 1.00 71.06 815 ASP A C 1
ATOM 6427 O O . ASP A 1 815 ? 17.679 15.618 39.925 1.00 71.06 815 ASP A O 1
ATOM 6431 N N . GLY A 1 816 ? 17.386 13.496 39.278 1.00 67.06 816 GLY A N 1
ATOM 6432 C CA . GLY A 1 816 ? 17.791 13.627 37.883 1.00 67.06 816 GLY A CA 1
ATOM 6433 C C . GLY A 1 816 ? 17.304 12.411 37.095 1.00 67.06 816 GLY A C 1
ATOM 6434 O O . GLY A 1 816 ? 16.328 11.786 37.511 1.00 67.06 816 GLY A O 1
ATOM 6435 N N . THR A 1 817 ? 17.934 12.070 35.969 1.00 58.69 817 THR A N 1
ATOM 6436 C CA . THR A 1 817 ? 17.413 10.988 35.128 1.00 58.69 817 THR A CA 1
ATOM 6437 C C . THR A 1 817 ? 17.374 9.648 35.883 1.00 58.69 817 THR A C 1
ATOM 6439 O O . THR A 1 817 ? 18.357 9.226 36.492 1.00 58.69 817 THR A O 1
ATOM 6442 N N . ALA A 1 818 ? 16.232 8.966 35.857 1.00 58.78 818 ALA A N 1
ATOM 6443 C CA . ALA A 1 818 ? 15.989 7.676 36.459 1.00 58.78 818 ALA A CA 1
ATOM 6444 C C . ALA A 1 818 ? 17.078 6.689 35.997 1.00 58.78 818 ALA A C 1
ATOM 6446 O O . ALA A 1 818 ? 17.404 6.631 34.804 1.00 58.78 818 ALA A O 1
ATOM 6447 N N . PRO A 1 819 ? 17.680 5.921 36.922 1.00 53.59 819 PRO A N 1
ATOM 6448 C CA . PRO A 1 819 ? 18.823 5.081 36.602 1.00 53.59 819 PRO A CA 1
ATOM 6449 C C . PRO A 1 819 ? 18.513 4.065 35.496 1.00 53.59 819 PRO A C 1
ATOM 6451 O O . PRO A 1 819 ? 17.719 3.154 35.703 1.00 53.59 819 PRO A O 1
ATOM 6454 N N . GLN A 1 820 ? 19.221 4.152 34.364 1.00 49.69 820 GLN A N 1
ATOM 6455 C CA . GLN A 1 820 ? 19.250 3.102 33.338 1.00 49.69 820 GLN A CA 1
ATOM 6456 C C . GLN A 1 820 ? 20.208 1.989 33.773 1.00 49.69 820 GLN A C 1
ATOM 6458 O O . GLN A 1 820 ? 21.380 1.941 33.400 1.00 49.69 820 GLN A O 1
ATOM 6463 N N . MET A 1 821 ? 19.725 1.133 34.659 1.00 46.06 821 MET A N 1
ATOM 6464 C CA . MET A 1 821 ? 20.495 0.088 35.316 1.00 46.06 821 MET A CA 1
ATOM 6465 C C . MET A 1 821 ? 19.845 -1.262 35.053 1.00 46.06 821 MET A C 1
ATOM 6467 O O . MET A 1 821 ? 18.647 -1.391 35.292 1.00 46.06 821 MET A O 1
ATOM 6471 N N . ASP A 1 822 ? 20.637 -2.300 34.753 1.00 39.94 822 ASP A N 1
ATOM 6472 C CA . ASP A 1 822 ? 20.110 -3.670 34.643 1.00 39.94 822 ASP A CA 1
ATOM 6473 C C . ASP A 1 822 ? 19.242 -4.053 35.845 1.00 39.94 822 ASP A C 1
ATOM 6475 O O . ASP A 1 822 ? 18.375 -4.880 35.680 1.00 39.94 822 ASP A O 1
ATOM 6479 N N . TYR A 1 823 ? 19.414 -3.435 37.019 1.00 44.84 823 TYR A N 1
ATOM 6480 C CA . TYR A 1 823 ? 18.593 -3.600 38.218 1.00 44.84 823 TYR A CA 1
ATOM 6481 C C . TYR A 1 823 ? 18.382 -2.246 38.926 1.00 44.84 823 TYR A C 1
ATOM 6483 O O . TYR A 1 823 ? 19.372 -1.551 39.192 1.00 44.84 823 TYR A O 1
ATOM 6491 N N . LEU A 1 824 ? 17.130 -1.898 39.250 1.00 52.81 824 LEU A N 1
ATOM 6492 C CA . LEU A 1 824 ? 16.706 -0.627 39.858 1.00 52.81 824 LEU A CA 1
ATOM 6493 C C . LEU A 1 824 ? 16.369 -0.787 41.353 1.00 52.81 824 LEU A C 1
ATOM 6495 O O . LEU A 1 824 ? 16.922 -0.066 42.180 1.00 52.81 824 LEU A O 1
ATOM 6499 N N . PHE A 1 825 ? 15.518 -1.752 41.716 1.00 54.19 825 PHE A N 1
ATOM 6500 C CA . PHE A 1 825 ? 15.194 -2.123 43.106 1.00 54.19 825 PHE A CA 1
ATOM 6501 C C . PHE A 1 825 ? 14.527 -3.511 43.153 1.00 54.19 825 PHE A C 1
ATOM 6503 O O . PHE A 1 825 ? 14.288 -4.112 42.119 1.00 54.19 825 PHE A O 1
ATOM 6510 N N . THR A 1 826 ? 14.242 -4.059 44.331 1.00 54.12 826 THR A N 1
ATOM 6511 C CA . THR A 1 826 ? 13.370 -5.230 44.514 1.00 54.12 826 THR A CA 1
ATOM 6512 C C . THR A 1 826 ? 12.100 -4.782 45.219 1.00 54.12 826 THR A C 1
ATOM 6514 O O . THR A 1 826 ? 12.170 -4.144 46.270 1.00 54.12 826 THR A O 1
ATOM 6517 N N . LEU A 1 827 ? 10.948 -5.157 44.671 1.00 55.84 827 LEU A N 1
ATOM 6518 C CA . LEU A 1 827 ? 9.666 -5.115 45.362 1.00 55.84 827 LEU A CA 1
ATOM 6519 C C . LEU A 1 827 ? 9.452 -6.465 46.047 1.00 55.84 827 LEU A C 1
ATOM 6521 O O . LEU A 1 827 ? 9.296 -7.480 45.378 1.00 55.84 827 LEU A O 1
ATOM 6525 N N . ARG A 1 828 ? 9.444 -6.513 47.377 1.00 54.19 828 ARG A N 1
ATOM 6526 C CA . ARG A 1 828 ? 9.067 -7.725 48.110 1.00 54.19 828 ARG A CA 1
ATOM 6527 C C . ARG A 1 828 ? 7.603 -7.658 48.512 1.00 54.19 828 ARG A C 1
ATOM 6529 O O . ARG A 1 828 ? 7.212 -6.727 49.213 1.00 54.19 828 ARG A O 1
ATOM 6536 N N . LEU A 1 829 ? 6.830 -8.665 48.114 1.00 52.28 829 LEU A N 1
ATOM 6537 C CA . LEU A 1 829 ? 5.468 -8.915 48.583 1.00 52.28 829 LEU A CA 1
ATOM 6538 C C . LEU A 1 829 ? 5.502 -10.152 49.492 1.00 52.28 829 LEU A C 1
ATOM 6540 O O . LEU A 1 829 ? 5.970 -11.216 49.090 1.00 52.28 829 LEU A O 1
ATOM 6544 N N . GLY A 1 830 ? 5.046 -10.033 50.738 1.00 51.34 830 GLY A N 1
ATOM 6545 C CA . GLY A 1 830 ? 5.064 -11.159 51.681 1.00 51.34 830 GLY A CA 1
ATOM 6546 C C . GLY A 1 830 ? 3.791 -11.267 52.506 1.00 51.34 830 GLY A C 1
ATOM 6547 O O . GLY A 1 830 ? 3.370 -10.270 53.094 1.00 51.34 830 GLY A O 1
ATOM 6548 N N . SER A 1 831 ? 3.225 -12.477 52.588 1.00 45.28 831 SER A N 1
ATOM 6549 C CA . SER A 1 831 ? 2.143 -12.792 53.528 1.00 45.28 831 SER A CA 1
ATOM 6550 C C . SER A 1 831 ? 2.707 -13.121 54.901 1.00 45.28 831 SER A C 1
ATOM 6552 O O . SER A 1 831 ? 3.499 -14.046 55.069 1.00 45.28 831 SER A O 1
ATOM 6554 N N . TYR A 1 832 ? 2.324 -12.336 55.908 1.00 47.09 832 TYR A N 1
ATOM 6555 C CA . TYR A 1 832 ? 2.841 -12.474 57.274 1.00 47.09 832 TYR A CA 1
ATOM 6556 C C . TYR A 1 832 ? 1.961 -13.343 58.181 1.00 47.09 832 TYR A C 1
ATOM 6558 O O . TYR A 1 832 ? 2.175 -13.375 59.394 1.00 47.09 832 TYR A O 1
ATOM 6566 N N . SER A 1 833 ? 0.982 -14.064 57.628 1.00 43.62 833 SER A N 1
ATOM 6567 C CA . SER A 1 833 ? -0.084 -14.630 58.457 1.00 43.62 833 SER A CA 1
ATOM 6568 C C . SER A 1 833 ? 0.253 -15.946 59.172 1.00 43.62 833 SER A C 1
ATOM 6570 O O . SER A 1 833 ? -0.311 -16.172 60.239 1.00 43.62 833 SER A O 1
ATOM 6572 N N . LYS A 1 834 ? 1.186 -16.808 58.726 1.00 36.69 834 LYS A N 1
ATOM 6573 C CA . LYS A 1 834 ? 1.497 -18.065 59.463 1.00 36.69 834 LYS A CA 1
ATOM 6574 C C . LYS A 1 834 ? 2.895 -18.644 59.226 1.00 36.69 834 LYS A C 1
ATOM 6576 O O . LYS A 1 834 ? 3.004 -19.720 58.659 1.00 36.69 834 LYS A O 1
ATOM 6581 N N . GLY A 1 835 ? 3.963 -18.007 59.713 1.00 41.09 835 GLY A N 1
ATOM 6582 C CA . GLY A 1 835 ? 5.268 -18.665 59.966 1.00 41.09 835 GLY A CA 1
ATOM 6583 C C . GLY A 1 835 ? 5.983 -19.367 58.789 1.00 41.09 835 GLY A C 1
ATOM 6584 O O . GLY A 1 835 ? 7.086 -19.872 58.982 1.00 41.09 835 GLY A O 1
ATOM 6585 N N . TYR A 1 836 ? 5.398 -19.367 57.594 1.00 37.44 836 TYR A N 1
ATOM 6586 C CA . TYR A 1 836 ? 5.930 -19.851 56.332 1.00 37.44 836 TYR A CA 1
ATOM 6587 C C . TYR A 1 836 ? 6.296 -18.638 55.483 1.00 37.44 836 TYR A C 1
ATOM 6589 O O . TYR A 1 836 ? 5.548 -17.667 55.389 1.00 37.44 836 TYR A O 1
ATOM 6597 N N . ARG A 1 837 ? 7.522 -18.666 54.961 1.00 45.53 837 ARG A N 1
ATOM 6598 C CA . ARG A 1 837 ? 8.146 -17.597 54.185 1.00 45.53 837 ARG A CA 1
ATOM 6599 C C . ARG A 1 837 ? 7.746 -17.737 52.717 1.00 45.53 837 ARG A C 1
ATOM 6601 O O . ARG A 1 837 ? 8.607 -18.032 51.901 1.00 45.53 837 ARG A O 1
ATOM 6608 N N . ASP A 1 838 ? 6.488 -17.480 52.384 1.00 42.75 838 ASP A N 1
ATOM 6609 C CA . ASP A 1 838 ? 6.148 -17.202 50.986 1.00 42.75 838 ASP A CA 1
ATOM 6610 C C . ASP A 1 838 ? 6.564 -15.752 50.721 1.00 42.75 838 ASP A C 1
ATOM 6612 O O . ASP A 1 838 ? 5.813 -14.795 50.941 1.00 42.75 838 ASP A O 1
ATOM 6616 N N . ARG A 1 839 ? 7.854 -15.585 50.410 1.00 48.72 839 ARG A N 1
ATOM 6617 C CA . ARG A 1 839 ? 8.456 -14.298 50.069 1.00 48.72 839 ARG A CA 1
ATOM 6618 C C . ARG A 1 839 ? 8.551 -14.208 48.565 1.00 48.72 839 ARG A C 1
ATOM 6620 O O . ARG A 1 839 ? 9.379 -14.867 47.953 1.00 48.72 839 ARG A O 1
ATOM 6627 N N . TRP A 1 840 ? 7.762 -13.315 48.009 1.00 46.28 840 TRP A N 1
ATOM 6628 C CA . TRP A 1 840 ? 7.826 -12.981 46.606 1.00 46.28 840 TRP A CA 1
ATOM 6629 C C . TRP A 1 840 ? 8.755 -11.786 46.487 1.00 46.28 840 TRP A C 1
ATOM 6631 O O . TRP A 1 840 ? 8.373 -10.666 46.817 1.00 46.28 840 TRP A O 1
ATOM 6641 N N . SER A 1 841 ? 10.015 -12.024 46.134 1.00 45.34 841 SER A N 1
ATOM 6642 C CA . SER A 1 841 ? 10.952 -10.937 45.845 1.00 45.34 841 SER A CA 1
ATOM 6643 C C . SER A 1 841 ? 10.934 -10.694 44.359 1.00 45.34 841 SER A C 1
ATOM 6645 O O . SER A 1 841 ? 11.472 -11.518 43.641 1.00 45.34 841 SER A O 1
ATOM 6647 N N . TYR A 1 842 ? 10.359 -9.583 43.922 1.00 50.38 842 TYR A N 1
ATOM 6648 C CA . TYR A 1 842 ? 10.349 -9.192 42.529 1.00 50.38 842 TYR A CA 1
ATOM 6649 C C . TYR A 1 842 ? 11.477 -8.211 42.246 1.00 50.38 842 TYR A C 1
ATOM 6651 O O . TYR A 1 842 ? 11.416 -7.043 42.632 1.00 50.38 842 TYR A O 1
ATOM 6659 N N . ALA A 1 843 ? 12.524 -8.689 41.585 1.00 46.56 843 ALA A N 1
ATOM 6660 C CA . ALA A 1 843 ? 13.606 -7.829 41.129 1.00 46.56 843 ALA A CA 1
ATOM 6661 C C . ALA A 1 843 ? 13.116 -6.970 39.967 1.00 46.56 843 ALA A C 1
ATOM 6663 O O . ALA A 1 843 ? 12.676 -7.526 38.971 1.00 46.56 843 ALA A O 1
ATOM 6664 N N . ILE A 1 844 ? 13.212 -5.652 40.105 1.00 51.78 844 ILE A N 1
ATOM 6665 C CA . ILE A 1 844 ? 12.788 -4.642 39.141 1.00 51.78 844 ILE A CA 1
ATOM 6666 C C . ILE A 1 844 ? 14.021 -4.164 38.385 1.00 51.78 844 ILE A C 1
ATOM 6668 O O . ILE A 1 844 ? 14.950 -3.589 38.951 1.00 51.78 844 ILE A O 1
ATOM 6672 N N . HIS A 1 845 ? 14.026 -4.437 37.089 1.00 45.47 845 HIS A N 1
ATOM 6673 C CA . HIS A 1 845 ? 15.151 -4.232 36.186 1.00 45.47 845 HIS A CA 1
ATOM 6674 C C . HIS A 1 845 ? 14.837 -3.109 35.185 1.00 45.47 845 HIS A C 1
ATOM 6676 O O . HIS A 1 845 ? 13.674 -2.890 34.858 1.00 45.47 845 HIS A O 1
ATOM 6682 N N . THR A 1 846 ? 15.856 -2.407 34.680 1.00 45.47 846 THR A N 1
ATOM 6683 C CA . THR A 1 846 ? 15.720 -1.594 33.459 1.00 45.47 846 THR A CA 1
ATOM 6684 C C . THR A 1 846 ? 16.755 -2.043 32.455 1.00 45.47 846 THR A C 1
ATOM 6686 O O . THR A 1 846 ? 17.944 -2.079 32.748 1.00 45.47 846 THR A O 1
ATOM 6689 N N . THR A 1 847 ? 16.326 -2.459 31.271 1.00 41.12 847 THR A N 1
ATOM 6690 C CA . THR A 1 847 ? 17.291 -2.934 30.275 1.00 41.12 847 THR A CA 1
ATOM 6691 C C . THR A 1 847 ? 17.969 -1.754 29.586 1.00 41.12 847 THR A C 1
ATOM 6693 O O . THR A 1 847 ? 17.359 -0.705 29.381 1.00 41.12 847 THR A O 1
ATOM 6696 N N . ALA A 1 848 ? 19.224 -1.941 29.164 1.00 33.09 848 ALA A N 1
ATOM 6697 C CA . ALA A 1 848 ? 20.021 -0.958 28.415 1.00 33.09 848 ALA A CA 1
ATOM 6698 C C . ALA A 1 848 ? 19.384 -0.473 27.087 1.00 33.09 848 ALA A C 1
ATOM 6700 O O . ALA A 1 848 ? 19.950 0.382 26.413 1.00 33.09 848 ALA A O 1
ATOM 6701 N N . MET A 1 849 ? 18.223 -1.020 26.704 1.00 33.84 849 MET A N 1
ATOM 6702 C CA . MET A 1 849 ? 17.450 -0.682 25.507 1.00 33.84 849 MET A CA 1
ATOM 6703 C C . MET A 1 849 ? 16.418 0.439 25.730 1.00 33.84 849 MET A C 1
ATOM 6705 O O . MET A 1 849 ? 15.544 0.614 24.898 1.00 33.84 849 MET A O 1
ATOM 6709 N N . GLY A 1 850 ? 16.490 1.201 26.830 1.00 34.06 850 GLY A N 1
ATOM 6710 C CA . GLY A 1 850 ? 15.689 2.428 27.005 1.00 34.06 850 GLY A CA 1
ATOM 6711 C C . GLY A 1 850 ? 14.178 2.217 27.154 1.00 34.06 850 GLY A C 1
ATOM 6712 O O . GLY A 1 850 ? 13.425 3.189 27.141 1.00 34.06 850 GLY A O 1
ATOM 6713 N N . LEU A 1 851 ? 13.770 0.963 27.348 1.00 39.09 851 LEU A N 1
ATOM 6714 C CA . LEU A 1 851 ? 12.401 0.488 27.265 1.00 39.09 851 LEU A CA 1
ATOM 6715 C C . LEU A 1 851 ? 11.999 -0.259 28.529 1.00 39.09 851 LEU A C 1
ATOM 6717 O O . LEU A 1 851 ? 12.520 -1.342 28.811 1.00 39.09 851 LEU A O 1
ATOM 6721 N N . GLU A 1 852 ? 11.093 0.352 29.287 1.00 42.22 852 GLU A N 1
ATOM 6722 C CA . GLU A 1 852 ? 9.846 -0.256 29.780 1.00 42.22 852 GLU A CA 1
ATOM 6723 C C . GLU A 1 852 ? 9.853 -1.783 29.958 1.00 42.22 852 GLU A C 1
ATOM 6725 O O . GLU A 1 852 ? 9.064 -2.529 29.385 1.00 42.22 852 GLU A O 1
ATOM 6730 N N . SER A 1 853 ? 10.777 -2.294 30.761 1.00 37.34 853 SER A N 1
ATOM 6731 C CA . SER A 1 853 ? 10.775 -3.706 31.122 1.00 37.34 853 SER A CA 1
ATOM 6732 C C . SER A 1 853 ? 11.324 -3.873 32.521 1.00 37.34 853 SER A C 1
ATOM 6734 O O . SER A 1 853 ? 12.443 -4.335 32.727 1.00 37.34 853 SER A O 1
ATOM 6736 N N . LEU A 1 854 ? 10.477 -3.523 33.490 1.00 36.19 854 LEU A N 1
ATOM 6737 C CA . LEU A 1 854 ? 10.514 -4.191 34.777 1.00 36.19 854 LEU A CA 1
ATOM 6738 C C . LEU A 1 854 ? 10.312 -5.672 34.512 1.00 36.19 854 LEU A C 1
ATOM 6740 O O . LEU A 1 854 ? 9.252 -6.087 34.050 1.00 36.19 854 LEU A O 1
ATOM 6744 N N . PHE A 1 855 ? 11.325 -6.466 34.805 1.00 37.16 855 PHE A N 1
ATOM 6745 C CA . PHE A 1 855 ? 11.081 -7.860 35.115 1.00 37.16 855 PHE A CA 1
ATOM 6746 C C . PHE A 1 855 ? 10.481 -7.902 36.527 1.00 37.16 855 PHE A C 1
ATOM 6748 O O . PHE A 1 855 ? 10.717 -7.009 37.335 1.00 37.16 855 PHE A O 1
ATOM 6755 N N . LEU A 1 856 ? 9.645 -8.893 36.800 1.00 38.56 856 LEU A N 1
ATOM 6756 C CA . LEU A 1 856 ? 9.204 -9.256 38.141 1.00 38.56 856 LEU A CA 1
ATOM 6757 C C . LEU A 1 856 ? 9.645 -10.714 38.292 1.00 38.56 856 LEU A C 1
ATOM 6759 O O . LEU A 1 856 ? 8.873 -11.632 38.037 1.00 38.56 856 LEU A O 1
ATOM 6763 N N . ASN A 1 857 ? 10.927 -10.939 38.585 1.00 38.12 857 ASN A N 1
ATOM 6764 C CA . ASN A 1 857 ? 11.430 -12.301 38.788 1.00 38.12 857 ASN A CA 1
ATOM 6765 C C . ASN A 1 857 ? 10.911 -12.815 40.126 1.00 38.12 857 ASN A C 1
ATOM 6767 O O . ASN A 1 857 ? 11.222 -12.201 41.132 1.00 38.12 857 ASN A O 1
ATOM 6771 N N . GLU A 1 858 ? 10.167 -13.916 40.161 1.00 37.66 858 GLU A N 1
ATOM 6772 C CA . GLU A 1 858 ? 9.883 -14.624 41.410 1.00 37.66 858 GLU A CA 1
ATOM 6773 C C . GLU A 1 858 ? 11.150 -15.366 41.857 1.00 37.66 858 GLU A C 1
ATOM 6775 O O . GLU A 1 858 ? 11.592 -16.311 41.203 1.00 37.66 858 GLU A O 1
ATOM 6780 N N . TYR A 1 859 ? 11.739 -14.945 42.976 1.00 40.69 859 TYR A N 1
ATOM 6781 C CA . TYR A 1 859 ? 12.775 -15.719 43.660 1.00 40.69 859 TYR A CA 1
ATOM 6782 C C . TYR A 1 859 ? 12.165 -16.468 44.847 1.00 40.69 859 TYR A C 1
ATOM 6784 O O . TYR A 1 859 ? 11.896 -15.863 45.885 1.00 40.69 859 TYR A O 1
ATOM 6792 N N . ASP A 1 860 ? 11.989 -17.784 44.713 1.00 37.56 860 ASP A N 1
ATOM 6793 C CA . ASP A 1 860 ? 11.866 -18.676 45.869 1.00 37.56 860 ASP A CA 1
ATOM 6794 C C . ASP A 1 860 ? 13.281 -18.881 46.439 1.00 37.56 860 ASP A C 1
ATOM 6796 O O . ASP A 1 860 ? 14.174 -19.372 45.743 1.00 37.56 860 ASP A O 1
ATOM 6800 N N . ASP A 1 861 ? 13.497 -18.492 47.702 1.00 36.22 861 ASP A N 1
ATOM 6801 C CA . ASP A 1 861 ? 14.777 -18.546 48.437 1.00 36.22 861 ASP A CA 1
ATOM 6802 C C . ASP A 1 861 ? 15.414 -19.967 48.485 1.00 36.22 861 ASP A C 1
ATOM 6804 O O . ASP A 1 861 ? 16.467 -20.152 49.102 1.00 36.22 861 ASP A O 1
ATOM 6808 N N . THR A 1 862 ? 14.800 -20.996 47.880 1.00 32.31 862 THR A N 1
ATOM 6809 C CA . THR A 1 862 ? 15.227 -22.398 47.987 1.00 32.31 862 THR A CA 1
ATOM 6810 C C . THR A 1 862 ? 15.838 -23.040 46.733 1.00 32.31 862 THR A C 1
ATOM 6812 O O . THR A 1 862 ? 16.574 -24.011 46.910 1.00 32.31 862 THR A O 1
ATOM 6815 N N . HIS A 1 863 ? 15.637 -22.541 45.503 1.00 31.59 863 HIS A N 1
ATOM 6816 C CA . HIS A 1 863 ? 16.226 -23.136 44.281 1.00 31.59 863 HIS A CA 1
ATOM 6817 C C . HIS A 1 863 ? 16.523 -22.083 43.194 1.00 31.59 863 HIS A C 1
ATOM 6819 O O . HIS A 1 863 ? 15.614 -21.545 42.572 1.00 31.59 863 HIS A O 1
ATOM 6825 N N . PHE A 1 864 ? 17.807 -21.839 42.906 1.00 32.12 864 PHE A N 1
ATOM 6826 C CA . PHE A 1 864 ? 18.267 -20.837 41.926 1.00 32.12 864 PHE A CA 1
ATOM 6827 C C . PHE A 1 864 ? 18.037 -21.207 40.442 1.00 32.12 864 PHE A C 1
ATOM 6829 O O . PHE A 1 864 ? 18.269 -20.368 39.576 1.00 32.12 864 PHE A O 1
ATOM 6836 N N . ASP A 1 865 ? 17.567 -22.422 40.134 1.00 27.45 865 ASP A N 1
ATOM 6837 C CA . ASP A 1 865 ? 17.562 -22.968 38.763 1.00 27.45 865 ASP A CA 1
ATOM 6838 C C . ASP A 1 865 ? 16.171 -23.097 38.113 1.00 27.45 865 ASP A C 1
ATOM 6840 O O . ASP A 1 865 ? 16.053 -23.589 36.989 1.00 27.45 865 ASP A O 1
ATOM 6844 N N . THR A 1 866 ? 15.098 -22.645 38.767 1.00 30.28 866 THR A N 1
ATOM 6845 C CA . THR A 1 866 ? 13.746 -22.666 38.183 1.00 30.28 866 THR A CA 1
ATOM 6846 C C . THR A 1 866 ? 13.219 -21.256 37.961 1.00 30.28 866 THR A C 1
ATOM 6848 O O . THR A 1 866 ? 12.630 -20.661 38.856 1.00 30.28 866 THR A O 1
ATOM 6851 N N . LEU A 1 867 ? 13.382 -20.748 36.734 1.00 32.19 867 LEU A N 1
ATOM 6852 C CA . LEU A 1 867 ? 12.601 -19.625 36.209 1.00 32.19 867 LEU A CA 1
ATOM 6853 C C . LEU A 1 867 ? 11.130 -20.055 36.120 1.00 32.19 867 LEU A C 1
ATOM 6855 O O . LEU A 1 867 ? 10.677 -20.566 35.098 1.00 32.19 867 LEU A O 1
ATOM 6859 N N . LYS A 1 868 ? 10.374 -19.874 37.202 1.00 32.53 868 LYS A N 1
ATOM 6860 C CA . LYS A 1 868 ? 8.927 -19.728 37.095 1.00 32.53 868 LYS A CA 1
ATOM 6861 C C . LYS A 1 868 ? 8.664 -18.257 36.827 1.00 32.53 868 LYS A C 1
ATOM 6863 O O . LYS A 1 868 ? 8.692 -17.435 37.732 1.00 32.53 868 LYS A O 1
ATOM 6868 N N . VAL A 1 869 ? 8.425 -17.918 35.565 1.00 34.06 869 VAL A N 1
ATOM 6869 C CA . VAL A 1 869 ? 7.736 -16.668 35.253 1.00 34.06 869 VAL A CA 1
ATOM 6870 C C . VAL A 1 869 ? 6.298 -16.885 35.706 1.00 34.06 869 VAL A C 1
ATOM 6872 O O . VAL A 1 869 ? 5.468 -17.410 34.959 1.00 34.06 869 VAL A O 1
ATOM 6875 N N . LEU A 1 870 ? 5.995 -16.558 36.963 1.00 33.75 870 LEU A N 1
ATOM 6876 C CA . LEU A 1 870 ? 4.610 -16.271 37.286 1.00 33.75 870 LEU A CA 1
ATOM 6877 C C . LEU A 1 870 ? 4.180 -15.099 36.404 1.00 33.75 870 LEU A C 1
ATOM 6879 O O . LEU A 1 870 ? 4.973 -14.228 36.059 1.00 33.75 870 LEU A O 1
ATOM 6883 N N . ASN A 1 871 ? 2.937 -15.155 35.950 1.00 39.06 871 ASN A N 1
ATOM 6884 C CA . ASN A 1 871 ? 2.362 -14.262 34.959 1.00 39.06 871 ASN A CA 1
ATOM 6885 C C . ASN A 1 871 ? 1.480 -13.235 35.694 1.00 39.06 871 ASN A C 1
ATOM 6887 O O . ASN A 1 871 ? 0.254 -13.377 35.627 1.00 39.06 871 ASN A O 1
ATOM 6891 N N . PRO A 1 872 ? 2.028 -12.244 36.441 1.00 39.94 872 PRO A N 1
ATOM 6892 C CA . PRO A 1 872 ? 1.236 -11.120 36.900 1.00 39.94 872 PRO A CA 1
ATOM 6893 C C . PRO A 1 872 ? 0.968 -10.236 35.682 1.00 39.94 872 PRO A C 1
ATOM 6895 O O . PRO A 1 872 ? 1.732 -9.361 35.286 1.00 39.94 872 PRO A O 1
ATOM 6898 N N . ARG A 1 873 ? -0.147 -10.580 35.047 1.00 43.16 873 ARG A N 1
ATOM 6899 C CA . ARG A 1 873 ? -0.908 -9.788 34.092 1.00 43.16 873 ARG A CA 1
ATOM 6900 C C . ARG A 1 873 ? -1.102 -8.371 34.636 1.00 43.16 873 ARG A C 1
ATOM 6902 O O . ARG A 1 873 ? -1.550 -8.264 35.777 1.00 43.16 873 ARG A O 1
ATOM 6909 N N . SER A 1 874 ? -0.943 -7.367 33.753 1.00 39.75 874 SER A N 1
ATOM 6910 C CA . SER A 1 874 ? -1.332 -5.941 33.918 1.00 39.75 874 SER A CA 1
ATOM 6911 C C . SER A 1 874 ? -0.589 -5.272 35.087 1.00 39.75 874 SER A C 1
ATOM 6913 O O . SER A 1 874 ? -0.573 -5.800 36.177 1.00 39.75 874 SER A O 1
ATOM 6915 N N . THR A 1 875 ? 0.122 -4.157 35.025 1.00 48.28 875 THR A N 1
ATOM 6916 C CA . THR A 1 875 ? 0.042 -2.950 34.210 1.00 48.28 875 THR A CA 1
ATOM 6917 C C . THR A 1 875 ? 1.339 -2.196 34.539 1.00 48.28 875 THR A C 1
ATOM 6919 O O . THR A 1 875 ? 1.458 -1.555 35.582 1.00 48.28 875 THR A O 1
ATOM 6922 N N . LEU A 1 876 ? 2.366 -2.370 33.713 1.00 45.72 876 LEU A N 1
ATOM 6923 C CA . LEU A 1 876 ? 3.624 -1.655 33.873 1.00 45.72 876 LEU A CA 1
ATOM 6924 C C . LEU A 1 876 ? 3.588 -0.446 32.948 1.00 45.72 876 LEU A C 1
ATOM 6926 O O . LEU A 1 876 ? 3.622 -0.633 31.737 1.00 45.72 876 LEU A O 1
ATOM 6930 N N . ASP A 1 877 ? 3.532 0.756 33.507 1.00 53.22 877 ASP A N 1
ATOM 6931 C CA . ASP A 1 877 ? 3.440 1.977 32.721 1.00 53.22 877 ASP A CA 1
ATOM 6932 C C . ASP A 1 877 ? 4.547 2.960 33.145 1.00 53.22 877 ASP A C 1
ATOM 6934 O O . ASP A 1 877 ? 4.501 3.602 34.184 1.00 53.22 877 ASP A O 1
ATOM 6938 N N . VAL A 1 878 ? 5.533 3.034 32.251 1.00 52.50 878 VAL A N 1
ATOM 6939 C CA . VAL A 1 878 ? 6.421 4.158 31.931 1.00 52.50 878 VAL A CA 1
ATOM 6940 C C . VAL A 1 878 ? 7.551 4.573 32.898 1.00 52.50 878 VAL A C 1
ATOM 6942 O O . VAL A 1 878 ? 7.403 4.766 34.102 1.00 52.50 878 VAL A O 1
ATOM 6945 N N . ILE A 1 879 ? 8.731 4.761 32.288 1.00 51.00 879 ILE A N 1
ATOM 6946 C CA . ILE A 1 879 ? 9.893 5.477 32.831 1.00 51.00 879 ILE A CA 1
ATOM 6947 C C . ILE A 1 879 ? 10.038 6.769 32.021 1.00 51.00 879 ILE A C 1
ATOM 6949 O O . ILE A 1 879 ? 10.396 6.722 30.839 1.00 51.00 879 ILE A O 1
ATOM 6953 N N . TYR A 1 880 ? 9.824 7.915 32.656 1.00 55.91 880 TYR A N 1
ATOM 6954 C CA . TYR A 1 880 ? 10.201 9.218 32.107 1.00 55.91 880 TYR A CA 1
ATOM 6955 C C . TYR A 1 880 ? 11.423 9.742 32.824 1.00 55.91 880 TYR A C 1
ATOM 6957 O O . TYR A 1 880 ? 11.643 9.361 33.965 1.00 55.91 880 TYR A O 1
ATOM 6965 N N . ASP A 1 881 ? 12.174 10.618 32.148 1.00 63.91 881 ASP A N 1
ATOM 6966 C CA . ASP A 1 881 ? 13.351 11.340 32.644 1.00 63.91 881 ASP A CA 1
ATOM 6967 C C . ASP A 1 881 ? 13.599 11.135 34.139 1.00 63.91 881 ASP A C 1
ATOM 6969 O O . ASP A 1 881 ? 14.451 10.328 34.450 1.00 63.91 881 ASP A O 1
ATOM 6973 N N . GLN A 1 882 ? 12.789 11.696 35.048 1.00 71.44 882 GLN A N 1
ATOM 6974 C CA . GLN A 1 882 ? 12.974 11.580 36.504 1.00 71.44 882 GLN A CA 1
ATOM 6975 C C . GLN A 1 882 ? 11.920 10.745 37.261 1.00 71.44 882 GLN A C 1
ATOM 6977 O O . GLN A 1 882 ? 11.934 10.748 38.488 1.00 71.44 882 GLN A O 1
ATOM 6982 N N . VAL A 1 883 ? 10.983 10.064 36.597 1.00 73.31 883 VAL A N 1
ATOM 6983 C CA . VAL A 1 883 ? 9.797 9.446 37.225 1.00 73.31 883 VAL A CA 1
ATOM 6984 C C . VAL A 1 883 ? 9.600 8.009 36.744 1.00 73.31 883 VAL A C 1
ATOM 6986 O O . VAL A 1 883 ? 9.735 7.713 35.559 1.00 73.31 883 VAL A O 1
ATOM 6989 N N . VAL A 1 884 ? 9.254 7.112 37.665 1.00 71.88 884 VAL A N 1
ATOM 6990 C CA . VAL A 1 884 ? 8.855 5.732 37.371 1.00 71.88 884 VAL A CA 1
ATOM 6991 C C . VAL A 1 884 ? 7.552 5.420 38.091 1.00 71.88 884 VAL A C 1
ATOM 6993 O O . VAL A 1 884 ? 7.494 5.550 39.314 1.00 71.88 884 VAL A O 1
ATOM 6996 N N . GLU A 1 885 ? 6.534 4.972 37.362 1.00 74.31 885 GLU A N 1
ATOM 6997 C CA . GLU A 1 885 ? 5.222 4.658 37.927 1.00 74.31 885 GLU A CA 1
ATOM 6998 C C . GLU A 1 885 ? 4.823 3.191 37.732 1.00 74.31 885 GLU A C 1
ATOM 7000 O O . GLU A 1 885 ? 5.303 2.475 36.852 1.00 74.31 885 GLU A O 1
ATOM 7005 N N . PHE A 1 886 ? 3.954 2.708 38.616 1.00 71.44 886 PHE A N 1
ATOM 7006 C CA . PHE A 1 886 ? 3.474 1.335 38.634 1.00 71.44 886 PHE A CA 1
ATOM 7007 C C . PHE A 1 886 ? 2.018 1.305 39.060 1.00 71.44 886 PHE A C 1
ATOM 7009 O O . PHE A 1 886 ? 1.629 1.996 40.004 1.00 71.44 886 PHE A O 1
ATOM 7016 N N . ARG A 1 887 ? 1.248 0.402 38.451 1.00 71.12 887 ARG A N 1
ATOM 7017 C CA . ARG A 1 887 ? -0.029 -0.047 39.004 1.00 71.12 887 ARG A CA 1
ATOM 7018 C C . ARG A 1 887 ? -0.147 -1.564 38.934 1.00 71.12 887 ARG A C 1
ATOM 7020 O O . ARG A 1 887 ? 0.149 -2.184 37.919 1.00 71.12 887 ARG A O 1
ATOM 7027 N N . ILE A 1 888 ? -0.575 -2.184 40.018 1.00 67.00 888 ILE A N 1
ATOM 7028 C CA . ILE A 1 888 ? -0.662 -3.635 40.157 1.00 67.00 888 ILE A CA 1
ATOM 7029 C C . ILE A 1 888 ? -2.128 -3.974 40.429 1.00 67.00 888 ILE A C 1
ATOM 7031 O O . ILE A 1 888 ? -2.644 -3.539 41.458 1.00 67.00 888 ILE A O 1
ATOM 7035 N N . PRO A 1 889 ? -2.813 -4.732 39.554 1.00 62.81 889 PRO A N 1
ATOM 7036 C CA . PRO A 1 889 ? -4.166 -5.192 39.803 1.00 62.81 889 PRO A CA 1
ATOM 7037 C C . PRO A 1 889 ? -4.204 -5.996 41.095 1.00 62.81 889 PRO A C 1
ATOM 7039 O O . PRO A 1 889 ? -3.443 -6.950 41.266 1.00 62.81 889 PRO A O 1
ATOM 7042 N N . LEU A 1 890 ? -5.131 -5.663 41.985 1.00 64.75 890 LEU A N 1
ATOM 7043 C CA . LEU A 1 890 ? -5.317 -6.400 43.233 1.00 64.75 890 LEU A CA 1
ATOM 7044 C C . LEU A 1 890 ? -5.762 -7.842 42.988 1.00 64.75 890 LEU A C 1
ATOM 7046 O O . LEU A 1 890 ? -5.456 -8.721 43.785 1.00 64.75 890 LEU A O 1
ATOM 7050 N N . SER A 1 891 ? -6.409 -8.111 41.850 1.00 59.28 891 SER A N 1
ATOM 7051 C CA . SER A 1 891 ? -6.747 -9.472 41.411 1.00 59.28 891 SER A CA 1
ATOM 7052 C C . SER A 1 891 ? -5.526 -10.375 41.191 1.00 59.28 891 SER A C 1
ATOM 7054 O O . SER A 1 891 ? -5.673 -11.595 41.177 1.00 59.28 891 SER A O 1
ATOM 7056 N N . SER A 1 892 ? -4.332 -9.793 41.059 1.00 52.09 892 SER A N 1
ATOM 7057 C CA . SER A 1 892 ? -3.063 -10.514 40.938 1.00 52.09 892 SER A CA 1
ATOM 7058 C C . SER A 1 892 ? -2.392 -10.794 42.294 1.00 52.09 892 SER A C 1
ATOM 7060 O O . SER A 1 892 ? -1.332 -11.417 42.317 1.00 52.09 892 SER A O 1
ATOM 7062 N N . LEU A 1 893 ? -2.967 -10.340 43.416 1.00 52.84 893 LEU A N 1
ATOM 7063 C CA . LEU A 1 893 ? -2.411 -10.478 44.767 1.00 52.84 893 LEU A CA 1
ATOM 7064 C C . LEU A 1 893 ? -3.280 -11.433 45.615 1.00 52.84 893 LEU A C 1
ATOM 7066 O O . LEU A 1 893 ? -4.455 -11.167 45.863 1.00 52.84 893 LEU A O 1
ATOM 7070 N N . GLU A 1 894 ? -2.716 -12.558 46.074 1.00 46.97 894 GLU A N 1
ATOM 7071 C CA . GLU A 1 894 ? -3.408 -13.529 46.941 1.00 46.97 894 GLU A CA 1
ATOM 7072 C C . GLU A 1 894 ? -3.043 -13.355 48.432 1.00 46.97 894 GLU A C 1
ATOM 7074 O O . GLU A 1 894 ? -2.010 -13.837 48.900 1.00 46.97 894 GLU A O 1
ATOM 7079 N N . GLY A 1 895 ? -3.946 -12.756 49.219 1.00 50.94 895 GLY A N 1
ATOM 7080 C CA . GLY A 1 895 ? -3.848 -12.672 50.686 1.00 50.94 895 GLY A CA 1
ATOM 7081 C C . GLY A 1 895 ? -3.413 -11.302 51.223 1.00 50.94 895 GLY A C 1
ATOM 7082 O O . GLY A 1 895 ? -3.385 -10.313 50.499 1.00 50.94 895 GLY A O 1
ATOM 7083 N N . GLU A 1 896 ? -3.122 -11.219 52.526 1.00 47.12 896 GLU A N 1
ATOM 7084 C CA . GLU A 1 896 ? -2.534 -10.012 53.127 1.00 47.12 896 GLU A CA 1
ATOM 7085 C C . GLU A 1 896 ? -1.063 -9.908 52.739 1.00 47.12 896 GLU A C 1
ATOM 7087 O O . GLU A 1 896 ? -0.298 -10.830 53.018 1.00 47.12 896 GLU A O 1
ATOM 7092 N N . HIS A 1 897 ? -0.643 -8.780 52.167 1.00 49.41 897 HIS A N 1
ATOM 7093 C CA . HIS A 1 897 ? 0.748 -8.572 51.772 1.00 49.41 897 HIS A CA 1
ATOM 7094 C C . HIS A 1 897 ? 1.343 -7.339 52.450 1.00 49.41 897 HIS A C 1
ATOM 7096 O O . HIS A 1 897 ? 0.758 -6.256 52.457 1.00 49.41 897 HIS A O 1
ATOM 7102 N N . LYS A 1 898 ? 2.558 -7.482 52.984 1.00 52.19 898 LYS A N 1
ATOM 7103 C CA . LYS A 1 898 ? 3.440 -6.334 53.216 1.00 52.19 898 LYS A CA 1
ATOM 7104 C C . LYS A 1 898 ? 4.254 -6.076 51.965 1.00 52.19 898 LYS A C 1
ATOM 7106 O O . LYS A 1 898 ? 4.843 -7.013 51.423 1.00 52.19 898 LYS A O 1
ATOM 7111 N N . ILE A 1 899 ? 4.298 -4.812 51.563 1.00 51.12 899 ILE A N 1
ATOM 7112 C CA . ILE A 1 899 ? 5.056 -4.352 50.408 1.00 51.12 899 ILE A CA 1
ATOM 7113 C C . ILE A 1 899 ? 6.325 -3.669 50.916 1.00 51.12 899 ILE A C 1
ATOM 7115 O O . ILE A 1 899 ? 6.279 -2.769 51.756 1.00 51.12 899 ILE A O 1
ATOM 7119 N N . LEU A 1 900 ? 7.482 -4.120 50.447 1.00 53.06 900 LEU A N 1
ATOM 7120 C CA . LEU A 1 900 ? 8.779 -3.581 50.841 1.00 53.06 900 LEU A CA 1
ATOM 7121 C C . LEU A 1 900 ? 9.585 -3.256 49.587 1.00 53.06 900 LEU A C 1
ATOM 7123 O O . LEU A 1 900 ? 9.734 -4.109 48.717 1.00 53.06 900 LEU A O 1
ATOM 7127 N N . ILE A 1 901 ? 10.127 -2.045 49.510 1.00 51.69 901 ILE A N 1
ATOM 7128 C CA . ILE A 1 901 ? 11.066 -1.666 48.454 1.00 51.69 901 ILE A CA 1
ATOM 7129 C C . ILE A 1 901 ? 12.479 -1.751 49.023 1.00 51.69 901 ILE A C 1
ATOM 7131 O O . ILE A 1 901 ? 12.816 -1.056 49.985 1.00 51.69 901 ILE A O 1
ATOM 7135 N N . GLU A 1 902 ? 13.308 -2.603 48.424 1.00 50.75 902 GLU A N 1
ATOM 7136 C CA . GLU A 1 902 ? 14.717 -2.765 48.775 1.00 50.75 902 GLU A CA 1
ATOM 7137 C C . GLU A 1 902 ? 15.609 -2.481 47.567 1.00 50.75 902 GLU A C 1
ATOM 7139 O O . GLU A 1 902 ? 15.570 -3.195 46.567 1.00 50.75 902 GLU A O 1
ATOM 7144 N N . ASN A 1 903 ? 16.480 -1.477 47.656 1.00 46.41 903 ASN A N 1
ATOM 7145 C CA . ASN A 1 903 ? 17.563 -1.334 46.688 1.00 46.41 903 ASN A CA 1
ATOM 7146 C C . ASN A 1 903 ? 18.728 -2.258 47.093 1.00 46.41 903 ASN A C 1
ATOM 7148 O O . ASN A 1 903 ? 19.354 -2.052 48.133 1.00 46.41 903 ASN A O 1
ATOM 7152 N N . TYR A 1 904 ? 18.994 -3.298 46.299 1.00 42.38 904 TYR A N 1
ATOM 7153 C CA . TYR A 1 904 ? 20.051 -4.283 46.548 1.00 42.38 904 TYR A CA 1
ATOM 7154 C C . TYR A 1 904 ? 20.967 -4.362 45.325 1.00 42.38 904 TYR A C 1
ATOM 7156 O O . TYR A 1 904 ? 20.516 -4.750 44.255 1.00 42.38 904 TYR A O 1
ATOM 7164 N N . ARG A 1 905 ? 22.256 -4.029 45.447 1.00 42.78 905 ARG A N 1
ATOM 7165 C CA . ARG A 1 905 ? 23.240 -4.312 44.388 1.00 42.78 905 ARG A CA 1
ATOM 7166 C C . ARG A 1 905 ? 24.375 -5.169 44.922 1.00 42.78 905 ARG A C 1
ATOM 7168 O O . ARG A 1 905 ? 25.130 -4.731 45.788 1.00 42.78 905 ARG A O 1
ATOM 7175 N N . GLU A 1 906 ? 24.520 -6.370 44.361 1.00 35.03 906 GLU A N 1
ATOM 7176 C CA . GLU A 1 906 ? 25.759 -7.138 44.478 1.00 35.03 906 GLU A CA 1
ATOM 7177 C C . GLU A 1 906 ? 26.904 -6.408 43.758 1.00 35.03 906 GLU A C 1
ATOM 7179 O O . GLU A 1 906 ? 26.776 -5.842 42.672 1.00 35.03 906 GLU A O 1
ATOM 7184 N N . THR A 1 907 ? 28.047 -6.393 44.428 1.00 33.56 907 THR A N 1
ATOM 7185 C CA . THR A 1 907 ? 29.244 -5.602 44.153 1.00 33.56 907 THR A CA 1
ATOM 7186 C C . THR A 1 907 ? 29.954 -5.958 42.842 1.00 33.56 907 THR A C 1
ATOM 7188 O O . THR A 1 907 ? 30.519 -7.046 42.733 1.00 33.56 907 THR A O 1
ATOM 7191 N N . ARG A 1 908 ? 30.079 -4.990 41.916 1.00 32.91 908 ARG A N 1
ATOM 7192 C CA . ARG A 1 908 ? 31.229 -4.887 40.981 1.00 32.91 908 ARG A CA 1
ATOM 7193 C C . ARG A 1 908 ? 31.744 -3.469 40.674 1.00 32.91 908 ARG A C 1
ATOM 7195 O O . ARG A 1 908 ? 32.817 -3.371 40.091 1.00 32.91 908 ARG A O 1
ATOM 7202 N N . TYR A 1 909 ? 31.080 -2.393 41.110 1.00 31.97 909 TYR A N 1
ATOM 7203 C CA . TYR A 1 909 ? 31.569 -1.014 40.928 1.00 31.97 909 TYR A CA 1
ATOM 7204 C C . TYR A 1 909 ? 31.366 -0.187 42.219 1.00 31.97 909 TYR A C 1
ATOM 7206 O O . TYR A 1 909 ? 30.220 -0.081 42.653 1.00 31.97 909 TYR A O 1
ATOM 7214 N N . PRO A 1 910 ? 32.417 0.358 42.875 1.00 29.14 910 PRO A N 1
ATOM 7215 C CA . PRO A 1 910 ? 32.335 0.790 44.282 1.00 29.14 910 PRO A CA 1
ATOM 7216 C C . PRO A 1 910 ? 31.811 2.213 44.541 1.00 29.14 910 PRO A C 1
ATOM 7218 O O . PRO A 1 910 ? 31.768 2.617 45.699 1.00 29.14 910 PRO A O 1
ATOM 7221 N N . GLU A 1 911 ? 31.449 2.997 43.522 1.00 30.77 911 GLU A N 1
ATOM 7222 C CA . GLU A 1 911 ? 31.326 4.463 43.688 1.00 30.77 911 GLU A CA 1
ATOM 7223 C C . GLU A 1 911 ? 29.888 5.006 43.806 1.00 30.77 911 GLU A C 1
ATOM 7225 O O . GLU A 1 911 ? 29.691 6.213 43.880 1.00 30.77 911 GLU A O 1
ATOM 7230 N N . TRP A 1 912 ? 28.878 4.138 43.934 1.00 32.91 912 TRP A N 1
ATOM 7231 C CA . TRP A 1 912 ? 27.468 4.540 44.072 1.00 32.91 912 TRP A CA 1
ATOM 7232 C C . TRP A 1 912 ? 26.809 3.790 45.234 1.00 32.91 912 TRP A C 1
ATOM 7234 O O . TRP A 1 912 ? 26.240 2.717 45.049 1.00 32.91 912 TRP A O 1
ATOM 7244 N N . ILE A 1 913 ? 26.924 4.318 46.457 1.00 31.28 913 ILE A N 1
ATOM 7245 C CA . ILE A 1 913 ? 26.344 3.710 47.666 1.00 31.28 913 ILE A CA 1
ATOM 7246 C C . ILE A 1 913 ? 25.116 4.520 48.096 1.00 31.28 913 ILE A C 1
ATOM 7248 O O . ILE A 1 913 ? 25.251 5.573 48.714 1.00 31.28 913 ILE A O 1
ATOM 7252 N N . PHE A 1 914 ? 23.919 4.004 47.818 1.00 35.88 914 PHE A N 1
ATOM 7253 C CA . PHE A 1 914 ? 22.687 4.377 48.521 1.00 35.88 914 PHE A CA 1
ATOM 7254 C C . PHE A 1 914 ? 21.916 3.094 48.857 1.00 35.88 914 PHE A C 1
ATOM 7256 O O . PHE A 1 914 ? 21.416 2.412 47.970 1.00 35.88 914 PHE A O 1
ATOM 7263 N N . THR A 1 915 ? 21.843 2.751 50.143 1.00 36.34 915 THR A N 1
ATOM 7264 C CA . THR A 1 915 ? 21.025 1.647 50.670 1.00 36.34 915 THR A CA 1
ATOM 7265 C C . THR A 1 915 ? 19.953 2.234 51.571 1.00 36.34 915 THR A C 1
ATOM 7267 O O . THR A 1 915 ? 20.244 2.609 52.706 1.00 36.34 915 THR A O 1
ATOM 7270 N N . GLU A 1 916 ? 18.722 2.307 51.079 1.00 42.47 916 GLU A N 1
ATOM 7271 C CA . GLU A 1 916 ? 17.548 2.612 51.893 1.00 42.47 916 GLU A CA 1
ATOM 7272 C C . GLU A 1 916 ? 16.471 1.556 51.613 1.00 42.47 916 GLU A C 1
ATOM 7274 O O . GLU A 1 916 ? 16.228 1.186 50.465 1.00 42.47 916 GLU A O 1
ATOM 7279 N N . SER A 1 917 ? 15.876 1.016 52.679 1.00 39.88 917 SER A N 1
ATOM 7280 C CA . SER A 1 917 ? 14.734 0.101 52.620 1.00 39.88 917 SER A CA 1
ATOM 7281 C C . SER A 1 917 ? 13.488 0.861 53.057 1.00 39.88 917 SER A C 1
ATOM 7283 O O . SER A 1 917 ? 13.462 1.379 54.178 1.00 39.88 917 SER A O 1
ATOM 7285 N N . ILE A 1 918 ? 12.461 0.913 52.212 1.00 47.44 918 ILE A N 1
ATOM 7286 C CA . ILE A 1 918 ? 11.215 1.633 52.500 1.00 47.44 918 ILE A CA 1
ATOM 7287 C C . ILE A 1 918 ? 10.110 0.592 52.717 1.00 47.44 918 ILE A C 1
ATOM 7289 O O . ILE A 1 918 ? 9.858 -0.254 51.860 1.00 47.44 918 ILE A O 1
ATOM 7293 N N . THR A 1 919 ? 9.472 0.618 53.891 1.00 46.31 919 THR A N 1
ATOM 7294 C CA . THR A 1 919 ? 8.327 -0.255 54.208 1.00 46.31 919 THR A CA 1
ATOM 7295 C C . THR A 1 919 ? 7.032 0.437 53.814 1.00 46.31 919 THR A C 1
ATOM 7297 O O . THR A 1 919 ? 6.697 1.473 54.384 1.00 46.31 919 THR A O 1
ATOM 7300 N N . LEU A 1 920 ? 6.299 -0.145 52.866 1.00 47.44 920 LEU A N 1
ATOM 7301 C CA . LEU A 1 920 ? 5.057 0.394 52.317 1.00 47.44 920 LEU A CA 1
ATOM 7302 C C . LEU A 1 920 ? 3.856 -0.296 52.965 1.00 47.44 920 LEU A C 1
ATOM 7304 O O . LEU A 1 920 ? 3.188 -1.111 52.344 1.00 47.44 920 LEU A O 1
ATOM 7308 N N . GLY A 1 921 ? 3.620 -0.010 54.247 1.00 46.84 921 GLY A N 1
ATOM 7309 C CA . GLY A 1 921 ? 2.399 -0.424 54.953 1.00 46.84 921 GLY A CA 1
ATOM 7310 C C . GLY A 1 921 ? 2.021 -1.915 54.848 1.00 46.84 921 GLY A C 1
ATOM 7311 O O . GLY A 1 921 ? 2.851 -2.792 54.601 1.00 46.84 921 GLY A O 1
ATOM 7312 N N . SER A 1 922 ? 0.749 -2.211 55.109 1.00 41.06 922 SER A N 1
ATOM 7313 C CA . SER A 1 922 ? 0.116 -3.518 54.899 1.00 41.06 922 SER A CA 1
ATOM 7314 C C . SER A 1 922 ? -1.080 -3.337 53.974 1.00 41.06 922 SER A C 1
ATOM 7316 O O . SER A 1 922 ? -1.917 -2.475 54.235 1.00 41.06 922 SER A O 1
ATOM 7318 N N . VAL A 1 923 ? -1.170 -4.150 52.925 1.00 41.72 923 VAL A N 1
ATOM 7319 C CA . VAL A 1 923 ? -2.374 -4.263 52.103 1.00 41.72 923 VAL A CA 1
ATOM 7320 C C . VAL A 1 923 ? -3.236 -5.360 52.723 1.00 41.72 923 VAL A C 1
ATOM 7322 O O . VAL A 1 923 ? -2.922 -6.546 52.607 1.00 41.72 923 VAL A O 1
ATOM 7325 N N . GLU A 1 924 ? -4.285 -4.957 53.439 1.00 40.69 924 GLU A N 1
ATOM 7326 C CA . GLU A 1 924 ? -5.363 -5.856 53.853 1.00 40.69 924 GLU A CA 1
ATOM 7327 C C . GLU A 1 924 ? -6.431 -5.835 52.761 1.00 40.69 924 GLU A C 1
ATOM 7329 O O . GLU A 1 924 ? -6.982 -4.778 52.450 1.00 40.69 924 GLU A O 1
ATOM 7334 N N . ARG A 1 925 ? -6.746 -7.001 52.190 1.00 36.84 925 ARG A N 1
ATOM 7335 C CA . ARG A 1 925 ? -7.983 -7.168 51.427 1.00 36.84 925 ARG A CA 1
ATOM 7336 C C . ARG A 1 925 ? -9.130 -6.971 52.419 1.00 36.84 925 ARG A C 1
ATOM 7338 O O . ARG A 1 925 ? -9.393 -7.859 53.225 1.00 36.84 925 ARG A O 1
ATOM 7345 N N . ARG A 1 926 ? -9.765 -5.798 52.418 1.00 31.34 926 ARG A N 1
ATOM 7346 C CA . ARG A 1 926 ? -11.089 -5.669 53.028 1.00 31.34 926 ARG A CA 1
ATOM 7347 C C . ARG A 1 926 ? -12.059 -6.340 52.066 1.00 31.34 926 ARG A C 1
ATOM 7349 O O . ARG A 1 926 ? -12.048 -6.002 50.888 1.00 31.34 926 ARG A O 1
ATOM 7356 N N . ASP A 1 927 ? -12.743 -7.360 52.577 1.00 28.31 927 ASP A N 1
ATOM 7357 C CA . ASP A 1 927 ? -13.694 -8.207 51.846 1.00 28.31 927 ASP A CA 1
ATOM 7358 C C . ASP A 1 927 ? -14.648 -7.428 50.936 1.00 28.31 927 ASP A C 1
ATOM 7360 O O . ASP A 1 927 ? -15.182 -6.390 51.399 1.00 28.31 927 ASP A O 1
#

Secondary structure (DSSP, 8-state):
-------------TTS---------SEEEEEE-----EEETTEEEPPSB--EEEEEE-TT-S-------PPBEEEEEEEEE-TTSPEEPGGGSS-GGG-EEEETTS-TTSPPHHHHHT--S-EEEEETTEEEEEEEEE--TT--EEEEEEEEETTTEEEEEEE-STTS-B-PPTT-EEEEEHHHHHHHHHHHHHHHHHHHHHHTT----HHHHHHHHHHHHHHHHHHHHHHTT-HHHHHHHHHHHHHHHHHHHHHHHHHHHHHHIIIIIEEEEEEEEE-TTS-B--S-EEEEEEEEESSEEEEE--TTSEES-SSTTT-EE---HHHHHHHHHHHT--EEE-GGG-HHHH-SBTTB---SSHHHHHHHHHHHTT-EEEE--SB--TT-TTTS-GGGTT--HHHHHHHHHHHHHHHHHHHTTT--EEEEEE-TTT--TT---HHHHHHHHHHHHHHH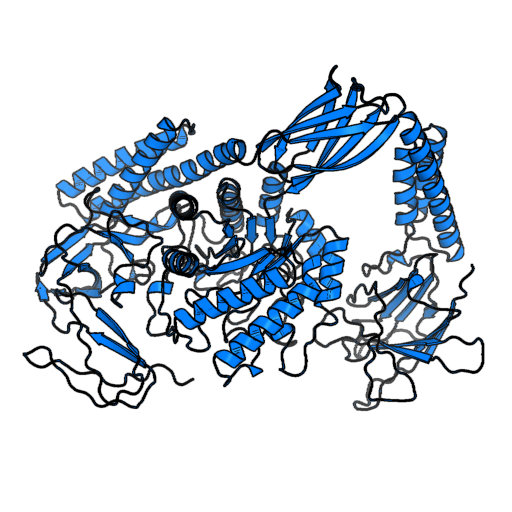HHH-TTSEEEEEEE--SS-GGGG-TTT---TT----HHHHHHHHHHTT---SEEEEEE-BTTTB----HHHHHHHHHHHHHH--S-EEEEEE-----TTSTT---SGGG--BTT-SSHHHHHHHHHHHHHHHHH-TTEEEEEE--SBSS-SSGGGGGGTT--SB-TTSS-B-HHHHHHHHHHHHT--EEEEE--TTSEEEEEEESEEEEEEEE-TT--EEEEEEEE-SSS-EEEEEE--HHHHHHHHHHHHHHHHHHHHHHHHHHHHTT--TTHHHHHHHHHHHHHHHHTT-HHHHHHHHHHHHHHHSPP-SS-GGGGTTSPPSEE-SS---TTS-S--EEEEEEEE-SSEEEEEEEESSSPP--S--EEEEEE--SSS---EEEEEE---TTSS-----EEE-TT-TT--------S----EETTEEEEEEEGGG--S-EEEEEE----SS-TT-----EEEEEEE----